Protein AF-0000000067002899 (afdb_homodimer)

Solvent-accessible surface area (backbone atoms only — not comparable to full-atom values): 52891 Å² total; per-residue (Å²): 135,85,89,80,84,75,74,77,74,82,79,77,77,76,77,77,78,76,77,75,75,76,75,76,70,78,66,78,71,70,70,73,76,82,80,70,78,78,73,66,79,92,66,95,46,79,62,50,69,65,54,36,52,55,33,36,68,47,71,32,53,73,74,51,74,51,67,63,47,69,66,50,38,50,33,47,39,71,68,38,50,37,48,44,49,43,53,38,54,72,52,44,56,34,55,41,25,37,50,48,49,56,52,66,69,44,57,66,75,52,40,64,29,68,41,34,34,49,55,49,47,46,43,41,45,46,48,35,68,42,53,81,51,74,78,49,83,57,84,46,70,69,54,44,52,54,49,44,51,48,33,48,47,42,53,59,69,54,65,58,47,66,57,37,43,52,52,29,49,62,75,34,50,89,80,44,57,68,70,56,50,41,52,49,50,54,35,50,53,48,35,44,50,54,54,50,46,44,36,48,30,46,43,38,36,52,57,38,37,33,76,73,31,55,73,66,55,65,63,84,48,36,27,44,60,31,26,55,62,38,39,64,53,59,49,50,52,56,36,46,57,55,48,31,51,52,36,30,71,76,70,70,43,66,64,44,75,45,81,43,72,48,66,78,46,67,38,30,41,49,56,69,60,50,46,53,33,51,37,49,53,45,44,53,36,51,50,33,11,46,76,56,70,31,48,86,55,54,31,39,33,37,31,18,53,29,62,78,32,71,58,23,50,48,57,41,50,44,66,53,53,50,59,82,86,48,64,40,72,27,39,70,65,9,43,50,53,57,68,63,45,82,79,56,78,77,52,60,54,63,42,38,26,37,35,40,30,38,35,44,33,30,48,25,30,30,52,54,76,87,50,57,81,41,61,61,35,67,60,43,56,87,56,70,60,78,59,29,62,57,41,60,64,59,76,86,61,86,74,78,77,56,67,74,56,58,70,63,40,65,65,64,53,56,60,49,35,47,58,48,19,48,57,59,39,49,30,37,42,60,31,36,67,62,53,25,31,68,46,79,47,60,31,31,53,38,13,33,40,34,36,39,34,42,49,39,52,51,76,56,61,63,66,68,68,47,69,26,35,57,52,48,51,51,53,53,51,52,52,56,57,70,73,101,132,95,75,80,80,89,79,82,76,80,81,75,77,78,77,77,77,75,76,76,74,77,76,78,71,80,68,80,72,70,72,72,74,83,80,69,78,77,74,67,78,92,66,94,46,80,63,51,70,65,54,37,52,55,34,36,68,48,72,32,54,72,76,51,73,51,69,64,46,67,69,52,38,51,33,46,38,67,69,38,50,36,49,44,52,42,53,39,53,72,51,44,56,34,56,42,25,36,51,47,51,56,52,64,70,43,58,66,75,50,39,64,30,68,41,34,33,48,54,49,47,46,42,42,44,45,47,34,67,42,52,81,50,74,77,49,83,57,84,45,69,67,52,44,52,54,49,44,50,50,32,46,48,43,55,57,69,54,65,59,47,66,56,38,44,53,53,28,49,62,74,32,50,90,78,46,57,65,68,56,51,43,53,49,50,55,36,50,52,49,35,43,50,53,53,50,46,44,37,48,30,46,45,37,36,51,57,38,37,33,75,71,30,55,73,66,55,63,65,86,49,36,27,45,62,31,27,56,61,40,39,63,53,59,50,50,51,55,36,45,57,54,48,30,50,53,35,30,70,77,71,70,44,66,64,47,75,47,81,42,71,48,66,78,46,65,38,31,41,46,58,70,58,50,47,52,34,51,35,48,53,46,46,52,37,51,49,33,10,47,77,58,69,31,47,85,55,54,31,40,32,37,32,18,53,29,62,79,31,71,58,25,51,48,59,42,50,45,64,52,51,51,57,82,87,48,66,40,72,28,40,70,64,10,46,52,53,56,69,63,46,82,78,55,79,75,53,61,52,64,42,39,25,38,35,39,31,37,36,45,34,30,48,24,29,30,53,54,75,87,49,58,81,41,60,60,35,69,59,43,55,89,56,70,58,76,58,28,62,58,39,60,62,59,76,85,62,86,75,80,76,56,67,73,58,58,72,65,41,66,64,64,53,58,62,51,34,47,59,48,19,48,56,59,37,49,32,38,43,61,32,37,65,60,53,25,30,67,48,80,46,59,30,30,54,39,13,33,40,35,37,41,34,41,49,39,53,52,76,56,61,62,64,68,69,46,70,26,35,58,52,47,52,51,52,52,51,53,53,54,56,70,72,101

Sequence (968 aa):
MLKTALRQRPVRRSFSFLQRRWAWTEGTEQPFPPDNEWSHPPTNATVSDEEIHRLAAKPRRPLTLADLVKHGKPPLRDAALLSSANFTLSLLPARLAHRIQALRNLPFIVVSNPNVSKIYNNYLHSLSTLEPFYKKPIETIEDERKFTDAMADLVRTHSNTIPILAQGFLQCRKYIEPAEVTRFLDQHLRARIGTRLLAEQHLALHMASTADAIKEKPDPTHVGVIDLAVKPADIVRRCEGFVAEVCEYKYGVRPSLVIQGDQAAEFAHIPMHLEYIITELLKNAFRATIESGNEKEAIEITIASAPDVAITKLESLKKMSVSKENSYDFSQEGLEEYCSDADDPMGPLHSAVPCITLRIRDRGGGVPPEALPNIWSYSFTTFNNEEAAAASDGGLGSEDDSGLGVLSSTGADQSSIAGLGYGLPLSRAYAEYFGGGIAVQSMYGWGTDVYLTLQGIASTKEIKEAPTGFEELQMEREKEEQKEMLKTALRQRPVRRSFSFLQRRWAWTEGTEQPFPPDNEWSHPPTNATVSDEEIHRLAAKPRRPLTLADLVKHGKPPLRDAALLSSANFTLSLLPARLAHRIQALRNLPFIVVSNPNVSKIYNNYLHSLSTLEPFYKKPIETIEDERKFTDAMADLVRTHSNTIPILAQGFLQCRKYIEPAEVTRFLDQHLRARIGTRLLAEQHLALHMASTADAIKEKPDPTHVGVIDLAVKPADIVRRCEGFVAEVCEYKYGVRPSLVIQGDQAAEFAHIPMHLEYIITELLKNAFRATIESGNEKEAIEITIASAPDVAITKLESLKKMSVSKENSYDFSQEGLEEYCSDADDPMGPLHSAVPCITLRIRDRGGGVPPEALPNIWSYSFTTFNNEEAAAASDGGLGSEDDSGLGVLSSTGADQSSIAGLGYGLPLSRAYAEYFGGGIAVQSMYGWGTDVYLTLQGIASTKEIKEAPTGFEELQMEREKEEQKE

Structure (mmCIF, N/CA/C/O backbone):
data_AF-0000000067002899-model_v1
#
loop_
_entity.id
_entity.type
_entity.pdbx_description
1 polymer 'Protein-serine/threonine kinase'
#
loop_
_atom_site.group_PDB
_atom_site.id
_atom_site.type_symbol
_atom_site.label_atom_id
_atom_site.label_alt_id
_atom_site.label_comp_id
_atom_site.label_asym_id
_atom_site.label_entity_id
_atom_site.label_seq_id
_atom_site.pdbx_PDB_ins_code
_atom_site.Cartn_x
_atom_site.Cartn_y
_atom_site.Cartn_z
_atom_site.occupancy
_atom_site.B_iso_or_equiv
_atom_site.auth_seq_id
_atom_site.auth_comp_id
_atom_site.auth_asym_id
_atom_site.auth_atom_id
_atom_site.pdbx_PDB_model_num
ATOM 1 N N . MET A 1 1 ? -72.5 -25.75 -1.983 1 19.64 1 MET A N 1
ATOM 2 C CA . MET A 1 1 ? -72.812 -26.047 -3.377 1 19.64 1 MET A CA 1
ATOM 3 C C . MET A 1 1 ? -72.062 -25.125 -4.316 1 19.64 1 MET A C 1
ATOM 5 O O . MET A 1 1 ? -72.25 -25.156 -5.531 1 19.64 1 MET A O 1
ATOM 9 N N . LEU A 1 2 ? -71.438 -24.031 -3.713 1 17.25 2 LEU A N 1
ATOM 10 C CA . LEU A 1 2 ? -71.375 -22.781 -4.465 1 17.25 2 LEU A CA 1
ATOM 11 C C . LEU A 1 2 ? -70.5 -22.922 -5.715 1 17.25 2 LEU A C 1
ATOM 13 O O . LEU A 1 2 ? -69.625 -23.766 -5.758 1 17.25 2 LEU A O 1
ATOM 17 N N . LYS A 1 3 ? -70.25 -21.75 -6.535 1 17.62 3 LYS A N 1
ATOM 18 C CA . LYS A 1 3 ? -70.562 -21.188 -7.844 1 17.62 3 LYS A CA 1
ATOM 19 C C . LYS A 1 3 ? -69.5 -21.453 -8.859 1 17.62 3 LYS A C 1
ATOM 21 O O . LYS A 1 3 ? -68.312 -21.656 -8.484 1 17.62 3 LYS A O 1
ATOM 26 N N . THR A 1 4 ? -69.75 -21.219 -10.07 1 18.64 4 THR A N 1
ATOM 27 C CA . THR A 1 4 ? -69.562 -21.547 -11.477 1 18.64 4 THR A CA 1
ATOM 28 C C . THR A 1 4 ? -68.25 -21 -12 1 18.64 4 THR A C 1
ATOM 30 O O . THR A 1 4 ? -67.5 -21.703 -12.695 1 18.64 4 THR A O 1
ATOM 33 N N . ALA A 1 5 ? -68 -19.641 -12 1 18 5 ALA A N 1
ATOM 34 C CA . ALA A 1 5 ? -68 -18.938 -13.273 1 18 5 ALA A CA 1
ATOM 35 C C . ALA A 1 5 ? -66.625 -18.734 -13.828 1 18 5 ALA A C 1
ATOM 37 O O . ALA A 1 5 ? -65.938 -17.734 -13.516 1 18 5 ALA A O 1
ATOM 38 N N . LEU A 1 6 ? -65.625 -19.672 -13.727 1 20.39 6 LEU A N 1
ATOM 39 C CA . LEU A 1 6 ? -64.188 -19.422 -13.773 1 20.39 6 LEU A CA 1
ATOM 40 C C . LEU A 1 6 ? -63.75 -19.062 -15.195 1 20.39 6 LEU A C 1
ATOM 42 O O . LEU A 1 6 ? -63.219 -19.906 -15.906 1 20.39 6 LEU A O 1
ATOM 46 N N . ARG A 1 7 ? -64.688 -18.391 -15.992 1 20.38 7 ARG A N 1
ATOM 47 C CA . ARG A 1 7 ? -64.625 -18.547 -17.438 1 20.38 7 ARG A CA 1
ATOM 48 C C . ARG A 1 7 ? -63.375 -17.859 -18 1 20.38 7 ARG A C 1
ATOM 50 O O . ARG A 1 7 ? -63.375 -16.656 -18.203 1 20.38 7 ARG A O 1
ATOM 57 N N . GLN A 1 8 ? -62.156 -18 -17.391 1 21.39 8 GLN A N 1
ATOM 58 C CA . GLN A 1 8 ? -61.094 -17 -17.531 1 21.39 8 GLN A CA 1
ATOM 59 C C . GLN A 1 8 ? -60.562 -16.953 -18.969 1 21.39 8 GLN A C 1
ATOM 61 O O . GLN A 1 8 ? -60.094 -17.969 -19.469 1 21.39 8 GLN A O 1
ATOM 66 N N . ARG A 1 9 ? -61.312 -16.266 -19.891 1 21.2 9 ARG A N 1
ATOM 67 C CA . ARG A 1 9 ? -61.156 -16.188 -21.344 1 21.2 9 ARG A CA 1
ATOM 68 C C . ARG A 1 9 ? -59.75 -15.766 -21.734 1 21.2 9 ARG A C 1
ATOM 70 O O . ARG A 1 9 ? -59.188 -14.852 -21.141 1 21.2 9 ARG A O 1
ATOM 77 N N . PRO A 1 10 ? -58.969 -16.531 -22.531 1 25.53 10 PRO A N 1
ATOM 78 C CA . PRO A 1 10 ? -57.562 -16.547 -22.922 1 25.53 10 PRO A CA 1
ATOM 79 C C . PRO A 1 10 ? -57.188 -15.398 -23.875 1 25.53 10 PRO A C 1
ATOM 81 O O . PRO A 1 10 ? -57.562 -15.43 -25.047 1 25.53 10 PRO A O 1
ATOM 84 N N . VAL A 1 11 ? -57.625 -14.078 -23.562 1 21.69 11 VAL A N 1
ATOM 85 C CA . VAL A 1 11 ? -57.688 -13.094 -24.625 1 21.69 11 VAL A CA 1
ATOM 86 C C . VAL A 1 11 ? -56.312 -12.969 -25.281 1 21.69 11 VAL A C 1
ATOM 88 O O . VAL A 1 11 ? -55.281 -12.797 -24.594 1 21.69 11 VAL A O 1
ATOM 91 N N . ARG A 1 12 ? -56.062 -13.453 -26.5 1 22.28 12 ARG A N 1
ATOM 92 C CA . ARG A 1 12 ? -55 -13.641 -27.5 1 22.28 12 ARG A CA 1
ATOM 93 C C . ARG A 1 12 ? -54.438 -12.305 -27.953 1 22.28 12 ARG A C 1
ATOM 95 O O . ARG A 1 12 ? -54.875 -11.75 -28.969 1 22.28 12 ARG A O 1
ATOM 102 N N . ARG A 1 13 ? -54.438 -11.164 -27.156 1 20.89 13 ARG A N 1
ATOM 103 C CA . ARG A 1 13 ? -54.375 -9.883 -27.859 1 20.89 13 ARG A CA 1
ATOM 104 C C . ARG A 1 13 ? -53.094 -9.781 -28.672 1 20.89 13 ARG A C 1
ATOM 106 O O . ARG A 1 13 ? -52 -10.117 -28.172 1 20.89 13 ARG A O 1
ATOM 113 N N . SER A 1 14 ? -53.156 -9.867 -29.953 1 21.91 14 SER A N 1
ATOM 114 C CA . SER A 1 14 ? -52.25 -9.828 -31.094 1 21.91 14 SER A CA 1
ATOM 115 C C . SER A 1 14 ? -51.469 -8.531 -31.125 1 21.91 14 SER A C 1
ATOM 117 O O . SER A 1 14 ? -52 -7.453 -31.359 1 21.91 14 SER A O 1
ATOM 119 N N . PHE A 1 15 ? -50.781 -8.062 -30.078 1 23 15 PHE A N 1
ATOM 120 C CA . PHE A 1 15 ? -50.281 -6.691 -30.047 1 23 15 PHE A CA 1
ATOM 121 C C . PHE A 1 15 ? -49.312 -6.445 -31.219 1 23 15 PHE A C 1
ATOM 123 O O . PHE A 1 15 ? -48.344 -7.176 -31.391 1 23 15 PHE A O 1
ATOM 130 N N . SER A 1 16 ? -49.875 -6.043 -32.344 1 21.66 16 SER A N 1
ATOM 131 C CA . SER A 1 16 ? -49.281 -5.586 -33.625 1 21.66 16 SER A CA 1
ATOM 132 C C . SER A 1 16 ? -48.219 -4.527 -33.375 1 21.66 16 SER A C 1
ATOM 134 O O . SER A 1 16 ? -48.5 -3.484 -32.781 1 21.66 16 SER A O 1
ATOM 136 N N . PHE A 1 17 ? -47 -4.859 -33.094 1 22.67 17 PHE A N 1
ATOM 137 C CA . PHE A 1 17 ? -45.844 -4.059 -32.719 1 22.67 17 PHE A CA 1
ATOM 138 C C . PHE A 1 17 ? -45.469 -3.107 -33.844 1 22.67 17 PHE A C 1
ATOM 140 O O . PHE A 1 17 ? -45 -3.543 -34.906 1 22.67 17 PHE A O 1
ATOM 147 N N . LEU A 1 18 ? -46.406 -2.191 -34.188 1 21.84 18 LEU A N 1
ATOM 148 C CA . LEU A 1 18 ? -46.156 -1.206 -35.219 1 21.84 18 LEU A CA 1
ATOM 149 C C . LEU A 1 18 ? -44.781 -0.559 -35.062 1 21.84 18 LEU A C 1
ATOM 151 O O . LEU A 1 18 ? -44.469 -0.067 -33.969 1 21.84 18 LEU A O 1
ATOM 155 N N . GLN A 1 19 ? -43.812 -0.938 -35.844 1 22.86 19 GLN A N 1
ATOM 156 C CA . GLN A 1 19 ? -42.406 -0.582 -36.031 1 22.86 19 GLN A CA 1
ATOM 157 C C . GLN A 1 19 ? -42.25 0.902 -36.344 1 22.86 19 GLN A C 1
ATOM 159 O O . GLN A 1 19 ? -42.469 1.32 -37.469 1 22.86 19 GLN A O 1
ATOM 164 N N . ARG A 1 20 ? -42.938 1.805 -35.594 1 21.62 20 ARG A N 1
ATOM 165 C CA . ARG A 1 20 ? -42.844 3.188 -36.062 1 21.62 20 ARG A CA 1
ATOM 166 C C . ARG A 1 20 ? -41.406 3.602 -36.25 1 21.62 20 ARG A C 1
ATOM 168 O O . ARG A 1 20 ? -40.594 3.469 -35.312 1 21.62 20 ARG A O 1
ATOM 175 N N . ARG A 1 21 ? -40.938 3.654 -37.469 1 22.97 21 ARG A N 1
ATOM 176 C CA . ARG A 1 21 ? -39.656 4.113 -38.031 1 22.97 21 ARG A CA 1
ATOM 177 C C . ARG A 1 21 ? -39.344 5.539 -37.594 1 22.97 21 ARG A C 1
ATOM 179 O O . ARG A 1 21 ? -40.062 6.477 -37.969 1 22.97 21 ARG A O 1
ATOM 186 N N . TRP A 1 22 ? -39.094 5.816 -36.344 1 24.48 22 TRP A N 1
ATOM 187 C CA . TRP A 1 22 ? -38.938 7.199 -35.938 1 24.48 22 TRP A CA 1
ATOM 188 C C . TRP A 1 22 ? -37.875 7.902 -36.781 1 24.48 22 TRP A C 1
ATOM 190 O O . TRP A 1 22 ? -36.75 7.406 -36.938 1 24.48 22 TRP A O 1
ATOM 200 N N . ALA A 1 23 ? -38.281 8.453 -37.875 1 24.23 23 ALA A N 1
ATOM 201 C CA . ALA A 1 23 ? -37.562 9.312 -38.812 1 24.23 23 ALA A CA 1
ATOM 202 C C . ALA A 1 23 ? -36.688 10.312 -38.062 1 24.23 23 ALA A C 1
ATOM 204 O O . ALA A 1 23 ? -37.188 11.094 -37.25 1 24.23 23 ALA A O 1
ATOM 205 N N . TRP A 1 24 ? -35.5 9.953 -37.812 1 25.31 24 TRP A N 1
ATOM 206 C CA . TRP A 1 24 ? -34.438 10.758 -37.188 1 25.31 24 TRP A CA 1
ATOM 207 C C . TRP A 1 24 ? -34.281 12.094 -37.906 1 25.31 24 TRP A C 1
ATOM 209 O O . TRP A 1 24 ? -33.938 12.133 -39.094 1 25.31 24 TRP A O 1
ATOM 219 N N . THR A 1 25 ? -35.344 12.867 -37.969 1 26.12 25 THR A N 1
ATOM 220 C CA . THR A 1 25 ? -35.125 14.125 -38.656 1 26.12 25 THR A CA 1
ATOM 221 C C . THR A 1 25 ? -33.812 14.781 -38.188 1 26.12 25 THR A C 1
ATOM 223 O O . THR A 1 25 ? -33.562 14.812 -36.969 1 26.12 25 THR A O 1
ATOM 226 N N . GLU A 1 26 ? -32.906 14.953 -39.062 1 28.27 26 GLU A N 1
ATOM 227 C CA . GLU A 1 26 ? -31.609 15.609 -39.062 1 28.27 26 GLU A CA 1
ATOM 228 C C . GLU A 1 26 ? -31.703 17.016 -38.469 1 28.27 26 GLU A C 1
ATOM 230 O O . GLU A 1 26 ? -32 17.969 -39.188 1 28.27 26 GLU A O 1
ATOM 235 N N . GLY A 1 27 ? -32.625 17.219 -37.5 1 26.84 27 GLY A N 1
ATOM 236 C CA . GLY A 1 27 ? -32.719 18.625 -37.156 1 26.84 27 GLY A CA 1
ATOM 237 C C . GLY A 1 27 ? -31.391 19.297 -36.938 1 26.84 27 GLY A C 1
ATOM 238 O O . GLY A 1 27 ? -30.453 18.672 -36.406 1 26.84 27 GLY A O 1
ATOM 239 N N . THR A 1 28 ? -31.094 20.234 -37.781 1 28.92 28 THR A N 1
ATOM 240 C CA . THR A 1 28 ? -29.922 21.125 -37.875 1 28.92 28 THR A CA 1
ATOM 241 C C . THR A 1 28 ? -29.547 21.656 -36.5 1 28.92 28 THR A C 1
ATOM 243 O O . THR A 1 28 ? -30.266 22.484 -35.938 1 28.92 28 THR A O 1
ATOM 246 N N . GLU A 1 29 ? -29.203 20.797 -35.656 1 28.47 29 GLU A N 1
ATOM 247 C CA . GLU A 1 29 ? -28.797 21.266 -34.312 1 28.47 29 GLU A CA 1
ATOM 248 C C . GLU A 1 29 ? -27.891 22.484 -34.406 1 28.47 29 GLU A C 1
ATOM 250 O O . GLU A 1 29 ? -26.844 22.422 -35.062 1 28.47 29 GLU A O 1
ATOM 255 N N . GLN A 1 30 ? -28.484 23.672 -34.5 1 29.7 30 GLN A N 1
ATOM 256 C CA . GLN A 1 30 ? -27.734 24.922 -34.562 1 29.7 30 GLN A CA 1
ATOM 257 C C . GLN A 1 30 ? -26.531 24.875 -33.594 1 29.7 30 GLN A C 1
ATOM 259 O O . GLN A 1 30 ? -26.609 24.344 -32.5 1 29.7 30 GLN A O 1
ATOM 264 N N . PRO A 1 31 ? -25.328 24.953 -34.156 1 30.38 31 PRO A N 1
ATOM 265 C CA . PRO A 1 31 ? -24.094 24.938 -33.344 1 30.38 31 PRO A CA 1
ATOM 266 C C . PRO A 1 31 ? -24.219 25.766 -32.062 1 30.38 31 PRO A C 1
ATOM 268 O O . PRO A 1 31 ? -24.969 26.734 -32.031 1 30.38 31 PRO A O 1
ATOM 271 N N . PHE A 1 32 ? -24.219 25.141 -30.953 1 31.81 32 PHE A N 1
ATOM 272 C CA . PHE A 1 32 ? -24.203 25.922 -29.719 1 31.81 32 PHE A CA 1
ATOM 273 C C . PHE A 1 32 ? -23.375 27.188 -29.875 1 31.81 32 PHE A C 1
ATOM 275 O O . PHE A 1 32 ? -22.312 27.156 -30.5 1 31.81 32 PHE A O 1
ATOM 282 N N . PRO A 1 33 ? -24 28.328 -29.984 1 32.5 33 PRO A N 1
ATOM 283 C CA . PRO A 1 33 ? -23.172 29.5 -30.25 1 32.5 33 PRO A CA 1
ATOM 284 C C . PRO A 1 33 ? -21.844 29.469 -29.5 1 32.5 33 PRO A C 1
ATOM 286 O O . PRO A 1 33 ? -21.75 28.875 -28.438 1 32.5 33 PRO A O 1
ATOM 289 N N . PRO A 1 34 ? -20.703 29.672 -30.25 1 31.36 34 PRO A N 1
ATOM 290 C CA . PRO A 1 34 ? -19.328 29.609 -29.734 1 31.36 34 PRO A CA 1
ATOM 291 C C . PRO A 1 34 ? -19.188 30.172 -28.328 1 31.36 34 PRO A C 1
ATOM 293 O O . PRO A 1 34 ? -18.672 29.5 -27.438 1 31.36 34 PRO A O 1
ATOM 296 N N . ASP A 1 35 ? -18.891 31.516 -28.297 1 31.62 35 ASP A N 1
ATOM 297 C CA . ASP A 1 35 ? -18.156 32.312 -27.328 1 31.62 35 ASP A CA 1
ATOM 298 C C . ASP A 1 35 ? -19.031 32.656 -26.125 1 31.62 35 ASP A C 1
ATOM 300 O O . ASP A 1 35 ? -19.688 33.688 -26.078 1 31.62 35 ASP A O 1
ATOM 304 N N . ASN A 1 36 ? -19.938 31.922 -25.75 1 33.03 36 ASN A N 1
ATOM 305 C CA . ASN A 1 36 ? -20.75 32.438 -24.641 1 33.03 36 ASN A CA 1
ATOM 306 C C . ASN A 1 36 ? -19.859 32.969 -23.5 1 33.03 36 ASN A C 1
ATOM 308 O O . ASN A 1 36 ? -19.078 32.219 -22.922 1 33.03 36 ASN A O 1
ATOM 312 N N . GLU A 1 37 ? -19.547 34.219 -23.391 1 35.59 37 GLU A N 1
ATOM 313 C CA . GLU A 1 37 ? -18.922 34.906 -22.266 1 35.59 37 GLU A CA 1
ATOM 314 C C . GLU A 1 37 ? -19.422 34.375 -20.938 1 35.59 37 GLU A C 1
ATOM 316 O O . GLU A 1 37 ? -20.625 34.375 -20.672 1 35.59 37 GLU A O 1
ATOM 321 N N . TRP A 1 38 ? -18.938 33.375 -20.312 1 40.5 38 TRP A N 1
ATOM 322 C CA . TRP A 1 38 ? -19.141 32.781 -19 1 40.5 38 TRP A CA 1
ATOM 323 C C . TRP A 1 38 ? -19.531 33.844 -17.984 1 40.5 38 TRP A C 1
ATOM 325 O O . TRP A 1 38 ? -18.797 34.812 -17.766 1 40.5 38 TRP A O 1
ATOM 335 N N . SER A 1 39 ? -20.734 34.312 -17.984 1 45.12 39 SER A N 1
ATOM 336 C CA . SER A 1 39 ? -21.094 35.219 -16.891 1 45.12 39 SER A CA 1
ATOM 337 C C . SER A 1 39 ? -20.984 34.531 -15.539 1 45.12 39 SER A C 1
ATOM 339 O O . SER A 1 39 ? -21.609 33.5 -15.32 1 45.12 39 SER A O 1
ATOM 341 N N . HIS A 1 40 ? -19.906 34.656 -14.891 1 52.06 40 HIS A N 1
ATOM 342 C CA . HIS A 1 40 ? -19.734 34.188 -13.516 1 52.06 40 HIS A CA 1
ATOM 343 C C . HIS A 1 40 ? -20.969 34.531 -12.672 1 52.06 40 HIS A C 1
ATOM 345 O O . HIS A 1 40 ? -21.703 35.469 -13 1 52.06 40 HIS A O 1
ATOM 351 N N . PRO A 1 41 ? -21.344 33.688 -11.797 1 48.84 41 PRO A N 1
ATOM 352 C CA . PRO A 1 41 ? -22.453 34.094 -10.93 1 48.84 41 PRO A CA 1
ATOM 353 C C . PRO A 1 41 ? -22.297 35.5 -10.367 1 48.84 41 PRO A C 1
ATOM 355 O O . PRO A 1 41 ? -21.172 35.969 -10.148 1 48.84 41 PRO A O 1
ATOM 358 N N . PRO A 1 42 ? -23.359 36.375 -10.531 1 48.41 42 PRO A N 1
ATOM 359 C CA . PRO A 1 42 ? -23.297 37.75 -10.023 1 48.41 42 PRO A CA 1
ATOM 360 C C . PRO A 1 42 ? -22.781 37.812 -8.586 1 48.41 42 PRO A C 1
ATOM 362 O O . PRO A 1 42 ? -23.078 36.938 -7.777 1 48.41 42 PRO A O 1
ATOM 365 N N . THR A 1 43 ? -21.531 38.375 -8.312 1 57.31 43 THR A N 1
ATOM 366 C CA . THR A 1 43 ? -21 38.469 -6.957 1 57.31 43 THR A CA 1
ATOM 367 C C . THR A 1 43 ? -20.797 39.938 -6.574 1 57.31 43 THR A C 1
ATOM 369 O O . THR A 1 43 ? -20.625 40.781 -7.445 1 57.31 43 THR A O 1
ATOM 372 N N . ASN A 1 44 ? -21.203 40.406 -5.344 1 53.16 44 ASN A N 1
ATOM 373 C CA . ASN A 1 44 ? -20.953 41.719 -4.766 1 53.16 44 ASN A CA 1
ATOM 374 C C . ASN A 1 44 ? -19.484 41.875 -4.387 1 53.16 44 ASN A C 1
ATOM 376 O O . ASN A 1 44 ? -19.141 42.781 -3.613 1 53.16 44 ASN A O 1
ATOM 380 N N . ALA A 1 45 ? -18.641 41.094 -4.996 1 65.62 45 ALA A N 1
ATOM 381 C CA . ALA A 1 45 ? -17.234 41.188 -4.602 1 65.62 45 ALA A CA 1
ATOM 382 C C . ALA A 1 45 ? -16.547 42.375 -5.289 1 65.62 45 ALA A C 1
ATOM 384 O O . ALA A 1 45 ? -16.844 42.688 -6.445 1 65.62 45 ALA A O 1
ATOM 385 N N . THR A 1 46 ? -15.805 43.094 -4.57 1 75.5 46 THR A N 1
ATOM 386 C CA . THR A 1 46 ? -15.102 44.281 -5.016 1 75.5 46 THR A CA 1
ATOM 387 C C . THR A 1 46 ? -13.859 43.906 -5.82 1 75.5 46 THR A C 1
ATOM 389 O O . THR A 1 46 ? -13.352 44.75 -6.594 1 75.5 46 THR A O 1
ATOM 392 N N . VAL A 1 47 ? -13.398 42.688 -5.758 1 83.75 47 VAL A N 1
ATOM 393 C CA . VAL A 1 47 ? -12.141 42.312 -6.406 1 83.75 47 VAL A CA 1
ATOM 394 C C . VAL A 1 47 ? -12.375 42.094 -7.898 1 83.75 47 VAL A C 1
ATOM 396 O O . VAL A 1 47 ? -13.352 41.469 -8.297 1 83.75 47 VAL A O 1
ATOM 399 N N . SER A 1 48 ? -11.5 42.656 -8.703 1 88.38 48 SER A N 1
ATOM 400 C CA . SER A 1 48 ? -11.625 42.562 -10.156 1 88.38 48 SER A CA 1
ATOM 401 C C . SER A 1 48 ? -11.148 41.219 -10.68 1 88.38 48 SER A C 1
ATOM 403 O O . SER A 1 48 ? -10.367 40.531 -10.016 1 88.38 48 SER A O 1
ATOM 405 N N . ASP A 1 49 ? -11.633 40.906 -11.844 1 92.12 49 ASP A N 1
ATOM 406 C CA . ASP A 1 49 ? -11.211 39.688 -12.516 1 92.12 49 ASP A CA 1
ATOM 407 C C . ASP A 1 49 ? -9.719 39.719 -12.836 1 92.12 49 ASP A C 1
ATOM 409 O O . ASP A 1 49 ? -9.047 38.688 -12.781 1 92.12 49 ASP A O 1
ATOM 413 N N . GLU A 1 50 ? -9.281 40.844 -13.141 1 92.5 50 GLU A N 1
ATOM 414 C CA . GLU A 1 50 ? -7.863 41 -13.445 1 92.5 50 GLU A CA 1
ATOM 415 C C . GLU A 1 50 ? -6.996 40.719 -12.227 1 92.5 50 GLU A C 1
ATOM 417 O O . GLU A 1 50 ? -5.949 40.062 -12.336 1 92.5 50 GLU A O 1
ATOM 422 N N . GLU A 1 51 ? -7.5 41.188 -11.172 1 93.5 51 GLU A N 1
ATOM 423 C CA . GLU A 1 51 ? -6.766 40.969 -9.93 1 93.5 51 GLU A CA 1
ATOM 424 C C . GLU A 1 51 ? -6.781 39.469 -9.547 1 93.5 51 GLU A C 1
ATOM 426 O O . GLU A 1 51 ? -5.773 38.938 -9.078 1 93.5 51 GLU A O 1
ATOM 431 N N . ILE A 1 52 ? -7.898 38.875 -9.727 1 95.12 52 ILE A N 1
ATOM 432 C CA . ILE A 1 52 ? -8.016 37.438 -9.445 1 95.12 52 ILE A CA 1
ATOM 433 C C . ILE A 1 52 ? -7.047 36.656 -10.328 1 95.12 52 ILE A C 1
ATOM 435 O O . ILE A 1 52 ? -6.332 35.781 -9.844 1 95.12 52 ILE A O 1
ATOM 439 N N . HIS A 1 53 ? -6.938 37.031 -11.57 1 94.56 53 HIS A N 1
ATOM 440 C CA . HIS A 1 53 ? -6.039 36.375 -12.508 1 94.56 53 HIS A CA 1
ATOM 441 C C . HIS A 1 53 ? -4.582 36.594 -12.125 1 94.56 53 HIS A C 1
ATOM 443 O O . HIS A 1 53 ? -3.766 35.656 -12.203 1 94.56 53 HIS A O 1
ATOM 449 N N . ARG A 1 54 ? -4.34 37.75 -11.773 1 94.75 54 ARG A N 1
ATOM 450 C CA . ARG A 1 54 ? -2.977 38.094 -11.391 1 94.75 54 ARG A CA 1
ATOM 451 C C . ARG A 1 54 ? -2.541 37.312 -10.164 1 94.75 54 ARG A C 1
ATOM 453 O O . ARG A 1 54 ? -1.454 36.719 -10.141 1 94.75 54 ARG A O 1
ATOM 460 N N . LEU A 1 55 ? -3.328 37.312 -9.156 1 94.56 55 LEU A N 1
ATOM 461 C CA . LEU A 1 55 ? -3.016 36.625 -7.906 1 94.56 55 LEU A CA 1
ATOM 462 C C . LEU A 1 55 ? -2.963 35.125 -8.117 1 94.56 55 LEU A C 1
ATOM 464 O O . LEU A 1 55 ? -2.117 34.438 -7.531 1 94.56 55 LEU A O 1
ATOM 468 N N . ALA A 1 56 ? -3.816 34.594 -8.953 1 93.38 56 ALA A N 1
ATOM 469 C CA . ALA A 1 56 ? -3.896 33.156 -9.203 1 93.38 56 ALA A CA 1
ATOM 470 C C . ALA A 1 56 ? -2.66 32.656 -9.945 1 93.38 56 ALA A C 1
ATOM 472 O O . ALA A 1 56 ? -2.316 31.484 -9.875 1 93.38 56 ALA A O 1
ATOM 473 N N . ALA A 1 57 ? -1.995 33.531 -10.609 1 91.12 57 ALA A N 1
ATOM 474 C CA . ALA A 1 57 ? -0.818 33.188 -11.398 1 91.12 57 ALA A CA 1
ATOM 475 C C . ALA A 1 57 ? 0.433 33.125 -10.531 1 91.12 57 ALA A C 1
ATOM 477 O O . ALA A 1 57 ? 1.459 32.562 -10.945 1 91.12 57 ALA A O 1
ATOM 478 N N . LYS A 1 58 ? 0.336 33.625 -9.352 1 91.06 58 LYS A N 1
ATOM 479 C CA . LYS A 1 58 ? 1.486 33.625 -8.445 1 91.06 58 LYS A CA 1
ATOM 480 C C . LYS A 1 58 ? 1.779 32.188 -7.961 1 91.06 58 LYS A C 1
ATOM 482 O O . LYS A 1 58 ? 0.863 31.391 -7.805 1 91.06 58 LYS A O 1
ATOM 487 N N . PRO A 1 59 ? 3.098 31.953 -7.691 1 87.25 59 PRO A N 1
ATOM 488 C CA . PRO A 1 59 ? 3.453 30.641 -7.16 1 87.25 59 PRO A CA 1
ATOM 489 C C . PRO A 1 59 ? 2.873 30.391 -5.77 1 87.25 59 PRO A C 1
ATOM 491 O O . PRO A 1 59 ? 2.824 31.297 -4.941 1 87.25 59 PRO A O 1
ATOM 494 N N . ARG A 1 60 ? 2.402 29.172 -5.574 1 87.75 60 ARG A N 1
ATOM 495 C CA . ARG A 1 60 ? 1.886 28.75 -4.281 1 87.75 60 ARG A CA 1
ATOM 496 C C . ARG A 1 60 ? 2.863 27.797 -3.588 1 87.75 60 ARG A C 1
ATOM 498 O O . ARG A 1 60 ? 3.109 26.688 -4.066 1 87.75 60 ARG A O 1
ATOM 505 N N . ARG A 1 61 ? 3.355 28.266 -2.473 1 82.81 61 ARG A N 1
ATOM 506 C CA . ARG A 1 61 ? 4.32 27.422 -1.767 1 82.81 61 ARG A CA 1
ATOM 507 C C . ARG A 1 61 ? 3.629 26.547 -0.734 1 82.81 61 ARG A C 1
ATOM 509 O O . ARG A 1 61 ? 2.602 26.922 -0.171 1 82.81 61 ARG A O 1
ATOM 516 N N . PRO A 1 62 ? 4.309 25.484 -0.437 1 81.94 62 PRO A N 1
ATOM 517 C CA . PRO A 1 62 ? 3.723 24.609 0.58 1 81.94 62 PRO A CA 1
ATOM 518 C C . PRO A 1 62 ? 3.855 25.172 1.993 1 81.94 62 PRO A C 1
ATOM 520 O O . PRO A 1 62 ? 4.824 25.875 2.293 1 81.94 62 PRO A O 1
ATOM 523 N N . LEU A 1 63 ? 2.834 24.953 2.756 1 88.06 63 LEU A N 1
ATOM 524 C CA . LEU A 1 63 ? 2.885 25.281 4.176 1 88.06 63 LEU A CA 1
ATOM 525 C C . LEU A 1 63 ? 3.42 24.109 4.992 1 88.06 63 LEU A C 1
ATOM 527 O O . LEU A 1 63 ? 2.965 22.969 4.828 1 88.06 63 LEU A O 1
ATOM 531 N N . THR A 1 64 ? 4.422 24.328 5.809 1 86.06 64 THR A N 1
ATOM 532 C CA . THR A 1 64 ? 5 23.281 6.641 1 86.06 64 THR A CA 1
ATOM 533 C C . THR A 1 64 ? 4.703 23.531 8.117 1 86.06 64 THR A C 1
ATOM 535 O O . THR A 1 64 ? 4.352 24.641 8.5 1 86.06 64 THR A O 1
ATOM 538 N N . LEU A 1 65 ? 4.875 22.547 8.906 1 89.31 65 LEU A N 1
ATOM 539 C CA . LEU A 1 65 ? 4.695 22.719 10.352 1 89.31 65 LEU A CA 1
ATOM 540 C C . LEU A 1 65 ? 5.711 23.719 10.906 1 89.31 65 LEU A C 1
ATOM 542 O O . LEU A 1 65 ? 5.398 24.469 11.828 1 89.31 65 LEU A O 1
ATOM 546 N N . ALA A 1 66 ? 6.824 23.719 10.359 1 85.94 66 ALA A N 1
ATOM 547 C CA . ALA A 1 66 ? 7.871 24.641 10.789 1 85.94 66 ALA A CA 1
ATOM 548 C C . ALA A 1 66 ? 7.457 26.078 10.555 1 85.94 66 ALA A C 1
ATOM 550 O O . ALA A 1 66 ? 7.797 26.969 11.344 1 85.94 66 ALA A O 1
ATOM 551 N N . ASP A 1 67 ? 6.777 26.312 9.453 1 89 67 ASP A N 1
ATOM 552 C CA . ASP A 1 67 ? 6.266 27.656 9.148 1 89 67 ASP A CA 1
ATOM 553 C C . ASP A 1 67 ? 5.348 28.156 10.266 1 89 67 ASP A C 1
ATOM 555 O O . ASP A 1 67 ? 5.305 29.344 10.547 1 89 67 ASP A O 1
ATOM 559 N N . LEU A 1 68 ? 4.695 27.297 10.828 1 92.12 68 LEU A N 1
ATOM 560 C CA . LEU A 1 68 ? 3.656 27.656 11.781 1 92.12 68 LEU A CA 1
ATOM 561 C C . LEU A 1 68 ? 4.262 27.969 13.148 1 92.12 68 LEU A C 1
ATOM 563 O O . LEU A 1 68 ? 3.646 28.672 13.961 1 92.12 68 LEU A O 1
ATOM 567 N N . VAL A 1 69 ? 5.492 27.562 13.375 1 90.94 69 VAL A N 1
ATOM 568 C CA . VAL A 1 69 ? 6.066 27.781 14.695 1 90.94 69 VAL A CA 1
ATOM 569 C C . VAL A 1 69 ? 7.164 28.828 14.609 1 90.94 69 VAL A C 1
ATOM 571 O O . VAL A 1 69 ? 7.789 29.172 15.617 1 90.94 69 VAL A O 1
ATOM 574 N N . LYS A 1 70 ? 7.387 29.375 13.539 1 88.12 70 LYS A N 1
ATOM 575 C CA . LYS A 1 70 ? 8.555 30.219 13.312 1 88.12 70 LYS A CA 1
ATOM 576 C C . LYS A 1 70 ? 8.438 31.531 14.078 1 88.12 70 LYS A C 1
ATOM 578 O O . LYS A 1 70 ? 9.445 32.188 14.352 1 88.12 70 LYS A O 1
ATOM 583 N N . HIS A 1 71 ? 7.273 31.969 14.461 1 91 71 HIS A N 1
ATOM 584 C CA . HIS A 1 71 ? 7.109 33.281 15.094 1 91 71 HIS A CA 1
ATOM 585 C C . HIS A 1 71 ? 7.227 33.156 16.609 1 91 71 HIS A C 1
ATOM 587 O O . HIS A 1 71 ? 7.164 34.188 17.312 1 91 71 HIS A O 1
ATOM 593 N N . GLY A 1 72 ? 7.301 31.953 17.094 1 86.81 72 GLY A N 1
ATOM 594 C CA . GLY A 1 72 ? 7.621 31.766 18.5 1 86.81 72 GLY A CA 1
ATOM 595 C C . GLY A 1 72 ? 6.406 31.453 19.344 1 86.81 72 GLY A C 1
ATOM 596 O O . GLY A 1 72 ? 5.285 31.375 18.844 1 86.81 72 GLY A O 1
ATOM 597 N N . LYS A 1 73 ? 6.699 31.344 20.656 1 90.38 73 LYS A N 1
ATOM 598 C CA . LYS A 1 73 ? 5.676 30.984 21.625 1 90.38 73 LYS A CA 1
ATOM 599 C C . LYS A 1 73 ? 4.957 32.219 22.156 1 90.38 73 LYS A C 1
ATOM 601 O O . LYS A 1 73 ? 5.594 33.219 22.469 1 90.38 73 LYS A O 1
ATOM 606 N N . PRO A 1 74 ? 3.658 32.156 22.172 1 91.12 74 PRO A N 1
ATOM 607 C CA . PRO A 1 74 ? 2.92 33.25 22.766 1 91.12 74 PRO A CA 1
ATOM 608 C C . PRO A 1 74 ? 3.1 33.375 24.266 1 91.12 74 PRO A C 1
ATOM 610 O O . PRO A 1 74 ? 3.41 32.344 24.922 1 91.12 74 PRO A O 1
ATOM 613 N N . PRO A 1 75 ? 2.906 34.531 24.891 1 92.69 75 PRO A N 1
ATOM 614 C CA . PRO A 1 75 ? 2.525 35.781 24.25 1 92.69 75 PRO A CA 1
ATOM 615 C C . PRO A 1 75 ? 3.654 36.375 23.406 1 92.69 75 PRO A C 1
ATOM 617 O O . PRO A 1 75 ? 4.809 36.406 23.844 1 92.69 75 PRO A O 1
ATOM 620 N N . LEU A 1 76 ? 3.24 36.938 22.266 1 92.31 76 LEU A N 1
ATOM 621 C CA . LEU A 1 76 ? 4.203 37.5 21.312 1 92.31 76 LEU A CA 1
ATOM 622 C C . LEU A 1 76 ? 4.32 39 21.484 1 92.31 76 LEU A C 1
ATOM 624 O O . LEU A 1 76 ? 3.359 39.656 21.891 1 92.31 76 LEU A O 1
ATOM 628 N N . ARG A 1 77 ? 5.496 39.469 21.094 1 91.94 77 ARG A N 1
ATOM 629 C CA . ARG A 1 77 ? 5.68 40.906 20.984 1 91.94 77 ARG A CA 1
ATOM 630 C C . ARG A 1 77 ? 5.027 41.438 19.703 1 91.94 77 ARG A C 1
ATOM 632 O O . ARG A 1 77 ? 4.656 40.656 18.828 1 91.94 77 ARG A O 1
ATOM 639 N N . ASP A 1 78 ? 4.871 42.719 19.703 1 92.88 78 ASP A N 1
ATOM 640 C CA . ASP A 1 78 ? 4.223 43.344 18.578 1 92.88 78 ASP A CA 1
ATOM 641 C C . ASP A 1 78 ? 4.938 43 17.266 1 92.88 78 ASP A C 1
ATOM 643 O O . ASP A 1 78 ? 4.289 42.719 16.25 1 92.88 78 ASP A O 1
ATOM 647 N N . ALA A 1 79 ? 6.223 42.969 17.344 1 92.94 79 ALA A N 1
ATOM 648 C CA . ALA A 1 79 ? 7 42.719 16.125 1 92.94 79 ALA A CA 1
ATOM 649 C C . ALA A 1 79 ? 6.711 41.344 15.57 1 92.94 79 ALA A C 1
ATOM 651 O O . ALA A 1 79 ? 6.602 41.156 14.359 1 92.94 79 ALA A O 1
ATOM 652 N N . ALA A 1 80 ? 6.578 40.406 16.453 1 94.06 80 ALA A N 1
ATOM 653 C CA . ALA A 1 80 ? 6.309 39.031 16.031 1 94.06 80 ALA A CA 1
ATOM 654 C C . ALA A 1 80 ? 4.887 38.875 15.508 1 94.06 80 ALA A C 1
ATOM 656 O O . ALA A 1 80 ? 4.645 38.125 14.562 1 94.06 80 ALA A O 1
ATOM 657 N N . LEU A 1 81 ? 3.998 39.562 16.109 1 95.5 81 LEU A N 1
ATOM 658 C CA . LEU A 1 81 ? 2.617 39.531 15.641 1 95.5 81 LEU A CA 1
ATOM 659 C C . LEU A 1 81 ? 2.506 40.125 14.242 1 95.5 81 LEU A C 1
ATOM 661 O O . LEU A 1 81 ? 1.774 39.625 13.391 1 95.5 81 LEU A O 1
ATOM 665 N N . LEU A 1 82 ? 3.23 41.25 14.086 1 96.94 82 LEU A N 1
ATOM 666 C CA . LEU A 1 82 ? 3.24 41.906 12.773 1 96.94 82 LEU A CA 1
ATOM 667 C C . LEU A 1 82 ? 3.875 40.969 11.734 1 96.94 82 LEU A C 1
ATOM 669 O O . LEU A 1 82 ? 3.391 40.906 10.602 1 96.94 82 LEU A O 1
ATOM 673 N N . SER A 1 83 ? 4.887 40.344 12.148 1 96 83 SER A N 1
ATOM 674 C CA . SER A 1 83 ? 5.535 39.375 11.25 1 96 83 SER A CA 1
ATOM 675 C C . SER A 1 83 ? 4.59 38.25 10.867 1 96 83 SER A C 1
ATOM 677 O O . SER A 1 83 ? 4.535 37.844 9.703 1 96 83 SER A O 1
ATOM 679 N N . SER A 1 84 ? 3.91 37.688 11.82 1 96.62 84 SER A N 1
ATOM 680 C CA . SER A 1 84 ? 2.928 36.656 11.578 1 96.62 84 SER A CA 1
ATOM 681 C C . SER A 1 84 ? 1.84 37.125 10.617 1 96.62 84 SER A C 1
ATOM 683 O O . SER A 1 84 ? 1.454 36.406 9.703 1 96.62 84 SER A O 1
ATOM 685 N N . ALA A 1 85 ? 1.342 38.281 10.828 1 97.62 85 ALA A N 1
ATOM 686 C CA . ALA A 1 85 ? 0.305 38.875 9.969 1 97.62 85 ALA A CA 1
ATOM 687 C C . ALA A 1 85 ? 0.789 38.969 8.531 1 97.62 85 ALA A C 1
ATOM 689 O O . ALA A 1 85 ? 0.076 38.594 7.594 1 97.62 85 ALA A O 1
ATOM 690 N N . ASN A 1 86 ? 1.953 39.5 8.383 1 97 86 ASN A N 1
ATOM 691 C CA . ASN A 1 86 ? 2.488 39.719 7.039 1 97 86 ASN A CA 1
ATOM 692 C C . ASN A 1 86 ? 2.83 38.375 6.352 1 97 86 ASN A C 1
ATOM 694 O O . ASN A 1 86 ? 2.699 38.281 5.133 1 97 86 ASN A O 1
ATOM 698 N N . PHE A 1 87 ? 3.283 37.469 7.145 1 95.06 87 PHE A N 1
ATOM 699 C CA . PHE A 1 87 ? 3.5 36.156 6.598 1 95.06 87 PHE A CA 1
ATOM 700 C C . PHE A 1 87 ? 2.203 35.562 6.047 1 95.06 87 PHE A C 1
ATOM 702 O O . PHE A 1 87 ? 2.164 35.094 4.91 1 95.06 87 PHE A O 1
ATOM 709 N N . THR A 1 88 ? 1.19 35.594 6.832 1 97 88 THR A N 1
ATOM 710 C CA . THR A 1 88 ? -0.126 35.094 6.441 1 97 88 THR A CA 1
ATOM 711 C C . THR A 1 88 ? -0.618 35.812 5.184 1 97 88 THR A C 1
ATOM 713 O O . THR A 1 88 ? -1.098 35.188 4.246 1 97 88 THR A O 1
ATOM 716 N N . LEU A 1 89 ? -0.449 37.094 5.23 1 96.19 89 LEU A N 1
ATOM 717 C CA . LEU A 1 89 ? -0.9 37.938 4.125 1 96.19 89 LEU A CA 1
ATOM 718 C C . LEU A 1 89 ? -0.135 37.594 2.846 1 96.19 89 LEU A C 1
ATOM 720 O O . LEU A 1 89 ? -0.687 37.688 1.747 1 96.19 89 LEU A O 1
ATOM 724 N N . SER A 1 90 ? 1.054 37.25 2.936 1 93.88 90 SER A N 1
ATOM 725 C CA . SER A 1 90 ? 1.892 36.969 1.772 1 93.88 90 SER A CA 1
ATOM 726 C C . SER A 1 90 ? 1.458 35.719 1.064 1 93.88 90 SER A C 1
ATOM 728 O O . SER A 1 90 ? 1.734 35.531 -0.123 1 93.88 90 SER A O 1
ATOM 730 N N . LEU A 1 91 ? 0.738 34.844 1.718 1 93.5 91 LEU A N 1
ATOM 731 C CA . LEU A 1 91 ? 0.432 33.531 1.146 1 93.5 91 LEU A CA 1
ATOM 732 C C . LEU A 1 91 ? -1.053 33.438 0.821 1 93.5 91 LEU A C 1
ATOM 734 O O . LEU A 1 91 ? -1.429 32.781 -0.156 1 93.5 91 LEU A O 1
ATOM 738 N N . LEU A 1 92 ? -1.907 34 1.484 1 95.56 92 LEU A N 1
ATOM 739 C CA . LEU A 1 92 ? -3.342 33.75 1.501 1 95.56 92 LEU A CA 1
ATOM 740 C C . LEU A 1 92 ? -3.996 34.219 0.207 1 95.56 92 LEU A C 1
ATOM 742 O O . LEU A 1 92 ? -4.812 33.5 -0.378 1 95.56 92 LEU A O 1
ATOM 746 N N . PRO A 1 93 ? -3.67 35.438 -0.26 1 95.62 93 PRO A N 1
ATOM 747 C CA . PRO A 1 93 ? -4.387 35.969 -1.433 1 95.62 93 PRO A CA 1
ATOM 748 C C . PRO A 1 93 ? -4.211 35.062 -2.662 1 95.62 93 PRO A C 1
ATOM 750 O O . PRO A 1 93 ? -5.188 34.781 -3.359 1 95.62 93 PRO A O 1
ATOM 753 N N . ALA A 1 94 ? -3.023 34.625 -2.939 1 94.19 94 ALA A N 1
ATOM 754 C CA . ALA A 1 94 ? -2.779 33.75 -4.09 1 94.19 94 ALA A CA 1
ATOM 755 C C . ALA A 1 94 ? -3.549 32.438 -3.967 1 94.19 94 ALA A C 1
ATOM 757 O O . ALA A 1 94 ? -4.066 31.922 -4.957 1 94.19 94 ALA A O 1
ATOM 758 N N . ARG A 1 95 ? -3.641 31.891 -2.797 1 94.5 95 ARG A N 1
ATOM 759 C CA . ARG A 1 95 ? -4.352 30.641 -2.545 1 94.5 95 ARG A CA 1
ATOM 760 C C . ARG A 1 95 ? -5.852 30.812 -2.783 1 94.5 95 ARG A C 1
ATOM 762 O O . ARG A 1 95 ? -6.48 29.969 -3.416 1 94.5 95 ARG A O 1
ATOM 769 N N . LEU A 1 96 ? -6.363 31.891 -2.303 1 95.88 96 LEU A N 1
ATOM 770 C CA . LEU A 1 96 ? -7.781 32.156 -2.49 1 95.88 96 LEU A CA 1
ATOM 771 C C . LEU A 1 96 ? -8.102 32.375 -3.967 1 95.88 96 LEU A C 1
ATOM 773 O O . LEU A 1 96 ? -9.078 31.828 -4.48 1 95.88 96 LEU A O 1
ATOM 777 N N . ALA A 1 97 ? -7.301 33.125 -4.625 1 95.75 97 ALA A N 1
ATOM 778 C CA . ALA A 1 97 ? -7.516 33.438 -6.039 1 95.75 97 ALA A CA 1
ATOM 779 C C . ALA A 1 97 ? -7.457 32.156 -6.875 1 95.75 97 ALA A C 1
ATOM 781 O O . ALA A 1 97 ? -8.242 31.984 -7.812 1 95.75 97 ALA A O 1
ATOM 782 N N . HIS A 1 98 ? -6.559 31.359 -6.574 1 93.75 98 HIS A N 1
ATOM 783 C CA . HIS A 1 98 ? -6.426 30.109 -7.305 1 93.75 98 HIS A CA 1
ATOM 784 C C . HIS A 1 98 ? -7.676 29.25 -7.148 1 93.75 98 HIS A C 1
ATOM 786 O O . HIS A 1 98 ? -8.109 28.594 -8.102 1 93.75 98 HIS A O 1
ATOM 792 N N . ARG A 1 99 ? -8.25 29.172 -5.977 1 93.81 99 ARG A N 1
ATOM 793 C CA . ARG A 1 99 ? -9.461 28.391 -5.742 1 93.81 99 ARG A CA 1
ATOM 794 C C . ARG A 1 99 ? -10.648 28.984 -6.488 1 93.81 99 ARG A C 1
ATOM 796 O O . ARG A 1 99 ? -11.516 28.266 -6.973 1 93.81 99 ARG A O 1
ATOM 803 N N . ILE A 1 100 ? -10.695 30.266 -6.527 1 95.06 100 ILE A N 1
ATOM 804 C CA . ILE A 1 100 ? -11.734 30.938 -7.305 1 95.06 100 ILE A CA 1
ATOM 805 C C . ILE A 1 100 ? -11.648 30.5 -8.766 1 95.06 100 ILE A C 1
ATOM 807 O O . ILE A 1 100 ? -12.656 30.125 -9.367 1 95.06 100 ILE A O 1
ATOM 811 N N . GLN A 1 101 ? -10.477 30.516 -9.242 1 93.44 101 GLN A N 1
ATOM 812 C CA . GLN A 1 101 ? -10.273 30.109 -10.633 1 93.44 101 GLN A CA 1
ATOM 813 C C . GLN A 1 101 ? -10.656 28.656 -10.836 1 93.44 101 GLN A C 1
ATOM 815 O O . GLN A 1 101 ? -11.234 28.297 -11.859 1 93.44 101 GLN A O 1
ATOM 820 N N . ALA A 1 102 ? -10.289 27.828 -9.938 1 91.94 102 ALA A N 1
ATOM 821 C CA . ALA A 1 102 ? -10.633 26.406 -10.023 1 91.94 102 ALA A CA 1
ATOM 822 C C . ALA A 1 102 ? -12.141 26.219 -10.078 1 91.94 102 ALA A C 1
ATOM 824 O O . ALA A 1 102 ? -12.641 25.375 -10.828 1 91.94 102 ALA A O 1
ATOM 825 N N . LEU A 1 103 ? -12.883 26.953 -9.281 1 93.62 103 LEU A N 1
ATOM 826 C CA . LEU A 1 103 ? -14.336 26.875 -9.281 1 93.62 103 LEU A CA 1
ATOM 827 C C . LEU A 1 103 ? -14.906 27.391 -10.594 1 93.62 103 LEU A C 1
ATOM 829 O O . LEU A 1 103 ? -15.859 26.812 -11.133 1 93.62 103 LEU A O 1
ATOM 833 N N . ARG A 1 104 ? -14.273 28.359 -11.117 1 92.06 104 ARG A N 1
ATOM 834 C CA . ARG A 1 104 ? -14.695 28.938 -12.383 1 92.06 104 ARG A CA 1
ATOM 835 C C . ARG A 1 104 ? -14.492 27.969 -13.539 1 92.06 104 ARG A C 1
ATOM 837 O O . ARG A 1 104 ? -15.172 28.062 -14.562 1 92.06 104 ARG A O 1
ATOM 844 N N . ASN A 1 105 ? -13.586 27.078 -13.398 1 91.56 105 ASN A N 1
ATOM 845 C CA . ASN A 1 105 ? -13.25 26.141 -14.461 1 91.56 105 ASN A CA 1
ATOM 846 C C . ASN A 1 105 ? -14.219 24.953 -14.484 1 91.56 105 ASN A C 1
ATOM 848 O O . ASN A 1 105 ? -14.18 24.141 -15.406 1 91.56 105 ASN A O 1
ATOM 852 N N . LEU A 1 106 ? -15.078 24.891 -13.5 1 92.75 106 LEU A N 1
ATOM 853 C CA . LEU A 1 106 ? -16.109 23.859 -13.523 1 92.75 106 LEU A CA 1
ATOM 854 C C . LEU A 1 106 ? -17.172 24.172 -14.578 1 92.75 106 LEU A C 1
ATOM 856 O O . LEU A 1 106 ? -17.344 25.328 -14.961 1 92.75 106 LEU A O 1
ATOM 860 N N . PRO A 1 107 ? -17.828 23.062 -15.055 1 92.06 107 PRO A N 1
ATOM 861 C CA . PRO A 1 107 ? -18.938 23.328 -15.969 1 92.06 107 PRO A CA 1
ATOM 862 C C . PRO A 1 107 ? -19.969 24.312 -15.391 1 92.06 107 PRO A C 1
ATOM 864 O O . PRO A 1 107 ? -20.25 24.266 -14.195 1 92.06 107 PRO A O 1
ATOM 867 N N . PHE A 1 108 ? -20.578 25.062 -16.25 1 90.06 108 PHE A N 1
ATOM 868 C CA . PHE A 1 108 ? -21.469 26.141 -15.828 1 90.06 108 PHE A CA 1
ATOM 869 C C . PHE A 1 108 ? -22.625 25.594 -14.992 1 90.06 108 PHE A C 1
ATOM 871 O O . PHE A 1 108 ? -23.016 26.188 -13.984 1 90.06 108 PHE A O 1
ATOM 878 N N . ILE A 1 109 ? -23.109 24.469 -15.391 1 90.38 109 ILE A N 1
ATOM 879 C CA . ILE A 1 109 ? -24.25 23.859 -14.719 1 90.38 109 ILE A CA 1
ATOM 880 C C . ILE A 1 109 ? -23.875 23.5 -13.281 1 90.38 109 ILE A C 1
ATOM 882 O O . ILE A 1 109 ? -24.703 23.547 -12.375 1 90.38 109 ILE A O 1
ATOM 886 N N . VAL A 1 110 ? -22.656 23.203 -13.086 1 92.31 110 VAL A N 1
ATOM 887 C CA . VAL A 1 110 ? -22.188 22.797 -11.766 1 92.31 110 VAL A CA 1
ATOM 888 C C . VAL A 1 110 ? -21.969 24.031 -10.891 1 92.31 110 VAL A C 1
ATOM 890 O O . VAL A 1 110 ? -22.406 24.078 -9.742 1 92.31 110 VAL A O 1
ATOM 893 N N . VAL A 1 111 ? -21.328 25.047 -11.469 1 91.44 111 VAL A N 1
ATOM 894 C CA . VAL A 1 111 ? -21.047 26.266 -10.703 1 91.44 111 VAL A CA 1
ATOM 895 C C . VAL A 1 111 ? -22.328 27 -10.383 1 91.44 111 VAL A C 1
ATOM 897 O O . VAL A 1 111 ? -22.422 27.703 -9.367 1 91.44 111 VAL A O 1
ATOM 900 N N . SER A 1 112 ? -23.328 26.734 -11.18 1 92.19 112 SER A N 1
ATOM 901 C CA . SER A 1 112 ? -24.609 27.422 -10.992 1 92.19 112 SER A CA 1
ATOM 902 C C . SER A 1 112 ? -25.438 26.75 -9.906 1 92.19 112 SER A C 1
ATOM 904 O O . SER A 1 112 ? -26.438 27.312 -9.438 1 92.19 112 SER A O 1
ATOM 906 N N . ASN A 1 113 ? -25.016 25.562 -9.602 1 93.94 113 ASN A N 1
ATOM 907 C CA . ASN A 1 113 ? -25.688 24.922 -8.477 1 93.94 113 ASN A CA 1
ATOM 908 C C . ASN A 1 113 ? -25.641 25.797 -7.227 1 93.94 113 ASN A C 1
ATOM 910 O O . ASN A 1 113 ? -24.594 26.359 -6.898 1 93.94 113 ASN A O 1
ATOM 914 N N . PRO A 1 114 ? -26.688 25.938 -6.531 1 94.81 114 PRO A N 1
ATOM 915 C CA . PRO A 1 114 ? -26.75 26.875 -5.395 1 94.81 114 PRO A CA 1
ATOM 916 C C . PRO A 1 114 ? -25.688 26.594 -4.344 1 94.81 114 PRO A C 1
ATOM 918 O O . PRO A 1 114 ? -25.109 27.516 -3.775 1 94.81 114 PRO A O 1
ATOM 921 N N . ASN A 1 115 ? -25.438 25.391 -4.051 1 94.06 115 ASN A N 1
ATOM 922 C CA . ASN A 1 115 ? -24.422 25.031 -3.057 1 94.06 115 ASN A CA 1
ATOM 923 C C . ASN A 1 115 ? -23.016 25.359 -3.545 1 94.06 115 ASN A C 1
ATOM 925 O O . ASN A 1 115 ? -22.234 25.953 -2.809 1 94.06 115 ASN A O 1
ATOM 929 N N . VAL A 1 116 ? -22.734 25.062 -4.75 1 94.56 116 VAL A N 1
ATOM 930 C CA . VAL A 1 116 ? -21.422 25.344 -5.309 1 94.56 116 VAL A CA 1
ATOM 931 C C . VAL A 1 116 ? -21.219 26.844 -5.477 1 94.56 116 VAL A C 1
ATOM 933 O O . VAL A 1 116 ? -20.141 27.375 -5.195 1 94.56 116 VAL A O 1
ATOM 936 N N . SER A 1 117 ? -22.219 27.453 -5.859 1 95.75 117 SER A N 1
ATOM 937 C CA . SER A 1 117 ? -22.188 28.906 -6.02 1 95.75 117 SER A CA 1
ATOM 938 C C . SER A 1 117 ? -21.938 29.609 -4.688 1 95.75 117 SER A C 1
ATOM 940 O O . SER A 1 117 ? -21.266 30.641 -4.637 1 95.75 117 SER A O 1
ATOM 942 N N . LYS A 1 118 ? -22.562 29.078 -3.736 1 95.94 118 LYS A N 1
ATOM 943 C CA . LYS A 1 118 ? -22.328 29.625 -2.404 1 95.94 118 LYS A CA 1
ATOM 944 C C . LYS A 1 118 ? -20.859 29.578 -2.027 1 95.94 118 LYS A C 1
ATOM 946 O O . LYS A 1 118 ? -20.312 30.547 -1.497 1 95.94 118 LYS A O 1
ATOM 951 N N . ILE A 1 119 ? -20.234 28.469 -2.25 1 95.56 119 ILE A N 1
ATOM 952 C CA . ILE A 1 119 ? -18.828 28.312 -1.938 1 95.56 119 ILE A CA 1
ATOM 953 C C . ILE A 1 119 ? -18 29.266 -2.797 1 95.56 119 ILE A C 1
ATOM 955 O O . ILE A 1 119 ? -17.047 29.875 -2.309 1 95.56 119 ILE A O 1
ATOM 959 N N . TYR A 1 120 ? -18.344 29.406 -4.031 1 95.62 120 TYR A N 1
ATOM 960 C CA . TYR A 1 120 ? -17.688 30.359 -4.93 1 95.62 120 TYR A CA 1
ATOM 961 C C . TYR A 1 120 ? -17.75 31.766 -4.371 1 95.62 120 TYR A C 1
ATOM 963 O O . TYR A 1 120 ? -16.734 32.469 -4.301 1 95.62 120 TYR A O 1
ATOM 971 N N . ASN A 1 121 ? -18.859 32.094 -3.936 1 96 121 ASN A N 1
ATOM 972 C CA . ASN A 1 121 ? -19.062 33.438 -3.402 1 96 121 ASN A CA 1
ATOM 973 C C . ASN A 1 121 ? -18.328 33.625 -2.084 1 96 121 ASN A C 1
ATOM 975 O O . ASN A 1 121 ? -17.875 34.75 -1.785 1 96 121 ASN A O 1
ATOM 979 N N . ASN A 1 122 ? -18.281 32.562 -1.332 1 96.44 122 ASN A N 1
ATOM 980 C CA . ASN A 1 122 ? -17.5 32.656 -0.1 1 96.44 122 ASN A CA 1
ATOM 981 C C . ASN A 1 122 ? -16.031 32.969 -0.377 1 96.44 122 ASN A C 1
ATOM 983 O O . ASN A 1 122 ? -15.438 33.812 0.323 1 96.44 122 ASN A O 1
ATOM 987 N N . TYR A 1 123 ? -15.516 32.375 -1.396 1 96.62 123 TYR A N 1
ATOM 988 C CA . TYR A 1 123 ? -14.117 32.625 -1.73 1 96.62 123 TYR A CA 1
ATOM 989 C C . TYR A 1 123 ? -13.945 34.031 -2.273 1 96.62 123 TYR A C 1
ATOM 991 O O . TYR A 1 123 ? -12.961 34.719 -1.957 1 96.62 123 TYR A O 1
ATOM 999 N N . LEU A 1 124 ? -14.883 34.5 -3.023 1 96.44 124 LEU A N 1
ATOM 1000 C CA . LEU A 1 124 ? -14.844 35.875 -3.52 1 96.44 124 LEU A CA 1
ATOM 1001 C C . LEU A 1 124 ? -14.914 36.875 -2.367 1 96.44 124 LEU A C 1
ATOM 1003 O O . LEU A 1 124 ? -14.18 37.875 -2.352 1 96.44 124 LEU A O 1
ATOM 1007 N N . HIS A 1 125 ? -15.75 36.562 -1.513 1 96 125 HIS A N 1
ATOM 1008 C CA . HIS A 1 125 ? -15.906 37.406 -0.334 1 96 125 HIS A CA 1
ATOM 1009 C C . HIS A 1 125 ? -14.609 37.5 0.465 1 96 125 HIS A C 1
ATOM 1011 O O . HIS A 1 125 ? -14.18 38.594 0.851 1 96 125 HIS A O 1
ATOM 1017 N N . SER A 1 126 ? -14.031 36.406 0.709 1 96.69 126 SER A N 1
ATOM 1018 C CA . SER A 1 126 ? -12.805 36.344 1.506 1 96.69 126 SER A CA 1
ATOM 1019 C C . SER A 1 126 ? -11.664 37.094 0.822 1 96.69 126 SER A C 1
ATOM 1021 O O . SER A 1 126 ? -10.906 37.812 1.477 1 96.69 126 SER A O 1
ATOM 1023 N N . LEU A 1 127 ? -11.539 36.938 -0.503 1 96.88 127 LEU A N 1
ATOM 1024 C CA . LEU A 1 127 ? -10.492 37.656 -1.224 1 96.88 127 LEU A CA 1
ATOM 1025 C C . LEU A 1 127 ? -10.758 39.156 -1.198 1 96.88 127 LEU A C 1
ATOM 1027 O O . LEU A 1 127 ? -9.828 39.969 -1.055 1 96.88 127 LEU A O 1
ATOM 1031 N N . SER A 1 128 ? -11.977 39.531 -1.303 1 95.5 128 SER A N 1
ATOM 1032 C CA . SER A 1 128 ? -12.352 40.938 -1.261 1 95.5 128 SER A CA 1
ATOM 1033 C C . SER A 1 128 ? -12.047 41.562 0.1 1 95.5 128 SER A C 1
ATOM 1035 O O . SER A 1 128 ? -11.617 42.719 0.184 1 95.5 128 SER A O 1
ATOM 1037 N N . THR A 1 129 ? -12.312 40.781 1.074 1 94.5 129 THR A N 1
ATOM 1038 C CA . THR A 1 129 ? -12.047 41.219 2.436 1 94.5 129 THR A CA 1
ATOM 1039 C C . THR A 1 129 ? -10.555 41.469 2.645 1 94.5 129 THR A C 1
ATOM 1041 O O . THR A 1 129 ? -10.172 42.344 3.439 1 94.5 129 THR A O 1
ATOM 1044 N N . LEU A 1 130 ? -9.703 40.812 1.87 1 95.38 130 LEU A N 1
ATOM 1045 C CA . LEU A 1 130 ? -8.258 40.906 2.035 1 95.38 130 LEU A CA 1
ATOM 1046 C C . LEU A 1 130 ? -7.684 42 1.149 1 95.38 130 LEU A C 1
ATOM 1048 O O . LEU A 1 130 ? -6.539 42.438 1.333 1 95.38 130 LEU A O 1
ATOM 1052 N N . GLU A 1 131 ? -8.43 42.531 0.248 1 93.12 131 GLU A N 1
ATOM 1053 C CA . GLU A 1 131 ? -7.961 43.438 -0.775 1 93.12 131 GLU A CA 1
ATOM 1054 C C . GLU A 1 131 ? -7.301 44.656 -0.148 1 93.12 131 GLU A C 1
ATOM 1056 O O . GLU A 1 131 ? -6.23 45.094 -0.583 1 93.12 131 GLU A O 1
ATOM 1061 N N . PRO A 1 132 ? -7.855 45.188 0.908 1 91.5 132 PRO A N 1
ATOM 1062 C CA . PRO A 1 132 ? -7.242 46.375 1.502 1 91.5 132 PRO A CA 1
ATOM 1063 C C . PRO A 1 132 ? -5.898 46.094 2.168 1 91.5 132 PRO A C 1
ATOM 1065 O O . PRO A 1 132 ? -5.105 47 2.402 1 91.5 132 PRO A O 1
ATOM 1068 N N . PHE A 1 133 ? -5.629 44.875 2.412 1 93.31 133 PHE A N 1
ATOM 1069 C CA . PHE A 1 133 ? -4.473 44.531 3.234 1 93.31 133 PHE A CA 1
ATOM 1070 C C . PHE A 1 133 ? -3.277 44.188 2.363 1 93.31 133 PHE A C 1
ATOM 1072 O O . PHE A 1 133 ? -2.129 44.312 2.791 1 93.31 133 PHE A O 1
ATOM 1079 N N . TYR A 1 134 ? -3.477 43.594 1.189 1 86.06 134 TYR A N 1
ATOM 1080 C CA . TYR A 1 134 ? -2.305 43.062 0.514 1 86.06 134 TYR A CA 1
ATOM 1081 C C . TYR A 1 134 ? -1.716 44.062 -0.461 1 86.06 134 TYR A C 1
ATOM 1083 O O . TYR A 1 134 ? -0.883 43.719 -1.301 1 86.06 134 TYR A O 1
ATOM 1091 N N . LYS A 1 135 ? -2.139 45.281 -0.382 1 85 135 LYS A N 1
ATOM 1092 C CA . LYS A 1 135 ? -1.557 46.344 -1.169 1 85 135 LYS A CA 1
ATOM 1093 C C . LYS A 1 135 ? -0.391 47 -0.43 1 85 135 LYS A C 1
ATOM 1095 O O . LYS A 1 135 ? 0.481 47.625 -1.051 1 85 135 LYS A O 1
ATOM 1100 N N . LYS A 1 136 ? -0.373 46.969 0.889 1 90.06 136 LYS A N 1
ATOM 1101 C CA . LYS A 1 136 ? 0.713 47.469 1.732 1 90.06 136 LYS A CA 1
ATOM 1102 C C . LYS A 1 136 ? 0.959 46.531 2.914 1 90.06 136 LYS A C 1
ATOM 1104 O O . LYS A 1 136 ? 0.044 45.844 3.367 1 90.06 136 LYS A O 1
ATOM 1109 N N . PRO A 1 137 ? 2.197 46.531 3.355 1 92.94 137 PRO A N 1
ATOM 1110 C CA . PRO A 1 137 ? 2.484 45.719 4.527 1 92.94 137 PRO A CA 1
ATOM 1111 C C . PRO A 1 137 ? 1.773 46.188 5.785 1 92.94 137 PRO A C 1
ATOM 1113 O O . PRO A 1 137 ? 1.474 47.406 5.906 1 92.94 137 PRO A O 1
ATOM 1116 N N . ILE A 1 138 ? 1.47 45.281 6.613 1 96.38 138 ILE A N 1
ATOM 1117 C CA . ILE A 1 138 ? 0.878 45.625 7.906 1 96.38 138 ILE A CA 1
ATOM 1118 C C . ILE A 1 138 ? 1.97 46.062 8.875 1 96.38 138 ILE A C 1
ATOM 1120 O O . ILE A 1 138 ? 2.814 45.25 9.281 1 96.38 138 ILE A O 1
ATOM 1124 N N . GLU A 1 139 ? 1.91 47.281 9.336 1 95.44 139 GLU A N 1
ATOM 1125 C CA . GLU A 1 139 ? 3.037 47.844 10.078 1 95.44 139 GLU A CA 1
ATOM 1126 C C . GLU A 1 139 ? 2.627 48.25 11.492 1 95.44 139 GLU A C 1
ATOM 1128 O O . GLU A 1 139 ? 3.48 48.438 12.359 1 95.44 139 GLU A O 1
ATOM 1133 N N . THR A 1 140 ? 1.346 48.344 11.75 1 95.62 140 THR A N 1
ATOM 1134 C CA . THR A 1 140 ? 0.891 48.781 13.062 1 95.62 140 THR A CA 1
ATOM 1135 C C . THR A 1 140 ? 0.032 47.688 13.719 1 95.62 140 THR A C 1
ATOM 1137 O O . THR A 1 140 ? -0.579 46.875 13.023 1 95.62 140 THR A O 1
ATOM 1140 N N . ILE A 1 141 ? -0.005 47.781 15 1 95.31 141 ILE A N 1
ATOM 1141 C CA . ILE A 1 141 ? -0.786 46.812 15.758 1 95.31 141 ILE A CA 1
ATOM 1142 C C . ILE A 1 141 ? -2.275 47.031 15.516 1 95.31 141 ILE A C 1
ATOM 1144 O O . ILE A 1 141 ? -3.072 46.094 15.531 1 95.31 141 ILE A O 1
ATOM 1148 N N . GLU A 1 142 ? -2.607 48.25 15.305 1 95 142 GLU A N 1
ATOM 1149 C CA . GLU A 1 142 ? -3.994 48.562 14.969 1 95 142 GLU A CA 1
ATOM 1150 C C . GLU A 1 142 ? -4.414 47.875 13.664 1 95 142 GLU A C 1
ATOM 1152 O O . GLU A 1 142 ? -5.5 47.312 13.578 1 95 142 GLU A O 1
ATOM 1157 N N . ASP A 1 143 ? -3.566 48 12.719 1 95.62 143 ASP A N 1
ATOM 1158 C CA . ASP A 1 143 ? -3.828 47.344 11.445 1 95.62 143 ASP A CA 1
ATOM 1159 C C . ASP A 1 143 ? -3.834 45.812 11.609 1 95.62 143 ASP A C 1
ATOM 1161 O O . ASP A 1 143 ? -4.594 45.125 10.938 1 95.62 143 ASP A O 1
ATOM 1165 N N . GLU A 1 144 ? -2.936 45.375 12.438 1 97.06 144 GLU A N 1
ATOM 1166 C CA . GLU A 1 144 ? -2.891 43.969 12.727 1 97.06 144 GLU A CA 1
ATOM 1167 C C . GLU A 1 144 ? -4.203 43.469 13.336 1 97.06 144 GLU A C 1
ATOM 1169 O O . GLU A 1 144 ? -4.684 42.375 13.016 1 97.06 144 GLU A O 1
ATOM 1174 N N . ARG A 1 145 ? -4.812 44.25 14.203 1 96.31 145 ARG A N 1
ATOM 1175 C CA . ARG A 1 145 ? -6.09 43.906 14.82 1 96.31 145 ARG A CA 1
ATOM 1176 C C . ARG A 1 145 ? -7.195 43.812 13.773 1 96.31 145 ARG A C 1
ATOM 1178 O O . ARG A 1 145 ? -8.039 42.906 13.82 1 96.31 145 ARG A O 1
ATOM 1185 N N . LYS A 1 146 ? -7.184 44.75 12.883 1 96.31 146 LYS A N 1
ATOM 1186 C CA . LYS A 1 146 ? -8.148 44.719 11.789 1 96.31 146 LYS A CA 1
ATOM 1187 C C . LYS A 1 146 ? -7.957 43.469 10.922 1 96.31 146 LYS A C 1
ATOM 1189 O O . LYS A 1 146 ? -8.938 42.844 10.484 1 96.31 146 LYS A O 1
ATOM 1194 N N . PHE A 1 147 ? -6.734 43.219 10.703 1 96.94 147 PHE A N 1
ATOM 1195 C CA . PHE A 1 147 ? -6.402 42.031 9.922 1 96.94 147 PHE A CA 1
ATOM 1196 C C . PHE A 1 147 ? -6.867 40.781 10.641 1 96.94 147 PHE A C 1
ATOM 1198 O O . PHE A 1 147 ? -7.375 39.844 10.008 1 96.94 147 PHE A O 1
ATOM 1205 N N . THR A 1 148 ? -6.668 40.688 11.883 1 96.94 148 THR A N 1
ATOM 1206 C CA . THR A 1 148 ? -7.117 39.562 12.695 1 96.94 148 THR A CA 1
ATOM 1207 C C . THR A 1 148 ? -8.625 39.375 12.562 1 96.94 148 THR A C 1
ATOM 1209 O O . THR A 1 148 ? -9.109 38.25 12.492 1 96.94 148 THR A O 1
ATOM 1212 N N . ASP A 1 149 ? -9.344 40.438 12.516 1 96.56 149 ASP A N 1
ATOM 1213 C CA . ASP A 1 149 ? -10.789 40.375 12.312 1 96.56 149 ASP A CA 1
ATOM 1214 C C . ASP A 1 149 ? -11.117 39.781 10.945 1 96.56 149 ASP A C 1
ATOM 1216 O O . ASP A 1 149 ? -12.078 39.031 10.812 1 96.56 149 ASP A O 1
ATOM 1220 N N . ALA A 1 150 ? -10.383 40.188 10.008 1 96.44 150 ALA A N 1
ATOM 1221 C CA . ALA A 1 150 ? -10.562 39.625 8.664 1 96.44 150 ALA A CA 1
ATOM 1222 C C . ALA A 1 150 ? -10.305 38.125 8.656 1 96.44 150 ALA A C 1
ATOM 1224 O O . ALA A 1 150 ? -11 37.375 7.965 1 96.44 150 ALA A O 1
ATOM 1225 N N . MET A 1 151 ? -9.297 37.719 9.398 1 97 151 MET A N 1
ATOM 1226 C CA . MET A 1 151 ? -8.992 36.312 9.5 1 97 151 MET A CA 1
ATOM 1227 C C . MET A 1 151 ? -10.133 35.562 10.172 1 97 151 MET A C 1
ATOM 1229 O O . MET A 1 151 ? -10.484 34.438 9.75 1 97 151 MET A O 1
ATOM 1233 N N . ALA A 1 152 ? -10.641 36.125 11.211 1 96.62 152 ALA A N 1
ATOM 1234 C CA . ALA A 1 152 ? -11.773 35.5 11.891 1 96.62 152 ALA A CA 1
ATOM 1235 C C . ALA A 1 152 ? -12.961 35.344 10.945 1 96.62 152 ALA A C 1
ATOM 1237 O O . ALA A 1 152 ? -13.641 34.312 10.961 1 96.62 152 ALA A O 1
ATOM 1238 N N . ASP A 1 153 ? -13.156 36.344 10.203 1 95.75 153 ASP A N 1
ATOM 1239 C CA . ASP A 1 153 ? -14.227 36.281 9.219 1 95.75 153 ASP A CA 1
ATOM 1240 C C . ASP A 1 153 ? -13.984 35.188 8.188 1 95.75 153 ASP A C 1
ATOM 1242 O O . ASP A 1 153 ? -14.914 34.469 7.809 1 95.75 153 ASP A O 1
ATOM 1246 N N . LEU A 1 154 ? -12.836 35.125 7.719 1 95.94 154 LEU A N 1
ATOM 1247 C CA . LEU A 1 154 ? -12.477 34.094 6.742 1 95.94 154 LEU A CA 1
ATOM 1248 C C . LEU A 1 154 ? -12.742 32.688 7.289 1 95.94 154 LEU A C 1
ATOM 1250 O O . LEU A 1 154 ? -13.352 31.875 6.613 1 95.94 154 LEU A O 1
ATOM 1254 N N . VAL A 1 155 ? -12.297 32.438 8.508 1 95.38 155 VAL A N 1
ATOM 1255 C CA . VAL A 1 155 ? -12.461 31.125 9.133 1 95.38 155 VAL A CA 1
ATOM 1256 C C . VAL A 1 155 ? -13.945 30.812 9.297 1 95.38 155 VAL A C 1
ATOM 1258 O O . VAL A 1 155 ? -14.398 29.703 9.008 1 95.38 155 VAL A O 1
ATOM 1261 N N . ARG A 1 156 ? -14.711 31.766 9.688 1 93.88 156 ARG A N 1
ATOM 1262 C CA . ARG A 1 156 ? -16.141 31.594 9.883 1 93.88 156 ARG A CA 1
ATOM 1263 C C . ARG A 1 156 ? -16.844 31.328 8.555 1 93.88 156 ARG A C 1
ATOM 1265 O O . ARG A 1 156 ? -17.703 30.438 8.461 1 93.88 156 ARG A O 1
ATOM 1272 N N . THR A 1 157 ? -16.484 32.062 7.586 1 94 157 THR A N 1
ATOM 1273 C CA . THR A 1 157 ? -17.094 31.969 6.266 1 94 157 THR A CA 1
ATOM 1274 C C . THR A 1 157 ? -16.906 30.578 5.676 1 94 157 THR A C 1
ATOM 1276 O O . THR A 1 157 ? -17.797 30.062 4.98 1 94 157 THR A O 1
ATOM 1279 N N . HIS A 1 158 ? -15.828 29.938 5.98 1 93.56 158 HIS A N 1
ATOM 1280 C CA . HIS A 1 158 ? -15.492 28.672 5.332 1 93.56 158 HIS A CA 1
ATOM 1281 C C . HIS A 1 158 ? -15.664 27.5 6.289 1 93.56 158 HIS A C 1
ATOM 1283 O O . HIS A 1 158 ? -15.133 26.422 6.047 1 93.56 158 HIS A O 1
ATOM 1289 N N . SER A 1 159 ? -16.375 27.625 7.352 1 89.75 159 SER A N 1
ATOM 1290 C CA . SER A 1 159 ? -16.547 26.594 8.367 1 89.75 159 SER A CA 1
ATOM 1291 C C . SER A 1 159 ? -17.359 25.422 7.824 1 89.75 159 SER A C 1
ATOM 1293 O O . SER A 1 159 ? -17.109 24.266 8.188 1 89.75 159 SER A O 1
ATOM 1295 N N .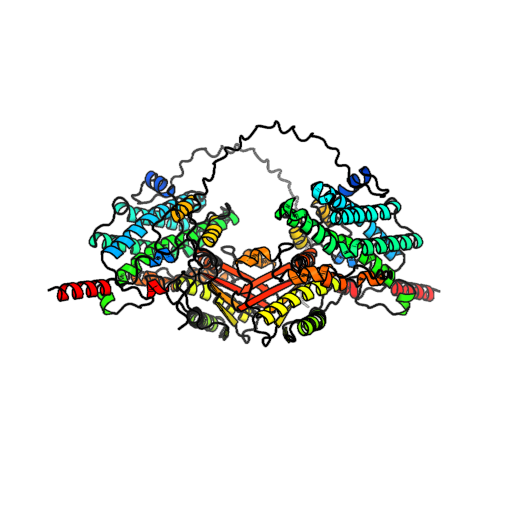 ASN A 1 160 ? -18.266 25.641 6.883 1 88 160 ASN A N 1
ATOM 1296 C CA . ASN A 1 160 ? -19.141 24.594 6.391 1 88 160 ASN A CA 1
ATOM 1297 C C . ASN A 1 160 ? -18.891 24.281 4.918 1 88 160 ASN A C 1
ATOM 1299 O O . ASN A 1 160 ? -19.797 23.844 4.199 1 88 160 ASN A O 1
ATOM 1303 N N . THR A 1 161 ? -17.781 24.5 4.559 1 89.88 161 THR A N 1
ATOM 1304 C CA . THR A 1 161 ? -17.422 24.359 3.148 1 89.88 161 THR A CA 1
ATOM 1305 C C . THR A 1 161 ? -17.625 22.922 2.68 1 89.88 161 THR A C 1
ATOM 1307 O O . THR A 1 161 ? -18.219 22.672 1.633 1 89.88 161 THR A O 1
ATOM 1310 N N . ILE A 1 162 ? -17.234 21.969 3.498 1 84 162 ILE A N 1
ATOM 1311 C CA . ILE A 1 162 ? -17.156 20.578 3.059 1 84 162 ILE A CA 1
ATOM 1312 C C . ILE A 1 162 ? -18.578 20.016 2.885 1 84 162 ILE A C 1
ATOM 1314 O O . ILE A 1 162 ? -18.922 19.531 1.81 1 84 162 ILE A O 1
ATOM 1318 N N . PRO A 1 163 ? -19.469 20.141 3.83 1 83.88 163 PRO A N 1
ATOM 1319 C CA . PRO A 1 163 ? -20.812 19.609 3.641 1 83.88 163 PRO A CA 1
ATOM 1320 C C . PRO A 1 163 ? -21.562 20.312 2.508 1 83.88 163 PRO A C 1
ATOM 1322 O O . PRO A 1 163 ? -22.312 19.656 1.767 1 83.88 163 PRO A O 1
ATOM 1325 N N . ILE A 1 164 ? -21.344 21.562 2.314 1 89.5 164 ILE A N 1
ATOM 1326 C CA . ILE A 1 164 ? -22.031 22.312 1.284 1 89.5 164 ILE A CA 1
ATOM 1327 C C . ILE A 1 164 ? -21.547 21.891 -0.097 1 89.5 164 ILE A C 1
ATOM 1329 O O . ILE A 1 164 ? -22.359 21.672 -1.007 1 89.5 164 ILE A O 1
ATOM 1333 N N . LEU A 1 165 ? -20.297 21.75 -0.219 1 88.75 165 LEU A N 1
ATOM 1334 C CA . LEU A 1 165 ? -19.734 21.297 -1.487 1 88.75 165 LEU A CA 1
ATOM 1335 C C . LEU A 1 165 ? -20.203 19.875 -1.803 1 88.75 165 LEU A C 1
ATOM 1337 O O . LEU A 1 165 ? -20.5 19.562 -2.957 1 88.75 165 LEU A O 1
ATOM 1341 N N . ALA A 1 166 ? -20.188 19.047 -0.797 1 82.5 166 ALA A N 1
ATOM 1342 C CA . ALA A 1 166 ? -20.641 17.672 -0.971 1 82.5 166 ALA A CA 1
ATOM 1343 C C . ALA A 1 166 ? -22.062 17.609 -1.506 1 82.5 166 ALA A C 1
ATOM 1345 O O . ALA A 1 166 ? -22.344 16.875 -2.445 1 82.5 166 ALA A O 1
ATOM 1346 N N . GLN A 1 167 ? -22.906 18.391 -0.997 1 85.25 167 GLN A N 1
ATOM 1347 C CA . GLN A 1 167 ? -24.297 18.453 -1.434 1 85.25 167 GLN A CA 1
ATOM 1348 C C . GLN A 1 167 ? -24.391 18.984 -2.857 1 85.25 167 GLN A C 1
ATOM 1350 O O . GLN A 1 167 ? -25.203 18.5 -3.652 1 85.25 167 GLN A O 1
ATOM 1355 N N . GLY A 1 168 ? -23.641 19.922 -3.113 1 89.56 168 GLY A N 1
ATOM 1356 C CA . GLY A 1 168 ? -23.656 20.484 -4.453 1 89.56 168 GLY A CA 1
ATOM 1357 C C . GLY A 1 168 ? -23.266 19.484 -5.523 1 89.56 168 GLY A C 1
ATOM 1358 O O . GLY A 1 168 ? -23.938 19.375 -6.547 1 89.56 168 GLY A O 1
ATOM 1359 N N . PHE A 1 169 ? -22.281 18.797 -5.273 1 87.62 169 PHE A N 1
ATOM 1360 C CA . PHE A 1 169 ? -21.797 17.844 -6.273 1 87.62 169 PHE A CA 1
ATOM 1361 C C . PHE A 1 169 ? -22.719 16.641 -6.363 1 87.62 169 PHE A C 1
ATOM 1363 O O . PHE A 1 169 ? -22.859 16.031 -7.43 1 87.62 169 PHE A O 1
ATOM 1370 N N . LEU A 1 170 ? -23.266 16.281 -5.25 1 81.88 170 LEU A N 1
ATOM 1371 C CA . LEU A 1 170 ? -24.266 15.211 -5.285 1 81.88 170 LEU A CA 1
ATOM 1372 C C . LEU A 1 170 ? -25.438 15.578 -6.203 1 81.88 170 LEU A C 1
ATOM 1374 O O . LEU A 1 170 ? -25.906 14.742 -6.973 1 81.88 170 LEU A O 1
ATOM 1378 N N . GLN A 1 171 ? -25.828 16.781 -6.148 1 87.31 171 GLN A N 1
ATOM 1379 C CA . GLN A 1 171 ? -26.938 17.266 -6.953 1 87.31 171 GLN A CA 1
ATOM 1380 C C . GLN A 1 171 ? -26.531 17.391 -8.422 1 87.31 171 GLN A C 1
ATOM 1382 O O . GLN A 1 171 ? -27.391 17.375 -9.305 1 87.31 171 GLN A O 1
ATOM 1387 N N . CYS A 1 172 ? -25.281 17.453 -8.625 1 89.38 172 CYS A N 1
ATOM 1388 C CA . CYS A 1 172 ? -24.797 17.656 -9.984 1 89.38 172 CYS A CA 1
ATOM 1389 C C . CYS A 1 172 ? -24.188 16.375 -10.547 1 89.38 172 CYS A C 1
ATOM 1391 O O . CYS A 1 172 ? -23.484 16.406 -11.547 1 89.38 172 CYS A O 1
ATOM 1393 N N . ARG A 1 173 ? -24.469 15.281 -9.992 1 83.62 173 ARG A N 1
ATOM 1394 C CA . ARG A 1 173 ? -23.828 14.016 -10.32 1 83.62 173 ARG A CA 1
ATOM 1395 C C . ARG A 1 173 ? -24.047 13.656 -11.781 1 83.62 173 ARG A C 1
ATOM 1397 O O . ARG A 1 173 ? -23.188 13.008 -12.398 1 83.62 173 ARG A O 1
ATOM 1404 N N . LYS A 1 174 ? -25.047 14.039 -12.391 1 85.88 174 LYS A N 1
ATOM 1405 C CA . LYS A 1 174 ? -25.391 13.695 -13.773 1 85.88 174 LYS A CA 1
ATOM 1406 C C . LYS A 1 174 ? -24.625 14.578 -14.758 1 85.88 174 LYS A C 1
ATOM 1408 O O . LYS A 1 174 ? -24.516 14.242 -15.945 1 85.88 174 LYS A O 1
ATOM 1413 N N . TYR A 1 175 ? -24.109 15.633 -14.258 1 89.56 175 TYR A N 1
ATOM 1414 C CA . TYR A 1 175 ? -23.578 16.641 -15.164 1 89.56 175 TYR A CA 1
ATOM 1415 C C . TYR A 1 175 ? -22.062 16.641 -15.156 1 89.56 175 TYR A C 1
ATOM 1417 O O . TYR A 1 175 ? -21.422 17.391 -15.906 1 89.56 175 TYR A O 1
ATOM 1425 N N . ILE A 1 176 ? -21.484 15.82 -14.312 1 88.5 176 ILE A N 1
ATOM 1426 C CA . ILE A 1 176 ? -20.031 15.797 -14.195 1 88.5 176 ILE A CA 1
ATOM 1427 C C . ILE A 1 176 ? -19.562 14.383 -13.898 1 88.5 176 ILE A C 1
ATOM 1429 O O . ILE A 1 176 ? -20.188 13.656 -13.125 1 88.5 176 ILE A O 1
ATOM 1433 N N . GLU A 1 177 ? -18.5 14.039 -14.555 1 86.69 177 GLU A N 1
ATOM 1434 C CA . GLU A 1 177 ? -17.953 12.703 -14.375 1 86.69 177 GLU A CA 1
ATOM 1435 C C . GLU A 1 177 ? -17.453 12.492 -12.945 1 86.69 177 GLU A C 1
ATOM 1437 O O . GLU A 1 177 ? -16.812 13.383 -12.367 1 86.69 177 GLU A O 1
ATOM 1442 N N . PRO A 1 178 ? -17.703 11.367 -12.398 1 80.62 178 PRO A N 1
ATOM 1443 C CA . PRO A 1 178 ? -17.281 11.086 -11.023 1 80.62 178 PRO A CA 1
ATOM 1444 C C . PRO A 1 178 ? -15.789 11.258 -10.805 1 80.62 178 PRO A C 1
ATOM 1446 O O . PRO A 1 178 ? -15.367 11.742 -9.75 1 80.62 178 PRO A O 1
ATOM 1449 N N . ALA A 1 179 ? -15.07 10.914 -11.773 1 80.38 179 ALA A N 1
ATOM 1450 C CA . ALA A 1 179 ? -13.625 11.039 -11.656 1 80.38 179 ALA A CA 1
ATOM 1451 C C . ALA A 1 179 ? -13.203 12.508 -11.555 1 80.38 179 ALA A C 1
ATOM 1453 O O . ALA A 1 179 ? -12.266 12.844 -10.836 1 80.38 179 ALA A O 1
ATOM 1454 N N . GLU A 1 180 ? -13.938 13.328 -12.242 1 84.19 180 GLU A N 1
ATOM 1455 C CA . GLU A 1 180 ? -13.648 14.758 -12.219 1 84.19 180 GLU A CA 1
ATOM 1456 C C . GLU A 1 180 ? -14.031 15.375 -10.875 1 84.19 180 GLU A C 1
ATOM 1458 O O . GLU A 1 180 ? -13.328 16.25 -10.359 1 84.19 180 GLU A O 1
ATOM 1463 N N . VAL A 1 181 ? -15.125 14.898 -10.383 1 83.81 181 VAL A N 1
ATOM 1464 C CA . VAL A 1 181 ? -15.578 15.375 -9.078 1 83.81 181 VAL A CA 1
ATOM 1465 C C . VAL A 1 181 ? -14.547 15 -8.008 1 83.81 181 VAL A C 1
ATOM 1467 O O . VAL A 1 181 ? -14.188 15.828 -7.172 1 83.81 181 VAL A O 1
ATOM 1470 N N . THR A 1 182 ? -14.094 13.828 -8.117 1 81.38 182 THR A N 1
ATOM 1471 C CA . THR A 1 182 ? -13.125 13.336 -7.148 1 81.38 182 THR A CA 1
ATOM 1472 C C . THR A 1 182 ? -11.828 14.141 -7.223 1 81.38 182 THR A C 1
ATOM 1474 O O . THR A 1 182 ? -11.266 14.523 -6.191 1 81.38 182 THR A O 1
ATOM 1477 N N . ARG A 1 183 ? -11.398 14.383 -8.352 1 83.81 183 ARG A N 1
ATOM 1478 C CA . ARG A 1 183 ? -10.18 15.156 -8.547 1 83.81 183 ARG A CA 1
ATOM 1479 C C . ARG A 1 183 ? -10.336 16.578 -8 1 83.81 183 ARG A C 1
ATOM 1481 O O . ARG A 1 183 ? -9.445 17.078 -7.316 1 83.81 183 ARG A O 1
ATOM 1488 N N . PHE A 1 184 ? -11.422 17.172 -8.305 1 88.06 184 PHE A N 1
ATOM 1489 C CA . PHE A 1 184 ? -11.688 18.531 -7.855 1 88.06 184 PHE A CA 1
ATOM 1490 C C . PHE A 1 184 ? -11.742 18.594 -6.332 1 88.06 184 PHE A C 1
ATOM 1492 O O . PHE A 1 184 ? -11.117 19.469 -5.719 1 88.06 184 PHE A O 1
ATOM 1499 N N . LEU A 1 185 ? -12.5 17.719 -5.824 1 86.19 185 LEU A N 1
ATOM 1500 C CA . LEU A 1 185 ? -12.688 17.719 -4.379 1 86.19 185 LEU A CA 1
ATOM 1501 C C . LEU A 1 185 ? -11.375 17.438 -3.654 1 86.19 185 LEU A C 1
ATOM 1503 O O . LEU A 1 185 ? -11.086 18.062 -2.629 1 86.19 185 LEU A O 1
ATOM 1507 N N . ASP A 1 186 ? -10.648 16.594 -4.105 1 84.56 186 ASP A N 1
ATOM 1508 C CA . ASP A 1 186 ? -9.352 16.281 -3.502 1 84.56 186 ASP A CA 1
ATOM 1509 C C . ASP A 1 186 ? -8.445 17.516 -3.494 1 84.56 186 ASP A C 1
ATOM 1511 O O . ASP A 1 186 ? -7.816 17.828 -2.48 1 84.56 186 ASP A O 1
ATOM 1515 N N . GLN A 1 187 ? -8.438 18.172 -4.57 1 86.56 187 GLN A N 1
ATOM 1516 C CA . GLN A 1 187 ? -7.621 19.375 -4.688 1 86.56 187 GLN A CA 1
ATOM 1517 C C . GLN A 1 187 ? -8.148 20.484 -3.785 1 86.56 187 GLN A C 1
ATOM 1519 O O . GLN A 1 187 ? -7.367 21.188 -3.127 1 86.56 187 GLN A O 1
ATOM 1524 N N . HIS A 1 188 ? -9.383 20.609 -3.857 1 90.31 188 HIS A N 1
ATOM 1525 C CA . HIS A 1 188 ? -10.008 21.672 -3.09 1 90.31 188 HIS A CA 1
ATOM 1526 C C . HIS A 1 188 ? -9.805 21.484 -1.593 1 90.31 188 HIS A C 1
ATOM 1528 O O . HIS A 1 188 ? -9.469 22.422 -0.875 1 90.31 188 HIS A O 1
ATOM 1534 N N . LEU A 1 189 ? -9.961 20.359 -1.162 1 86.88 189 LEU A N 1
ATOM 1535 C CA . LEU A 1 189 ? -9.867 20.078 0.267 1 86.88 189 LEU A CA 1
ATOM 1536 C C . LEU A 1 189 ? -8.43 20.203 0.75 1 86.88 189 LEU A C 1
ATOM 1538 O O . LEU A 1 189 ? -8.18 20.688 1.855 1 86.88 189 LEU A O 1
ATOM 1542 N N . ARG A 1 190 ? -7.492 19.797 0.047 1 87.38 190 ARG A N 1
ATOM 1543 C CA . ARG A 1 190 ? -6.086 19.953 0.408 1 87.38 190 ARG A CA 1
ATOM 1544 C C . ARG A 1 190 ? -5.688 21.422 0.443 1 87.38 190 ARG A C 1
ATOM 1546 O O . ARG A 1 190 ? -4.949 21.859 1.334 1 87.38 190 ARG A O 1
ATOM 1553 N N . ALA A 1 191 ? -6.156 22.125 -0.577 1 89.88 191 ALA A N 1
ATOM 1554 C CA . ALA A 1 191 ? -5.879 23.562 -0.6 1 89.88 191 ALA A CA 1
ATOM 1555 C C . ALA A 1 191 ? -6.484 24.25 0.617 1 89.88 191 ALA A C 1
ATOM 1557 O O . ALA A 1 191 ? -5.887 25.172 1.175 1 89.88 191 ALA A O 1
ATOM 1558 N N . ARG A 1 192 ? -7.594 23.812 0.96 1 91.19 192 ARG A N 1
ATOM 1559 C CA . ARG A 1 192 ? -8.297 24.391 2.1 1 91.19 192 ARG A CA 1
ATOM 1560 C C . ARG A 1 192 ? -7.5 24.219 3.385 1 91.19 192 ARG A C 1
ATOM 1562 O O . ARG A 1 192 ? -7.52 25.078 4.258 1 91.19 192 ARG A O 1
ATOM 1569 N N . ILE A 1 193 ? -6.816 23.141 3.527 1 91.56 193 ILE A N 1
ATOM 1570 C CA . ILE A 1 193 ? -6.062 22.875 4.746 1 91.56 193 ILE A CA 1
ATOM 1571 C C . ILE A 1 193 ? -5.043 23.984 4.984 1 91.56 193 ILE A C 1
ATOM 1573 O O . ILE A 1 193 ? -5.027 24.594 6.051 1 91.56 193 ILE A O 1
ATOM 1577 N N . GLY A 1 194 ? -4.277 24.25 3.961 1 91.75 194 GLY A N 1
ATOM 1578 C CA . GLY A 1 194 ? -3.271 25.297 4.094 1 91.75 194 GLY A CA 1
ATOM 1579 C C . GLY A 1 194 ? -3.865 26.672 4.316 1 91.75 194 GLY A C 1
ATOM 1580 O O . GLY A 1 194 ? -3.379 27.438 5.152 1 91.75 194 GLY A O 1
ATOM 1581 N N . THR A 1 195 ? -4.859 26.953 3.58 1 93.38 195 THR A N 1
ATOM 1582 C CA . THR A 1 195 ? -5.512 28.25 3.666 1 93.38 195 THR A CA 1
ATOM 1583 C C . THR A 1 195 ? -6.113 28.469 5.051 1 93.38 195 THR A C 1
ATOM 1585 O O . THR A 1 195 ? -5.906 29.516 5.668 1 93.38 195 THR A O 1
ATOM 1588 N N . ARG A 1 196 ? -6.785 27.5 5.484 1 93.56 196 ARG A N 1
ATOM 1589 C CA . ARG A 1 196 ? -7.426 27.578 6.793 1 93.56 196 ARG A CA 1
ATOM 1590 C C . ARG A 1 196 ? -6.387 27.672 7.906 1 93.56 196 ARG A C 1
ATOM 1592 O O . ARG A 1 196 ? -6.543 28.453 8.844 1 93.56 196 ARG A O 1
ATOM 1599 N N . LEU A 1 197 ? -5.395 26.922 7.797 1 95.56 197 LEU A N 1
ATOM 1600 C CA . LEU A 1 197 ? -4.363 26.875 8.828 1 95.56 197 LEU A CA 1
ATOM 1601 C C . LEU A 1 197 ? -3.645 28.219 8.93 1 95.56 197 LEU A C 1
ATOM 1603 O O . LEU A 1 197 ? -3.275 28.641 10.023 1 95.56 197 LEU A O 1
ATOM 1607 N N . LEU A 1 198 ? -3.418 28.828 7.816 1 96.06 198 LEU A N 1
ATOM 1608 C CA . LEU A 1 198 ? -2.773 30.141 7.828 1 96.06 198 LEU A CA 1
ATOM 1609 C C . LEU A 1 198 ? -3.578 31.141 8.656 1 96.06 198 LEU A C 1
ATOM 1611 O O . LEU A 1 198 ? -3.029 31.812 9.539 1 96.06 198 LEU A O 1
ATOM 1615 N N . ALA A 1 199 ? -4.805 31.172 8.383 1 97.31 199 ALA A N 1
ATOM 1616 C CA . ALA A 1 199 ? -5.684 32.094 9.086 1 97.31 199 ALA A CA 1
ATOM 1617 C C . ALA A 1 199 ? -5.816 31.719 10.562 1 97.31 199 ALA A C 1
ATOM 1619 O O . ALA A 1 199 ? -5.691 32.562 11.438 1 97.31 199 ALA A O 1
ATOM 1620 N N . GLU A 1 200 ? -6.02 30.469 10.805 1 97.06 200 GLU A N 1
ATOM 1621 C CA . GLU A 1 200 ? -6.227 30 12.172 1 97.06 200 GLU A CA 1
ATOM 1622 C C . GLU A 1 200 ? -4.969 30.188 13.016 1 97.06 200 GLU A C 1
ATOM 1624 O O . GLU A 1 200 ? -5.059 30.469 14.211 1 97.06 200 GLU A O 1
ATOM 1629 N N . GLN A 1 201 ? -3.863 29.969 12.422 1 97.31 201 GLN A N 1
ATOM 1630 C CA . GLN A 1 201 ? -2.604 30.125 13.141 1 97.31 201 GLN A CA 1
ATOM 1631 C C . GLN A 1 201 ? -2.422 31.578 13.617 1 97.31 201 GLN A C 1
ATOM 1633 O O . GLN A 1 201 ? -2.092 31.812 14.781 1 97.31 201 GLN A O 1
ATOM 1638 N N . HIS A 1 202 ? -2.594 32.531 12.727 1 97.69 202 HIS A N 1
ATOM 1639 C CA . HIS A 1 202 ? -2.451 33.906 13.117 1 97.69 202 HIS A CA 1
ATOM 1640 C C . HIS A 1 202 ? -3.467 34.281 14.195 1 97.69 202 HIS A C 1
ATOM 1642 O O . HIS A 1 202 ? -3.129 34.969 15.156 1 97.69 202 HIS A O 1
ATOM 1648 N N . LEU A 1 203 ? -4.672 33.875 13.977 1 96.94 203 LEU A N 1
ATOM 1649 C CA . LEU A 1 203 ? -5.723 34.125 14.961 1 96.94 203 LEU A CA 1
ATOM 1650 C C . LEU A 1 203 ? -5.332 33.594 16.328 1 96.94 203 LEU A C 1
ATOM 1652 O O . LEU A 1 203 ? -5.457 34.281 17.328 1 96.94 203 LEU A O 1
ATOM 1656 N N . ALA A 1 204 ? -4.867 32.375 16.359 1 96.06 204 ALA A N 1
ATOM 1657 C CA . ALA A 1 204 ? -4.496 31.734 17.609 1 96.06 204 ALA A CA 1
ATOM 1658 C C . ALA A 1 204 ? -3.34 32.469 18.297 1 96.06 204 ALA A C 1
ATOM 1660 O O . ALA A 1 204 ? -3.342 32.625 19.516 1 96.06 204 ALA A O 1
ATOM 1661 N N . LEU A 1 205 ? -2.373 32.875 17.516 1 95.62 205 LEU A N 1
ATOM 1662 C CA . LEU A 1 205 ? -1.226 33.594 18.062 1 95.62 205 LEU A CA 1
ATOM 1663 C C . LEU A 1 205 ? -1.65 34.938 18.641 1 95.62 205 LEU A C 1
ATOM 1665 O O . LEU A 1 205 ? -1.21 35.312 19.719 1 95.62 205 LEU A O 1
ATOM 1669 N N . HIS A 1 206 ? -2.475 35.625 17.938 1 95.88 206 HIS A N 1
ATOM 1670 C CA . HIS A 1 206 ? -2.977 36.906 18.406 1 95.88 206 HIS A CA 1
ATOM 1671 C C . HIS A 1 206 ? -3.75 36.75 19.703 1 95.88 206 HIS A C 1
ATOM 1673 O O . HIS A 1 206 ? -3.516 37.5 20.672 1 95.88 206 HIS A O 1
ATOM 1679 N N . MET A 1 207 ? -4.641 35.781 19.766 1 93.88 207 MET A N 1
ATOM 1680 C CA . MET A 1 207 ? -5.508 35.594 20.922 1 93.88 207 MET A CA 1
ATOM 1681 C C . MET A 1 207 ? -4.699 35.188 22.141 1 93.88 207 MET A C 1
ATOM 1683 O O . MET A 1 207 ? -5.055 35.531 23.266 1 93.88 207 MET A O 1
ATOM 1687 N N . ALA A 1 208 ? -3.648 34.531 21.906 1 93.06 208 ALA A N 1
ATOM 1688 C CA . ALA A 1 208 ? -2.799 34.094 23.016 1 93.06 208 ALA A CA 1
ATOM 1689 C C . ALA A 1 208 ? -1.849 35.188 23.453 1 93.06 208 ALA A C 1
ATOM 1691 O O . ALA A 1 208 ? -1.11 35.031 24.438 1 93.06 208 ALA A O 1
ATOM 1692 N N . SER A 1 209 ? -1.884 36.344 22.75 1 92.38 209 SER A N 1
ATOM 1693 C CA . SER A 1 209 ? -0.946 37.406 23.031 1 92.38 209 SER A CA 1
ATOM 1694 C C . SER A 1 209 ? -1.676 38.656 23.516 1 92.38 209 SER A C 1
ATOM 1696 O O . SER A 1 209 ? -1.076 39.719 23.609 1 92.38 209 SER A O 1
ATOM 1698 N N . THR A 1 210 ? -2.932 38.5 23.781 1 89.38 210 THR A N 1
ATOM 1699 C CA . THR A 1 210 ? -3.705 39.594 24.328 1 89.38 210 THR A CA 1
ATOM 1700 C C . THR A 1 210 ? -3.432 39.781 25.812 1 89.38 210 THR A C 1
ATOM 1702 O O . THR A 1 210 ? -2.889 38.875 26.453 1 89.38 210 THR A O 1
ATOM 1705 N N . ALA A 1 211 ? -3.836 40.906 26.312 1 84.75 211 ALA A N 1
ATOM 1706 C CA . ALA A 1 211 ? -3.629 41.188 27.719 1 84.75 211 ALA A CA 1
ATOM 1707 C C . ALA A 1 211 ? -4.363 40.188 28.609 1 84.75 211 ALA A C 1
ATOM 1709 O O . ALA A 1 211 ? -3.83 39.75 29.625 1 84.75 211 ALA A O 1
ATOM 1710 N N . ASP A 1 212 ? -5.523 39.844 28.188 1 86.5 212 ASP A N 1
ATOM 1711 C CA . ASP A 1 212 ? -6.336 38.875 28.953 1 86.5 212 ASP A CA 1
ATOM 1712 C C . ASP A 1 212 ? -5.711 37.5 28.938 1 86.5 212 ASP A C 1
ATOM 1714 O O . ASP A 1 212 ? -5.738 36.781 29.953 1 86.5 212 ASP A O 1
ATOM 1718 N N . ALA A 1 213 ? -5.141 37.125 27.828 1 86.94 213 ALA A N 1
ATOM 1719 C CA . ALA A 1 213 ? -4.527 35.781 27.703 1 86.94 213 ALA A CA 1
ATOM 1720 C C . ALA A 1 213 ? -3.254 35.688 28.531 1 86.94 213 ALA A C 1
ATOM 1722 O O . ALA A 1 213 ? -2.941 34.625 29.078 1 86.94 213 ALA A O 1
ATOM 1723 N N . ILE A 1 214 ? -2.58 36.719 28.609 1 82.94 214 ILE A N 1
ATOM 1724 C CA . ILE A 1 214 ? -1.328 36.781 29.359 1 82.94 214 ILE A CA 1
ATOM 1725 C C . ILE A 1 214 ? -1.604 36.5 30.844 1 82.94 214 ILE A C 1
ATOM 1727 O O . ILE A 1 214 ? -0.836 35.812 31.516 1 82.94 214 ILE A O 1
ATOM 1731 N N . LYS A 1 215 ? -2.666 37 31.25 1 83.81 215 LYS A N 1
ATOM 1732 C CA . LYS A 1 215 ? -3.043 36.812 32.656 1 83.81 215 LYS A CA 1
ATOM 1733 C C . LYS A 1 215 ? -3.363 35.375 32.969 1 83.81 215 LYS A C 1
ATOM 1735 O O . LYS A 1 215 ? -3.125 34.906 34.062 1 83.81 215 LYS A O 1
ATOM 1740 N N . GLU A 1 216 ? -3.875 34.656 32.031 1 84.81 216 GLU A N 1
ATOM 1741 C CA . GLU A 1 216 ? -4.293 33.25 32.219 1 84.81 216 GLU A CA 1
ATOM 1742 C C . GLU A 1 216 ? -3.129 32.312 32 1 84.81 216 GLU A C 1
ATOM 1744 O O . GLU A 1 216 ? -3.273 31.094 32.188 1 84.81 216 GLU A O 1
ATOM 1749 N N . LYS A 1 217 ? -1.978 32.719 31.781 1 79.81 217 LYS A N 1
ATOM 1750 C CA . LYS A 1 217 ? -0.779 31.922 31.531 1 79.81 217 LYS A CA 1
ATOM 1751 C C . LYS A 1 217 ? -1 30.938 30.391 1 79.81 217 LYS A C 1
ATOM 1753 O O . LYS A 1 217 ? -1.509 29.828 30.594 1 79.81 217 LYS A O 1
ATOM 1758 N N . PRO A 1 218 ? -0.653 31.219 29.297 1 78.75 218 PRO A N 1
ATOM 1759 C CA . PRO A 1 218 ? -0.87 30.359 28.125 1 78.75 218 PRO A CA 1
ATOM 1760 C C . PRO A 1 218 ? -0.156 29.016 28.25 1 78.75 218 PRO A C 1
ATOM 1762 O O . PRO A 1 218 ? 0.82 28.891 29 1 78.75 218 PRO A O 1
ATOM 1765 N N . ASP A 1 219 ? -0.76 27.969 27.656 1 84.38 219 ASP A N 1
ATOM 1766 C CA . ASP A 1 219 ? -0.177 26.641 27.609 1 84.38 219 ASP A CA 1
ATOM 1767 C C . ASP A 1 219 ? 1.219 26.672 26.984 1 84.38 219 ASP A C 1
ATOM 1769 O O . ASP A 1 219 ? 1.385 27.062 25.828 1 84.38 219 ASP A O 1
ATOM 1773 N N . PRO A 1 220 ? 2.203 26.234 27.719 1 85.81 220 PRO A N 1
ATOM 1774 C CA . PRO A 1 220 ? 3.592 26.391 27.281 1 85.81 220 PRO A CA 1
ATOM 1775 C C . PRO A 1 220 ? 3.93 25.516 26.078 1 85.81 220 PRO A C 1
ATOM 1777 O O . PRO A 1 220 ? 4.941 25.75 25.406 1 85.81 220 PRO A O 1
ATOM 1780 N N . THR A 1 221 ? 3.145 24.609 25.797 1 90.56 221 THR A N 1
ATOM 1781 C CA . THR A 1 221 ? 3.504 23.719 24.703 1 90.56 221 THR A CA 1
ATOM 1782 C C . THR A 1 221 ? 2.809 24.141 23.406 1 90.56 221 THR A C 1
ATOM 1784 O O . THR A 1 221 ? 3.125 23.625 22.328 1 90.56 221 THR A O 1
ATOM 1787 N N . HIS A 1 222 ? 1.986 25.141 23.547 1 92.5 222 HIS A N 1
ATOM 1788 C CA . HIS A 1 222 ? 1.215 25.5 22.359 1 92.5 222 HIS A CA 1
ATOM 1789 C C . HIS A 1 222 ? 1.813 26.719 21.656 1 92.5 222 HIS A C 1
ATOM 1791 O O . HIS A 1 222 ? 2.168 27.703 22.312 1 92.5 222 HIS A O 1
ATOM 1797 N N . VAL A 1 223 ? 2.014 26.625 20.469 1 93.88 223 VAL A N 1
ATOM 1798 C CA . VAL A 1 223 ? 2.328 27.719 19.562 1 93.88 223 VAL A CA 1
ATOM 1799 C C . VAL A 1 223 ? 1.221 27.875 18.516 1 93.88 223 VAL A C 1
ATOM 1801 O O . VAL A 1 223 ? 1.305 27.297 17.438 1 93.88 223 VAL A O 1
ATOM 1804 N N . GLY A 1 224 ? 0.228 28.703 18.875 1 94.69 224 GLY A N 1
ATOM 1805 C CA . GLY A 1 224 ? -0.949 28.781 18.016 1 94.69 224 GLY A CA 1
ATOM 1806 C C . GLY A 1 224 ? -1.714 27.469 17.938 1 94.69 224 GLY A C 1
ATOM 1807 O O . GLY A 1 224 ? -2.084 26.906 18.969 1 94.69 224 GLY A O 1
ATOM 1808 N N . VAL A 1 225 ? -1.812 26.984 16.703 1 95.62 225 VAL A N 1
ATOM 1809 C CA . VAL A 1 225 ? -2.607 25.781 16.484 1 95.62 225 VAL A CA 1
ATOM 1810 C C . VAL A 1 225 ? -1.735 24.531 16.672 1 95.62 225 VAL A C 1
ATOM 1812 O O . VAL A 1 225 ? -2.238 23.406 16.672 1 95.62 225 VAL A O 1
ATOM 1815 N N . ILE A 1 226 ? -0.492 24.688 16.859 1 95.62 226 ILE A N 1
ATOM 1816 C CA . ILE A 1 226 ? 0.439 23.578 17.016 1 95.62 226 ILE A CA 1
ATOM 1817 C C . ILE A 1 226 ? 0.661 23.281 18.5 1 95.62 226 ILE A C 1
ATOM 1819 O O . ILE A 1 226 ? 0.767 24.203 19.312 1 95.62 226 ILE A O 1
ATOM 1823 N N . ASP A 1 227 ? 0.647 22.109 18.875 1 95.81 227 ASP A N 1
ATOM 1824 C CA . ASP A 1 227 ? 1.14 21.625 20.156 1 95.81 227 ASP A CA 1
ATOM 1825 C C . ASP A 1 227 ? 2.506 20.953 20 1 95.81 227 ASP A C 1
ATOM 1827 O O . ASP A 1 227 ? 2.654 20 19.25 1 95.81 227 ASP A O 1
ATOM 1831 N N . LEU A 1 228 ? 3.486 21.438 20.688 1 93.81 228 LEU A N 1
ATOM 1832 C CA . LEU A 1 228 ? 4.863 20.969 20.547 1 93.81 228 LEU A CA 1
ATOM 1833 C C . LEU A 1 228 ? 5.047 19.625 21.234 1 93.81 228 LEU A C 1
ATOM 1835 O O . LEU A 1 228 ? 6.059 18.953 21.016 1 93.81 228 LEU A O 1
ATOM 1839 N N . ALA A 1 229 ? 4.055 19.203 21.953 1 93.88 229 ALA A N 1
ATOM 1840 C CA . ALA A 1 229 ? 4.172 17.969 22.719 1 93.88 229 ALA A CA 1
ATOM 1841 C C . ALA A 1 229 ? 2.877 17.156 22.656 1 93.88 229 ALA A C 1
ATOM 1843 O O . ALA A 1 229 ? 2.344 16.75 23.688 1 93.88 229 ALA A O 1
ATOM 1844 N N . VAL A 1 230 ? 2.49 16.922 21.453 1 95.38 230 VAL A N 1
ATOM 1845 C CA . VAL A 1 230 ? 1.288 16.125 21.266 1 95.38 230 VAL A CA 1
ATOM 1846 C C . VAL A 1 230 ? 1.566 14.672 21.656 1 95.38 230 VAL A C 1
ATOM 1848 O O . VAL A 1 230 ? 2.596 14.109 21.281 1 95.38 230 VAL A O 1
ATOM 1851 N N . LYS A 1 231 ? 0.682 14.141 22.453 1 96.56 231 LYS A N 1
ATOM 1852 C CA . LYS A 1 231 ? 0.73 12.727 22.797 1 96.56 231 LYS A CA 1
ATOM 1853 C C . LYS A 1 231 ? -0.383 11.953 22.094 1 96.56 231 LYS A C 1
ATOM 1855 O O . LYS A 1 231 ? -1.543 12.008 22.5 1 96.56 231 LYS A O 1
ATOM 1860 N N . PRO A 1 232 ? -0.022 11.133 21.094 1 97.19 232 PRO A N 1
ATOM 1861 C CA . PRO A 1 232 ? -1.054 10.422 20.344 1 97.19 232 PRO A CA 1
ATOM 1862 C C . PRO A 1 232 ? -1.94 9.547 21.219 1 97.19 232 PRO A C 1
ATOM 1864 O O . PRO A 1 232 ? -3.148 9.453 21 1 97.19 232 PRO A O 1
ATOM 1867 N N . ALA A 1 233 ? -1.398 8.938 22.266 1 98.25 233 ALA A N 1
ATOM 1868 C CA . ALA A 1 233 ? -2.162 8.07 23.156 1 98.25 233 ALA A CA 1
ATOM 1869 C C . ALA A 1 233 ? -3.295 8.836 23.828 1 98.25 233 ALA A C 1
ATOM 1871 O O . ALA A 1 233 ? -4.41 8.328 23.969 1 98.25 233 ALA A O 1
ATOM 1872 N N . ASP A 1 234 ? -2.994 10.055 24.234 1 98.06 234 ASP A N 1
ATOM 1873 C CA . ASP A 1 234 ? -4.004 10.891 24.875 1 98.06 234 ASP A CA 1
ATOM 1874 C C . ASP A 1 234 ? -5.117 11.258 23.891 1 98.06 234 ASP A C 1
ATOM 1876 O O . ASP A 1 234 ? -6.297 11.273 24.25 1 98.06 234 ASP A O 1
ATOM 1880 N N . ILE A 1 235 ? -4.723 11.578 22.719 1 98.06 235 ILE A N 1
ATOM 1881 C CA . ILE A 1 235 ? -5.703 11.93 21.703 1 98.06 235 ILE A CA 1
ATOM 1882 C C . ILE A 1 235 ? -6.598 10.727 21.406 1 98.06 235 ILE A C 1
ATOM 1884 O O . ILE A 1 235 ? -7.812 10.867 21.281 1 98.06 235 ILE A O 1
ATOM 1888 N N . VAL A 1 236 ? -6.027 9.523 21.312 1 98.44 236 VAL A N 1
ATOM 1889 C CA . VAL A 1 236 ? -6.781 8.297 21.062 1 98.44 236 VAL A CA 1
ATOM 1890 C C . VAL A 1 236 ? -7.809 8.086 22.172 1 98.44 236 VAL A C 1
ATOM 1892 O O . VAL A 1 236 ? -8.969 7.789 21.906 1 98.44 236 VAL A O 1
ATOM 1895 N N . ARG A 1 237 ? -7.398 8.258 23.406 1 98.12 237 ARG A N 1
ATOM 1896 C CA . ARG A 1 237 ? -8.289 8.039 24.547 1 98.12 237 ARG A CA 1
ATOM 1897 C C . ARG A 1 237 ? -9.453 9.023 24.531 1 98.12 237 ARG A C 1
ATOM 1899 O O . ARG A 1 237 ? -10.602 8.648 24.781 1 98.12 237 ARG A O 1
ATOM 1906 N N . ARG A 1 238 ? -9.172 10.25 24.234 1 97.06 238 ARG A N 1
ATOM 1907 C CA . ARG A 1 238 ? -10.227 11.258 24.141 1 97.06 238 ARG A CA 1
ATOM 1908 C C . ARG A 1 238 ? -11.219 10.906 23.031 1 97.06 238 ARG A C 1
ATOM 1910 O O . ARG A 1 238 ? -12.43 10.977 23.234 1 97.06 238 ARG A O 1
ATOM 1917 N N . CYS A 1 239 ? -10.664 10.562 21.906 1 97.69 239 CYS A N 1
ATOM 1918 C CA . CYS A 1 239 ? -11.523 10.203 20.781 1 97.69 239 CYS A CA 1
ATOM 1919 C C . CYS A 1 239 ? -12.32 8.938 21.078 1 97.69 239 CYS A C 1
ATOM 1921 O O . CYS A 1 239 ? -13.477 8.82 20.688 1 97.69 239 CYS A O 1
ATOM 1923 N N . GLU A 1 240 ? -11.664 7.965 21.75 1 97.75 240 GLU A N 1
ATOM 1924 C CA . GLU A 1 240 ? -12.328 6.734 22.172 1 97.75 240 GLU A CA 1
ATOM 1925 C C . GLU A 1 240 ? -13.602 7.035 22.969 1 97.75 240 GLU A C 1
ATOM 1927 O O . GLU A 1 240 ? -14.648 6.43 22.719 1 97.75 240 GLU A O 1
ATOM 1932 N N . GLY A 1 241 ? -13.484 7.922 23.969 1 95.75 241 GLY A N 1
ATOM 1933 C CA . GLY A 1 241 ? -14.633 8.289 24.781 1 95.75 241 GLY A CA 1
ATOM 1934 C C . GLY A 1 241 ? -15.805 8.812 23.984 1 95.75 241 GLY A C 1
ATOM 1935 O O . GLY A 1 241 ? -16.938 8.352 24.141 1 95.75 241 GLY A O 1
ATOM 1936 N N . PHE A 1 242 ? -15.547 9.617 23.094 1 94.06 242 PHE A N 1
ATOM 1937 C CA . PHE A 1 242 ? -16.562 10.219 22.234 1 94.06 242 PHE A CA 1
ATOM 1938 C C . PHE A 1 242 ? -17.203 9.18 21.328 1 94.06 242 PHE A C 1
ATOM 1940 O O . PHE A 1 242 ? -18.438 9.07 21.266 1 94.06 242 PHE A O 1
ATOM 1947 N N . VAL A 1 243 ? -16.422 8.398 20.594 1 95.81 243 VAL A N 1
ATOM 1948 C CA . VAL A 1 243 ? -16.906 7.422 19.625 1 95.81 243 VAL A CA 1
ATOM 1949 C C . VAL A 1 243 ? -17.672 6.312 20.344 1 95.81 243 VAL A C 1
ATOM 1951 O O . VAL A 1 243 ? -18.688 5.82 19.844 1 95.81 243 VAL A O 1
ATOM 1954 N N . ALA A 1 244 ? -17.188 5.914 21.5 1 95.31 244 ALA A N 1
ATOM 1955 C CA . ALA A 1 244 ? -17.844 4.879 22.281 1 95.31 244 ALA A CA 1
ATOM 1956 C C . ALA A 1 244 ? -19.25 5.324 22.703 1 95.31 244 ALA A C 1
ATOM 1958 O O . ALA A 1 244 ? -20.188 4.523 22.719 1 95.31 244 ALA A O 1
ATOM 1959 N N . GLU A 1 245 ? -19.406 6.574 23.078 1 94.44 245 GLU A N 1
ATOM 1960 C CA . GLU A 1 245 ? -20.703 7.125 23.453 1 94.44 245 GLU A CA 1
ATOM 1961 C C . GLU A 1 245 ? -21.672 7.078 22.281 1 94.44 245 GLU A C 1
ATOM 1963 O O . GLU A 1 245 ? -22.844 6.746 22.453 1 94.44 245 GLU A O 1
ATOM 1968 N N . VAL A 1 246 ? -21.203 7.441 21.156 1 91.62 246 VAL A N 1
ATOM 1969 C CA . VAL A 1 246 ? -22.016 7.406 19.953 1 91.62 246 VAL A CA 1
ATOM 1970 C C . VAL A 1 246 ? -22.469 5.973 19.672 1 91.62 246 VAL A C 1
ATOM 1972 O O . VAL A 1 246 ? -23.625 5.734 19.344 1 91.62 246 VAL A O 1
ATOM 1975 N N . CYS A 1 247 ? -21.547 4.977 19.797 1 93.62 247 CYS A N 1
ATOM 1976 C CA . CYS A 1 247 ? -21.875 3.574 19.547 1 93.62 247 CYS A CA 1
ATOM 1977 C C . CYS A 1 247 ? -22.859 3.057 20.594 1 93.62 247 CYS A C 1
ATOM 1979 O O . CYS A 1 247 ? -23.766 2.285 20.266 1 93.62 247 CYS A O 1
ATOM 1981 N N . GLU A 1 248 ? -22.672 3.467 21.812 1 94.38 248 GLU A N 1
ATOM 1982 C CA . GLU A 1 248 ? -23.594 3.074 22.875 1 94.38 248 GLU A CA 1
ATOM 1983 C C . GLU A 1 248 ? -25.016 3.564 22.578 1 94.38 248 GLU A C 1
ATOM 1985 O O . GLU A 1 248 ? -25.984 2.84 22.797 1 94.38 248 GLU A O 1
ATOM 1990 N N . TYR A 1 249 ? -25.078 4.703 22.109 1 92.5 249 TYR A N 1
ATOM 1991 C CA . TYR A 1 249 ? -26.375 5.297 21.781 1 92.5 249 TYR A CA 1
ATOM 1992 C C . TYR A 1 249 ? -27 4.586 20.594 1 92.5 249 TYR A C 1
ATOM 1994 O O . TYR A 1 249 ? -28.188 4.238 20.625 1 92.5 249 TYR A O 1
ATOM 2002 N N . LYS A 1 250 ? -26.266 4.273 19.578 1 89.75 250 LYS A N 1
ATOM 2003 C CA . LYS A 1 250 ? -26.781 3.746 18.312 1 89.75 250 LYS A CA 1
ATOM 2004 C C . LYS A 1 250 ? -26.984 2.234 18.391 1 89.75 250 LYS A C 1
ATOM 2006 O O . LYS A 1 250 ? -27.953 1.703 17.844 1 89.75 250 LYS A O 1
ATOM 2011 N N . TYR A 1 251 ? -26.031 1.534 19.078 1 92.44 251 TYR A N 1
ATOM 2012 C CA . TYR A 1 251 ? -26.016 0.077 19.016 1 92.44 251 TYR A CA 1
ATOM 2013 C C . TYR A 1 251 ? -26.266 -0.522 20.391 1 92.44 251 TYR A C 1
ATOM 2015 O O . TYR A 1 251 ? -26.484 -1.729 20.531 1 92.44 251 TYR A O 1
ATOM 2023 N N . GLY A 1 252 ? -26.172 0.301 21.438 1 94.44 252 GLY A N 1
ATOM 2024 C CA . GLY A 1 252 ? -26.312 -0.206 22.797 1 94.44 252 GLY A CA 1
ATOM 2025 C C . GLY A 1 252 ? -25.062 -0.93 23.281 1 94.44 252 GLY A C 1
ATOM 2026 O O . GLY A 1 252 ? -25.125 -1.653 24.281 1 94.44 252 GLY A O 1
ATOM 2027 N N . VAL A 1 253 ? -24.031 -0.868 22.531 1 94.81 253 VAL A N 1
ATOM 2028 C CA . VAL A 1 253 ? -22.781 -1.544 22.859 1 94.81 253 VAL A CA 1
ATOM 2029 C C . VAL A 1 253 ? -21.641 -0.527 22.938 1 94.81 253 VAL A C 1
ATOM 2031 O O . VAL A 1 253 ? -21.625 0.442 22.172 1 94.81 253 VAL A O 1
ATOM 2034 N N . ARG A 1 254 ? -20.75 -0.716 23.891 1 93.19 254 ARG A N 1
ATOM 2035 C CA . ARG A 1 254 ? -19.547 0.102 24.016 1 93.19 254 ARG A CA 1
ATOM 2036 C C . ARG A 1 254 ? -18.297 -0.72 23.734 1 93.19 254 ARG A C 1
ATOM 2038 O O . ARG A 1 254 ? -17.844 -1.478 24.594 1 93.19 254 ARG A O 1
ATOM 2045 N N . PRO A 1 255 ? -17.766 -0.62 22.578 1 93 255 PRO A N 1
ATOM 2046 C CA . PRO A 1 255 ? -16.562 -1.398 22.266 1 93 255 PRO A CA 1
ATOM 2047 C C . PRO A 1 255 ? -15.367 -1.025 23.141 1 93 255 PRO A C 1
ATOM 2049 O O . PRO A 1 255 ? -15.328 0.076 23.703 1 93 255 PRO A O 1
ATOM 2052 N N . SER A 1 256 ? -14.461 -1.929 23.281 1 95.62 256 SER A N 1
ATOM 2053 C CA . SER A 1 256 ? -13.25 -1.699 24.062 1 95.62 256 SER A CA 1
ATOM 2054 C C . SER A 1 256 ? -12.047 -1.435 23.156 1 95.62 256 SER A C 1
ATOM 2056 O O . SER A 1 256 ? -12.062 -1.795 21.984 1 95.62 256 SER A O 1
ATOM 2058 N N . LEU A 1 257 ? -11.117 -0.708 23.719 1 97.5 257 LEU A N 1
ATOM 2059 C CA . LEU A 1 257 ? -9.906 -0.334 23 1 97.5 257 LEU A CA 1
ATOM 2060 C C . LEU A 1 257 ? -8.664 -0.52 23.875 1 97.5 257 LEU A C 1
ATOM 2062 O O . LEU A 1 257 ? -8.68 -0.18 25.047 1 97.5 257 LEU A O 1
ATOM 2066 N N . VAL A 1 258 ? -7.629 -1.191 23.344 1 98.19 258 VAL A N 1
ATOM 2067 C CA . VAL A 1 258 ? -6.363 -1.377 24.031 1 98.19 258 VAL A CA 1
ATOM 2068 C C . VAL A 1 258 ? -5.242 -0.67 23.281 1 98.19 258 VAL A C 1
ATOM 2070 O O . VAL A 1 258 ? -5.188 -0.732 22.047 1 98.19 258 VAL A O 1
ATOM 2073 N N . ILE A 1 259 ? -4.395 0.098 23.938 1 98.19 259 ILE A N 1
ATOM 2074 C CA . ILE A 1 259 ? -3.26 0.789 23.328 1 98.19 259 ILE A CA 1
ATOM 2075 C C . ILE A 1 259 ? -1.961 0.082 23.719 1 98.19 259 ILE A C 1
ATOM 2077 O O . ILE A 1 259 ? -1.714 -0.186 24.891 1 98.19 259 ILE A O 1
ATOM 2081 N N . GLN A 1 260 ? -1.175 -0.291 22.703 1 96.25 260 GLN A N 1
ATOM 2082 C CA . GLN A 1 260 ? 0.138 -0.905 22.875 1 96.25 260 GLN A CA 1
ATOM 2083 C C . GLN A 1 260 ? 1.233 -0.039 22.25 1 96.25 260 GLN A C 1
ATOM 2085 O O . GLN A 1 260 ? 0.943 0.951 21.578 1 96.25 260 GLN A O 1
ATOM 2090 N N . GLY A 1 261 ? 2.525 -0.383 22.594 1 95.44 261 GLY A N 1
ATOM 2091 C CA . GLY A 1 261 ? 3.658 0.322 22.016 1 95.44 261 GLY A CA 1
ATOM 2092 C C . GLY A 1 261 ? 4.117 1.5 22.859 1 95.44 261 GLY A C 1
ATOM 2093 O O . GLY A 1 261 ? 4.09 1.44 24.094 1 95.44 261 GLY A O 1
ATOM 2094 N N . ASP A 1 262 ? 4.566 2.51 22.141 1 95.44 262 ASP A N 1
ATOM 2095 C CA . ASP A 1 262 ? 5.141 3.678 22.812 1 95.44 262 ASP A CA 1
ATOM 2096 C C . ASP A 1 262 ? 4.055 4.668 23.219 1 95.44 262 ASP A C 1
ATOM 2098 O O . ASP A 1 262 ? 3.861 5.695 22.562 1 95.44 262 ASP A O 1
ATOM 2102 N N . GLN A 1 263 ? 3.455 4.465 24.375 1 96.56 263 GLN A N 1
ATOM 2103 C CA . GLN A 1 263 ? 2.354 5.297 24.844 1 96.56 263 GLN A CA 1
ATOM 2104 C C . GLN A 1 263 ? 2.855 6.66 25.312 1 96.56 263 GLN A C 1
ATOM 2106 O O . GLN A 1 263 ? 2.066 7.594 25.5 1 96.56 263 GLN A O 1
ATOM 2111 N N . ALA A 1 264 ? 4.176 6.789 25.469 1 95.44 264 ALA A N 1
ATOM 2112 C CA . ALA A 1 264 ? 4.754 8.039 25.953 1 95.44 264 ALA A CA 1
ATOM 2113 C C . ALA A 1 264 ? 5.266 8.891 24.797 1 95.44 264 ALA A C 1
ATOM 2115 O O . ALA A 1 264 ? 5.77 10 25.016 1 95.44 264 ALA A O 1
ATOM 2116 N N . ALA A 1 265 ? 5.09 8.406 23.625 1 93.38 265 ALA A N 1
ATOM 2117 C CA . ALA A 1 265 ? 5.582 9.133 22.453 1 93.38 265 ALA A CA 1
ATOM 2118 C C . ALA A 1 265 ? 5.012 10.555 22.422 1 93.38 265 ALA A C 1
ATOM 2120 O O . ALA A 1 265 ? 3.84 10.766 22.734 1 93.38 265 ALA A O 1
ATOM 2121 N N . GLU A 1 266 ? 5.871 11.547 22.078 1 92.38 266 GLU A N 1
ATOM 2122 C CA . GLU A 1 266 ? 5.496 12.945 21.938 1 92.38 266 GLU A CA 1
ATOM 2123 C C . GLU A 1 266 ? 6.129 13.57 20.688 1 92.38 266 GLU A C 1
ATOM 2125 O O . GLU A 1 266 ? 7.266 13.242 20.344 1 92.38 266 GLU A O 1
ATOM 2130 N N . PHE A 1 267 ? 5.387 14.492 20.047 1 91.31 267 PHE A N 1
ATOM 2131 C CA . PHE A 1 267 ? 5.938 15.211 18.906 1 91.31 267 PHE A CA 1
ATOM 2132 C C . PHE A 1 267 ? 5.117 16.469 18.609 1 91.31 267 PHE A C 1
ATOM 2134 O O . PHE A 1 267 ? 4.016 16.625 19.156 1 91.31 267 PHE A O 1
ATOM 2141 N N . ALA A 1 268 ? 5.664 17.312 17.844 1 92.75 268 ALA A N 1
ATOM 2142 C CA . ALA A 1 268 ? 4.977 18.547 17.5 1 92.75 268 ALA A CA 1
ATOM 2143 C C . ALA A 1 268 ? 4.023 18.328 16.328 1 92.75 268 ALA A C 1
ATOM 2145 O O . ALA A 1 268 ? 4.426 17.812 15.273 1 92.75 268 ALA A O 1
ATOM 2146 N N . HIS A 1 269 ? 2.82 18.641 16.531 1 95.19 269 HIS A N 1
ATOM 2147 C CA . HIS A 1 269 ? 1.815 18.5 15.484 1 95.19 269 HIS A CA 1
ATOM 2148 C C . HIS A 1 269 ? 0.564 19.297 15.812 1 95.19 269 HIS A C 1
ATOM 2150 O O . HIS A 1 269 ? 0.533 20.031 16.812 1 95.19 269 HIS A O 1
ATOM 2156 N N . ILE A 1 270 ? -0.418 19.203 14.875 1 96.56 270 ILE A N 1
ATOM 2157 C CA . ILE A 1 270 ? -1.688 19.906 15.047 1 96.56 270 ILE A CA 1
ATOM 2158 C C . ILE A 1 270 ? -2.715 18.969 15.664 1 96.56 270 ILE A C 1
ATOM 2160 O O . ILE A 1 270 ? -3.281 18.109 14.977 1 96.56 270 ILE A O 1
ATOM 2164 N N . PRO A 1 271 ? -3.055 19.188 16.938 1 96.94 271 PRO A N 1
ATOM 2165 C CA . PRO A 1 271 ? -3.953 18.25 17.625 1 96.94 271 PRO A CA 1
ATOM 2166 C C . PRO A 1 271 ? -5.312 18.125 16.938 1 96.94 271 PRO A C 1
ATOM 2168 O O . PRO A 1 271 ? -5.863 17.031 16.859 1 96.94 271 PRO A O 1
ATOM 2171 N N . MET A 1 272 ? -5.836 19.188 16.469 1 95.19 272 MET A N 1
ATOM 2172 C CA . MET A 1 272 ? -7.156 19.172 15.852 1 95.19 272 MET A CA 1
ATOM 2173 C C . MET A 1 272 ? -7.195 18.234 14.664 1 95.19 272 MET A C 1
ATOM 2175 O O . MET A 1 272 ? -8.18 17.531 14.453 1 95.19 272 MET A O 1
ATOM 2179 N N . HIS A 1 273 ? -6.188 18.234 13.852 1 96.06 273 HIS A N 1
ATOM 2180 C CA . HIS A 1 273 ? -6.117 17.344 12.711 1 96.06 273 HIS A CA 1
ATOM 2181 C C . HIS A 1 273 ? -6.059 15.883 13.156 1 96.06 273 HIS A C 1
ATOM 2183 O O . HIS A 1 273 ? -6.746 15.031 12.594 1 96.06 273 HIS A O 1
ATOM 2189 N N . LEU A 1 274 ? -5.285 15.633 14.148 1 97.44 274 LEU A N 1
ATOM 2190 C CA . LEU A 1 274 ? -5.16 14.266 14.664 1 97.44 274 LEU A CA 1
ATOM 2191 C C . LEU A 1 274 ? -6.488 13.781 15.234 1 97.44 274 LEU A C 1
ATOM 2193 O O . LEU A 1 274 ? -6.871 12.625 15.031 1 97.44 274 LEU A O 1
ATOM 2197 N N . GLU A 1 275 ? -7.109 14.664 15.945 1 97.31 275 GLU A N 1
ATOM 2198 C CA . GLU A 1 275 ? -8.398 14.305 16.531 1 97.31 275 GLU A CA 1
ATOM 2199 C C . GLU A 1 275 ? -9.414 13.945 15.445 1 97.31 275 GLU A C 1
ATOM 2201 O O . GLU A 1 275 ? -10.164 12.977 15.594 1 97.31 275 GLU A O 1
ATOM 2206 N N . TYR A 1 276 ? -9.43 14.711 14.422 1 94.88 276 TYR A N 1
ATOM 2207 C CA . TYR A 1 276 ? -10.336 14.398 13.32 1 94.88 276 TYR A CA 1
ATOM 2208 C C . TYR A 1 276 ? -10.039 13.031 12.734 1 94.88 276 TYR A C 1
ATOM 2210 O O . TYR A 1 276 ? -10.938 12.211 12.555 1 94.88 276 TYR A O 1
ATOM 2218 N N . ILE A 1 277 ? -8.828 12.797 12.391 1 97.44 277 ILE A N 1
ATOM 2219 C CA . ILE A 1 277 ? -8.398 11.57 11.727 1 97.44 277 ILE A CA 1
ATOM 2220 C C . ILE A 1 277 ? -8.727 10.367 12.609 1 97.44 277 ILE A C 1
ATOM 2222 O O . ILE A 1 277 ? -9.367 9.414 12.148 1 97.44 277 ILE A O 1
ATOM 2226 N N . ILE A 1 278 ? -8.312 10.445 13.875 1 98.44 278 ILE A N 1
ATOM 2227 C CA . ILE A 1 278 ? -8.461 9.312 14.781 1 98.44 278 ILE A CA 1
ATOM 2228 C C . ILE A 1 278 ? -9.945 9.055 15.047 1 98.44 278 ILE A C 1
ATOM 2230 O O . ILE A 1 278 ? -10.375 7.898 15.117 1 98.44 278 ILE A O 1
ATOM 2234 N N . THR A 1 279 ? -10.719 10.109 15.164 1 97.31 279 THR A N 1
ATOM 2235 C CA . THR A 1 279 ? -12.156 9.945 15.352 1 97.31 279 THR A CA 1
ATOM 2236 C C . THR A 1 279 ? -12.766 9.188 14.18 1 97.31 279 THR A C 1
ATOM 2238 O O . THR A 1 279 ? -13.531 8.242 14.383 1 97.31 279 THR A O 1
ATOM 2241 N N . GLU A 1 280 ? -12.445 9.602 13 1 95.19 280 GLU A N 1
ATOM 2242 C CA . GLU A 1 280 ? -12.984 8.953 11.812 1 95.19 280 GLU A CA 1
ATOM 2243 C C . GLU A 1 280 ? -12.555 7.492 11.734 1 95.19 280 GLU A C 1
ATOM 2245 O O . GLU A 1 280 ? -13.367 6.621 11.406 1 95.19 280 GLU A O 1
ATOM 2250 N N . LEU A 1 281 ? -11.32 7.246 11.984 1 97.56 281 LEU A N 1
ATOM 2251 C CA . LEU A 1 281 ? -10.805 5.883 11.906 1 97.56 281 LEU A CA 1
ATOM 2252 C C . LEU A 1 281 ? -11.438 5.004 12.984 1 97.56 281 LEU A C 1
ATOM 2254 O O . LEU A 1 281 ? -11.797 3.855 12.711 1 97.56 281 LEU A O 1
ATOM 2258 N N . LEU A 1 282 ? -11.602 5.555 14.172 1 97.75 282 LEU A N 1
ATOM 2259 C CA . LEU A 1 282 ? -12.211 4.785 15.25 1 97.75 282 LEU A CA 1
ATOM 2260 C C . LEU A 1 282 ? -13.688 4.539 14.977 1 97.75 282 LEU A C 1
ATOM 2262 O O . LEU A 1 282 ? -14.211 3.459 15.266 1 97.75 282 LEU A O 1
ATOM 2266 N N . LYS A 1 283 ? -14.359 5.539 14.469 1 95.31 283 LYS A N 1
ATOM 2267 C CA . LYS A 1 283 ? -15.758 5.355 14.102 1 95.31 283 LYS A CA 1
ATOM 2268 C C . LYS A 1 283 ? -15.93 4.164 13.164 1 95.31 283 LYS A C 1
ATOM 2270 O O . LYS A 1 283 ? -16.797 3.322 13.375 1 95.31 283 LYS A O 1
ATOM 2275 N N . ASN A 1 284 ? -15.125 4.082 12.164 1 94 284 ASN A N 1
ATOM 2276 C CA . ASN A 1 284 ? -15.188 2.99 11.195 1 94 284 ASN A CA 1
ATOM 2277 C C . ASN A 1 284 ? -14.844 1.65 11.836 1 94 284 ASN A C 1
ATOM 2279 O O . ASN A 1 284 ? -15.531 0.654 11.617 1 94 284 ASN A O 1
ATOM 2283 N N . ALA A 1 285 ? -13.82 1.641 12.633 1 97.12 285 ALA A N 1
ATOM 2284 C CA . ALA A 1 285 ? -13.367 0.409 13.273 1 97.12 285 ALA A CA 1
ATOM 2285 C C . ALA A 1 285 ? -14.422 -0.109 14.258 1 97.12 285 ALA A C 1
ATOM 2287 O O . ALA A 1 285 ? -14.727 -1.303 14.273 1 97.12 285 ALA A O 1
ATOM 2288 N N . PHE A 1 286 ? -14.984 0.832 15.086 1 96.75 286 PHE A N 1
ATOM 2289 C CA . PHE A 1 286 ? -16 0.463 16.062 1 96.75 286 PHE A CA 1
ATOM 2290 C C . PHE A 1 286 ? -17.25 -0.071 15.391 1 96.75 286 PHE A C 1
ATOM 2292 O O . PHE A 1 286 ? -17.75 -1.135 15.75 1 96.75 286 PHE A O 1
ATOM 2299 N N . ARG A 1 287 ? -17.703 0.65 14.43 1 93.38 287 ARG A N 1
ATOM 2300 C CA . ARG A 1 287 ? -18.906 0.244 13.711 1 93.38 287 ARG A CA 1
ATOM 2301 C C . ARG A 1 287 ? -18.719 -1.126 13.062 1 93.38 287 ARG A C 1
ATOM 2303 O O . ARG A 1 287 ? -19.562 -2.01 13.219 1 93.38 287 ARG A O 1
ATOM 2310 N N . ALA A 1 288 ? -17.625 -1.317 12.32 1 94.62 288 ALA A N 1
ATOM 2311 C CA . ALA A 1 288 ? -17.344 -2.58 11.633 1 94.62 288 ALA A CA 1
ATOM 2312 C C . ALA A 1 288 ? -17.297 -3.738 12.625 1 94.62 288 ALA A C 1
ATOM 2314 O O . ALA A 1 288 ? -17.812 -4.824 12.352 1 94.62 288 ALA A O 1
ATOM 2315 N N . THR A 1 289 ? -16.672 -3.504 13.766 1 96.88 289 THR A N 1
ATOM 2316 C CA . THR A 1 289 ? -16.531 -4.543 14.781 1 96.88 289 THR A CA 1
ATOM 2317 C C . THR A 1 289 ? -17.875 -4.941 15.352 1 96.88 289 THR A C 1
ATOM 2319 O O . THR A 1 289 ? -18.172 -6.129 15.508 1 96.88 289 THR A O 1
ATOM 2322 N N . ILE A 1 290 ? -18.75 -3.967 15.586 1 95.56 290 ILE A N 1
ATOM 2323 C CA . ILE A 1 290 ? -20.078 -4.215 16.125 1 95.56 290 ILE A CA 1
ATOM 2324 C C . ILE A 1 290 ? -20.938 -4.938 15.086 1 95.56 290 ILE A C 1
ATOM 2326 O O . ILE A 1 290 ? -21.562 -5.957 15.391 1 95.56 290 ILE A O 1
ATOM 2330 N N . GLU A 1 291 ? -20.906 -4.457 13.875 1 93.44 291 GLU A N 1
ATOM 2331 C CA . GLU A 1 291 ? -21.766 -4.992 12.812 1 93.44 291 GLU A CA 1
ATOM 2332 C C . GLU A 1 291 ? -21.328 -6.406 12.43 1 93.44 291 GLU A C 1
ATOM 2334 O O . GLU A 1 291 ? -22.141 -7.18 11.898 1 93.44 291 GLU A O 1
ATOM 2339 N N . SER A 1 292 ? -20.094 -6.773 12.68 1 93.12 292 SER A N 1
ATOM 2340 C CA . SER A 1 292 ? -19.594 -8.109 12.367 1 93.12 292 SER A CA 1
ATOM 2341 C C . SER A 1 292 ? -19.859 -9.078 13.508 1 93.12 292 SER A C 1
ATOM 2343 O O . SER A 1 292 ? -19.547 -10.273 13.398 1 93.12 292 SER A O 1
ATOM 2345 N N . GLY A 1 293 ? -20.391 -8.562 14.617 1 93.81 293 GLY A N 1
ATOM 2346 C CA . GLY A 1 293 ? -20.734 -9.406 15.758 1 93.81 293 GLY A CA 1
ATOM 2347 C C . GLY A 1 293 ? -19.547 -9.688 16.656 1 93.81 293 GLY A C 1
ATOM 2348 O O . GLY A 1 293 ? -19.562 -10.648 17.438 1 93.81 293 GLY A O 1
ATOM 2349 N N . ASN A 1 294 ? -18.484 -8.969 16.516 1 95.19 294 ASN A N 1
ATOM 2350 C CA . ASN A 1 294 ? -17.281 -9.188 17.297 1 95.19 294 ASN A CA 1
ATOM 2351 C C . ASN A 1 294 ? -17.078 -8.094 18.344 1 95.19 294 ASN A C 1
ATOM 2353 O O . ASN A 1 294 ? -15.961 -7.652 18.594 1 95.19 294 ASN A O 1
ATOM 2357 N N . GLU A 1 295 ? -18.125 -7.555 18.969 1 92.62 295 GLU A N 1
ATOM 2358 C CA . GLU A 1 295 ? -18.078 -6.426 19.891 1 92.62 295 GLU A CA 1
ATOM 2359 C C . GLU A 1 295 ? -17.297 -6.773 21.141 1 92.62 295 GLU A C 1
ATOM 2361 O O . GLU A 1 295 ? -16.875 -5.883 21.891 1 92.62 295 GLU A O 1
ATOM 2366 N N . LYS A 1 296 ? -17.062 -8.055 21.406 1 93.69 296 LYS A N 1
ATOM 2367 C CA . LYS A 1 296 ? -16.281 -8.469 22.578 1 93.69 296 LYS A CA 1
ATOM 2368 C C . LYS A 1 296 ? -14.789 -8.32 22.328 1 93.69 296 LYS A C 1
ATOM 2370 O O . LYS A 1 296 ? -14 -8.297 23.281 1 93.69 296 LYS A O 1
ATOM 2375 N N . GLU A 1 297 ? -14.43 -8.32 21.094 1 95.25 297 GLU A N 1
ATOM 2376 C CA . GLU A 1 297 ? -13.016 -8.141 20.75 1 95.25 297 GLU A CA 1
ATOM 2377 C C . GLU A 1 297 ? -12.617 -6.668 20.828 1 95.25 297 GLU A C 1
ATOM 2379 O O . GLU A 1 297 ? -13.312 -5.805 20.281 1 95.25 297 GLU A O 1
ATOM 2384 N N . ALA A 1 298 ? -11.539 -6.379 21.5 1 97 298 ALA A N 1
ATOM 2385 C CA . ALA A 1 298 ? -11.078 -5 21.641 1 97 298 ALA A CA 1
ATOM 2386 C C . ALA A 1 298 ? -10.406 -4.512 20.359 1 97 298 ALA A C 1
ATOM 2388 O O . ALA A 1 298 ? -9.727 -5.281 19.688 1 97 298 ALA A O 1
ATOM 2389 N N . ILE A 1 299 ? -10.617 -3.256 20.062 1 97.94 299 ILE A N 1
ATOM 2390 C CA . ILE A 1 299 ? -9.805 -2.604 19.047 1 97.94 299 ILE A CA 1
ATOM 2391 C C . ILE A 1 299 ? -8.383 -2.396 19.562 1 97.94 299 ILE A C 1
ATOM 2393 O O . ILE A 1 299 ? -8.188 -1.912 20.688 1 97.94 299 ILE A O 1
ATOM 2397 N N . GLU A 1 300 ? -7.422 -2.82 18.797 1 98.06 300 GLU A N 1
ATOM 2398 C CA . GLU A 1 300 ? -6.031 -2.693 19.203 1 98.06 300 GLU A CA 1
ATOM 2399 C C . GLU A 1 300 ? -5.352 -1.515 18.516 1 98.06 300 GLU A C 1
ATOM 2401 O O . GLU A 1 300 ? -5.344 -1.426 17.297 1 98.06 300 GLU A O 1
ATOM 2406 N N . ILE A 1 301 ? -4.781 -0.611 19.281 1 98.56 301 ILE A N 1
ATOM 2407 C CA . ILE A 1 301 ? -3.984 0.487 18.734 1 98.56 301 ILE A CA 1
ATOM 2408 C C . ILE A 1 301 ? -2.525 0.316 19.156 1 98.56 301 ILE A C 1
ATOM 2410 O O . ILE A 1 301 ? -2.225 0.14 20.344 1 98.56 301 ILE A O 1
ATOM 2414 N N . THR A 1 302 ? -1.619 0.256 18.203 1 98.31 302 THR A N 1
ATOM 2415 C CA . THR A 1 302 ? -0.185 0.185 18.469 1 98.31 302 THR A CA 1
ATOM 2416 C C . THR A 1 302 ? 0.508 1.473 18.031 1 98.31 302 THR A C 1
ATOM 2418 O O . THR A 1 302 ? 0.331 1.925 16.891 1 98.31 302 THR A O 1
ATOM 2421 N N . ILE A 1 303 ? 1.227 2.082 18.875 1 97.75 303 ILE A N 1
ATOM 2422 C CA . ILE A 1 303 ? 1.948 3.314 18.578 1 97.75 303 ILE A CA 1
ATOM 2423 C C . ILE A 1 303 ? 3.439 3.021 18.453 1 97.75 303 ILE A C 1
ATOM 2425 O O . ILE A 1 303 ? 4.051 2.465 19.375 1 97.75 303 ILE A O 1
ATOM 2429 N N . ALA A 1 304 ? 3.996 3.352 17.312 1 96.06 304 ALA A N 1
ATOM 2430 C CA . ALA A 1 304 ? 5.422 3.184 17.047 1 96.06 304 ALA A CA 1
ATOM 2431 C C . ALA A 1 304 ? 6.102 4.535 16.828 1 96.06 304 ALA A C 1
ATOM 2433 O O . ALA A 1 304 ? 5.648 5.332 16 1 96.06 304 ALA A O 1
ATOM 2434 N N . SER A 1 305 ? 7.152 4.766 17.531 1 91.81 305 SER A N 1
ATOM 2435 C CA . SER A 1 305 ? 7.953 5.973 17.359 1 91.81 305 SER A CA 1
ATOM 2436 C C . SER A 1 305 ? 9.297 5.66 16.703 1 91.81 305 SER A C 1
ATOM 2438 O O . SER A 1 305 ? 10.039 4.805 17.188 1 91.81 305 SER A O 1
ATOM 2440 N N . ALA A 1 306 ? 9.422 6.273 15.531 1 83.44 306 ALA A N 1
ATOM 2441 C CA . ALA A 1 306 ? 10.664 6.027 14.797 1 83.44 306 ALA A CA 1
ATOM 2442 C C . ALA A 1 306 ? 11.812 6.844 15.383 1 83.44 306 ALA A C 1
ATOM 2444 O O . ALA A 1 306 ? 11.617 7.977 15.828 1 83.44 306 ALA A O 1
ATOM 2445 N N . PRO A 1 307 ? 12.914 6.18 15.469 1 67.31 307 PRO A N 1
ATOM 2446 C CA . PRO A 1 307 ? 14.07 7.02 15.789 1 67.31 307 PRO A CA 1
ATOM 2447 C C . PRO A 1 307 ? 14.297 8.125 14.758 1 67.31 307 PRO A C 1
ATOM 2449 O O . PRO A 1 307 ? 13.727 8.086 13.664 1 67.31 307 PRO A O 1
ATOM 2452 N N . ASP A 1 308 ? 14.883 9.234 15.031 1 63.31 308 ASP A N 1
ATOM 2453 C CA . ASP A 1 308 ? 15.133 10.359 14.133 1 63.31 308 ASP A CA 1
ATOM 2454 C C . ASP A 1 308 ? 15.359 9.875 12.703 1 63.31 308 ASP A C 1
ATOM 2456 O O . ASP A 1 308 ? 16.312 9.141 12.43 1 63.31 308 ASP A O 1
ATOM 2460 N N . VAL A 1 309 ? 14.242 9.695 12.086 1 59.78 309 VAL A N 1
ATOM 2461 C CA . VAL A 1 309 ? 14.289 9.219 10.711 1 59.78 309 VAL A CA 1
ATOM 2462 C C . VAL A 1 309 ? 14.93 10.281 9.812 1 59.78 309 VAL A C 1
ATOM 2464 O O . VAL A 1 309 ? 14.664 11.477 9.969 1 59.78 309 VAL A O 1
ATOM 2467 N N . ALA A 1 310 ? 15.859 9.883 9.047 1 55.84 310 ALA A N 1
ATOM 2468 C CA . ALA A 1 310 ? 16.594 10.75 8.133 1 55.84 310 ALA A CA 1
ATOM 2469 C C . ALA A 1 310 ? 15.703 11.219 6.984 1 55.84 310 ALA A C 1
ATOM 2471 O O . ALA A 1 310 ? 16.188 11.828 6.023 1 55.84 310 ALA A O 1
ATOM 2472 N N . ILE A 1 311 ? 14.438 10.961 6.996 1 58.56 311 ILE A N 1
ATOM 2473 C CA . ILE A 1 311 ? 13.711 11.539 5.871 1 58.56 311 ILE A CA 1
ATOM 2474 C C . ILE A 1 311 ? 13.75 13.062 5.965 1 58.56 311 ILE A C 1
ATOM 2476 O O . ILE A 1 311 ? 13.344 13.633 6.977 1 58.56 311 ILE A O 1
ATOM 2480 N N . THR A 1 312 ? 14.406 13.555 4.82 1 61.88 312 THR A N 1
ATOM 2481 C CA . THR A 1 312 ? 14.523 15.008 4.836 1 61.88 312 THR A CA 1
ATOM 2482 C C . THR A 1 312 ? 13.188 15.656 4.508 1 61.88 312 THR A C 1
ATOM 2484 O O . THR A 1 312 ? 12.367 15.078 3.797 1 61.88 312 THR A O 1
ATOM 2487 N N . LYS A 1 313 ? 12.844 16.625 5.066 1 65.06 313 LYS A N 1
ATOM 2488 C CA . LYS A 1 313 ? 11.672 17.469 4.797 1 65.06 313 LYS A CA 1
ATOM 2489 C C . LYS A 1 313 ? 11.492 17.672 3.297 1 65.06 313 LYS A C 1
ATOM 2491 O O . LYS A 1 313 ? 10.367 17.656 2.795 1 65.06 313 LYS A O 1
ATOM 2496 N N . LEU A 1 314 ? 12.57 17.719 2.641 1 67.06 314 LEU A N 1
ATOM 2497 C CA . LEU A 1 314 ? 12.531 17.984 1.207 1 67.06 314 LEU A CA 1
ATOM 2498 C C . LEU A 1 314 ? 11.914 16.812 0.452 1 67.06 314 LEU A C 1
ATOM 2500 O O . LEU A 1 314 ? 11.102 17.016 -0.457 1 67.06 314 LEU A O 1
ATOM 2504 N N . GLU A 1 315 ? 12.234 15.656 0.807 1 68.56 315 GLU A N 1
ATOM 2505 C CA . GLU A 1 315 ? 11.727 14.477 0.118 1 68.56 315 GLU A CA 1
ATOM 2506 C C . GLU A 1 315 ? 10.227 14.312 0.332 1 68.56 315 GLU A C 1
ATOM 2508 O O . GLU A 1 315 ? 9.5 13.945 -0.593 1 68.56 315 GLU A O 1
ATOM 2513 N N . SER A 1 316 ? 9.844 14.641 1.46 1 67.44 316 SER A N 1
ATOM 2514 C CA . SER A 1 316 ? 8.422 14.555 1.768 1 67.44 316 SER A CA 1
ATOM 2515 C C . SER A 1 316 ? 7.617 15.57 0.955 1 67.44 316 SER A C 1
ATOM 2517 O O . SER A 1 316 ? 6.531 15.258 0.468 1 67.44 316 SER A O 1
ATOM 2519 N N . LEU A 1 317 ? 8.203 16.719 0.809 1 68 317 LEU A N 1
ATOM 2520 C CA . LEU A 1 317 ? 7.535 17.781 0.068 1 68 317 LEU A CA 1
ATOM 2521 C C . LEU A 1 317 ? 7.484 17.453 -1.422 1 68 317 LEU A C 1
ATOM 2523 O O . LEU A 1 317 ? 6.484 17.734 -2.088 1 68 317 LEU A O 1
ATOM 2527 N N . LYS A 1 318 ? 8.531 16.812 -1.866 1 65.19 318 LYS A N 1
ATOM 2528 C CA . LYS A 1 318 ? 8.586 16.438 -3.277 1 65.19 318 LYS A CA 1
ATOM 2529 C C . LYS A 1 318 ? 7.543 15.375 -3.607 1 65.19 318 LYS A C 1
ATOM 2531 O O . LYS A 1 318 ? 6.945 15.398 -4.688 1 65.19 318 LYS A O 1
ATOM 2536 N N . LYS A 1 319 ? 7.477 14.57 -2.68 1 61.81 319 LYS A N 1
ATOM 2537 C CA . LYS A 1 319 ? 6.48 13.523 -2.895 1 61.81 319 LYS A CA 1
ATOM 2538 C C . LYS A 1 319 ? 5.082 14.117 -3.029 1 61.81 319 LYS A C 1
ATOM 2540 O O . LYS A 1 319 ? 4.23 13.562 -3.73 1 61.81 319 LYS A O 1
ATOM 2545 N N . MET A 1 320 ? 4.965 15.172 -2.361 1 58 320 MET A N 1
ATOM 2546 C CA . MET A 1 320 ? 3.67 15.844 -2.43 1 58 320 MET A CA 1
ATOM 2547 C C . MET A 1 320 ? 3.549 16.672 -3.709 1 58 320 MET A C 1
ATOM 2549 O O . MET A 1 320 ? 2.441 16.969 -4.148 1 58 320 MET A O 1
ATOM 2553 N N . SER A 1 321 ? 4.754 17.219 -4.184 1 52.5 321 SER A N 1
ATOM 2554 C CA . SER A 1 321 ? 4.754 18.094 -5.348 1 52.5 321 SER A CA 1
ATOM 2555 C C . SER A 1 321 ? 4.555 17.297 -6.637 1 52.5 321 SER A C 1
ATOM 2557 O O . SER A 1 321 ? 4.152 17.859 -7.66 1 52.5 321 SER A O 1
ATOM 2559 N N . VAL A 1 322 ? 4.949 15.977 -6.641 1 43.47 322 VAL A N 1
ATOM 2560 C CA . VAL A 1 322 ? 5.254 15.312 -7.902 1 43.47 322 VAL A CA 1
ATOM 2561 C C . VAL A 1 322 ? 3.967 15.07 -8.688 1 43.47 322 VAL A C 1
ATOM 2563 O O . VAL A 1 322 ? 3.898 15.367 -9.883 1 43.47 322 VAL A O 1
ATOM 2566 N N . SER A 1 323 ? 3.094 14.016 -8.672 1 43.25 323 SER A N 1
ATOM 2567 C CA . SER A 1 323 ? 2.6 13.508 -9.953 1 43.25 323 SER A CA 1
ATOM 2568 C C . SER A 1 323 ? 1.626 14.492 -10.594 1 43.25 323 SER A C 1
ATOM 2570 O O . SER A 1 323 ? 0.936 15.242 -9.891 1 43.25 323 SER A O 1
ATOM 2572 N N . LYS A 1 324 ? 1.803 15.031 -11.812 1 44.5 324 LYS A N 1
ATOM 2573 C CA . LYS A 1 324 ? 0.92 15.734 -12.734 1 44.5 324 LYS A CA 1
ATOM 2574 C C . LYS A 1 324 ? -0.545 15.445 -12.43 1 44.5 324 LYS A C 1
ATOM 2576 O O . LYS A 1 324 ? -1.401 16.328 -12.578 1 44.5 324 LYS A O 1
ATOM 2581 N N . GLU A 1 325 ? -0.771 14.297 -12.109 1 44.56 325 GLU A N 1
ATOM 2582 C CA . GLU A 1 325 ? -2.17 13.914 -11.945 1 44.56 325 GLU A CA 1
ATOM 2583 C C . GLU A 1 325 ? -2.727 14.406 -10.609 1 44.56 325 GLU A C 1
ATOM 2585 O O . GLU A 1 325 ? -3.943 14.523 -10.445 1 44.56 325 GLU A O 1
ATOM 2590 N N . ASN A 1 326 ? -1.822 14.672 -9.625 1 46.16 326 ASN A N 1
ATOM 2591 C CA . ASN A 1 326 ? -2.35 15.172 -8.359 1 46.16 326 ASN A CA 1
ATOM 2592 C C . ASN A 1 326 ? -1.947 16.625 -8.117 1 46.16 326 ASN A C 1
ATOM 2594 O O . ASN A 1 326 ? -0.788 16.906 -7.812 1 46.16 326 ASN A O 1
ATOM 2598 N N . SER A 1 327 ? -2.449 17.531 -8.93 1 52.28 327 SER A N 1
ATOM 2599 C CA . SER A 1 327 ? -2.244 18.969 -8.734 1 52.28 327 SER A CA 1
ATOM 2600 C C . SER A 1 327 ? -2.338 19.359 -7.262 1 52.28 327 SER A C 1
ATOM 2602 O O . SER A 1 327 ? -3.422 19.312 -6.676 1 52.28 327 SER A O 1
ATOM 2604 N N . TYR A 1 328 ? -1.221 19.141 -6.602 1 57.12 328 TYR A N 1
ATOM 2605 C CA . TYR A 1 328 ? -1.211 19.5 -5.191 1 57.12 328 TYR A CA 1
ATOM 2606 C C . TYR A 1 328 ? -1.306 21.016 -5.023 1 57.12 328 TYR A C 1
ATOM 2608 O O . TYR A 1 328 ? -1.178 21.766 -5.992 1 57.12 328 TYR A O 1
ATOM 2616 N N . ASP A 1 329 ? -1.684 21.453 -3.754 1 62.59 329 ASP A N 1
ATOM 2617 C CA . ASP A 1 329 ? -1.88 22.812 -3.262 1 62.59 329 ASP A CA 1
ATOM 2618 C C . ASP A 1 329 ? -0.708 23.719 -3.65 1 62.59 329 ASP A C 1
ATOM 2620 O O . ASP A 1 329 ? -0.894 24.906 -3.916 1 62.59 329 ASP A O 1
ATOM 2624 N N . PHE A 1 330 ? 0.495 23.078 -3.854 1 72.81 330 PHE A N 1
ATOM 2625 C CA . PHE A 1 330 ? 1.633 23.922 -4.18 1 72.81 330 PHE A CA 1
ATOM 2626 C C . PHE A 1 330 ? 2.213 23.562 -5.539 1 72.81 330 PHE A C 1
ATOM 2628 O O . PHE A 1 330 ? 2.002 22.453 -6.031 1 72.81 330 PHE A O 1
ATOM 2635 N N . SER A 1 331 ? 2.74 24.531 -6.18 1 72.31 331 SER A N 1
ATOM 2636 C CA . SER A 1 331 ? 3.354 24.406 -7.496 1 72.31 331 SER A CA 1
ATOM 2637 C C . SER A 1 331 ? 4.848 24.109 -7.383 1 72.31 331 SER A C 1
ATOM 2639 O O . SER A 1 331 ? 5.461 24.375 -6.352 1 72.31 331 SER A O 1
ATOM 2641 N N . GLN A 1 332 ? 5.332 23.578 -8.438 1 73.19 332 GLN A N 1
ATOM 2642 C CA . GLN A 1 332 ? 6.773 23.359 -8.5 1 73.19 332 GLN A CA 1
ATOM 2643 C C . GLN A 1 332 ? 7.539 24.656 -8.297 1 73.19 332 GLN A C 1
ATOM 2645 O O . GLN A 1 332 ? 8.562 24.688 -7.602 1 73.19 332 GLN A O 1
ATOM 2650 N N . GLU A 1 333 ? 7.031 25.641 -8.859 1 75.62 333 GLU A N 1
ATOM 2651 C CA . GLU A 1 333 ? 7.645 26.953 -8.68 1 75.62 333 GLU A CA 1
ATOM 2652 C C . GLU A 1 333 ? 7.586 27.391 -7.219 1 75.62 333 GLU A C 1
ATOM 2654 O O . GLU A 1 333 ? 8.539 27.984 -6.703 1 75.62 333 GLU A O 1
ATOM 2659 N N . GLY A 1 334 ? 6.531 27.078 -6.719 1 77 334 GLY A N 1
ATOM 2660 C CA . GLY A 1 334 ? 6.391 27.391 -5.309 1 77 334 GLY A CA 1
ATOM 2661 C C . GLY A 1 334 ? 7.359 26.641 -4.422 1 77 334 GLY A C 1
ATOM 2662 O O . GLY A 1 334 ? 7.887 27.188 -3.453 1 77 334 GLY A O 1
ATOM 2663 N N . LEU A 1 335 ? 7.59 25.469 -4.785 1 76.5 335 LEU A N 1
ATOM 2664 C CA . LEU A 1 335 ? 8.547 24.656 -4.039 1 76.5 335 LEU A CA 1
ATOM 2665 C C . LEU A 1 335 ? 9.961 25.203 -4.199 1 76.5 335 LEU A C 1
ATOM 2667 O O . LEU A 1 335 ? 10.727 25.25 -3.23 1 76.5 335 LEU A O 1
ATOM 2671 N N . GLU A 1 336 ? 10.297 25.562 -5.336 1 76.56 336 GLU A N 1
ATOM 2672 C CA . GLU A 1 336 ? 11.617 26.125 -5.609 1 76.56 336 GLU A CA 1
ATOM 2673 C C . GLU A 1 336 ? 11.844 27.422 -4.836 1 76.56 336 GLU A C 1
ATOM 2675 O O . GLU A 1 336 ? 12.938 27.641 -4.305 1 76.56 336 GLU A O 1
ATOM 2680 N N . GLU A 1 337 ? 10.852 28.141 -4.824 1 75.44 337 GLU A N 1
ATOM 2681 C CA . GLU A 1 337 ? 10.922 29.391 -4.07 1 75.44 337 GLU A CA 1
ATOM 2682 C C . GLU A 1 337 ? 11.109 29.125 -2.578 1 75.44 337 GLU A C 1
ATOM 2684 O O . GLU A 1 337 ? 11.875 29.812 -1.907 1 75.44 337 GLU A O 1
ATOM 2689 N N . TYR A 1 338 ? 10.445 28.172 -2.193 1 74.88 338 TYR A N 1
ATOM 2690 C CA . TYR A 1 338 ? 10.539 27.812 -0.783 1 74.88 338 TYR A CA 1
ATOM 2691 C C . TYR A 1 338 ? 11.938 27.328 -0.435 1 74.88 338 TYR A C 1
ATOM 2693 O O . TYR A 1 338 ? 12.484 27.688 0.61 1 74.88 338 TYR A O 1
ATOM 2701 N N . CYS A 1 339 ? 12.469 26.562 -1.266 1 72.44 339 CYS A N 1
ATOM 2702 C CA . CYS A 1 339 ? 13.781 25.984 -1.033 1 72.44 339 CYS A CA 1
ATOM 2703 C C . CYS A 1 339 ? 14.875 27.047 -1.133 1 72.44 339 CYS A C 1
ATOM 2705 O O . CYS A 1 339 ? 15.922 26.922 -0.5 1 72.44 339 CYS A O 1
ATOM 2707 N N . SER A 1 340 ? 14.664 27.953 -1.96 1 67 340 SER A N 1
ATOM 2708 C CA . SER A 1 340 ? 15.672 28.984 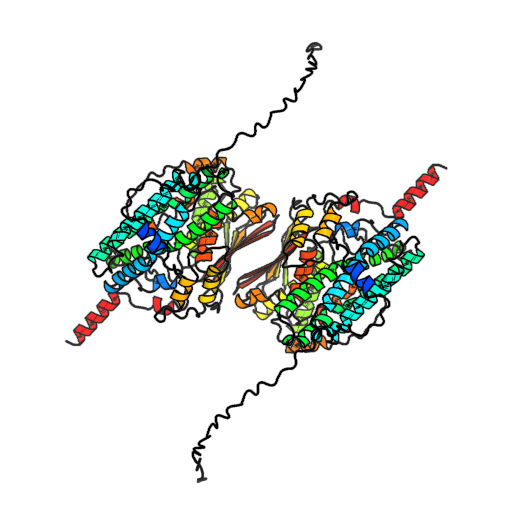-2.199 1 67 340 SER A CA 1
ATOM 2709 C C . SER A 1 340 ? 15.688 30.016 -1.076 1 67 340 SER A C 1
ATOM 2711 O O . SER A 1 340 ? 16.625 30.812 -0.973 1 67 340 SER A O 1
ATOM 2713 N N . ASP A 1 341 ? 14.695 29.922 -0.367 1 63.16 341 ASP A N 1
ATOM 2714 C CA . ASP A 1 341 ? 14.633 30.906 0.71 1 63.16 341 ASP A CA 1
ATOM 2715 C C . ASP A 1 341 ? 15.688 30.609 1.778 1 63.16 341 ASP A C 1
ATOM 2717 O O . ASP A 1 341 ? 15.609 29.609 2.48 1 63.16 341 ASP A O 1
ATOM 2721 N N . ALA A 1 342 ? 16.938 31.156 1.713 1 55.56 342 ALA A N 1
ATOM 2722 C CA . ALA A 1 342 ? 18.125 31 2.561 1 55.56 342 ALA A CA 1
ATOM 2723 C C . ALA A 1 342 ? 17.781 31.266 4.023 1 55.56 342 ALA A C 1
ATOM 2725 O O . ALA A 1 342 ? 18.453 30.766 4.926 1 55.56 342 ALA A O 1
ATOM 2726 N N . ASP A 1 343 ? 16.828 32.094 4.324 1 50.88 343 ASP A N 1
ATOM 2727 C CA . ASP A 1 343 ? 16.625 32.594 5.691 1 50.88 343 ASP A CA 1
ATOM 2728 C C . ASP A 1 343 ? 15.672 31.672 6.453 1 50.88 343 ASP A C 1
ATOM 2730 O O . ASP A 1 343 ? 15.133 32.062 7.492 1 50.88 343 ASP A O 1
ATOM 2734 N N . ASP A 1 344 ? 15.492 30.453 5.945 1 53.41 344 ASP A N 1
ATOM 2735 C CA . ASP A 1 344 ? 14.523 29.641 6.672 1 53.41 344 ASP A CA 1
ATOM 2736 C C . ASP A 1 344 ? 15.117 29.094 7.969 1 53.41 344 ASP A C 1
ATOM 2738 O O . ASP A 1 344 ? 16.062 28.312 7.941 1 53.41 344 ASP A O 1
ATOM 2742 N N . PRO A 1 345 ? 14.82 29.859 9.086 1 47.12 345 PRO A N 1
ATOM 2743 C CA . PRO A 1 345 ? 15.375 29.5 10.383 1 47.12 345 PRO A CA 1
ATOM 2744 C C . PRO A 1 345 ? 15.117 28.031 10.742 1 47.12 345 PRO A C 1
ATOM 2746 O O . PRO A 1 345 ? 15.727 27.5 11.68 1 47.12 345 PRO A O 1
ATOM 2749 N N . MET A 1 346 ? 14.008 27.547 10.289 1 49.97 346 MET A N 1
ATOM 2750 C CA . MET A 1 346 ? 13.492 26.344 10.922 1 49.97 346 MET A CA 1
ATOM 2751 C C . MET A 1 346 ? 14.234 25.094 10.43 1 49.97 346 MET A C 1
ATOM 2753 O O . MET A 1 346 ? 13.812 23.969 10.688 1 49.97 346 MET A O 1
ATOM 2757 N N . GLY A 1 347 ? 15.422 25.297 9.953 1 54.16 347 GLY A N 1
ATOM 2758 C CA . GLY A 1 347 ? 16.359 24.203 9.688 1 54.16 347 GLY A CA 1
ATOM 2759 C C . GLY A 1 347 ? 16.281 23.688 8.266 1 54.16 347 GLY A C 1
ATOM 2760 O O . GLY A 1 347 ? 15.328 24 7.543 1 54.16 347 GLY A O 1
ATOM 2761 N N . PRO A 1 348 ? 17.328 23.047 7.926 1 55.69 348 PRO A N 1
ATOM 2762 C CA . PRO A 1 348 ? 17.531 22.641 6.531 1 55.69 348 PRO A CA 1
ATOM 2763 C C . PRO A 1 348 ? 16.484 21.641 6.051 1 55.69 348 PRO A C 1
ATOM 2765 O O . PRO A 1 348 ? 16.031 20.797 6.824 1 55.69 348 PRO A O 1
ATOM 2768 N N . LEU A 1 349 ? 15.734 22.031 5.016 1 62.66 349 LEU A N 1
ATOM 2769 C CA . LEU A 1 349 ? 14.867 21.109 4.285 1 62.66 349 LEU A CA 1
ATOM 2770 C C . LEU A 1 349 ? 15.438 19.703 4.293 1 62.66 349 LEU A C 1
ATOM 2772 O O . LEU A 1 349 ? 14.703 18.719 4.141 1 62.66 349 LEU A O 1
ATOM 2776 N N . HIS A 1 350 ? 16.578 19.688 4.961 1 62.34 350 HIS A N 1
ATOM 2777 C CA . HIS A 1 350 ? 17.266 18.406 4.867 1 62.34 350 HIS A CA 1
ATOM 2778 C C . HIS A 1 350 ? 17.344 17.719 6.227 1 62.34 350 HIS A C 1
ATOM 2780 O O . HIS A 1 350 ? 17.984 16.672 6.371 1 62.34 350 HIS A O 1
ATOM 2786 N N . SER A 1 351 ? 16.672 18.25 7.227 1 66.56 351 SER A N 1
ATOM 2787 C CA . SER A 1 351 ? 16.781 17.641 8.547 1 66.56 351 SER A CA 1
ATOM 2788 C C . SER A 1 351 ? 15.797 16.469 8.688 1 66.56 351 SER A C 1
ATOM 2790 O O . SER A 1 351 ? 14.727 16.484 8.078 1 66.56 351 SER A O 1
ATOM 2792 N N . ALA A 1 352 ? 16.359 15.477 9.562 1 70.31 352 ALA A N 1
ATOM 2793 C CA . ALA A 1 352 ? 15.508 14.336 9.898 1 70.31 352 ALA A CA 1
ATOM 2794 C C . ALA A 1 352 ? 14.336 14.766 10.773 1 70.31 352 ALA A C 1
ATOM 2796 O O . ALA A 1 352 ? 14.484 15.625 11.648 1 70.31 352 ALA A O 1
ATOM 2797 N N . VAL A 1 353 ? 13.188 14.289 10.516 1 77.06 353 VAL A N 1
ATOM 2798 C CA . VAL A 1 353 ? 11.984 14.648 11.258 1 77.06 353 VAL A CA 1
ATOM 2799 C C . VAL A 1 353 ? 11.438 13.414 11.977 1 77.06 353 VAL A C 1
ATOM 2801 O O . VAL A 1 353 ? 11.531 12.297 11.469 1 77.06 353 VAL A O 1
ATOM 2804 N N . PRO A 1 354 ? 11.016 13.648 13.219 1 82.19 354 PRO A N 1
ATOM 2805 C CA . PRO A 1 354 ? 10.383 12.523 13.914 1 82.19 354 PRO A CA 1
ATOM 2806 C C . PRO A 1 354 ? 9.141 12.008 13.195 1 82.19 354 PRO A C 1
ATOM 2808 O O . PRO A 1 354 ? 8.383 12.789 12.617 1 82.19 354 PRO A O 1
ATOM 2811 N N . CYS A 1 355 ? 9.016 10.672 13.234 1 87.94 355 CYS A N 1
ATOM 2812 C CA . CYS A 1 355 ? 7.871 10.016 12.617 1 87.94 355 CYS A CA 1
ATOM 2813 C C . CYS A 1 355 ? 7.188 9.062 13.602 1 87.94 355 CYS A C 1
ATOM 2815 O O . CYS A 1 355 ? 7.859 8.336 14.328 1 87.94 355 CYS A O 1
ATOM 2817 N N . ILE A 1 356 ? 5.855 9.219 13.727 1 93 356 ILE A N 1
ATOM 2818 C CA . ILE A 1 356 ? 5.062 8.328 14.57 1 93 356 ILE A CA 1
ATOM 2819 C C . ILE A 1 356 ? 4.047 7.574 13.711 1 93 356 ILE A C 1
ATOM 2821 O O . ILE A 1 356 ? 3.418 8.164 12.828 1 93 356 ILE A O 1
ATOM 2825 N N . THR A 1 357 ? 4.016 6.266 13.938 1 95.69 357 THR A N 1
ATOM 2826 C CA . THR A 1 357 ? 3.025 5.449 13.234 1 95.69 357 THR A CA 1
ATOM 2827 C C . THR A 1 357 ? 2.053 4.816 14.227 1 95.69 357 THR A C 1
ATOM 2829 O O . THR A 1 357 ? 2.467 4.273 15.25 1 95.69 357 THR A O 1
ATOM 2832 N N . LEU A 1 358 ? 0.752 4.98 13.977 1 97.94 358 LEU A N 1
ATOM 2833 C CA . LEU A 1 358 ? -0.302 4.309 14.727 1 97.94 358 LEU A CA 1
ATOM 2834 C C . LEU A 1 358 ? -0.952 3.213 13.891 1 97.94 358 LEU A C 1
ATOM 2836 O O . LEU A 1 358 ? -1.315 3.445 12.734 1 97.94 358 LEU A O 1
ATOM 2840 N N . ARG A 1 359 ? -1.004 2.029 14.398 1 98.44 359 ARG A N 1
ATOM 2841 C CA . ARG A 1 359 ? -1.784 0.96 13.781 1 98.44 359 ARG A CA 1
ATOM 2842 C C . ARG A 1 359 ? -3.098 0.744 14.523 1 98.44 359 ARG A C 1
ATOM 2844 O O . ARG A 1 359 ? -3.102 0.525 15.742 1 98.44 359 ARG A O 1
ATOM 2851 N N . ILE A 1 360 ? -4.199 0.88 13.844 1 98.56 360 ILE A N 1
ATOM 2852 C CA . ILE A 1 360 ? -5.531 0.605 14.375 1 98.56 360 ILE A CA 1
ATOM 2853 C C . ILE A 1 360 ? -6.055 -0.706 13.789 1 98.56 360 ILE A C 1
ATOM 2855 O O . ILE A 1 360 ? -6.301 -0.804 12.586 1 98.56 360 ILE A O 1
ATOM 2859 N N . ARG A 1 361 ? -6.223 -1.668 14.664 1 97.81 361 ARG A N 1
ATOM 2860 C CA . ARG A 1 361 ? -6.648 -2.998 14.234 1 97.81 361 ARG A CA 1
ATOM 2861 C C . ARG A 1 361 ? -8.039 -3.326 14.781 1 97.81 361 ARG A C 1
ATOM 2863 O O . ARG A 1 361 ? -8.266 -3.283 15.992 1 97.81 361 ARG A O 1
ATOM 2870 N N . ASP A 1 362 ? -8.938 -3.623 13.891 1 97.94 362 ASP A N 1
ATOM 2871 C CA . ASP A 1 362 ? -10.273 -4.023 14.312 1 97.94 362 ASP A CA 1
ATOM 2872 C C . ASP A 1 362 ? -10.57 -5.465 13.906 1 97.94 362 ASP A C 1
ATOM 2874 O O . ASP A 1 362 ? -9.781 -6.09 13.195 1 97.94 362 ASP A O 1
ATOM 2878 N N . ARG A 1 363 ? -11.57 -6.039 14.492 1 97.06 363 ARG A N 1
ATOM 2879 C CA . ARG A 1 363 ? -12.117 -7.344 14.141 1 97.06 363 ARG A CA 1
ATOM 2880 C C . ARG A 1 363 ? -13.469 -7.195 13.453 1 97.06 363 ARG A C 1
ATOM 2882 O O . ARG A 1 363 ? -14.438 -7.879 13.812 1 97.06 363 ARG A O 1
ATOM 2889 N N . GLY A 1 364 ? -13.484 -6.23 12.453 1 95.38 364 GLY A N 1
ATOM 2890 C CA . GLY A 1 364 ? -14.734 -5.875 11.805 1 95.38 364 GLY A CA 1
ATOM 2891 C C . GLY A 1 364 ? -15.047 -6.734 10.602 1 95.38 364 GLY A C 1
ATOM 2892 O O . GLY A 1 364 ? -15.922 -6.391 9.797 1 95.38 364 GLY A O 1
ATOM 2893 N N . GLY A 1 365 ? -14.328 -7.781 10.383 1 93.38 365 GLY A N 1
ATOM 2894 C CA . GLY A 1 365 ? -14.617 -8.695 9.289 1 93.38 365 GLY A CA 1
ATOM 2895 C C . GLY A 1 365 ? -13.867 -8.352 8.008 1 93.38 365 GLY A C 1
ATOM 2896 O O . GLY A 1 365 ? -13.836 -9.148 7.07 1 93.38 365 GLY A O 1
ATOM 2897 N N . GLY A 1 366 ? -13.25 -7.18 7.969 1 92.69 366 GLY A N 1
ATOM 2898 C CA . GLY A 1 366 ? -12.492 -6.77 6.797 1 92.69 366 GLY A CA 1
ATOM 2899 C C . GLY A 1 366 ? -13.352 -6.098 5.738 1 92.69 366 GLY A C 1
ATOM 2900 O O . GLY A 1 366 ? -14.578 -6.113 5.828 1 92.69 366 GLY A O 1
ATOM 2901 N N . VAL A 1 367 ? -12.719 -5.461 4.773 1 89.56 367 VAL A N 1
ATOM 2902 C CA . VAL A 1 367 ? -13.359 -4.801 3.645 1 89.56 367 VAL A CA 1
ATOM 2903 C C . VAL A 1 367 ? -13.32 -5.719 2.422 1 89.56 367 VAL A C 1
ATOM 2905 O O . VAL A 1 367 ? -12.266 -6.238 2.061 1 89.56 367 VAL A O 1
ATOM 2908 N N . PRO A 1 368 ? -14.438 -5.914 1.838 1 83.81 368 PRO A N 1
ATOM 2909 C CA . PRO A 1 368 ? -14.422 -6.727 0.619 1 83.81 368 PRO A CA 1
ATOM 2910 C C . PRO A 1 368 ? -13.508 -6.145 -0.462 1 83.81 368 PRO A C 1
ATOM 2912 O O . PRO A 1 368 ? -13.445 -4.926 -0.626 1 83.81 368 PRO A O 1
ATOM 2915 N N . PRO A 1 369 ? -12.852 -6.98 -1.176 1 79.06 369 PRO A N 1
ATOM 2916 C CA . PRO A 1 369 ? -11.898 -6.527 -2.193 1 79.06 369 PRO A CA 1
ATOM 2917 C C . PRO A 1 369 ? -12.531 -5.59 -3.217 1 79.06 369 PRO A C 1
ATOM 2919 O O . PRO A 1 369 ? -11.883 -4.66 -3.695 1 79.06 369 PRO A O 1
ATOM 2922 N N . GLU A 1 370 ? -13.742 -5.797 -3.557 1 74.31 370 GLU A N 1
ATOM 2923 C CA . GLU A 1 370 ? -14.422 -4.977 -4.559 1 74.31 370 GLU A CA 1
ATOM 2924 C C . GLU A 1 370 ? -14.641 -3.555 -4.047 1 74.31 370 GLU A C 1
ATOM 2926 O O . GLU A 1 370 ? -14.734 -2.613 -4.836 1 74.31 370 GLU A O 1
ATOM 2931 N N . ALA A 1 371 ? -14.688 -3.447 -2.764 1 82.44 371 ALA A N 1
ATOM 2932 C CA . ALA A 1 371 ? -14.977 -2.146 -2.162 1 82.44 371 ALA A CA 1
ATOM 2933 C C . ALA A 1 371 ? -13.68 -1.382 -1.88 1 82.44 371 ALA A C 1
ATOM 2935 O O . ALA A 1 371 ? -13.695 -0.155 -1.758 1 82.44 371 ALA A O 1
ATOM 2936 N N . LEU A 1 372 ? -12.57 -2.041 -1.786 1 85.19 372 LEU A N 1
ATOM 2937 C CA . LEU A 1 372 ? -11.312 -1.479 -1.316 1 85.19 372 LEU A CA 1
ATOM 2938 C C . LEU A 1 372 ? -10.859 -0.33 -2.213 1 85.19 372 LEU A C 1
ATOM 2940 O O . LEU A 1 372 ? -10.445 0.723 -1.719 1 85.19 372 LEU A O 1
ATOM 2944 N N . PRO A 1 373 ? -11.078 -0.464 -3.492 1 77.5 373 PRO A N 1
ATOM 2945 C CA . PRO A 1 373 ? -10.633 0.641 -4.348 1 77.5 373 PRO A CA 1
ATOM 2946 C C . PRO A 1 373 ? -11.461 1.908 -4.148 1 77.5 373 PRO A C 1
ATOM 2948 O O . PRO A 1 373 ? -11.016 3.004 -4.496 1 77.5 373 PRO A O 1
ATOM 2951 N N . ASN A 1 374 ? -12.617 1.793 -3.537 1 81.44 374 ASN A N 1
ATOM 2952 C CA . ASN A 1 374 ? -13.555 2.904 -3.484 1 81.44 374 ASN A CA 1
ATOM 2953 C C . ASN A 1 374 ? -13.578 3.559 -2.105 1 81.44 374 ASN A C 1
ATOM 2955 O O . ASN A 1 374 ? -14.234 4.582 -1.908 1 81.44 374 ASN A O 1
ATOM 2959 N N . ILE A 1 375 ? -12.789 3.029 -1.237 1 85.19 375 ILE A N 1
ATOM 2960 C CA . ILE A 1 375 ? -12.93 3.498 0.138 1 85.19 375 ILE A CA 1
ATOM 2961 C C . ILE A 1 375 ? -12.43 4.934 0.248 1 85.19 375 ILE A C 1
ATOM 2963 O O . ILE A 1 375 ? -12.781 5.652 1.186 1 85.19 375 ILE A O 1
ATOM 2967 N N . TRP A 1 376 ? -11.609 5.391 -0.742 1 85.12 376 TRP A N 1
ATOM 2968 C CA . TRP A 1 376 ? -11.055 6.738 -0.701 1 85.12 376 TRP A CA 1
ATOM 2969 C C . TRP A 1 376 ? -11.836 7.684 -1.603 1 85.12 376 TRP A C 1
ATOM 2971 O O . TRP A 1 376 ? -11.5 8.867 -1.721 1 85.12 376 TRP A O 1
ATOM 2981 N N . SER A 1 377 ? -12.828 7.121 -2.283 1 81.19 377 SER A N 1
ATOM 2982 C CA . SER A 1 377 ? -13.641 7.949 -3.168 1 81.19 377 SER A CA 1
ATOM 2983 C C . SER A 1 377 ? -14.633 8.789 -2.375 1 81.19 377 SER A C 1
ATOM 2985 O O . SER A 1 377 ? -15.219 8.312 -1.399 1 81.19 377 SER A O 1
ATOM 2987 N N . TYR A 1 378 ? -14.711 10.016 -2.873 1 78.38 378 TYR A N 1
ATOM 2988 C CA . TYR A 1 378 ? -15.688 10.891 -2.236 1 78.38 378 TYR A CA 1
ATOM 2989 C C . TYR A 1 378 ? -17.109 10.43 -2.535 1 78.38 378 TYR A C 1
ATOM 2991 O O . TYR A 1 378 ? -17.406 10.008 -3.654 1 78.38 378 TYR A O 1
ATOM 2999 N N . SER A 1 379 ? -18 10.391 -1.577 1 73.69 379 SER A N 1
ATOM 3000 C CA . SER A 1 379 ? -19.406 10.031 -1.667 1 73.69 379 SER A CA 1
ATOM 3001 C C . SER A 1 379 ? -19.609 8.523 -1.591 1 73.69 379 SER A C 1
ATOM 3003 O O . SER A 1 379 ? -20.719 8.031 -1.726 1 73.69 379 SER A O 1
ATOM 3005 N N . PHE A 1 380 ? -18.5 7.793 -1.608 1 71.88 380 PHE A N 1
ATOM 3006 C CA . PHE A 1 380 ? -18.625 6.367 -1.328 1 71.88 380 PHE A CA 1
ATOM 3007 C C . PHE A 1 380 ? -18.906 6.129 0.15 1 71.88 380 PHE A C 1
ATOM 3009 O O . PHE A 1 380 ? -18.203 6.648 1.015 1 71.88 380 PHE A O 1
ATOM 3016 N N . THR A 1 381 ? -20.031 5.445 0.359 1 69.19 381 THR A N 1
ATOM 3017 C CA . THR A 1 381 ? -20.375 5.125 1.739 1 69.19 381 THR A CA 1
ATOM 3018 C C . THR A 1 381 ? -21.109 3.789 1.815 1 69.19 381 THR A C 1
ATOM 3020 O O . THR A 1 381 ? -21.766 3.377 0.855 1 69.19 381 THR A O 1
ATOM 3023 N N . THR A 1 382 ? -20.797 3.07 2.764 1 59.59 382 THR A N 1
ATOM 3024 C CA . THR A 1 382 ? -21.5 1.818 3.018 1 59.59 382 THR A CA 1
ATOM 3025 C C . THR A 1 382 ? -22.609 2.02 4.059 1 59.59 382 THR A C 1
ATOM 3027 O O . THR A 1 382 ? -23.266 1.06 4.469 1 59.59 382 THR A O 1
ATOM 3030 N N . PHE A 1 383 ? -22.672 3.275 4.434 1 54.38 383 PHE A N 1
ATOM 3031 C CA . PHE A 1 383 ? -23.719 3.611 5.398 1 54.38 383 PHE A CA 1
ATOM 3032 C C . PHE A 1 383 ? -25.094 3.607 4.738 1 54.38 383 PHE A C 1
ATOM 3034 O O . PHE A 1 383 ? -25.219 3.969 3.568 1 54.38 383 PHE A O 1
ATOM 3041 N N . ASN A 1 384 ? -26.031 2.873 5.168 1 50.34 384 ASN A N 1
ATOM 3042 C CA . ASN A 1 384 ? -27.406 2.871 4.645 1 50.34 384 ASN A CA 1
ATOM 3043 C C . ASN A 1 384 ? -27.984 4.281 4.59 1 50.34 384 ASN A C 1
ATOM 3045 O O . ASN A 1 384 ? -27.797 5.07 5.52 1 50.34 384 ASN A O 1
ATOM 3049 N N . ASN A 1 385 ? -28.094 4.852 3.436 1 47.16 385 ASN A N 1
ATOM 3050 C CA . ASN A 1 385 ? -28.578 6.16 3.01 1 47.16 385 ASN A CA 1
ATOM 3051 C C . ASN A 1 385 ? -29.766 6.625 3.859 1 47.16 385 ASN A C 1
ATOM 3053 O O . ASN A 1 385 ? -30 7.824 3.99 1 47.16 385 ASN A O 1
ATOM 3057 N N . GLU A 1 386 ? -30.578 5.945 4.246 1 44.81 386 GLU A N 1
ATOM 3058 C CA . GLU A 1 386 ? -31.75 6.504 4.938 1 44.81 386 GLU A CA 1
ATOM 3059 C C . GLU A 1 386 ? -31.328 7.344 6.137 1 44.81 386 GLU A C 1
ATOM 3061 O O . GLU A 1 386 ? -31.938 8.375 6.426 1 44.81 386 GLU A O 1
ATOM 3066 N N . GLU A 1 387 ? -30.375 7.098 6.766 1 41.66 387 GLU A N 1
ATOM 3067 C CA . GLU A 1 387 ? -29.938 7.848 7.941 1 41.66 387 GLU A CA 1
ATOM 3068 C C . GLU A 1 387 ? -29.031 9.016 7.551 1 41.66 387 GLU A C 1
ATOM 3070 O O . GLU A 1 387 ? -28.875 9.961 8.328 1 41.66 387 GLU A O 1
ATOM 3075 N N . ALA A 1 388 ? -28.406 8.938 6.531 1 44 388 ALA A N 1
ATOM 3076 C CA . ALA A 1 388 ? -27.594 10.062 6.078 1 44 388 ALA A CA 1
ATOM 3077 C C . ALA A 1 388 ? -28.469 11.273 5.746 1 44 388 ALA A C 1
ATOM 3079 O O . ALA A 1 388 ? -28.031 12.414 5.875 1 44 388 ALA A O 1
ATOM 3080 N N . ALA A 1 389 ? -29.578 11.039 5.078 1 42.34 389 ALA A N 1
ATOM 3081 C CA . ALA A 1 389 ? -30.5 12.125 4.766 1 42.34 389 ALA A CA 1
ATOM 3082 C C . ALA A 1 389 ? -30.922 12.859 6.031 1 42.34 389 ALA A C 1
ATOM 3084 O O . ALA A 1 389 ? -31.188 14.07 5.996 1 42.34 389 ALA A O 1
ATOM 3085 N N . ALA A 1 390 ? -30.969 12.258 7.172 1 35.56 390 ALA A N 1
ATOM 3086 C CA . ALA A 1 390 ? -31.484 12.898 8.383 1 35.56 390 ALA A CA 1
ATOM 3087 C C . ALA A 1 390 ? -30.453 13.852 8.977 1 35.56 390 ALA A C 1
ATOM 3089 O O . ALA A 1 390 ? -30.797 14.781 9.695 1 35.56 390 ALA A O 1
ATOM 3090 N N . ALA A 1 391 ? -29.203 13.445 8.812 1 36.91 391 ALA A N 1
ATOM 3091 C CA . ALA A 1 391 ? -28.203 14.297 9.453 1 36.91 391 ALA A CA 1
ATOM 3092 C C . ALA A 1 391 ? -28.062 15.625 8.719 1 36.91 391 ALA A C 1
ATOM 3094 O O . ALA A 1 391 ? -27.562 16.609 9.281 1 36.91 391 ALA A O 1
ATOM 3095 N N . SER A 1 392 ? -28.312 15.547 7.473 1 37.09 392 SER A N 1
ATOM 3096 C CA . SER A 1 392 ? -28.156 16.797 6.727 1 37.09 392 SER A CA 1
ATOM 3097 C C . SER A 1 392 ? -29.188 17.828 7.172 1 37.09 392 SER A C 1
ATOM 3099 O O . SER A 1 392 ? -29.047 19.016 6.883 1 37.09 392 SER A O 1
ATOM 3101 N N . ASP A 1 393 ? -30.359 17.281 7.617 1 31.16 393 ASP A N 1
ATOM 3102 C CA . ASP A 1 393 ? -31.375 18.281 7.945 1 31.16 393 ASP A CA 1
ATOM 3103 C C . ASP A 1 393 ? -31.047 18.984 9.258 1 31.16 393 ASP A C 1
ATOM 3105 O O . ASP A 1 393 ? -31.891 19.688 9.812 1 31.16 393 ASP A O 1
ATOM 3109 N N . GLY A 1 394 ? -30.078 18.484 10.086 1 31.38 394 GLY A N 1
ATOM 3110 C CA . GLY A 1 394 ? -29.938 19.281 11.281 1 31.38 394 GLY A CA 1
ATOM 3111 C C . GLY A 1 394 ? -29.516 20.719 10.992 1 31.38 394 GLY A C 1
ATOM 3112 O O . GLY A 1 394 ? -28.766 20.969 10.047 1 31.38 394 GLY A O 1
ATOM 3113 N N . GLY A 1 395 ? -30.328 21.734 11.508 1 27.36 395 GLY A N 1
ATOM 3114 C CA . GLY A 1 395 ? -30.375 23.188 11.391 1 27.36 395 GLY A CA 1
ATOM 3115 C C . GLY A 1 395 ? -29.047 23.859 11.625 1 27.36 395 GLY A C 1
ATOM 3116 O O . GLY A 1 395 ? -28.281 23.438 12.508 1 27.36 395 GLY A O 1
ATOM 3117 N N . LEU A 1 396 ? -28.516 24.469 10.625 1 31.61 396 LEU A N 1
ATOM 3118 C CA . LEU A 1 396 ? -27.484 25.484 10.469 1 31.61 396 LEU A CA 1
ATOM 3119 C C . LEU A 1 396 ? -27.562 26.5 11.602 1 31.61 396 LEU A C 1
ATOM 3121 O O . LEU A 1 396 ? -26.922 27.547 11.547 1 31.61 396 LEU A O 1
ATOM 3125 N N . GLY A 1 397 ? -28.547 26.406 12.594 1 26.59 397 GLY A N 1
ATOM 3126 C CA . GLY A 1 397 ? -28.828 27.703 13.18 1 26.59 397 GLY A CA 1
ATOM 3127 C C . GLY A 1 397 ? -27.703 28.219 14.055 1 26.59 397 GLY A C 1
ATOM 3128 O O . GLY A 1 397 ? -27.719 29.391 14.453 1 26.59 397 GLY A O 1
ATOM 3129 N N . SER A 1 398 ? -27.141 27.469 15 1 26.92 398 SER A N 1
ATOM 3130 C CA . SER A 1 398 ? -26.766 28.391 16.062 1 26.92 398 SER A CA 1
ATOM 3131 C C . SER A 1 398 ? -25.484 29.125 15.719 1 26.92 398 SER A C 1
ATOM 3133 O O . SER A 1 398 ? -24.469 28.5 15.398 1 26.92 398 SER A O 1
ATOM 3135 N N . GLU A 1 399 ? -25.484 30.406 15.203 1 28.16 399 GLU A N 1
ATOM 3136 C CA . GLU A 1 399 ? -24.594 31.531 14.961 1 28.16 399 GLU A CA 1
ATOM 3137 C C . GLU A 1 399 ? -23.766 31.844 16.203 1 28.16 399 GLU A C 1
ATOM 3139 O O . GLU A 1 399 ? -24.016 32.844 16.891 1 28.16 399 GLU A O 1
ATOM 3144 N N . ASP A 1 400 ? -23.5 31 17.141 1 26.69 400 ASP A N 1
ATOM 3145 C CA . ASP A 1 400 ? -22.781 31.719 18.188 1 26.69 400 ASP A CA 1
ATOM 3146 C C . ASP A 1 400 ? -21.453 32.25 17.672 1 26.69 400 ASP A C 1
ATOM 3148 O O . ASP A 1 400 ? -20.688 31.547 17.031 1 26.69 400 ASP A O 1
ATOM 3152 N N . ASP A 1 401 ? -21.188 33.594 17.562 1 26.12 401 ASP A N 1
ATOM 3153 C CA . ASP A 1 401 ? -20.281 34.656 17.109 1 26.12 401 ASP A CA 1
ATOM 3154 C C . ASP A 1 401 ? -18.891 34.5 17.734 1 26.12 401 ASP A C 1
ATOM 3156 O O . ASP A 1 401 ? -18.031 35.344 17.562 1 26.12 401 ASP A O 1
ATOM 3160 N N . SER A 1 402 ? -18.719 33.844 18.828 1 27.42 402 SER A N 1
ATOM 3161 C CA . SER A 1 402 ? -17.438 34.188 19.422 1 27.42 402 SER A CA 1
ATOM 3162 C C . SER A 1 402 ? -16.281 33.562 18.656 1 27.42 402 SER A C 1
ATOM 3164 O O . SER A 1 402 ? -16.406 32.469 18.109 1 27.42 402 SER A O 1
ATOM 3166 N N . GLY A 1 403 ? -15.312 34.344 18.156 1 29.06 403 GLY A N 1
ATOM 3167 C CA . GLY A 1 403 ? -14.117 34.094 17.375 1 29.06 403 GLY A CA 1
ATOM 3168 C C . GLY A 1 403 ? -13.422 32.781 17.703 1 29.06 403 GLY A C 1
ATOM 3169 O O . GLY A 1 403 ? -12.938 32.094 16.812 1 29.06 403 GLY A O 1
ATOM 3170 N N . LEU A 1 404 ? -13.094 32.625 18.969 1 31.44 404 LEU A N 1
ATOM 3171 C CA . LEU A 1 404 ? -12.328 31.453 19.375 1 31.44 404 LEU A CA 1
ATOM 3172 C C . LEU A 1 404 ? -13.133 30.172 19.188 1 31.44 404 LEU A C 1
ATOM 3174 O O . LEU A 1 404 ? -12.586 29.062 19.266 1 31.44 404 LEU A O 1
ATOM 3178 N N . GLY A 1 405 ? -14.445 30.281 19.281 1 33.44 405 GLY A N 1
ATOM 3179 C CA . GLY A 1 405 ? -15.359 29.156 19.094 1 33.44 405 GLY A CA 1
ATOM 3180 C C . GLY A 1 405 ? -15.258 28.531 17.719 1 33.44 405 GLY A C 1
ATOM 3181 O O . GLY A 1 405 ? -15.75 27.438 17.484 1 33.44 405 GLY A O 1
ATOM 3182 N N . VAL A 1 406 ? -14.891 29.406 16.828 1 34.03 406 VAL A N 1
ATOM 3183 C CA . VAL A 1 406 ? -14.766 28.969 15.438 1 34.03 406 VAL A CA 1
ATOM 3184 C C . VAL A 1 406 ? -13.641 27.953 15.32 1 34.03 406 VAL A C 1
ATOM 3186 O O . VAL A 1 406 ? -13.719 27.016 14.508 1 34.03 406 VAL A O 1
ATOM 3189 N N . LEU A 1 407 ? -12.641 28.125 16.125 1 34.53 407 LEU A N 1
ATOM 3190 C CA . LEU A 1 407 ? -11.539 27.188 15.984 1 34.53 407 LEU A CA 1
ATOM 3191 C C . LEU A 1 407 ? -11.938 25.781 16.453 1 34.53 407 LEU A C 1
ATOM 3193 O O . LEU A 1 407 ? -11.312 24.797 16.062 1 34.53 407 LEU A O 1
ATOM 3197 N N . SER A 1 408 ? -12.758 25.688 17.547 1 33.62 408 SER A N 1
ATOM 3198 C CA . SER A 1 408 ? -13.125 24.391 18.125 1 33.62 408 SER A CA 1
ATOM 3199 C C . SER A 1 408 ? -14.18 23.688 17.281 1 33.62 408 SER A C 1
ATOM 3201 O O . SER A 1 408 ? -14.742 22.672 17.688 1 33.62 408 SER A O 1
ATOM 3203 N N . SER A 1 409 ? -14.711 24.25 16.266 1 35.03 409 SER A N 1
ATOM 3204 C CA . SER A 1 409 ? -15.836 23.688 15.523 1 35.03 409 SER A CA 1
ATOM 3205 C C . SER A 1 409 ? -15.43 22.422 14.797 1 35.03 409 SER A C 1
ATOM 3207 O O . SER A 1 409 ? -16.156 21.922 13.938 1 35.03 409 SER A O 1
ATOM 3209 N N . THR A 1 410 ? -14.336 22.047 15.047 1 38.19 410 THR A N 1
ATOM 3210 C CA . THR A 1 410 ? -14.008 20.797 14.391 1 38.19 410 THR A CA 1
ATOM 3211 C C . THR A 1 410 ? -15.023 19.703 14.758 1 38.19 410 THR A C 1
ATOM 3213 O O . THR A 1 410 ? -15.211 18.75 14.008 1 38.19 410 THR A O 1
ATOM 3216 N N . GLY A 1 411 ? -15.656 19.797 15.938 1 37.75 411 GLY A N 1
ATOM 3217 C CA . GLY A 1 411 ? -16.656 18.828 16.359 1 37.75 411 GLY A CA 1
ATOM 3218 C C . GLY A 1 411 ? -17.922 18.875 15.523 1 37.75 411 GLY A C 1
ATOM 3219 O O . GLY A 1 411 ? -18.562 17.844 15.312 1 37.75 411 GLY A O 1
ATOM 3220 N N . ALA A 1 412 ? -18.484 20.016 15.258 1 36.5 412 ALA A N 1
ATOM 3221 C CA . ALA A 1 412 ? -19.781 20.203 14.609 1 36.5 412 ALA A CA 1
ATOM 3222 C C . ALA A 1 412 ? -19.734 19.719 13.164 1 36.5 412 ALA A C 1
ATOM 3224 O O . ALA A 1 412 ? -20.719 19.156 12.664 1 36.5 412 ALA A O 1
ATOM 3225 N N . ASP A 1 413 ? -18.672 19.859 12.508 1 43.31 413 ASP A N 1
ATOM 3226 C CA . ASP A 1 413 ? -18.531 19.469 11.102 1 43.31 413 ASP A CA 1
ATOM 3227 C C . ASP A 1 413 ? -18.516 17.953 10.953 1 43.31 413 ASP A C 1
ATOM 3229 O O . ASP A 1 413 ? -18.906 17.422 9.906 1 43.31 413 ASP A O 1
ATOM 3233 N N . GLN A 1 414 ? -18.094 17.203 12.023 1 46.47 414 GLN A N 1
ATOM 3234 C CA . GLN A 1 414 ? -17.953 15.758 11.93 1 46.47 414 GLN A CA 1
ATOM 3235 C C . GLN A 1 414 ? -19.297 15.07 11.789 1 46.47 414 GLN A C 1
ATOM 3237 O O . GLN A 1 414 ? -19.438 14.086 11.055 1 46.47 414 GLN A O 1
ATOM 3242 N N . SER A 1 415 ? -20.422 15.703 12.547 1 45.91 415 SER A N 1
ATOM 3243 C CA . SER A 1 415 ? -21.719 15.055 12.508 1 45.91 415 SER A CA 1
ATOM 3244 C C . SER A 1 415 ? -22.406 15.273 11.172 1 45.91 415 SER A C 1
ATOM 3246 O O . SER A 1 415 ? -23.125 14.391 10.68 1 45.91 415 SER A O 1
ATOM 3248 N N . SER A 1 416 ? -22.047 16.391 10.5 1 46.81 416 SER A N 1
ATOM 3249 C CA . SER A 1 416 ? -22.812 16.797 9.328 1 46.81 416 SER A CA 1
ATOM 3250 C C . SER A 1 416 ? -22.344 16.062 8.078 1 46.81 416 SER A C 1
ATOM 3252 O O . SER A 1 416 ? -23.062 15.977 7.086 1 46.81 416 SER A O 1
ATOM 3254 N N . ILE A 1 417 ? -21.172 15.414 8.195 1 52.16 417 ILE A N 1
ATOM 3255 C CA . ILE A 1 417 ? -20.656 14.789 6.984 1 52.16 417 ILE A CA 1
ATOM 3256 C C . ILE A 1 417 ? -20.828 13.273 7.074 1 52.16 417 ILE A C 1
ATOM 3258 O O . ILE A 1 417 ? -20.578 12.555 6.102 1 52.16 417 ILE A O 1
ATOM 3262 N N . ALA A 1 418 ? -21.469 12.938 8.188 1 59.59 418 ALA A N 1
ATOM 3263 C CA . ALA A 1 418 ? -21.625 11.5 8.375 1 59.59 418 ALA A CA 1
ATOM 3264 C C . ALA A 1 418 ? -22.484 10.898 7.27 1 59.59 418 ALA A C 1
ATOM 3266 O O . ALA A 1 418 ? -23.547 11.445 6.926 1 59.59 418 ALA A O 1
ATOM 3267 N N . GLY A 1 419 ? -21.984 9.945 6.668 1 64.56 419 GLY A N 1
ATOM 3268 C CA . GLY A 1 419 ? -22.75 9.227 5.668 1 64.56 419 GLY A CA 1
ATOM 3269 C C . GLY A 1 419 ? -22.547 9.758 4.262 1 64.56 419 GLY A C 1
ATOM 3270 O O . GLY A 1 419 ? -22.984 9.133 3.287 1 64.56 419 GLY A O 1
ATOM 3271 N N . LEU A 1 420 ? -21.875 10.906 4.191 1 68.25 420 LEU A N 1
ATOM 3272 C CA . LEU A 1 420 ? -21.688 11.5 2.869 1 68.25 420 LEU A CA 1
ATOM 3273 C C . LEU A 1 420 ? -20.453 10.93 2.186 1 68.25 420 LEU A C 1
ATOM 3275 O O . LEU A 1 420 ? -20.266 11.102 0.977 1 68.25 420 LEU A O 1
ATOM 3279 N N . GLY A 1 421 ? -19.578 10.211 2.943 1 77.62 421 GLY A N 1
ATOM 3280 C CA . GLY A 1 421 ? -18.422 9.57 2.355 1 77.62 421 GLY A CA 1
ATOM 3281 C C . GLY A 1 421 ? -17.219 10.492 2.219 1 77.62 421 GLY A C 1
ATOM 3282 O O . GLY A 1 421 ? -16.422 10.352 1.292 1 77.62 421 GLY A O 1
ATOM 3283 N N . TYR A 1 422 ? -17.141 11.5 3.15 1 84.19 422 TYR A N 1
ATOM 3284 C CA . TYR A 1 422 ? -16.047 12.461 3.076 1 84.19 422 TYR A CA 1
ATOM 3285 C C . TYR A 1 422 ? -15.055 12.234 4.207 1 84.19 422 TYR A C 1
ATOM 3287 O O . TYR A 1 422 ? -13.938 12.766 4.172 1 84.19 422 TYR A O 1
ATOM 3295 N N . GLY A 1 423 ? -15.398 11.422 5.152 1 87.38 423 GLY A N 1
ATOM 3296 C CA . GLY A 1 423 ? -14.594 11.242 6.352 1 87.38 423 GLY A CA 1
ATOM 3297 C C . GLY A 1 423 ? -13.227 10.656 6.066 1 87.38 423 GLY A C 1
ATOM 3298 O O . GLY A 1 423 ? -12.203 11.266 6.387 1 87.38 423 GLY A O 1
ATOM 3299 N N . LEU A 1 424 ? -13.195 9.531 5.367 1 90.88 424 LEU A N 1
ATOM 3300 C CA . LEU A 1 424 ? -11.938 8.828 5.148 1 90.88 424 LEU A CA 1
ATOM 3301 C C . LEU A 1 424 ? -11.047 9.586 4.172 1 90.88 424 LEU A C 1
ATOM 3303 O O . LEU A 1 424 ? -9.859 9.781 4.43 1 90.88 424 LEU A O 1
ATOM 3307 N N . PRO A 1 425 ? -11.594 10.102 3.115 1 88.88 425 PRO A N 1
ATOM 3308 C CA . PRO A 1 425 ? -10.734 10.867 2.205 1 88.88 425 PRO A CA 1
ATOM 3309 C C . PRO A 1 425 ? -10.164 12.125 2.854 1 88.88 425 PRO A C 1
ATOM 3311 O O . PRO A 1 425 ? -9.008 12.484 2.6 1 88.88 425 PRO A O 1
ATOM 3314 N N . LEU A 1 426 ? -10.945 12.773 3.637 1 90.12 426 LEU A N 1
ATOM 3315 C CA . LEU A 1 426 ? -10.461 13.969 4.316 1 90.12 426 LEU A CA 1
ATOM 3316 C C . LEU A 1 426 ? -9.375 13.617 5.328 1 90.12 426 LEU A C 1
ATOM 3318 O O . LEU A 1 426 ? -8.406 14.359 5.492 1 90.12 426 LEU A O 1
ATOM 3322 N N . SER A 1 427 ? -9.547 12.508 6.02 1 94 427 SER A N 1
ATOM 3323 C CA . SER A 1 427 ? -8.516 12.039 6.941 1 94 427 SER A CA 1
ATOM 3324 C C . SER A 1 427 ? -7.191 11.805 6.219 1 94 427 SER A C 1
ATOM 3326 O O . SER A 1 427 ? -6.133 12.18 6.727 1 94 427 SER A O 1
ATOM 3328 N N . ARG A 1 428 ? -7.309 11.188 5.102 1 92.75 428 ARG A N 1
ATOM 3329 C CA . ARG A 1 428 ? -6.109 10.945 4.309 1 92.75 428 ARG A CA 1
ATOM 3330 C C . ARG A 1 428 ? -5.457 12.258 3.887 1 92.75 428 ARG A C 1
ATOM 3332 O O . ARG A 1 428 ? -4.23 12.383 3.906 1 92.75 428 ARG A O 1
ATOM 3339 N N . ALA A 1 429 ? -6.246 13.266 3.533 1 89.25 429 ALA A N 1
ATOM 3340 C CA . ALA A 1 429 ? -5.727 14.57 3.143 1 89.25 429 ALA A CA 1
ATOM 3341 C C . ALA A 1 429 ? -4.992 15.234 4.301 1 89.25 429 ALA A C 1
ATOM 3343 O O . ALA A 1 429 ? -3.904 15.789 4.121 1 89.25 429 ALA A O 1
ATOM 3344 N N . TYR A 1 430 ? -5.586 15.18 5.473 1 92.38 430 TYR A N 1
ATOM 3345 C CA . TYR A 1 430 ? -4.969 15.766 6.656 1 92.38 430 TYR A CA 1
ATOM 3346 C C . TYR A 1 430 ? -3.627 15.102 6.953 1 92.38 430 TYR A C 1
ATOM 3348 O O . TYR A 1 430 ? -2.646 15.781 7.262 1 92.38 430 TYR A O 1
ATOM 3356 N N . ALA A 1 431 ? -3.578 13.82 6.828 1 92.94 431 ALA A N 1
ATOM 3357 C CA . ALA A 1 431 ? -2.355 13.078 7.133 1 92.94 431 ALA A CA 1
ATOM 3358 C C . ALA A 1 431 ? -1.27 13.367 6.098 1 92.94 431 ALA A C 1
ATOM 3360 O O . ALA A 1 431 ? -0.12 13.641 6.457 1 92.94 431 ALA A O 1
ATOM 3361 N N . GLU A 1 432 ? -1.644 13.414 4.879 1 89.31 432 GLU A N 1
ATOM 3362 C CA . GLU A 1 432 ? -0.686 13.539 3.785 1 89.31 432 GLU A CA 1
ATOM 3363 C C . GLU A 1 432 ? -0.187 14.969 3.648 1 89.31 432 GLU A C 1
ATOM 3365 O O . GLU A 1 432 ? 0.91 15.203 3.139 1 89.31 432 GLU A O 1
ATOM 3370 N N . TYR A 1 433 ? -0.98 15.906 4.082 1 88.19 433 TYR A N 1
ATOM 3371 C CA . TYR A 1 433 ? -0.636 17.312 3.891 1 88.19 433 TYR A CA 1
ATOM 3372 C C . TYR A 1 433 ? 0.734 17.625 4.48 1 88.19 433 TYR A C 1
ATOM 3374 O O . TYR A 1 433 ? 1.486 18.438 3.932 1 88.19 433 TYR A O 1
ATOM 3382 N N . PHE A 1 434 ? 1.099 16.984 5.504 1 87.5 434 PHE A N 1
ATOM 3383 C CA . PHE A 1 434 ? 2.371 17.266 6.16 1 87.5 434 PHE A CA 1
ATOM 3384 C C . PHE A 1 434 ? 3.32 16.078 6.031 1 87.5 434 PHE A C 1
ATOM 3386 O O . PHE A 1 434 ? 4.176 15.875 6.895 1 87.5 434 PHE A O 1
ATOM 3393 N N . GLY A 1 435 ? 3.078 15.281 5.113 1 83 435 GLY A N 1
ATOM 3394 C CA . GLY A 1 435 ? 4.062 14.273 4.758 1 83 435 GLY A CA 1
ATOM 3395 C C . GLY A 1 435 ? 3.74 12.898 5.316 1 83 435 GLY A C 1
ATOM 3396 O O . GLY A 1 435 ? 4.473 11.938 5.078 1 83 435 GLY A O 1
ATOM 3397 N N . GLY A 1 436 ? 2.703 12.742 6.094 1 89.31 436 GLY A N 1
ATOM 3398 C CA . GLY A 1 436 ? 2.268 11.438 6.566 1 89.31 436 GLY A CA 1
ATOM 3399 C C . GLY A 1 436 ? 1.39 10.711 5.57 1 89.31 436 GLY A C 1
ATOM 3400 O O . GLY A 1 436 ? 1.57 10.844 4.359 1 89.31 436 GLY A O 1
ATOM 3401 N N . GLY A 1 437 ? 0.587 9.797 6.145 1 91.25 437 GLY A N 1
ATOM 3402 C CA . GLY A 1 437 ? -0.312 9.055 5.281 1 91.25 437 GLY A CA 1
ATOM 3403 C C . GLY A 1 437 ? -1.114 8 6.02 1 91.25 437 GLY A C 1
ATOM 3404 O O . GLY A 1 437 ? -0.929 7.805 7.223 1 91.25 437 GLY A O 1
ATOM 3405 N N . ILE A 1 438 ? -2.102 7.469 5.293 1 95.06 438 ILE A N 1
ATOM 3406 C CA . ILE A 1 438 ? -2.934 6.395 5.82 1 95.06 438 ILE A CA 1
ATOM 3407 C C . ILE A 1 438 ? -2.879 5.191 4.879 1 95.06 438 ILE A C 1
ATOM 3409 O O . ILE A 1 438 ? -3.043 5.336 3.666 1 95.06 438 ILE A O 1
ATOM 3413 N N . ALA A 1 439 ? -2.561 4.07 5.406 1 94.88 439 ALA A N 1
ATOM 3414 C CA . ALA A 1 439 ? -2.611 2.814 4.66 1 94.88 439 ALA A CA 1
ATOM 3415 C C . ALA A 1 439 ? -3.609 1.846 5.289 1 94.88 439 ALA A C 1
ATOM 3417 O O . ALA A 1 439 ? -3.693 1.739 6.516 1 94.88 439 ALA A O 1
ATOM 3418 N N . VAL A 1 440 ? -4.355 1.189 4.398 1 95.56 440 VAL A N 1
ATOM 3419 C CA . VAL A 1 440 ? -5.371 0.255 4.871 1 95.56 440 VAL A CA 1
ATOM 3420 C C . VAL A 1 440 ? -5.066 -1.147 4.352 1 95.56 440 VAL A C 1
ATOM 3422 O O . VAL A 1 440 ? -4.781 -1.329 3.166 1 95.56 440 VAL A O 1
ATOM 3425 N N . GLN A 1 441 ? -5.008 -2.072 5.23 1 95.31 441 GLN A N 1
ATOM 3426 C CA . GLN A 1 441 ? -4.883 -3.484 4.887 1 95.31 441 GLN A CA 1
ATOM 3427 C C . GLN A 1 441 ? -6.07 -4.289 5.406 1 95.31 441 GLN A C 1
ATOM 3429 O O . GLN A 1 441 ? -6.258 -4.418 6.617 1 95.31 441 GLN A O 1
ATOM 3434 N N . SER A 1 442 ? -6.809 -4.805 4.438 1 94 442 SER A N 1
ATOM 3435 C CA . SER A 1 442 ? -7.992 -5.578 4.801 1 94 442 SER A CA 1
ATOM 3436 C C . SER A 1 442 ? -7.691 -7.074 4.805 1 94 442 SER A C 1
ATOM 3438 O O . SER A 1 442 ? -7.086 -7.594 3.863 1 94 442 SER A O 1
ATOM 3440 N N . MET A 1 443 ? -7.969 -7.723 5.84 1 94.06 443 MET A N 1
ATOM 3441 C CA . MET A 1 443 ? -8.055 -9.18 5.918 1 94.06 443 MET A CA 1
ATOM 3442 C C . MET A 1 443 ? -9.508 -9.641 5.898 1 94.06 443 MET A C 1
ATOM 3444 O O . MET A 1 443 ? -10.094 -9.883 6.949 1 94.06 443 MET A O 1
ATOM 3448 N N . TYR A 1 444 ? -9.977 -9.703 4.641 1 89.88 444 TYR A N 1
ATOM 3449 C CA . TYR A 1 444 ? -11.398 -9.992 4.465 1 89.88 444 TYR A CA 1
ATOM 3450 C C . TYR A 1 444 ? -11.773 -11.305 5.148 1 89.88 444 TYR A C 1
ATOM 3452 O O . TYR A 1 444 ? -11.109 -12.328 4.945 1 89.88 444 TYR A O 1
ATOM 3460 N N . GLY A 1 445 ? -12.758 -11.312 5.914 1 90.75 445 GLY A N 1
ATOM 3461 C CA . GLY A 1 445 ? -13.18 -12.445 6.727 1 90.75 445 GLY A CA 1
ATOM 3462 C C . GLY A 1 445 ? -12.656 -12.383 8.148 1 90.75 445 GLY A C 1
ATOM 3463 O O . GLY A 1 445 ? -13.016 -13.219 8.984 1 90.75 445 GLY A O 1
ATOM 3464 N N . TRP A 1 446 ? -11.852 -11.398 8.484 1 94.88 446 TRP A N 1
ATOM 3465 C CA . TRP A 1 446 ? -11.219 -11.32 9.805 1 94.88 446 TRP A CA 1
ATOM 3466 C C . TRP A 1 446 ? -11.289 -9.898 10.352 1 94.88 446 TRP A C 1
ATOM 3468 O O . TRP A 1 446 ? -11.977 -9.641 11.344 1 94.88 446 TRP A O 1
ATOM 3478 N N . GLY A 1 447 ? -10.688 -8.992 9.711 1 96.5 447 GLY A N 1
ATOM 3479 C CA . GLY A 1 447 ? -10.633 -7.621 10.195 1 96.5 447 GLY A CA 1
ATOM 3480 C C . GLY A 1 447 ? -9.82 -6.707 9.297 1 96.5 447 GLY A C 1
ATOM 3481 O O . GLY A 1 447 ? -9.539 -7.047 8.148 1 96.5 447 GLY A O 1
ATOM 3482 N N . THR A 1 448 ? -9.547 -5.484 9.797 1 97.5 448 THR A N 1
ATOM 3483 C CA . THR A 1 448 ? -8.82 -4.473 9.031 1 97.5 448 THR A CA 1
ATOM 3484 C C . THR A 1 448 ? -7.738 -3.826 9.891 1 97.5 448 THR A C 1
ATOM 3486 O O . THR A 1 448 ? -7.961 -3.539 11.07 1 97.5 448 THR A O 1
ATOM 3489 N N . ASP A 1 449 ? -6.555 -3.678 9.289 1 98.12 449 ASP A N 1
ATOM 3490 C CA . ASP A 1 449 ? -5.477 -2.891 9.875 1 98.12 449 ASP A CA 1
ATOM 3491 C C . ASP A 1 449 ? -5.309 -1.559 9.148 1 98.12 449 ASP A C 1
ATOM 3493 O O . ASP A 1 449 ? -5.121 -1.529 7.934 1 98.12 449 ASP A O 1
ATOM 3497 N N . VAL A 1 450 ? -5.398 -0.513 9.938 1 98.19 450 VAL A N 1
ATOM 3498 C CA . VAL A 1 450 ? -5.164 0.815 9.375 1 98.19 450 VAL A CA 1
ATOM 3499 C C . VAL A 1 450 ? -3.885 1.407 9.969 1 98.19 450 VAL A C 1
ATOM 3501 O O . VAL A 1 450 ? -3.686 1.381 11.188 1 98.19 450 VAL A O 1
ATOM 3504 N N . TYR A 1 451 ? -3.02 1.864 9.094 1 97.56 451 TYR A N 1
ATOM 3505 C CA . TYR A 1 451 ? -1.761 2.471 9.516 1 97.56 451 TYR A CA 1
ATOM 3506 C C . TYR A 1 451 ? -1.771 3.975 9.273 1 97.56 451 TYR A C 1
ATOM 3508 O O . TYR A 1 451 ? -1.881 4.426 8.125 1 97.56 451 TYR A O 1
ATOM 3516 N N . LEU A 1 452 ? -1.688 4.695 10.305 1 97.5 452 LEU A N 1
ATOM 3517 C CA . LEU A 1 452 ? -1.588 6.152 10.25 1 97.5 452 LEU A CA 1
ATOM 3518 C C . LEU A 1 452 ? -0.163 6.609 10.547 1 97.5 452 LEU A C 1
ATOM 3520 O O . LEU A 1 452 ? 0.34 6.418 11.656 1 97.5 452 LEU A O 1
ATOM 3524 N N . THR A 1 453 ? 0.48 7.191 9.555 1 93.75 453 THR A N 1
ATOM 3525 C CA . THR A 1 453 ? 1.818 7.746 9.727 1 93.75 453 THR A CA 1
ATOM 3526 C C . THR A 1 453 ? 1.763 9.266 9.852 1 93.75 453 THR A C 1
ATOM 3528 O O . THR A 1 453 ? 1.09 9.93 9.062 1 93.75 453 THR A O 1
ATOM 3531 N N . LEU A 1 454 ? 2.471 9.758 10.828 1 92.5 454 LEU A N 1
ATOM 3532 C CA . LEU A 1 454 ? 2.527 11.195 11.102 1 92.5 454 LEU A CA 1
ATOM 3533 C C . LEU A 1 454 ? 3.971 11.672 11.188 1 92.5 454 LEU A C 1
ATOM 3535 O O . LEU A 1 454 ? 4.828 10.977 11.742 1 92.5 454 LEU A O 1
ATOM 3539 N N . GLN A 1 455 ? 4.156 12.867 10.633 1 88.19 455 GLN A N 1
ATOM 3540 C CA . GLN A 1 455 ? 5.484 13.469 10.695 1 88.19 455 GLN A CA 1
ATOM 3541 C C . GLN A 1 455 ? 5.465 14.758 11.508 1 88.19 455 GLN A C 1
ATOM 3543 O O . GLN A 1 455 ? 4.547 15.57 11.375 1 88.19 455 GLN A O 1
ATOM 3548 N N . GLY A 1 456 ? 6.457 14.883 12.375 1 88.31 456 GLY A N 1
ATOM 3549 C CA . GLY A 1 456 ? 6.574 16.078 13.203 1 88.31 456 GLY A CA 1
ATOM 3550 C C . GLY A 1 456 ? 7.613 17.047 12.695 1 88.31 456 GLY A C 1
ATOM 3551 O O . GLY A 1 456 ? 7.836 17.156 11.492 1 88.31 456 GLY A O 1
ATOM 3552 N N . ILE A 1 457 ? 8.023 17.938 13.641 1 83.56 457 ILE A N 1
ATOM 3553 C CA . ILE A 1 457 ? 9.047 18.938 13.359 1 83.56 457 ILE A CA 1
ATOM 3554 C C . ILE A 1 457 ? 10.391 18.484 13.914 1 83.56 457 ILE A C 1
ATOM 3556 O O . ILE A 1 457 ? 10.445 17.891 15 1 83.56 457 ILE A O 1
ATOM 3560 N N . ALA A 1 458 ? 11.438 18.766 13.086 1 75.38 458 ALA A N 1
ATOM 3561 C CA . ALA A 1 458 ? 12.773 18.438 13.578 1 75.38 458 ALA A CA 1
ATOM 3562 C C . ALA A 1 458 ? 13.188 19.391 14.703 1 75.38 458 ALA A C 1
ATOM 3564 O O . ALA A 1 458 ? 12.922 20.594 14.648 1 75.38 458 ALA A O 1
ATOM 3565 N N . SER A 1 459 ? 13.812 18.938 15.664 1 71.62 459 SER A N 1
ATOM 3566 C CA . SER A 1 459 ? 14.523 19.703 16.688 1 71.62 459 SER A CA 1
ATOM 3567 C C . SER A 1 459 ? 13.602 20.703 17.375 1 71.62 459 SER A C 1
ATOM 3569 O O . SER A 1 459 ? 13.781 21.922 17.234 1 71.62 459 SER A O 1
ATOM 3571 N N . THR A 1 460 ? 12.625 20.312 18.125 1 76.69 460 THR A N 1
ATOM 3572 C CA . THR A 1 460 ? 11.672 21.188 18.781 1 76.69 460 THR A CA 1
ATOM 3573 C C . THR A 1 460 ? 12.219 21.672 20.125 1 76.69 460 THR A C 1
ATOM 3575 O O . THR A 1 460 ? 11.594 22.5 20.797 1 76.69 460 THR A O 1
ATOM 3578 N N . LYS A 1 461 ? 13.398 21.234 20.406 1 78.25 461 LYS A N 1
ATOM 3579 C CA . LYS A 1 461 ? 13.961 21.594 21.703 1 78.25 461 LYS A CA 1
ATOM 3580 C C . LYS A 1 461 ? 14.234 23.094 21.781 1 78.25 461 LYS A C 1
ATOM 3582 O O . LYS A 1 461 ? 13.945 23.734 22.812 1 78.25 461 LYS A O 1
ATOM 3587 N N . GLU A 1 462 ? 14.703 23.672 20.781 1 76.62 462 GLU A N 1
ATOM 3588 C CA . GLU A 1 462 ? 15.023 25.094 20.75 1 76.62 462 GLU A CA 1
ATOM 3589 C C . GLU A 1 462 ? 13.758 25.938 20.875 1 76.62 462 GLU A C 1
ATOM 3591 O O . GLU A 1 462 ? 13.758 26.984 21.531 1 76.62 462 GLU A O 1
ATOM 3596 N N . ILE A 1 463 ? 12.773 25.469 20.297 1 80.44 463 ILE A N 1
ATOM 3597 C CA . ILE A 1 463 ? 11.508 26.203 20.328 1 80.44 463 ILE A CA 1
ATOM 3598 C C . ILE A 1 463 ? 10.898 26.109 21.719 1 80.44 463 ILE A C 1
ATOM 3600 O O . ILE A 1 463 ? 10.398 27.109 22.25 1 80.44 463 ILE A O 1
ATOM 3604 N N . LYS A 1 464 ? 11.031 24.984 22.297 1 80.88 464 LYS A N 1
ATOM 3605 C CA . LYS A 1 464 ? 10.453 24.75 23.625 1 80.88 464 LYS A CA 1
ATOM 3606 C C . LYS A 1 464 ? 11.164 25.562 24.688 1 80.88 464 LYS A C 1
ATOM 3608 O O . LYS A 1 464 ? 10.531 26.062 25.625 1 80.88 464 LYS A O 1
ATOM 3613 N N . GLU A 1 465 ? 12.383 25.766 24.453 1 82.44 465 GLU A N 1
ATOM 3614 C CA . GLU A 1 465 ? 13.18 26.438 25.484 1 82.44 465 GLU A CA 1
ATOM 3615 C C . GLU A 1 465 ? 13.273 27.938 25.203 1 82.44 465 GLU A C 1
ATOM 3617 O O . GLU A 1 465 ? 13.719 28.703 26.062 1 82.44 465 GLU A O 1
ATOM 3622 N N . ALA A 1 466 ? 12.82 28.328 24.078 1 80.88 466 ALA A N 1
ATOM 3623 C CA . ALA A 1 466 ? 12.898 29.75 23.75 1 80.88 466 ALA A CA 1
ATOM 3624 C C . ALA A 1 466 ? 11.961 30.578 24.625 1 80.88 466 ALA A C 1
ATOM 3626 O O . ALA A 1 466 ? 10.859 30.141 24.938 1 80.88 466 ALA A O 1
ATOM 3627 N N . PRO A 1 467 ? 12.422 31.719 25 1 81.25 467 PRO A N 1
ATOM 3628 C CA . PRO A 1 467 ? 11.555 32.594 25.797 1 81.25 467 PRO A CA 1
ATOM 3629 C C . PRO A 1 467 ? 10.375 33.156 25.016 1 81.25 467 PRO A C 1
ATOM 3631 O O . PRO A 1 467 ? 10.461 33.281 23.781 1 81.25 467 PRO A O 1
ATOM 3634 N N . THR A 1 468 ? 9.359 33.375 25.719 1 82.69 468 THR A N 1
ATOM 3635 C CA . THR A 1 468 ? 8.219 34.031 25.094 1 82.69 468 THR A CA 1
ATOM 3636 C C . THR A 1 468 ? 8.508 35.531 24.875 1 82.69 468 THR A C 1
ATOM 3638 O O . THR A 1 468 ? 9.523 36.031 25.328 1 82.69 468 THR A O 1
ATOM 3641 N N . GLY A 1 469 ? 7.691 36.156 24.062 1 76.12 469 GLY A N 1
ATOM 3642 C CA . GLY A 1 469 ? 7.844 37.594 23.859 1 76.12 469 GLY A CA 1
ATOM 3643 C C . GLY A 1 469 ? 7.793 38.375 25.156 1 76.12 469 GLY A C 1
ATOM 3644 O O . GLY A 1 469 ? 8.547 39.344 25.328 1 76.12 469 GLY A O 1
ATOM 3645 N N . PHE A 1 470 ? 6.992 37.906 26.062 1 76.88 470 PHE A N 1
ATOM 3646 C CA . PHE A 1 470 ? 6.844 38.562 27.359 1 76.88 470 PHE A CA 1
ATOM 3647 C C . PHE A 1 470 ? 8.102 38.406 28.188 1 76.88 470 PHE A C 1
ATOM 3649 O O . PHE A 1 470 ? 8.562 39.344 28.828 1 76.88 470 PHE A O 1
ATOM 3656 N N . GLU A 1 471 ? 8.609 37.219 28.141 1 79.88 471 GLU A N 1
ATOM 3657 C CA . GLU A 1 471 ? 9.828 36.938 28.891 1 79.88 471 GLU A CA 1
ATOM 3658 C C . GLU A 1 471 ? 11.008 37.75 28.359 1 79.88 471 GLU A C 1
ATOM 3660 O O . GLU A 1 471 ? 11.852 38.219 29.125 1 79.88 471 GLU A O 1
ATOM 3665 N N . GLU A 1 472 ? 11.008 37.844 27.125 1 80.38 472 GLU A N 1
ATOM 3666 C CA . GLU A 1 472 ? 12.07 38.625 26.5 1 80.38 472 GLU A CA 1
ATOM 3667 C C . GLU A 1 472 ? 11.992 40.094 26.938 1 80.38 472 GLU A C 1
ATOM 3669 O O . GLU A 1 472 ? 13.023 40.719 27.188 1 80.38 472 GLU A O 1
ATOM 3674 N N . LEU A 1 473 ? 10.859 40.562 27 1 77.44 473 LEU A N 1
ATOM 3675 C CA . LEU A 1 473 ? 10.656 41.969 27.422 1 77.44 473 LEU A CA 1
ATOM 3676 C C . LEU A 1 473 ? 11.078 42.156 28.875 1 77.44 473 LEU A C 1
ATOM 3678 O O . LEU A 1 473 ? 11.68 43.156 29.219 1 77.44 473 LEU A O 1
ATOM 3682 N N . GLN A 1 474 ? 10.805 41.188 29.656 1 78.62 474 GLN A N 1
ATOM 3683 C CA . GLN A 1 474 ? 11.18 41.25 31.062 1 78.62 474 GLN A CA 1
ATOM 3684 C C . GLN A 1 474 ? 12.695 41.219 31.219 1 78.62 474 GLN A C 1
ATOM 3686 O O . GLN A 1 474 ? 13.258 41.938 32.062 1 78.62 474 GLN A O 1
ATOM 3691 N N . MET A 1 475 ? 13.242 40.375 30.422 1 82.31 475 MET A N 1
ATOM 3692 C CA . MET A 1 475 ? 14.695 40.25 30.484 1 82.31 475 MET A CA 1
ATOM 3693 C C . MET A 1 475 ? 15.359 41.562 30.047 1 82.31 475 MET A C 1
ATOM 3695 O O . MET A 1 475 ? 16.375 41.969 30.625 1 82.31 475 MET A O 1
ATOM 3699 N N . GLU A 1 476 ? 14.805 42.156 29.062 1 81 476 GLU A N 1
ATOM 3700 C CA . GLU A 1 476 ? 15.344 43.438 28.594 1 81 476 GLU A CA 1
ATOM 3701 C C . GLU A 1 476 ? 15.164 44.531 29.641 1 81 476 GLU A C 1
ATOM 3703 O O . GLU A 1 476 ? 16.062 45.344 29.828 1 81 476 GLU A O 1
ATOM 3708 N N . ARG A 1 477 ? 14.109 44.531 30.281 1 80.12 477 ARG A N 1
ATOM 3709 C CA . ARG A 1 477 ? 13.859 45.5 31.328 1 80.12 477 ARG A CA 1
ATOM 3710 C C . ARG A 1 477 ? 14.805 45.312 32.5 1 80.12 477 ARG A C 1
ATOM 3712 O O . ARG A 1 477 ? 15.305 46.281 33.062 1 80.12 477 ARG A O 1
ATOM 3719 N N . GLU A 1 478 ? 15.023 44.156 32.844 1 81.44 478 GLU A N 1
ATOM 3720 C CA . GLU A 1 478 ? 15.938 43.844 33.938 1 81.44 478 GLU A CA 1
ATOM 3721 C C . GLU A 1 478 ? 17.359 44.281 33.594 1 81.44 478 GLU A C 1
ATOM 3723 O O . GLU A 1 478 ? 18.094 44.812 34.469 1 81.44 478 GLU A O 1
ATOM 3728 N N . LYS A 1 479 ? 17.859 44.188 32.438 1 83.94 479 LYS A N 1
ATOM 3729 C CA . LYS A 1 479 ? 19.188 44.562 32 1 83.94 479 LYS A CA 1
ATOM 3730 C C . LYS A 1 479 ? 19.344 46.094 32.031 1 83.94 479 LYS A C 1
ATOM 3732 O O . LYS A 1 479 ? 20.391 46.625 32.375 1 83.94 479 LYS A O 1
ATOM 3737 N N . GLU A 1 480 ? 18.281 46.688 31.609 1 76.62 480 GLU A N 1
ATOM 3738 C CA . GLU A 1 480 ? 18.297 48.125 31.625 1 76.62 480 GLU A CA 1
ATOM 3739 C C . GLU A 1 480 ? 18.359 48.688 33.031 1 76.62 480 GLU A C 1
ATOM 3741 O O . GLU A 1 480 ? 19.047 49.656 33.312 1 76.62 480 GLU A O 1
ATOM 3746 N N . GLU A 1 481 ? 17.703 48 33.875 1 77 481 GLU A N 1
ATOM 3747 C CA . GLU A 1 481 ? 17.719 48.438 35.281 1 77 481 G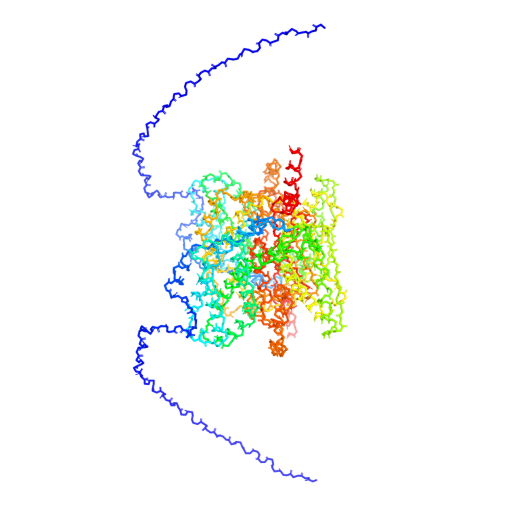LU A CA 1
ATOM 3748 C C . GLU A 1 481 ? 19.078 48.188 35.906 1 77 481 GLU A C 1
ATOM 3750 O O . GLU A 1 481 ? 19.516 48.969 36.781 1 77 481 GLU A O 1
ATOM 3755 N N . GLN A 1 482 ? 19.719 47.188 35.625 1 75.69 482 GLN A N 1
ATOM 3756 C CA . GLN A 1 482 ? 21.047 46.906 36.156 1 75.69 482 GLN A CA 1
ATOM 3757 C C . GLN A 1 482 ? 22.094 47.875 35.656 1 75.69 482 GLN A C 1
ATOM 3759 O O . GLN A 1 482 ? 23.078 48.156 36.312 1 75.69 482 GLN A O 1
ATOM 3764 N N . LYS A 1 483 ? 21.969 48.375 34.531 1 79.5 483 LYS A N 1
ATOM 3765 C CA . LYS A 1 483 ? 22.922 49.344 34 1 79.5 483 LYS A CA 1
ATOM 3766 C C . LYS A 1 483 ? 22.719 50.719 34.625 1 79.5 483 LYS A C 1
ATOM 3768 O O . LYS A 1 483 ? 23.656 51.5 34.688 1 79.5 483 LYS A O 1
ATOM 3773 N N . GLU A 1 484 ? 21.641 50.938 35.094 1 61.19 484 GLU A N 1
ATOM 3774 C CA . GLU A 1 484 ? 21.484 52.188 35.812 1 61.19 484 GLU A CA 1
ATOM 3775 C C . GLU A 1 484 ? 21.891 52.031 37.281 1 61.19 484 GLU A C 1
ATOM 3777 O O . GLU A 1 484 ? 22.453 52.969 37.875 1 61.19 484 GLU A O 1
ATOM 3782 N N . MET B 1 1 ? 63.156 11.891 34.281 1 17.55 1 MET B N 1
ATOM 3783 C CA . MET B 1 1 ? 64.125 12.766 33.594 1 17.55 1 MET B CA 1
ATOM 3784 C C . MET B 1 1 ? 63.688 13.008 32.156 1 17.55 1 MET B C 1
ATOM 3786 O O . MET B 1 1 ? 64.312 13.805 31.453 1 17.55 1 MET B O 1
ATOM 3790 N N . LEU B 1 2 ? 62.906 12.102 31.516 1 15.46 2 LEU B N 1
ATOM 3791 C CA . LEU B 1 2 ? 63.031 11.672 30.125 1 15.46 2 LEU B CA 1
ATOM 3792 C C . LEU B 1 2 ? 62.438 12.695 29.188 1 15.46 2 LEU B C 1
ATOM 3794 O O . LEU B 1 2 ? 61.188 12.758 29.031 1 15.46 2 LEU B O 1
ATOM 3798 N N . LYS B 1 3 ? 62.688 14 29.094 1 19.67 3 LYS B N 1
ATOM 3799 C CA . LYS B 1 3 ? 62.406 15.352 28.641 1 19.67 3 LYS B CA 1
ATOM 3800 C C . LYS B 1 3 ? 62.406 15.438 27.109 1 19.67 3 LYS B C 1
ATOM 3802 O O . LYS B 1 3 ? 61.75 16.297 26.531 1 19.67 3 LYS B O 1
ATOM 3807 N N . THR B 1 4 ? 63.344 14.828 26.328 1 17.42 4 THR B N 1
ATOM 3808 C CA . THR B 1 4 ? 64.062 15.602 25.344 1 17.42 4 THR B CA 1
ATOM 3809 C C . THR B 1 4 ? 63.312 15.727 24.047 1 17.42 4 THR B C 1
ATOM 3811 O O . THR B 1 4 ? 63.25 16.812 23.453 1 17.42 4 THR B O 1
ATOM 3814 N N . ALA B 1 5 ? 63.062 14.719 23.094 1 16.45 5 ALA B N 1
ATOM 3815 C CA . ALA B 1 5 ? 63.812 14.68 21.844 1 16.45 5 ALA B CA 1
ATOM 3816 C C . ALA B 1 5 ? 63.062 15.398 20.734 1 16.45 5 ALA B C 1
ATOM 3818 O O . ALA B 1 5 ? 63.625 16.172 19.969 1 16.45 5 ALA B O 1
ATOM 3819 N N . LEU B 1 6 ? 61.844 14.906 20.156 1 19.44 6 LEU B N 1
ATOM 3820 C CA . LEU B 1 6 ? 61.812 14.539 18.75 1 19.44 6 LEU B CA 1
ATOM 3821 C C . LEU B 1 6 ? 61.344 15.711 17.891 1 19.44 6 LEU B C 1
ATOM 3823 O O . LEU B 1 6 ? 60.312 16.297 18.141 1 19.44 6 LEU B O 1
ATOM 3827 N N . ARG B 1 7 ? 62.188 16.391 17.062 1 20.28 7 ARG B N 1
ATOM 3828 C CA . ARG B 1 7 ? 62.375 17.625 16.297 1 20.28 7 ARG B CA 1
ATOM 3829 C C . ARG B 1 7 ? 61.469 17.656 15.078 1 20.28 7 ARG B C 1
ATOM 3831 O O . ARG B 1 7 ? 61.781 17.094 14.031 1 20.28 7 ARG B O 1
ATOM 3838 N N . GLN B 1 8 ? 60.156 17.25 15.062 1 20.55 8 GLN B N 1
ATOM 3839 C CA . GLN B 1 8 ? 59.5 16.781 13.852 1 20.55 8 GLN B CA 1
ATOM 3840 C C . GLN B 1 8 ? 59.312 17.922 12.859 1 20.55 8 GLN B C 1
ATOM 3842 O O . GLN B 1 8 ? 58.75 18.969 13.211 1 20.55 8 GLN B O 1
ATOM 3847 N N . ARG B 1 9 ? 60.125 18.047 11.742 1 21.44 9 ARG B N 1
ATOM 3848 C CA . ARG B 1 9 ? 60.438 19.016 10.703 1 21.44 9 ARG B CA 1
ATOM 3849 C C . ARG B 1 9 ? 59.188 19.344 9.875 1 21.44 9 ARG B C 1
ATOM 3851 O O . ARG B 1 9 ? 58.5 18.438 9.398 1 21.44 9 ARG B O 1
ATOM 3858 N N . PRO B 1 10 ? 58.688 20.609 9.719 1 24.41 10 PRO B N 1
ATOM 3859 C CA . PRO B 1 10 ? 57.469 21.172 9.148 1 24.41 10 PRO B CA 1
ATOM 3860 C C . PRO B 1 10 ? 57.5 21.219 7.625 1 24.41 10 PRO B C 1
ATOM 3862 O O . PRO B 1 10 ? 57.688 22.297 7.043 1 24.41 10 PRO B O 1
ATOM 3865 N N . VAL B 1 11 ? 57.906 20.125 6.906 1 21.89 11 VAL B N 1
ATOM 3866 C CA . VAL B 1 11 ? 58.312 20.344 5.523 1 21.89 11 VAL B CA 1
ATOM 3867 C C . VAL B 1 11 ? 57.156 20.938 4.73 1 21.89 11 VAL B C 1
ATOM 3869 O O . VAL B 1 11 ? 56.031 20.406 4.738 1 21.89 11 VAL B O 1
ATOM 3872 N N . ARG B 1 12 ? 57.156 22.234 4.332 1 22.2 12 ARG B N 1
ATOM 3873 C CA . ARG B 1 12 ? 56.344 23.219 3.639 1 22.2 12 ARG B CA 1
ATOM 3874 C C . ARG B 1 12 ? 56.125 22.812 2.182 1 22.2 12 ARG B C 1
ATOM 3876 O O . ARG B 1 12 ? 56.938 23.156 1.315 1 22.2 12 ARG B O 1
ATOM 3883 N N . ARG B 1 13 ? 56.031 21.516 1.755 1 20.31 13 ARG B N 1
ATOM 3884 C CA . ARG B 1 13 ? 56.25 21.281 0.334 1 20.31 13 ARG B CA 1
ATOM 3885 C C . ARG B 1 13 ? 55.25 22.016 -0.522 1 20.31 13 ARG B C 1
ATOM 3887 O O . ARG B 1 13 ? 54.031 21.969 -0.231 1 20.31 13 ARG B O 1
ATOM 3894 N N . SER B 1 14 ? 55.625 23.031 -1.229 1 21.89 14 SER B N 1
ATOM 3895 C CA . SER B 1 14 ? 55.031 24.016 -2.133 1 21.89 14 SER B CA 1
ATOM 3896 C C . SER B 1 14 ? 54.406 23.344 -3.34 1 21.89 14 SER B C 1
ATOM 3898 O O . SER B 1 14 ? 55.094 22.891 -4.254 1 21.89 14 SER B O 1
ATOM 3900 N N . PHE B 1 15 ? 53.562 22.266 -3.24 1 22.45 15 PHE B N 1
ATOM 3901 C CA . PHE B 1 15 ? 53.25 21.453 -4.41 1 22.45 15 PHE B CA 1
ATOM 3902 C C . PHE B 1 15 ? 52.531 22.281 -5.465 1 22.45 15 PHE B C 1
ATOM 3904 O O . PHE B 1 15 ? 51.469 22.875 -5.188 1 22.45 15 PHE B O 1
ATOM 3911 N N . SER B 1 16 ? 53.312 22.953 -6.359 1 21.8 16 SER B N 1
ATOM 3912 C CA . SER B 1 16 ? 53 23.719 -7.555 1 21.8 16 SER B CA 1
ATOM 3913 C C . SER B 1 16 ? 52.094 22.938 -8.492 1 21.8 16 SER B C 1
ATOM 3915 O O . SER B 1 16 ? 52.469 21.891 -9.023 1 21.8 16 SER B O 1
ATOM 3917 N N . PHE B 1 17 ? 50.875 22.734 -8.188 1 22.64 17 PHE B N 1
ATOM 3918 C CA . PHE B 1 17 ? 49.906 21.891 -8.883 1 22.64 17 PHE B CA 1
ATOM 3919 C C . PHE B 1 17 ? 49.656 22.375 -10.305 1 22.64 17 PHE B C 1
ATOM 3921 O O . PHE B 1 17 ? 49.125 23.469 -10.508 1 22.64 17 PHE B O 1
ATOM 3928 N N . LEU B 1 18 ? 50.688 22.156 -11.18 1 21.06 18 LEU B N 1
ATOM 3929 C CA . LEU B 1 18 ? 50.688 22.5 -12.594 1 21.06 18 LEU B CA 1
ATOM 3930 C C . LEU B 1 18 ? 49.375 22.062 -13.25 1 21.06 18 LEU B C 1
ATOM 3932 O O . LEU B 1 18 ? 48.906 20.938 -13.07 1 21.06 18 LEU B O 1
ATOM 3936 N N . GLN B 1 19 ? 48.562 22.984 -13.688 1 22.78 19 GLN B N 1
ATOM 3937 C CA . GLN B 1 19 ? 47.25 23.078 -14.344 1 22.78 19 GLN B CA 1
ATOM 3938 C C . GLN B 1 19 ? 47.281 22.438 -15.727 1 22.78 19 GLN B C 1
ATOM 3940 O O . GLN B 1 19 ? 47.656 23.078 -16.703 1 22.78 19 GLN B O 1
ATOM 3945 N N . ARG B 1 20 ? 48 21.297 -15.922 1 22.17 20 ARG B N 1
ATOM 3946 C CA . ARG B 1 20 ? 48.094 20.922 -17.328 1 22.17 20 ARG B CA 1
ATOM 3947 C C . ARG B 1 20 ? 46.719 20.859 -17.984 1 22.17 20 ARG B C 1
ATOM 3949 O O . ARG B 1 20 ? 45.812 20.203 -17.484 1 22.17 20 ARG B O 1
ATOM 3956 N N . ARG B 1 21 ? 46.438 21.766 -18.891 1 22.62 21 ARG B N 1
ATOM 3957 C CA . ARG B 1 21 ? 45.344 22.031 -19.797 1 22.62 21 ARG B CA 1
ATOM 3958 C C . ARG B 1 21 ? 45.094 20.844 -20.734 1 22.62 21 ARG B C 1
ATOM 3960 O O . ARG B 1 21 ? 45.938 20.531 -21.562 1 22.62 21 ARG B O 1
ATOM 3967 N N . TRP B 1 22 ? 44.656 19.688 -20.234 1 24.61 22 TRP B N 1
ATOM 3968 C CA . TRP B 1 22 ? 44.531 18.516 -21.094 1 24.61 22 TRP B CA 1
ATOM 3969 C C . TRP B 1 22 ? 43.719 18.859 -22.344 1 24.61 22 TRP B C 1
ATOM 3971 O O . TRP B 1 22 ? 42.594 19.391 -22.234 1 24.61 22 TRP B O 1
ATOM 3981 N N . ALA B 1 23 ? 44.344 19.297 -23.422 1 24.02 23 ALA B N 1
ATOM 3982 C CA . ALA B 1 23 ? 43.875 19.547 -24.781 1 24.02 23 ALA B CA 1
ATOM 3983 C C . ALA B 1 23 ? 42.969 18.422 -25.25 1 24.02 23 ALA B C 1
ATOM 3985 O O . ALA B 1 23 ? 43.344 17.25 -25.234 1 24.02 23 ALA B O 1
ATOM 3986 N N . TRP B 1 24 ? 41.656 18.625 -25.109 1 25.17 24 TRP B N 1
ATOM 3987 C CA . TRP B 1 24 ? 40.562 17.797 -25.562 1 25.17 24 TRP B CA 1
ATOM 3988 C C . TRP B 1 24 ? 40.688 17.469 -27.047 1 25.17 24 TRP B C 1
ATOM 3990 O O . TRP B 1 24 ? 40.594 18.375 -27.891 1 25.17 24 TRP B O 1
ATOM 4000 N N . THR B 1 25 ? 41.812 16.891 -27.469 1 25.88 25 THR B N 1
ATOM 4001 C CA . THR B 1 25 ? 41.812 16.625 -28.906 1 25.88 25 THR B CA 1
ATOM 4002 C C . THR B 1 25 ? 40.531 15.938 -29.328 1 25.88 25 THR B C 1
ATOM 4004 O O . THR B 1 25 ? 40.031 15.031 -28.641 1 25.88 25 THR B O 1
ATOM 4007 N N . GLU B 1 26 ? 39.781 16.547 -30.219 1 27.78 26 GLU B N 1
ATOM 4008 C CA . GLU B 1 26 ? 38.562 16.25 -30.953 1 27.78 26 GLU B CA 1
ATOM 4009 C C . GLU B 1 26 ? 38.656 14.898 -31.656 1 27.78 26 GLU B C 1
ATOM 4011 O O . GLU B 1 26 ? 39.156 14.805 -32.781 1 27.78 26 GLU B O 1
ATOM 4016 N N . GLY B 1 27 ? 39.375 13.914 -31.062 1 26.7 27 GLY B N 1
ATOM 4017 C CA . GLY B 1 27 ? 39.531 12.758 -31.922 1 26.7 27 GLY B CA 1
ATOM 4018 C C . GLY B 1 27 ? 38.219 12.273 -32.5 1 26.7 27 GLY B C 1
ATOM 4019 O O . GLY B 1 27 ? 37.188 12.336 -31.859 1 26.7 27 GLY B O 1
ATOM 4020 N N . THR B 1 28 ? 38.125 12.32 -33.844 1 28.69 28 THR B N 1
ATOM 4021 C CA . THR B 1 28 ? 37.062 11.922 -34.75 1 28.69 28 THR B CA 1
ATOM 4022 C C . THR B 1 28 ? 36.531 10.547 -34.375 1 28.69 28 THR B C 1
ATOM 4024 O O . THR B 1 28 ? 37.219 9.539 -34.562 1 28.69 28 THR B O 1
ATOM 4027 N N . GLU B 1 29 ? 36 10.414 -33.219 1 28.59 29 GLU B N 1
ATOM 4028 C CA . GLU B 1 29 ? 35.469 9.102 -32.844 1 28.59 29 GLU B CA 1
ATOM 4029 C C . GLU B 1 29 ? 34.625 8.5 -33.969 1 28.59 29 GLU B C 1
ATOM 4031 O O . GLU B 1 29 ? 33.688 9.117 -34.469 1 28.59 29 GLU B O 1
ATOM 4036 N N . GLN B 1 30 ? 35.312 7.719 -34.844 1 30 30 GLN B N 1
ATOM 4037 C CA . GLN B 1 30 ? 34.656 7.031 -35.969 1 30 30 GLN B CA 1
ATOM 4038 C C . GLN B 1 30 ? 33.312 6.422 -35.531 1 30 30 GLN B C 1
ATOM 4040 O O . GLN B 1 30 ? 33.219 5.902 -34.406 1 30 30 GLN B O 1
ATOM 4045 N N . PRO B 1 31 ? 32.219 6.863 -36.125 1 30.45 31 PRO B N 1
ATOM 4046 C CA . PRO B 1 31 ? 30.891 6.348 -35.781 1 30.45 31 PRO B CA 1
ATOM 4047 C C . PRO B 1 31 ? 30.859 4.832 -35.625 1 30.45 31 PRO B C 1
ATOM 4049 O O . PRO B 1 31 ? 31.656 4.129 -36.25 1 30.45 31 PRO B O 1
ATOM 4052 N N . PHE B 1 32 ? 30.672 4.316 -34.438 1 31.67 32 PHE B N 1
ATOM 4053 C CA . PHE B 1 32 ? 30.531 2.875 -34.281 1 31.67 32 PHE B CA 1
ATOM 4054 C C . PHE B 1 32 ? 29.797 2.26 -35.469 1 31.67 32 PHE B C 1
ATOM 4056 O O . PHE B 1 32 ? 28.844 2.834 -35.969 1 31.67 32 PHE B O 1
ATOM 4063 N N . PRO B 1 33 ? 30.5 1.552 -36.312 1 32.28 33 PRO B N 1
ATOM 4064 C CA . PRO B 1 33 ? 29.812 1.069 -37.5 1 32.28 33 PRO B CA 1
ATOM 4065 C C . PRO B 1 33 ? 28.375 0.61 -37.219 1 32.28 33 PRO B C 1
ATOM 4067 O O . PRO B 1 33 ? 28.094 0.179 -36.094 1 32.28 33 PRO B O 1
ATOM 4070 N N . PRO B 1 34 ? 27.375 1.132 -37.969 1 31.55 34 PRO B N 1
ATOM 4071 C CA . PRO B 1 34 ? 25.953 0.892 -37.781 1 31.55 34 PRO B CA 1
ATOM 4072 C C . PRO B 1 34 ? 25.641 -0.55 -37.406 1 31.55 34 PRO B C 1
ATOM 4074 O O . PRO B 1 34 ? 24.938 -0.787 -36.406 1 31.55 34 PRO B O 1
ATOM 4077 N N . ASP B 1 35 ? 25.484 -1.397 -38.469 1 31.7 35 ASP B N 1
ATOM 4078 C CA . ASP B 1 35 ? 24.672 -2.6 -38.625 1 31.7 35 ASP B CA 1
ATOM 4079 C C . ASP B 1 35 ? 25.359 -3.807 -38 1 31.7 35 ASP B C 1
ATOM 4081 O O . ASP B 1 35 ? 26.062 -4.555 -38.656 1 31.7 35 ASP B O 1
ATOM 4085 N N . ASN B 1 36 ? 26.141 -3.717 -37.062 1 33.28 36 ASN B N 1
ATOM 4086 C CA . ASN B 1 36 ? 26.797 -4.949 -36.625 1 33.28 36 ASN B CA 1
ATOM 4087 C C . ASN B 1 36 ? 25.797 -6.09 -36.469 1 33.28 36 ASN B C 1
ATOM 4089 O O . ASN B 1 36 ? 24.875 -6 -35.656 1 33.28 36 ASN B O 1
ATOM 4093 N N . GLU B 1 37 ? 25.562 -6.953 -37.406 1 35.66 37 GLU B N 1
ATOM 4094 C CA . GLU B 1 37 ? 24.844 -8.219 -37.344 1 35.66 37 GLU B CA 1
ATOM 4095 C C . GLU B 1 37 ? 25.109 -8.945 -36.031 1 35.66 37 GLU B C 1
ATOM 4097 O O . GLU B 1 37 ? 26.266 -9.227 -35.688 1 35.66 37 GLU B O 1
ATOM 4102 N N . TRP B 1 38 ? 24.5 -8.719 -34.906 1 40.66 38 TRP B N 1
ATOM 4103 C CA . TRP B 1 38 ? 24.5 -9.367 -33.594 1 40.66 38 TRP B CA 1
ATOM 4104 C C . TRP B 1 38 ? 24.766 -10.859 -33.75 1 40.66 38 TRP B C 1
ATOM 4106 O O . TRP B 1 38 ? 24.047 -11.57 -34.438 1 40.66 38 TRP B O 1
ATOM 4116 N N . SER B 1 39 ? 25.984 -11.281 -33.938 1 45.28 39 SER B N 1
ATOM 4117 C CA . SER B 1 39 ? 26.203 -12.727 -33.875 1 45.28 39 SER B CA 1
ATOM 4118 C C . SER B 1 39 ? 25.844 -13.297 -32.531 1 45.28 39 SER B C 1
ATOM 4120 O O . SER B 1 39 ? 26.344 -12.836 -31.484 1 45.28 39 SER B O 1
ATOM 4122 N N . HIS B 1 40 ? 24.672 -13.773 -32.375 1 52.25 40 HIS B N 1
ATOM 4123 C CA . HIS B 1 40 ? 24.25 -14.477 -31.156 1 52.25 40 HIS B CA 1
ATOM 4124 C C . HIS B 1 40 ? 25.344 -15.438 -30.672 1 52.25 40 HIS B C 1
ATOM 4126 O O . HIS B 1 40 ? 26.188 -15.859 -31.469 1 52.25 40 HIS B O 1
ATOM 4132 N N . PRO B 1 41 ? 25.516 -15.586 -29.438 1 48.72 41 PRO B N 1
ATOM 4133 C CA . PRO B 1 41 ? 26.484 -16.578 -29 1 48.72 41 PRO B CA 1
ATOM 4134 C C . PRO B 1 41 ? 26.344 -17.922 -29.719 1 48.72 41 PRO B C 1
ATOM 4136 O O . PRO B 1 41 ? 25.234 -18.297 -30.109 1 48.72 41 PRO B O 1
ATOM 4139 N N . PRO B 1 42 ? 27.469 -18.453 -30.297 1 47.94 42 PRO B N 1
ATOM 4140 C CA . PRO B 1 42 ? 27.422 -19.719 -31 1 47.94 42 PRO B CA 1
ATOM 4141 C C . PRO B 1 42 ? 26.688 -20.812 -30.219 1 47.94 42 PRO B C 1
ATOM 4143 O O . PRO B 1 42 ? 26.766 -20.859 -28.984 1 47.94 42 PRO B O 1
ATOM 4146 N N . THR B 1 43 ? 25.453 -21.281 -30.641 1 57.28 43 THR B N 1
ATOM 4147 C CA . THR B 1 43 ? 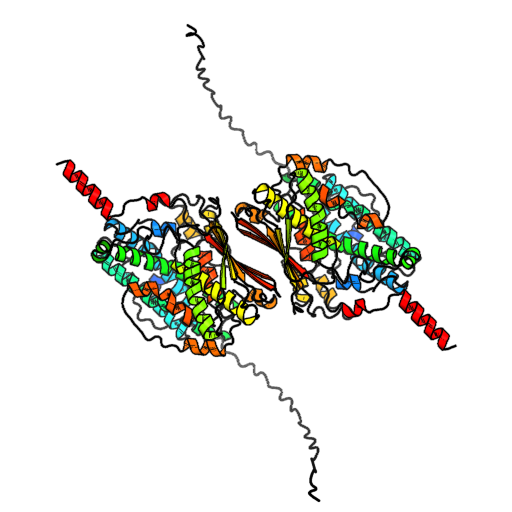24.703 -22.328 -29.953 1 57.28 43 THR B CA 1
ATOM 4148 C C . THR B 1 43 ? 24.562 -23.562 -30.828 1 57.28 43 THR B C 1
ATOM 4150 O O . THR B 1 43 ? 24.594 -23.469 -32.062 1 57.28 43 THR B O 1
ATOM 4153 N N . ASN B 1 44 ? 24.781 -24.812 -30.297 1 53.28 44 ASN B N 1
ATOM 4154 C CA . ASN B 1 44 ? 24.547 -26.094 -30.953 1 53.28 44 ASN B CA 1
ATOM 4155 C C . ASN B 1 44 ? 23.047 -26.391 -31.094 1 53.28 44 ASN B C 1
ATOM 4157 O O . ASN B 1 44 ? 22.656 -27.531 -31.328 1 53.28 44 ASN B O 1
ATOM 4161 N N . ALA B 1 45 ? 22.266 -25.344 -31.031 1 65.38 45 ALA B N 1
ATOM 4162 C CA . ALA B 1 45 ? 20.828 -25.594 -31.078 1 65.38 45 ALA B CA 1
ATOM 4163 C C . ALA B 1 45 ? 20.359 -25.797 -32.531 1 65.38 45 ALA B C 1
ATOM 4165 O O . ALA B 1 45 ? 20.859 -25.141 -33.438 1 65.38 45 ALA B O 1
ATOM 4166 N N . THR B 1 46 ? 19.562 -26.75 -32.719 1 75.44 46 THR B N 1
ATOM 4167 C CA . THR B 1 46 ? 19.047 -27.156 -34.031 1 75.44 46 THR B CA 1
ATOM 4168 C C . THR B 1 46 ? 17.922 -26.219 -34.5 1 75.44 46 THR B C 1
ATOM 4170 O O . THR B 1 46 ? 17.609 -26.156 -35.688 1 75.44 46 THR B O 1
ATOM 4173 N N . VAL B 1 47 ? 17.375 -25.406 -33.625 1 83.81 47 VAL B N 1
ATOM 4174 C CA . VAL B 1 47 ? 16.219 -24.578 -33.969 1 83.81 47 VAL B CA 1
ATOM 4175 C C . VAL B 1 47 ? 16.688 -23.344 -34.719 1 83.81 47 VAL B C 1
ATOM 4177 O O . VAL B 1 47 ? 17.656 -22.688 -34.312 1 83.81 47 VAL B O 1
ATOM 4180 N N . SER B 1 48 ? 16 -23.031 -35.781 1 88.44 48 SER B N 1
ATOM 4181 C CA . SER B 1 48 ? 16.375 -21.906 -36.656 1 88.44 48 SER B CA 1
ATOM 4182 C C . SER B 1 48 ? 15.891 -20.594 -36.062 1 88.44 48 SER B C 1
ATOM 4184 O O . SER B 1 48 ? 14.961 -20.562 -35.25 1 88.44 48 SER B O 1
ATOM 4186 N N . ASP B 1 49 ? 16.547 -19.562 -36.5 1 92.12 49 ASP B N 1
ATOM 4187 C CA . ASP B 1 49 ? 16.156 -18.219 -36.062 1 92.12 49 ASP B CA 1
ATOM 4188 C C . ASP B 1 49 ? 14.742 -17.875 -36.562 1 92.12 49 ASP B C 1
ATOM 4190 O O . ASP B 1 49 ? 13.992 -17.188 -35.875 1 92.12 49 ASP B O 1
ATOM 4194 N N . GLU B 1 50 ? 14.453 -18.359 -37.656 1 92.5 50 GLU B N 1
ATOM 4195 C CA . GLU B 1 50 ? 13.125 -18.109 -38.219 1 92.5 50 GLU B CA 1
ATOM 4196 C C . GLU B 1 50 ? 12.039 -18.766 -37.375 1 92.5 50 GLU B C 1
ATOM 4198 O O . GLU B 1 50 ? 10.984 -18.188 -37.125 1 92.5 50 GLU B O 1
ATOM 4203 N N . GLU B 1 51 ? 12.391 -19.906 -36.969 1 93.5 51 GLU B N 1
ATOM 4204 C CA . GLU B 1 51 ? 11.445 -20.625 -36.125 1 93.5 51 GLU B CA 1
ATOM 4205 C C . GLU B 1 51 ? 11.273 -19.953 -34.75 1 93.5 51 GLU B C 1
ATOM 4207 O O . GLU B 1 51 ? 10.164 -19.875 -34.219 1 93.5 51 GLU B O 1
ATOM 4212 N N . ILE B 1 52 ? 12.359 -19.5 -34.219 1 95.06 52 ILE B N 1
ATOM 4213 C CA . ILE B 1 52 ? 12.305 -18.781 -32.969 1 95.06 52 ILE B CA 1
ATOM 4214 C C . ILE B 1 52 ? 11.445 -17.531 -33.094 1 95.06 52 ILE B C 1
ATOM 4216 O O . ILE B 1 52 ? 10.586 -17.25 -32.25 1 95.06 52 ILE B O 1
ATOM 4220 N N . HIS B 1 53 ? 11.578 -16.828 -34.219 1 94.56 53 HIS B N 1
ATOM 4221 C CA . HIS B 1 53 ? 10.805 -15.625 -34.469 1 94.56 53 HIS B CA 1
ATOM 4222 C C . HIS B 1 53 ? 9.328 -15.945 -34.625 1 94.56 53 HIS B C 1
ATOM 4224 O O . HIS B 1 53 ? 8.461 -15.219 -34.125 1 94.56 53 HIS B O 1
ATOM 4230 N N . ARG B 1 54 ? 9.125 -16.969 -35.312 1 94.75 54 ARG B N 1
ATOM 4231 C CA . ARG B 1 54 ? 7.746 -17.375 -35.562 1 94.75 54 ARG B CA 1
ATOM 4232 C C . ARG B 1 54 ? 7.047 -17.734 -34.25 1 94.75 54 ARG B C 1
ATOM 4234 O O . ARG B 1 54 ? 5.93 -17.281 -34 1 94.75 54 ARG B O 1
ATOM 4241 N N . LEU B 1 55 ? 7.645 -18.547 -33.469 1 94.5 55 LEU B N 1
ATOM 4242 C CA . LEU B 1 55 ? 7.07 -19 -32.219 1 94.5 55 LEU B CA 1
ATOM 4243 C C . LEU B 1 55 ? 6.934 -17.844 -31.234 1 94.5 55 LEU B C 1
ATOM 4245 O O . LEU B 1 55 ? 5.949 -17.766 -30.5 1 94.5 55 LEU B O 1
ATOM 4249 N N . ALA B 1 56 ? 7.887 -16.953 -31.234 1 93.38 56 ALA B N 1
ATOM 4250 C CA . ALA B 1 56 ? 7.895 -15.82 -30.312 1 93.38 56 ALA B CA 1
ATOM 4251 C C . ALA B 1 56 ? 6.766 -14.844 -30.625 1 93.38 56 ALA B C 1
ATOM 4253 O O . ALA B 1 56 ? 6.324 -14.094 -29.766 1 93.38 56 ALA B O 1
ATOM 4254 N N . ALA B 1 57 ? 6.293 -14.859 -31.812 1 91 57 ALA B N 1
ATOM 4255 C CA . ALA B 1 57 ? 5.246 -13.953 -32.25 1 91 57 ALA B CA 1
ATOM 4256 C C . ALA B 1 57 ? 3.863 -14.469 -31.875 1 91 57 ALA B C 1
ATOM 4258 O O . ALA B 1 57 ? 2.883 -13.719 -31.906 1 91 57 ALA B O 1
ATOM 4259 N N . LYS B 1 58 ? 3.793 -15.695 -31.484 1 91.06 58 LYS B N 1
ATOM 4260 C CA . LYS B 1 58 ? 2.512 -16.266 -31.078 1 91.06 58 LYS B CA 1
ATOM 4261 C C . LYS B 1 58 ? 2.033 -15.672 -29.766 1 91.06 58 LYS B C 1
ATOM 4263 O O . LYS B 1 58 ? 2.844 -15.328 -28.891 1 91.06 58 LYS B O 1
ATOM 4268 N N . PRO B 1 59 ? 0.676 -15.617 -29.641 1 87.19 59 PRO B N 1
ATOM 4269 C CA . PRO B 1 59 ? 0.139 -15.117 -28.375 1 87.19 59 PRO B CA 1
ATOM 4270 C C . PRO B 1 59 ? 0.447 -16.031 -27.203 1 87.19 59 PRO B C 1
ATOM 4272 O O . PRO B 1 59 ? 0.418 -17.266 -27.344 1 87.19 59 PRO B O 1
ATOM 4275 N N . ARG B 1 60 ? 0.783 -15.422 -26.094 1 87.62 60 ARG B N 1
ATOM 4276 C CA . ARG B 1 60 ? 1.033 -16.141 -24.844 1 87.62 60 ARG B CA 1
ATOM 4277 C C . ARG B 1 60 ? -0.116 -15.961 -23.859 1 87.62 60 ARG B C 1
ATOM 4279 O O . ARG B 1 60 ? -0.375 -14.844 -23.406 1 87.62 60 ARG B O 1
ATOM 4286 N N . ARG B 1 61 ? -0.758 -17.047 -23.547 1 82.75 61 ARG B N 1
ATOM 4287 C CA . ARG B 1 61 ? -1.889 -16.938 -22.625 1 82.75 61 ARG B CA 1
ATOM 4288 C C . ARG B 1 61 ? -1.449 -17.188 -21.188 1 82.75 61 ARG B C 1
ATOM 4290 O O . ARG B 1 61 ? -0.505 -17.938 -20.938 1 82.75 61 ARG B O 1
ATOM 4297 N N . PRO B 1 62 ? -2.24 -16.656 -20.328 1 81.69 62 PRO B N 1
ATOM 4298 C CA . PRO B 1 62 ? -1.901 -16.891 -18.922 1 81.69 62 PRO B CA 1
ATOM 4299 C C . PRO B 1 62 ? -2.234 -18.297 -18.469 1 81.69 62 PRO B C 1
ATOM 4301 O O . PRO B 1 62 ? -3.178 -18.922 -18.969 1 81.69 62 PRO B O 1
ATOM 4304 N N . LEU B 1 63 ? -1.385 -18.797 -17.625 1 88 63 LEU B N 1
ATOM 4305 C CA . LEU B 1 63 ? -1.655 -20.078 -16.969 1 88 63 LEU B CA 1
ATOM 4306 C C . LEU B 1 63 ? -2.41 -19.859 -15.664 1 88 63 LEU B C 1
ATOM 4308 O O . LEU B 1 63 ? -2.021 -19.031 -14.844 1 88 63 LEU B O 1
ATOM 4312 N N . THR B 1 64 ? -3.521 -20.547 -15.469 1 85.94 64 THR B N 1
ATOM 4313 C CA . THR B 1 64 ? -4.312 -20.422 -14.242 1 85.94 64 THR B CA 1
ATOM 4314 C C . THR B 1 64 ? -4.25 -21.719 -13.438 1 85.94 64 THR B C 1
ATOM 4316 O O . THR B 1 64 ? -3.883 -22.766 -13.961 1 85.94 64 THR B O 1
ATOM 4319 N N . LEU B 1 65 ? -4.625 -21.656 -12.234 1 89.25 65 LEU B N 1
ATOM 4320 C CA . LEU B 1 65 ? -4.68 -22.859 -11.406 1 89.25 65 LEU B CA 1
ATOM 4321 C C . LEU B 1 65 ? -5.695 -23.844 -11.961 1 89.25 65 LEU B C 1
ATOM 4323 O O . LEU B 1 65 ? -5.484 -25.062 -11.883 1 89.25 65 LEU B O 1
ATOM 4327 N N . ALA B 1 66 ? -6.703 -23.359 -12.492 1 85.88 66 ALA B N 1
ATOM 4328 C CA . ALA B 1 66 ? -7.734 -24.203 -13.078 1 85.88 66 ALA B CA 1
ATOM 4329 C C . ALA B 1 66 ? -7.18 -25.016 -14.25 1 85.88 66 ALA B C 1
ATOM 4331 O O . ALA B 1 66 ? -7.574 -26.156 -14.461 1 85.88 66 ALA B O 1
ATOM 4332 N N . ASP B 1 67 ? -6.305 -24.406 -15.016 1 88.94 67 ASP B N 1
ATOM 4333 C CA . ASP B 1 67 ? -5.648 -25.094 -16.125 1 88.94 67 ASP B CA 1
ATOM 4334 C C . ASP B 1 67 ? -4.898 -26.328 -15.625 1 88.94 67 ASP B C 1
ATOM 4336 O O . ASP B 1 67 ? -4.809 -27.328 -16.328 1 88.94 67 ASP B O 1
ATOM 4340 N N . LEU B 1 68 ? -4.414 -26.234 -14.508 1 92.06 68 LEU B N 1
ATOM 4341 C CA . LEU B 1 68 ? -3.529 -27.266 -13.992 1 92.06 68 LEU B CA 1
ATOM 4342 C C . LEU B 1 68 ? -4.332 -28.453 -13.453 1 92.06 68 LEU B C 1
ATOM 4344 O O . LEU B 1 68 ? -3.812 -29.562 -13.367 1 92.06 68 LEU B O 1
ATOM 4348 N N . VAL B 1 69 ? -5.602 -28.25 -13.195 1 90.88 69 VAL B N 1
ATOM 4349 C CA . VAL B 1 69 ? -6.371 -29.328 -12.609 1 90.88 69 VAL B CA 1
ATOM 4350 C C . VAL B 1 69 ? -7.352 -29.891 -13.641 1 90.88 69 VAL B C 1
ATOM 4352 O O . VAL B 1 69 ? -8.117 -30.812 -13.352 1 90.88 69 VAL B O 1
ATOM 4355 N N . LYS B 1 70 ? -7.348 -29.422 -14.773 1 88.06 70 LYS B N 1
ATOM 4356 C CA . LYS B 1 70 ? -8.398 -29.719 -15.742 1 88.06 70 LYS B CA 1
ATOM 4357 C C . LYS B 1 70 ? -8.312 -31.172 -16.219 1 88.06 70 LYS B C 1
ATOM 4359 O O . LYS B 1 70 ? -9.297 -31.734 -16.703 1 88.06 70 LYS B O 1
ATOM 4364 N N . HIS B 1 71 ? -7.195 -31.828 -16.094 1 90.88 71 HIS B N 1
ATOM 4365 C CA . HIS B 1 71 ? -7.043 -33.188 -16.641 1 90.88 71 HIS B CA 1
ATOM 4366 C C . HIS B 1 71 ? -7.43 -34.219 -15.609 1 90.88 71 HIS B C 1
ATOM 4368 O O . HIS B 1 71 ? -7.418 -35.438 -15.906 1 90.88 71 HIS B O 1
ATOM 4374 N N . GLY B 1 72 ? -7.668 -33.781 -14.406 1 86.81 72 GLY B N 1
ATOM 4375 C CA . GLY B 1 72 ? -8.242 -34.688 -13.422 1 86.81 72 GLY B CA 1
ATOM 4376 C C . GLY B 1 72 ? -7.219 -35.219 -12.43 1 86.81 72 GLY B C 1
ATOM 4377 O O . GLY B 1 72 ? -6.035 -34.875 -12.508 1 86.81 72 GLY B O 1
ATOM 4378 N N . LYS B 1 73 ? -7.742 -36.094 -11.562 1 90.31 73 LYS B N 1
ATOM 4379 C CA . LYS B 1 73 ? -6.93 -36.656 -10.492 1 90.31 73 LYS B CA 1
ATOM 4380 C C . LYS B 1 73 ? -6.219 -37.938 -10.961 1 90.31 73 LYS B C 1
ATOM 4382 O O . LYS B 1 73 ? -6.824 -38.781 -11.609 1 90.31 73 LYS B O 1
ATOM 4387 N N . PRO B 1 74 ? -4.957 -38 -10.68 1 91 74 PRO B N 1
ATOM 4388 C CA . PRO B 1 74 ? -4.246 -39.219 -11.008 1 91 74 PRO B CA 1
ATOM 4389 C C . PRO B 1 74 ? -4.676 -40.406 -10.133 1 91 74 PRO B C 1
ATOM 4391 O O . PRO B 1 74 ? -5.164 -40.219 -9.023 1 91 74 PRO B O 1
ATOM 4394 N N . PRO B 1 75 ? -4.504 -41.656 -10.57 1 92.69 75 PRO B N 1
ATOM 4395 C CA . PRO B 1 75 ? -3.924 -42.031 -11.859 1 92.69 75 PRO B CA 1
ATOM 4396 C C . PRO B 1 75 ? -4.844 -41.719 -13.039 1 92.69 75 PRO B C 1
ATOM 4398 O O . PRO B 1 75 ? -6.051 -41.969 -12.969 1 92.69 75 PRO B O 1
ATOM 4401 N N . LEU B 1 76 ? -4.191 -41.25 -14.117 1 92.31 76 LEU B N 1
ATOM 4402 C CA . LEU B 1 76 ? -4.93 -40.844 -15.305 1 92.31 76 LEU B CA 1
ATOM 4403 C C . LEU B 1 76 ? -4.953 -41.969 -16.344 1 92.31 76 LEU B C 1
ATOM 4405 O O . LEU B 1 76 ? -4.027 -42.781 -16.422 1 92.31 76 LEU B O 1
ATOM 4409 N N . ARG B 1 77 ? -6.012 -41.875 -17.125 1 91.94 77 ARG B N 1
ATOM 4410 C CA . ARG B 1 77 ? -6.059 -42.75 -18.312 1 91.94 77 ARG B CA 1
ATOM 4411 C C . ARG B 1 77 ? -5.168 -42.188 -19.422 1 91.94 77 ARG B C 1
ATOM 4413 O O . ARG B 1 77 ? -4.715 -41.031 -19.344 1 91.94 77 ARG B O 1
ATOM 4420 N N . ASP B 1 78 ? -4.926 -43.031 -20.359 1 92.88 78 ASP B N 1
ATOM 4421 C CA . ASP B 1 78 ? -4.043 -42.656 -21.453 1 92.88 78 ASP B CA 1
ATOM 4422 C C . ASP B 1 78 ? -4.551 -41.406 -22.156 1 92.88 78 ASP B C 1
ATOM 4424 O O . ASP B 1 78 ? -3.764 -40.5 -22.484 1 92.88 78 ASP B O 1
ATOM 4428 N N . ALA B 1 79 ? -5.82 -41.344 -22.312 1 92.88 79 ALA B N 1
ATOM 4429 C CA . ALA B 1 79 ? -6.395 -40.219 -23.031 1 92.88 79 ALA B CA 1
ATOM 4430 C C . ALA B 1 79 ? -6.117 -38.906 -22.297 1 92.88 79 ALA B C 1
ATOM 4432 O O . ALA B 1 79 ? -5.812 -37.875 -22.922 1 92.88 79 ALA B O 1
ATOM 4433 N N . ALA B 1 80 ? -6.215 -38.969 -21.016 1 94 80 ALA B N 1
ATOM 4434 C CA . ALA B 1 80 ? -5.988 -37.781 -20.219 1 94 80 ALA B CA 1
ATOM 4435 C C . ALA B 1 80 ? -4.508 -37.375 -20.203 1 94 80 ALA B C 1
ATOM 4437 O O . ALA B 1 80 ? -4.168 -36.188 -20.203 1 94 80 ALA B O 1
ATOM 4438 N N . LEU B 1 81 ? -3.682 -38.344 -20.172 1 95.44 81 LEU B N 1
ATOM 4439 C CA . LEU B 1 81 ? -2.246 -38.094 -20.219 1 95.44 81 LEU B CA 1
ATOM 4440 C C . LEU B 1 81 ? -1.853 -37.438 -21.547 1 95.44 81 LEU B C 1
ATOM 4442 O O . LEU B 1 81 ? -1.033 -36.531 -21.578 1 95.44 81 LEU B O 1
ATOM 4446 N N . LEU B 1 82 ? -2.453 -38 -22.594 1 96.94 82 LEU B N 1
ATOM 4447 C CA . LEU B 1 82 ? -2.193 -37.438 -23.922 1 96.94 82 LEU B CA 1
ATOM 4448 C C . LEU B 1 82 ? -2.707 -36 -24.016 1 96.94 82 LEU B C 1
ATOM 4450 O O . LEU B 1 82 ? -2.045 -35.156 -24.594 1 96.94 82 LEU B O 1
ATOM 4454 N N . SER B 1 83 ? -3.822 -35.812 -23.438 1 95.94 83 SER B N 1
ATOM 4455 C CA . SER B 1 83 ? -4.379 -34.469 -23.406 1 95.94 83 SER B CA 1
ATOM 4456 C C . SER B 1 83 ? -3.475 -33.5 -22.641 1 95.94 83 SER B C 1
ATOM 4458 O O . SER B 1 83 ? -3.252 -32.375 -23.078 1 95.94 83 SER B O 1
ATOM 4460 N N . SER B 1 84 ? -3.01 -33.906 -21.516 1 96.56 84 SER B N 1
ATOM 4461 C CA . SER B 1 84 ? -2.086 -33.125 -20.719 1 96.56 84 SER B CA 1
ATOM 4462 C C . SER B 1 84 ? -0.817 -32.812 -21.5 1 96.56 84 SER B C 1
ATOM 4464 O O . SER B 1 84 ? -0.338 -31.656 -21.484 1 96.56 84 SER B O 1
ATOM 4466 N N . ALA B 1 85 ? -0.27 -33.75 -22.172 1 97.62 85 ALA B N 1
ATOM 4467 C CA . ALA B 1 85 ? 0.938 -33.594 -22.969 1 97.62 85 ALA B CA 1
ATOM 4468 C C . ALA B 1 85 ? 0.715 -32.531 -24.062 1 97.62 85 ALA B C 1
ATOM 4470 O O . ALA B 1 85 ? 1.543 -31.656 -24.266 1 97.62 85 ALA B O 1
ATOM 4471 N N . ASN B 1 86 ? -0.364 -32.656 -24.734 1 97 86 ASN B N 1
ATOM 4472 C CA . ASN B 1 86 ? -0.647 -31.766 -25.844 1 97 86 ASN B CA 1
ATOM 4473 C C . ASN B 1 86 ? -0.966 -30.359 -25.359 1 97 86 ASN B C 1
ATOM 4475 O O . ASN B 1 86 ? -0.642 -29.375 -26.031 1 97 86 ASN B O 1
ATOM 4479 N N . PHE B 1 87 ? -1.621 -30.328 -24.25 1 95.06 87 PHE B N 1
ATOM 4480 C CA . PHE B 1 87 ? -1.845 -29.016 -23.641 1 95.06 87 PHE B CA 1
ATOM 4481 C C . PHE B 1 87 ? -0.52 -28.328 -23.344 1 95.06 87 PHE B C 1
ATOM 4483 O O . PHE B 1 87 ? -0.328 -27.156 -23.703 1 95.06 87 PHE B O 1
ATOM 4490 N N . THR B 1 88 ? 0.346 -29.016 -22.688 1 97 88 THR B N 1
ATOM 4491 C CA . THR B 1 88 ? 1.667 -28.5 -22.359 1 97 88 THR B CA 1
ATOM 4492 C C . THR B 1 88 ? 2.418 -28.062 -23.609 1 97 88 THR B C 1
ATOM 4494 O O . THR B 1 88 ? 2.996 -26.969 -23.656 1 97 88 THR B O 1
ATOM 4497 N N . LEU B 1 89 ? 2.342 -28.906 -24.547 1 96.19 89 LEU B N 1
ATOM 4498 C CA . LEU B 1 89 ? 3.039 -28.672 -25.812 1 96.19 89 LEU B CA 1
ATOM 4499 C C . LEU B 1 89 ? 2.479 -27.438 -26.516 1 96.19 89 LEU B C 1
ATOM 4501 O O . LEU B 1 89 ? 3.215 -26.719 -27.203 1 96.19 89 LEU B O 1
ATOM 4505 N N . SER B 1 90 ? 1.27 -27.203 -26.406 1 93.75 90 SER B N 1
ATOM 4506 C CA . SER B 1 90 ? 0.623 -26.078 -27.094 1 93.75 90 SER B CA 1
ATOM 4507 C C . SER B 1 90 ? 1.069 -24.75 -26.516 1 93.75 90 SER B C 1
ATOM 4509 O O . SER B 1 90 ? 0.981 -23.719 -27.188 1 93.75 90 SER B O 1
ATOM 4511 N N . LEU B 1 91 ? 1.603 -24.734 -25.344 1 93.38 91 LEU B N 1
ATOM 4512 C CA . LEU B 1 91 ? 1.898 -23.469 -24.672 1 93.38 91 LEU B CA 1
ATOM 4513 C C . LEU B 1 91 ? 3.404 -23.266 -24.547 1 93.38 91 LEU B C 1
ATOM 4515 O O . LEU B 1 91 ? 3.889 -22.125 -24.609 1 93.38 91 LEU B O 1
ATOM 4519 N N . LEU B 1 92 ? 4.18 -24.203 -24.406 1 95.56 92 LEU B N 1
ATOM 4520 C CA . LEU B 1 92 ? 5.566 -24.156 -23.953 1 95.56 92 LEU B CA 1
ATOM 4521 C C . LEU B 1 92 ? 6.469 -23.547 -25.031 1 95.56 92 LEU B C 1
ATOM 4523 O O . LEU B 1 92 ? 7.312 -22.703 -24.734 1 95.56 92 LEU B O 1
ATOM 4527 N N . PRO B 1 93 ? 6.324 -23.984 -26.297 1 95.56 93 PRO B N 1
ATOM 4528 C CA . PRO B 1 93 ? 7.266 -23.5 -27.312 1 95.56 93 PRO B CA 1
ATOM 4529 C C . PRO B 1 93 ? 7.238 -21.984 -27.469 1 95.56 93 PRO B C 1
ATOM 4531 O O . PRO B 1 93 ? 8.289 -21.344 -27.531 1 95.56 93 PRO B O 1
ATOM 4534 N N . ALA B 1 94 ? 6.082 -21.391 -27.516 1 94.12 94 ALA B N 1
ATOM 4535 C CA . ALA B 1 94 ? 5.969 -19.938 -27.641 1 94.12 94 ALA B CA 1
ATOM 4536 C C . ALA B 1 94 ? 6.605 -19.234 -26.453 1 94.12 94 ALA B C 1
ATOM 4538 O O . ALA B 1 94 ? 7.242 -18.188 -26.625 1 94.12 94 ALA B O 1
ATOM 4539 N N . ARG B 1 95 ? 6.453 -19.75 -25.281 1 94.44 95 ARG B N 1
ATOM 4540 C CA . ARG B 1 95 ? 7.016 -19.172 -24.062 1 94.44 95 ARG B CA 1
ATOM 4541 C C . ARG B 1 95 ? 8.539 -19.219 -24.094 1 94.44 95 ARG B C 1
ATOM 4543 O O . ARG B 1 95 ? 9.203 -18.234 -23.766 1 94.44 95 ARG B O 1
ATOM 4550 N N . LEU B 1 96 ? 9.039 -20.312 -24.5 1 95.88 96 LEU B N 1
ATOM 4551 C CA . LEU B 1 96 ? 10.492 -20.469 -24.578 1 95.88 96 LEU B CA 1
ATOM 4552 C C . LEU B 1 96 ? 11.07 -19.531 -25.625 1 95.88 96 LEU B C 1
ATOM 4554 O O . LEU B 1 96 ? 12.078 -18.859 -25.391 1 95.88 96 LEU B O 1
ATOM 4558 N N . ALA B 1 97 ? 10.453 -19.469 -26.75 1 95.75 97 ALA B N 1
ATOM 4559 C CA . ALA B 1 97 ? 10.93 -18.625 -27.844 1 95.75 97 ALA B CA 1
ATOM 4560 C C . ALA B 1 97 ? 10.914 -17.156 -27.438 1 95.75 97 ALA B C 1
ATOM 4562 O O . ALA B 1 97 ? 11.836 -16.406 -27.781 1 95.75 97 ALA B O 1
ATOM 4563 N N . HIS B 1 98 ? 9.914 -16.797 -26.812 1 93.69 98 HIS B N 1
ATOM 4564 C CA . HIS B 1 98 ? 9.812 -15.414 -26.359 1 93.69 98 HIS B CA 1
ATOM 4565 C C . HIS B 1 98 ? 10.945 -15.055 -25.406 1 93.69 98 HIS B C 1
ATOM 4567 O O . HIS B 1 98 ? 11.484 -13.945 -25.453 1 93.69 98 HIS B O 1
ATOM 4573 N N . ARG B 1 99 ? 11.305 -15.938 -24.516 1 93.75 99 ARG B N 1
ATOM 4574 C CA . ARG B 1 99 ? 12.398 -15.688 -23.578 1 93.75 99 ARG B CA 1
ATOM 4575 C C . ARG B 1 99 ? 13.734 -15.617 -24.297 1 93.75 99 ARG B C 1
ATOM 4577 O O . ARG B 1 99 ? 14.617 -14.836 -23.922 1 93.75 99 ARG B O 1
ATOM 4584 N N . ILE B 1 100 ? 13.891 -16.438 -25.266 1 95.06 100 ILE B N 1
ATOM 4585 C CA . ILE B 1 100 ? 15.094 -16.375 -26.078 1 95.06 100 ILE B CA 1
ATOM 4586 C C . ILE B 1 100 ? 15.219 -14.984 -26.703 1 95.06 100 ILE B C 1
ATOM 4588 O O . ILE B 1 100 ? 16.281 -14.367 -26.641 1 95.06 100 ILE B O 1
ATOM 4592 N N . GLN B 1 101 ? 14.156 -14.547 -27.234 1 93.5 101 GLN B N 1
ATOM 4593 C CA . GLN B 1 101 ? 14.164 -13.227 -27.859 1 93.5 101 GLN B CA 1
ATOM 4594 C C . GLN B 1 101 ? 14.461 -12.141 -26.828 1 93.5 101 GLN B C 1
ATOM 4596 O O . GLN B 1 101 ? 15.18 -11.18 -27.125 1 93.5 101 GLN B O 1
ATOM 4601 N N . ALA B 1 102 ? 13.883 -12.25 -25.703 1 91.94 102 ALA B N 1
ATOM 4602 C CA . ALA B 1 102 ? 14.125 -11.273 -24.641 1 91.94 102 ALA B CA 1
ATOM 4603 C C . ALA B 1 102 ? 15.609 -11.219 -24.266 1 91.94 102 ALA B C 1
ATOM 4605 O O . ALA B 1 102 ? 16.156 -10.141 -24.047 1 91.94 102 ALA B O 1
ATOM 4606 N N . LEU B 1 103 ? 16.25 -12.359 -24.188 1 93.56 103 LEU B N 1
ATOM 4607 C CA . LEU B 1 103 ? 17.672 -12.422 -23.875 1 93.56 103 LEU B CA 1
ATOM 4608 C C . LEU B 1 103 ? 18.5 -11.82 -25.016 1 93.56 103 LEU B C 1
ATOM 4610 O O . LEU B 1 103 ? 19.484 -11.117 -24.766 1 93.56 103 LEU B O 1
ATOM 4614 N N . ARG B 1 104 ? 18.031 -12.008 -26.172 1 92.19 104 ARG B N 1
ATOM 4615 C CA . ARG B 1 104 ? 18.719 -11.484 -27.359 1 92.19 104 ARG B CA 1
ATOM 4616 C C . ARG B 1 104 ? 18.625 -9.961 -27.406 1 92.19 104 ARG B C 1
ATOM 4618 O O . ARG B 1 104 ? 19.469 -9.305 -28.016 1 92.19 104 ARG B O 1
ATOM 4625 N N . ASN B 1 105 ? 17.656 -9.414 -26.812 1 91.56 105 ASN B N 1
ATOM 4626 C CA . ASN B 1 105 ? 17.438 -7.977 -26.844 1 91.56 105 ASN B CA 1
ATOM 4627 C C . ASN B 1 105 ? 18.297 -7.254 -25.812 1 91.56 105 ASN B C 1
ATOM 4629 O O . ASN B 1 105 ? 18.359 -6.023 -25.797 1 91.56 105 ASN B O 1
ATOM 4633 N N . LEU B 1 106 ? 18.969 -8 -24.969 1 92.81 106 LEU B N 1
ATOM 4634 C CA . LEU B 1 106 ? 19.906 -7.387 -24.047 1 92.81 106 LEU B CA 1
ATOM 4635 C C . LEU B 1 106 ? 21.156 -6.891 -24.781 1 92.81 106 LEU B C 1
ATOM 4637 O O . LEU B 1 106 ? 21.484 -7.383 -25.859 1 92.81 106 LEU B O 1
ATOM 4641 N N . PRO B 1 107 ? 21.812 -5.844 -24.141 1 91.94 107 PRO B N 1
ATOM 4642 C CA . PRO B 1 107 ? 23.078 -5.43 -24.75 1 91.94 107 PRO B CA 1
ATOM 4643 C C . PRO B 1 107 ? 24.047 -6.59 -24.922 1 91.94 107 PRO B C 1
ATOM 4645 O O . PRO B 1 107 ? 24.125 -7.48 -24.078 1 91.94 107 PRO B O 1
ATOM 4648 N N . PHE B 1 108 ? 24.859 -6.504 -25.938 1 90.12 108 PHE B N 1
ATOM 4649 C CA . PHE B 1 108 ? 25.75 -7.598 -26.328 1 90.12 108 PHE B CA 1
ATOM 4650 C C . PHE B 1 108 ? 26.703 -7.945 -25.172 1 90.12 108 PHE B C 1
ATOM 4652 O O . PHE B 1 108 ? 26.938 -9.117 -24.906 1 90.12 108 PHE B O 1
ATOM 4659 N N . ILE B 1 109 ? 27.156 -6.941 -24.516 1 90.38 109 ILE B N 1
ATOM 4660 C CA . ILE B 1 109 ? 28.125 -7.141 -23.438 1 90.38 109 ILE B CA 1
ATOM 4661 C C . ILE B 1 109 ? 27.484 -7.934 -22.297 1 90.38 109 ILE B C 1
ATOM 4663 O O . ILE B 1 109 ? 28.141 -8.719 -21.625 1 90.38 109 ILE B O 1
ATOM 4667 N N . VAL B 1 110 ? 26.234 -7.801 -22.156 1 92.25 110 VAL B N 1
ATOM 4668 C CA . VAL B 1 110 ? 25.516 -8.484 -21.094 1 92.25 110 VAL B CA 1
ATOM 4669 C C . VAL B 1 110 ? 25.25 -9.938 -21.5 1 92.25 110 VAL B C 1
ATOM 4671 O O . VAL B 1 110 ? 25.484 -10.859 -20.703 1 92.25 110 VAL B O 1
ATOM 4674 N N . VAL B 1 111 ? 24.797 -10.117 -22.719 1 91.44 111 VAL B N 1
ATOM 4675 C CA . VAL B 1 111 ? 24.469 -11.469 -23.188 1 91.44 111 VAL B CA 1
ATOM 4676 C C . VAL B 1 111 ? 25.734 -12.297 -23.312 1 91.44 111 VAL B C 1
ATOM 4678 O O . VAL B 1 111 ? 25.703 -13.523 -23.156 1 91.44 111 VAL B O 1
ATOM 4681 N N . SER B 1 112 ? 26.828 -11.602 -23.484 1 92.19 112 SER B N 1
ATOM 4682 C CA . SER B 1 112 ? 28.094 -12.297 -23.656 1 92.19 112 SER B CA 1
ATOM 4683 C C . SER B 1 112 ? 28.688 -12.727 -22.312 1 92.19 112 SER B C 1
ATOM 4685 O O . SER B 1 112 ? 29.625 -13.523 -22.266 1 92.19 112 SER B O 1
ATOM 4687 N N . ASN B 1 113 ? 28.125 -12.125 -21.281 1 93.94 113 ASN B N 1
ATOM 4688 C CA . ASN B 1 113 ? 28.547 -12.602 -19.969 1 93.94 113 ASN B CA 1
ATOM 4689 C C . ASN B 1 113 ? 28.344 -14.109 -19.828 1 93.94 113 ASN B C 1
ATOM 4691 O O . ASN B 1 113 ? 27.297 -14.641 -20.219 1 93.94 113 ASN B O 1
ATOM 4695 N N . PRO B 1 114 ? 29.281 -14.82 -19.312 1 94.88 114 PRO B N 1
ATOM 4696 C CA . PRO B 1 114 ? 29.219 -16.281 -19.266 1 94.88 114 PRO B CA 1
ATOM 4697 C C . PRO B 1 114 ? 27.969 -16.797 -18.562 1 94.88 114 PRO B C 1
ATOM 4699 O O . PRO B 1 114 ? 27.375 -17.797 -19 1 94.88 114 PRO B O 1
ATOM 4702 N N . ASN B 1 115 ? 27.578 -16.203 -17.516 1 94.12 115 ASN B N 1
ATOM 4703 C CA . ASN B 1 115 ? 26.391 -16.641 -16.781 1 94.12 115 ASN B CA 1
ATOM 4704 C C . ASN B 1 115 ? 25.125 -16.391 -17.578 1 94.12 115 ASN B C 1
ATOM 4706 O O . ASN B 1 115 ? 24.266 -17.266 -17.688 1 94.12 115 ASN B O 1
ATOM 4710 N N . VAL B 1 116 ? 25.016 -15.266 -18.188 1 94.5 116 VAL B N 1
ATOM 4711 C CA . VAL B 1 116 ? 23.844 -14.922 -18.984 1 94.5 116 VAL B CA 1
ATOM 4712 C C . VAL B 1 116 ? 23.797 -15.773 -20.25 1 94.5 116 VAL B C 1
ATOM 4714 O O . VAL B 1 116 ? 22.734 -16.25 -20.641 1 94.5 116 VAL B O 1
ATOM 4717 N N . SER B 1 117 ? 24.891 -15.977 -20.766 1 95.75 117 SER B N 1
ATOM 4718 C CA . SER B 1 117 ? 25 -16.797 -21.969 1 95.75 117 SER B CA 1
ATOM 4719 C C . SER B 1 117 ? 24.578 -18.234 -21.672 1 95.75 117 SER B C 1
ATOM 4721 O O . SER B 1 117 ? 23.969 -18.906 -22.516 1 95.75 117 SER B O 1
ATOM 4723 N N . LYS B 1 118 ? 24.984 -18.656 -20.562 1 95.88 118 LYS B N 1
ATOM 4724 C CA . LYS B 1 118 ? 24.578 -20 -20.156 1 95.88 118 LYS B CA 1
ATOM 4725 C C . LYS B 1 118 ? 23.047 -20.125 -20.125 1 95.88 118 LYS B C 1
ATOM 4727 O O . LYS B 1 118 ? 22.5 -21.125 -20.609 1 95.88 118 LYS B O 1
ATOM 4732 N N . ILE B 1 119 ? 22.406 -19.188 -19.547 1 95.56 119 ILE B N 1
ATOM 4733 C CA . ILE B 1 119 ? 20.953 -19.203 -19.469 1 95.56 119 ILE B CA 1
ATOM 4734 C C . ILE B 1 119 ? 20.359 -19.125 -20.875 1 95.56 119 ILE B C 1
ATOM 4736 O O . ILE B 1 119 ? 19.391 -19.828 -21.188 1 95.56 119 ILE B O 1
ATOM 4740 N N . TYR B 1 120 ? 20.922 -18.328 -21.719 1 95.56 120 TYR B N 1
ATOM 4741 C CA . TYR B 1 120 ? 20.5 -18.219 -23.109 1 95.56 120 TYR B CA 1
ATOM 4742 C C . TYR B 1 120 ? 20.578 -19.578 -23.797 1 95.56 120 TYR B C 1
ATOM 4744 O O . TYR B 1 120 ? 19.625 -20.016 -24.453 1 95.56 120 TYR B O 1
ATOM 4752 N N . ASN B 1 121 ? 21.609 -20.203 -23.578 1 95.94 121 ASN B N 1
ATOM 4753 C CA . ASN B 1 121 ? 21.828 -21.5 -24.203 1 95.94 121 ASN B CA 1
ATOM 4754 C C . ASN B 1 121 ? 20.891 -22.562 -23.625 1 95.94 121 ASN B C 1
ATOM 4756 O O . ASN B 1 121 ? 20.469 -23.484 -24.344 1 95.94 121 ASN B O 1
ATOM 4760 N N . ASN B 1 122 ? 20.625 -22.438 -22.359 1 96.44 122 ASN B N 1
ATOM 4761 C CA . ASN B 1 122 ? 19.656 -23.344 -21.75 1 96.44 122 ASN B CA 1
ATOM 4762 C C . ASN B 1 122 ? 18.297 -23.234 -22.438 1 96.44 122 ASN B C 1
ATOM 4764 O O . ASN B 1 122 ? 17.656 -24.25 -22.703 1 96.44 122 ASN B O 1
ATOM 4768 N N . TYR B 1 123 ? 17.922 -22.031 -22.719 1 96.62 123 TYR B N 1
ATOM 4769 C CA . TYR B 1 123 ? 16.625 -21.844 -23.359 1 96.62 123 TYR B CA 1
ATOM 4770 C C . TYR B 1 123 ? 16.656 -22.359 -24.797 1 96.62 123 TYR B C 1
ATOM 4772 O O . TYR B 1 123 ? 15.68 -22.953 -25.266 1 96.62 123 TYR B O 1
ATOM 4780 N N . LEU B 1 124 ? 17.734 -22.172 -25.469 1 96.38 124 LEU B N 1
ATOM 4781 C CA . LEU B 1 124 ? 17.891 -22.703 -26.812 1 96.38 124 LEU B CA 1
ATOM 4782 C C . LEU B 1 124 ? 17.844 -24.219 -26.812 1 96.38 124 LEU B C 1
ATOM 4784 O O . LEU B 1 124 ? 17.188 -24.828 -27.672 1 96.38 124 LEU B O 1
ATOM 4788 N N . HIS B 1 125 ? 18.484 -24.719 -25.891 1 96 125 HIS B N 1
ATOM 4789 C CA . HIS B 1 125 ? 18.516 -26.172 -25.734 1 96 125 HIS B CA 1
ATOM 4790 C C . HIS B 1 125 ? 17.109 -26.719 -25.5 1 96 125 HIS B C 1
ATOM 4792 O O . HIS B 1 125 ? 16.703 -27.688 -26.141 1 96 125 HIS B O 1
ATOM 4798 N N . SER B 1 126 ? 16.406 -26.141 -24.625 1 96.69 126 SER B N 1
ATOM 4799 C CA . SER B 1 126 ? 15.07 -26.609 -24.281 1 96.69 126 SER B CA 1
ATOM 4800 C C . SER B 1 126 ? 14.125 -26.5 -25.469 1 96.69 126 SER B C 1
ATOM 4802 O O . SER B 1 126 ? 13.32 -27.406 -25.719 1 96.69 126 SER B O 1
ATOM 4804 N N . LEU B 1 127 ? 14.203 -25.391 -26.234 1 96.88 127 LEU B N 1
ATOM 4805 C CA . LEU B 1 127 ? 13.359 -25.25 -27.406 1 96.88 127 LEU B CA 1
ATOM 4806 C C . LEU B 1 127 ? 13.727 -26.281 -28.469 1 96.88 127 LEU B C 1
ATOM 4808 O O . LEU B 1 127 ? 12.852 -26.844 -29.125 1 96.88 127 LEU B O 1
ATOM 4812 N N . SER B 1 128 ? 14.969 -26.547 -28.609 1 95.44 128 SER B N 1
ATOM 4813 C CA . SER B 1 128 ? 15.445 -27.547 -29.578 1 95.44 128 SER B CA 1
ATOM 4814 C C . SER B 1 128 ? 14.961 -28.938 -29.203 1 95.44 128 SER B C 1
ATOM 4816 O O . SER B 1 128 ? 14.617 -29.734 -30.094 1 95.44 128 SER B O 1
ATOM 4818 N N . THR B 1 129 ? 14.992 -29.172 -27.953 1 94.44 129 THR B N 1
ATOM 4819 C CA . THR B 1 129 ? 14.539 -30.469 -27.469 1 94.44 129 THR B CA 1
ATOM 4820 C C . THR B 1 129 ? 13.055 -30.672 -27.766 1 94.44 129 THR B C 1
ATOM 4822 O O . THR B 1 129 ? 12.609 -31.812 -27.969 1 94.44 129 THR B O 1
ATOM 4825 N N . LEU B 1 130 ? 12.297 -29.594 -27.906 1 95.38 130 LEU B N 1
ATOM 4826 C CA . LEU B 1 130 ? 10.859 -29.672 -28.125 1 95.38 130 LEU B CA 1
ATOM 4827 C C . LEU B 1 130 ? 10.531 -29.688 -29.609 1 95.38 130 LEU B C 1
ATOM 4829 O O . LEU B 1 130 ? 9.406 -30.016 -30 1 95.38 130 LEU B O 1
ATOM 4833 N N . GLU B 1 131 ? 11.469 -29.406 -30.453 1 93.19 131 GLU B N 1
ATOM 4834 C CA . GLU B 1 131 ? 11.25 -29.219 -31.875 1 93.19 131 GLU B CA 1
ATOM 4835 C C . GLU B 1 131 ? 10.586 -30.438 -32.5 1 93.19 131 GLU B C 1
ATOM 4837 O O . GLU B 1 131 ? 9.641 -30.312 -33.281 1 93.19 131 GLU B O 1
ATOM 4842 N N . PRO B 1 132 ? 10.984 -31.625 -32.125 1 91.5 132 PRO B N 1
ATOM 4843 C CA . PRO B 1 132 ? 10.367 -32.812 -32.75 1 91.5 132 PRO B CA 1
ATOM 4844 C C . PRO B 1 132 ? 8.914 -33 -32.312 1 91.5 132 PRO B C 1
ATOM 4846 O O . PRO B 1 132 ? 8.164 -33.719 -33 1 91.5 132 PRO B O 1
ATOM 4849 N N . PHE B 1 133 ? 8.516 -32.375 -31.312 1 93.31 133 PHE B N 1
ATOM 4850 C CA . PHE B 1 133 ? 7.219 -32.656 -30.719 1 93.31 133 PHE B CA 1
ATOM 4851 C C . PHE B 1 133 ? 6.16 -31.688 -31.219 1 93.31 133 PHE B C 1
ATOM 4853 O O . PHE B 1 133 ? 4.969 -32 -31.234 1 93.31 133 PHE B O 1
ATOM 4860 N N . TYR B 1 134 ? 6.508 -30.438 -31.5 1 86.06 134 TYR B N 1
ATOM 4861 C CA . TYR B 1 134 ? 5.43 -29.484 -31.719 1 86.06 134 TYR B CA 1
ATOM 4862 C C . TYR B 1 134 ? 5.094 -29.375 -33.219 1 86.06 134 TYR B C 1
ATOM 4864 O O . TYR B 1 134 ? 4.391 -28.453 -33.625 1 86.06 134 TYR B O 1
ATOM 4872 N N . LYS B 1 135 ? 5.582 -30.266 -33.969 1 85.06 135 LYS B N 1
ATOM 4873 C CA . LYS B 1 135 ? 5.223 -30.344 -35.375 1 85.06 135 LYS B CA 1
ATOM 4874 C C . LYS B 1 135 ? 4 -31.234 -35.594 1 85.06 135 LYS B C 1
ATOM 4876 O O . LYS B 1 135 ? 3.293 -31.094 -36.594 1 85.06 135 LYS B O 1
ATOM 4881 N N . LYS B 1 136 ? 3.76 -32.188 -34.719 1 90 136 LYS B N 1
ATOM 4882 C CA . LYS B 1 136 ? 2.59 -33.062 -34.75 1 90 136 LYS B CA 1
ATOM 4883 C C . LYS B 1 136 ? 2.074 -33.312 -33.312 1 90 136 LYS B C 1
ATOM 4885 O O . LYS B 1 136 ? 2.842 -33.25 -32.375 1 90 136 LYS B O 1
ATOM 4890 N N . PRO B 1 137 ? 0.788 -33.562 -33.281 1 92.81 137 PRO B N 1
ATOM 4891 C CA . PRO B 1 137 ? 0.24 -33.844 -31.953 1 92.81 137 PRO B CA 1
ATOM 4892 C C . PRO B 1 137 ? 0.759 -35.188 -31.391 1 92.81 137 PRO B C 1
ATOM 4894 O O . PRO B 1 137 ? 1.125 -36.094 -32.156 1 92.81 137 PRO B O 1
ATOM 4897 N N . ILE B 1 138 ? 0.85 -35.219 -30.109 1 96.31 138 ILE B N 1
ATOM 4898 C CA . ILE B 1 138 ? 1.235 -36.438 -29.422 1 96.31 138 ILE B CA 1
ATOM 4899 C C . ILE B 1 138 ? 0.031 -37.375 -29.328 1 96.31 138 ILE B C 1
ATOM 4901 O O . ILE B 1 138 ? -0.927 -37.094 -28.609 1 96.31 138 ILE B O 1
ATOM 4905 N N . GLU B 1 139 ? 0.099 -38.562 -29.938 1 95.38 139 GLU B N 1
ATOM 4906 C CA . GLU B 1 139 ? -1.092 -39.375 -30.062 1 95.38 139 GLU B CA 1
ATOM 4907 C C . GLU B 1 139 ? -0.898 -40.719 -29.391 1 95.38 139 GLU B C 1
ATOM 4909 O O . GLU B 1 139 ? -1.87 -41.438 -29.125 1 95.38 139 GLU B O 1
ATOM 4914 N N . THR B 1 140 ? 0.33 -41.094 -29.094 1 95.62 140 THR B N 1
ATOM 4915 C CA . THR B 1 140 ? 0.587 -42.375 -28.484 1 95.62 140 THR B CA 1
ATOM 4916 C C . THR B 1 140 ? 1.235 -42.219 -27.109 1 95.62 140 THR B C 1
ATOM 4918 O O . THR B 1 140 ? 1.887 -41.219 -26.844 1 95.62 140 THR B O 1
ATOM 4921 N N . ILE B 1 141 ? 1.056 -43.25 -26.344 1 95.25 141 ILE B N 1
ATOM 4922 C CA . ILE B 1 141 ? 1.62 -43.25 -25 1 95.25 141 ILE B CA 1
ATOM 4923 C C . ILE B 1 141 ? 3.143 -43.312 -25.078 1 95.25 141 ILE B C 1
ATOM 4925 O O . ILE B 1 141 ? 3.848 -42.781 -24.234 1 95.25 141 ILE B O 1
ATOM 4929 N N . GLU B 1 142 ? 3.609 -43.969 -26.047 1 95 142 GLU B N 1
ATOM 4930 C CA . GLU B 1 142 ? 5.051 -44.031 -26.266 1 95 142 GLU B CA 1
ATOM 4931 C C . GLU B 1 142 ? 5.633 -42.656 -26.531 1 95 142 GLU B C 1
ATOM 4933 O O . GLU B 1 142 ? 6.664 -42.281 -25.969 1 95 142 GLU B O 1
ATOM 4938 N N . ASP B 1 143 ? 4.973 -41.969 -27.375 1 95.5 143 ASP B N 1
ATOM 4939 C CA . ASP B 1 143 ? 5.395 -40.594 -27.641 1 95.5 143 ASP B CA 1
ATOM 4940 C C . ASP B 1 143 ? 5.254 -39.719 -26.406 1 95.5 143 ASP B C 1
ATOM 4942 O O . ASP B 1 143 ? 6.059 -38.812 -26.172 1 95.5 143 ASP B O 1
ATOM 4946 N N . GLU B 1 144 ? 4.191 -39.969 -25.703 1 97.06 144 GLU B N 1
ATOM 4947 C CA . GLU B 1 144 ? 3.986 -39.25 -24.469 1 97.06 144 GLU B CA 1
ATOM 4948 C C . GLU B 1 144 ? 5.133 -39.5 -23.484 1 97.06 144 GLU B C 1
ATOM 4950 O O . GLU B 1 144 ? 5.578 -38.562 -22.797 1 97.06 144 GLU B O 1
ATOM 4955 N N . ARG B 1 145 ? 5.648 -40.688 -23.391 1 96.31 145 ARG B N 1
ATOM 4956 C CA . ARG B 1 145 ? 6.77 -41.031 -22.531 1 96.31 145 ARG B CA 1
ATOM 4957 C C . ARG B 1 145 ? 8.031 -40.281 -22.953 1 96.31 145 ARG B C 1
ATOM 4959 O O . ARG B 1 145 ? 8.781 -39.781 -22.109 1 96.31 145 ARG B O 1
ATOM 4966 N N . LYS B 1 146 ? 8.242 -40.219 -24.219 1 96.31 146 LYS B N 1
ATOM 4967 C CA . LYS B 1 146 ? 9.375 -39.469 -24.734 1 96.31 146 LYS B CA 1
ATOM 4968 C C . LYS B 1 146 ? 9.242 -37.969 -24.391 1 96.31 146 LYS B C 1
ATOM 4970 O O . LYS B 1 146 ? 10.227 -37.312 -24.062 1 96.31 146 LYS B O 1
ATOM 4975 N N . PHE B 1 147 ? 8.062 -37.562 -24.562 1 97.12 147 PHE B N 1
ATOM 4976 C CA . PHE B 1 147 ? 7.777 -36.188 -24.234 1 97.12 147 PHE B CA 1
ATOM 4977 C C . PHE B 1 147 ? 8.016 -35.906 -22.75 1 97.12 147 PHE B C 1
ATOM 4979 O O . PHE B 1 147 ? 8.555 -34.875 -22.375 1 97.12 147 PHE B O 1
ATOM 4986 N N . THR B 1 148 ? 7.602 -36.781 -21.922 1 96.88 148 THR B N 1
ATOM 4987 C CA . THR B 1 148 ? 7.82 -36.656 -20.484 1 96.88 148 THR B CA 1
ATOM 4988 C C . THR B 1 148 ? 9.305 -36.562 -20.172 1 96.88 148 THR B C 1
ATOM 4990 O O . THR B 1 148 ? 9.703 -35.812 -19.281 1 96.88 148 THR B O 1
ATOM 4993 N N . ASP B 1 149 ? 10.109 -37.281 -20.875 1 96.56 149 ASP B N 1
ATOM 4994 C CA . ASP B 1 149 ? 11.555 -37.188 -20.703 1 96.56 149 ASP B CA 1
ATOM 4995 C C . ASP B 1 149 ? 12.062 -35.812 -21.078 1 96.56 149 ASP B C 1
ATOM 4997 O O . ASP B 1 149 ? 12.969 -35.281 -20.438 1 96.56 149 ASP B O 1
ATOM 5001 N N . ALA B 1 150 ? 11.531 -35.312 -22.109 1 96.38 150 ALA B N 1
ATOM 5002 C CA . ALA B 1 150 ? 11.898 -33.969 -22.531 1 96.38 150 ALA B CA 1
ATOM 5003 C C . ALA B 1 150 ? 11.523 -32.938 -21.453 1 96.38 150 ALA B C 1
ATOM 5005 O O . ALA B 1 150 ? 12.266 -31.984 -21.219 1 96.38 150 ALA B O 1
ATOM 5006 N N . MET B 1 151 ? 10.383 -33.156 -20.859 1 97 151 MET B N 1
ATOM 5007 C CA . MET B 1 151 ? 9.953 -32.281 -19.781 1 97 151 MET B CA 1
ATOM 5008 C C . MET B 1 151 ? 10.898 -32.375 -18.594 1 97 151 MET B C 1
ATOM 5010 O O . MET B 1 151 ? 11.234 -31.344 -17.969 1 97 151 MET B O 1
ATOM 5014 N N . ALA B 1 152 ? 11.258 -33.562 -18.25 1 96.56 152 ALA B N 1
ATOM 5015 C CA . ALA B 1 152 ? 12.211 -33.75 -17.172 1 96.56 152 ALA B CA 1
ATOM 5016 C C . ALA B 1 152 ? 13.523 -33.031 -17.453 1 96.56 152 ALA B C 1
ATOM 5018 O O . ALA B 1 152 ? 14.109 -32.406 -16.562 1 96.56 152 ALA B O 1
ATOM 5019 N N . ASP B 1 153 ? 13.922 -33.125 -18.641 1 95.75 153 ASP B N 1
ATOM 5020 C CA . ASP B 1 153 ? 15.148 -32.469 -19.062 1 95.75 153 ASP B CA 1
ATOM 5021 C C . ASP B 1 153 ? 15 -30.938 -18.938 1 95.75 153 ASP B C 1
ATOM 5023 O O . ASP B 1 153 ? 15.914 -30.266 -18.484 1 95.75 153 ASP B O 1
ATOM 5027 N N . LEU B 1 154 ? 13.945 -30.453 -19.375 1 95.88 154 LEU B N 1
ATOM 5028 C CA . LEU B 1 154 ? 13.672 -29.031 -19.312 1 95.88 154 LEU B CA 1
ATOM 5029 C C . LEU B 1 154 ? 13.734 -28.531 -17.875 1 95.88 154 LEU B C 1
ATOM 5031 O O . LEU B 1 154 ? 14.391 -27.531 -17.578 1 95.88 154 LEU B O 1
ATOM 5035 N N . VAL B 1 155 ? 13.07 -29.234 -16.953 1 95.25 155 VAL B N 1
ATOM 5036 C CA . VAL B 1 155 ? 13.023 -28.844 -15.547 1 95.25 155 VAL B CA 1
ATOM 5037 C C . VAL B 1 155 ? 14.43 -28.875 -14.961 1 95.25 155 VAL B C 1
ATOM 5039 O O . VAL B 1 155 ? 14.836 -27.953 -14.242 1 95.25 155 VAL B O 1
ATOM 5042 N N . ARG B 1 156 ? 15.188 -29.859 -15.289 1 93.88 156 ARG B N 1
ATOM 5043 C CA . ARG B 1 156 ? 16.547 -30 -14.789 1 93.88 156 ARG B CA 1
ATOM 5044 C C . ARG B 1 156 ? 17.453 -28.891 -15.32 1 93.88 156 ARG B C 1
ATOM 5046 O O . ARG B 1 156 ? 18.234 -28.312 -14.57 1 93.88 156 ARG B O 1
ATOM 5053 N N . THR B 1 157 ? 17.312 -28.609 -16.547 1 93.94 157 THR B N 1
ATOM 5054 C CA . THR B 1 157 ? 18.141 -27.609 -17.219 1 93.94 157 THR B CA 1
ATOM 5055 C C . THR B 1 157 ? 17.938 -26.234 -16.594 1 93.94 157 THR B C 1
ATOM 5057 O O . THR B 1 157 ? 18.891 -25.453 -16.5 1 93.94 157 THR B O 1
ATOM 5060 N N . HIS B 1 158 ? 16.766 -25.969 -16.109 1 93.56 158 HIS B N 1
ATOM 5061 C CA . HIS B 1 158 ? 16.453 -24.625 -15.641 1 93.56 158 HIS B CA 1
ATOM 5062 C C . HIS B 1 158 ? 16.375 -24.578 -14.117 1 93.56 158 HIS B C 1
ATOM 5064 O O . HIS B 1 158 ? 15.805 -23.641 -13.555 1 93.56 158 HIS B O 1
ATOM 5070 N N . SER B 1 159 ? 16.906 -25.516 -13.414 1 89.88 159 SER B N 1
ATOM 5071 C CA . SER B 1 159 ? 16.828 -25.609 -11.961 1 89.88 159 SER B CA 1
ATOM 5072 C C . SER B 1 159 ? 17.625 -24.5 -11.289 1 89.88 159 SER B C 1
ATOM 5074 O O . SER B 1 159 ? 17.234 -24 -10.234 1 89.88 159 SER B O 1
ATOM 5076 N N . ASN B 1 160 ? 18.688 -24 -11.914 1 88 160 ASN B N 1
ATOM 5077 C CA . ASN B 1 160 ? 19.562 -23 -11.289 1 88 160 ASN B CA 1
ATOM 5078 C C . ASN B 1 160 ? 19.531 -21.688 -12.055 1 88 160 ASN B C 1
ATOM 5080 O O . ASN B 1 160 ? 20.516 -20.938 -12.039 1 88 160 ASN B O 1
ATOM 5084 N N . THR B 1 161 ? 18.516 -21.453 -12.625 1 89.94 161 THR B N 1
ATOM 5085 C CA . THR B 1 161 ? 18.391 -20.281 -13.484 1 89.94 161 THR B CA 1
ATOM 5086 C C . THR B 1 161 ? 18.562 -19 -12.68 1 89.94 161 THR B C 1
ATOM 5088 O O . THR B 1 161 ? 19.312 -18.109 -13.07 1 89.94 161 THR B O 1
ATOM 5091 N N . ILE B 1 162 ? 17.969 -18.953 -11.508 1 84.12 162 ILE B N 1
ATOM 5092 C CA . ILE B 1 162 ? 17.875 -17.703 -10.758 1 84.12 162 ILE B CA 1
ATOM 5093 C C . ILE B 1 162 ? 19.25 -17.312 -10.219 1 84.12 162 ILE B C 1
ATOM 5095 O O . ILE B 1 162 ? 19.734 -16.219 -10.477 1 84.12 162 ILE B O 1
ATOM 5099 N N . PRO B 1 163 ? 19.969 -18.172 -9.547 1 83.94 163 PRO B N 1
ATOM 5100 C CA . PRO B 1 163 ? 21.297 -17.781 -9.047 1 83.94 163 PRO B CA 1
ATOM 5101 C C . PRO B 1 163 ? 22.281 -17.453 -10.164 1 83.94 163 PRO B C 1
ATOM 5103 O O . PRO B 1 163 ? 23.094 -16.531 -10.031 1 83.94 163 PRO B O 1
ATOM 5106 N N . ILE B 1 164 ? 22.188 -18.125 -11.258 1 89.5 164 ILE B N 1
ATOM 5107 C CA . ILE B 1 164 ? 23.109 -17.906 -12.375 1 89.5 164 ILE B CA 1
ATOM 5108 C C . ILE B 1 164 ? 22.828 -16.547 -13.023 1 89.5 164 ILE B C 1
ATOM 5110 O O . ILE B 1 164 ? 23.766 -15.789 -13.312 1 89.5 164 ILE B O 1
ATOM 5114 N N . LEU B 1 165 ? 21.594 -16.281 -13.211 1 88.69 165 LEU B N 1
ATOM 5115 C CA . LEU B 1 165 ? 21.234 -14.992 -13.781 1 88.69 165 LEU B CA 1
ATOM 5116 C C . LEU B 1 165 ? 21.641 -13.852 -12.844 1 88.69 165 LEU B C 1
ATOM 5118 O O . LEU B 1 165 ? 22.094 -12.805 -13.297 1 88.69 165 LEU B O 1
ATOM 5122 N N . ALA B 1 166 ? 21.391 -14.055 -11.586 1 82.62 166 ALA B N 1
ATOM 5123 C CA . ALA B 1 166 ? 21.75 -13.047 -10.594 1 82.62 166 ALA B CA 1
ATOM 5124 C C . ALA B 1 166 ? 23.234 -12.719 -10.648 1 82.62 166 ALA B C 1
ATOM 5126 O O . ALA B 1 166 ? 23.625 -11.547 -10.648 1 82.62 166 ALA B O 1
ATOM 5127 N N . GLN B 1 167 ? 24.031 -13.688 -10.758 1 85.38 167 GLN B N 1
ATOM 5128 C CA . GLN B 1 167 ? 25.484 -13.508 -10.844 1 85.38 167 GLN B CA 1
ATOM 5129 C C . GLN B 1 167 ? 25.875 -12.805 -12.141 1 85.38 167 GLN B C 1
ATOM 5131 O O . GLN B 1 167 ? 26.75 -11.945 -12.148 1 85.38 167 GLN B O 1
ATOM 5136 N N . GLY B 1 168 ? 25.25 -13.164 -13.133 1 89.56 168 GLY B N 1
ATOM 5137 C CA . GLY B 1 168 ? 25.516 -12.539 -14.422 1 89.56 168 GLY B CA 1
ATOM 5138 C C . GLY B 1 168 ? 25.25 -11.047 -14.422 1 89.56 168 GLY B C 1
ATOM 5139 O O . GLY B 1 168 ? 26.078 -10.258 -14.883 1 89.56 168 GLY B O 1
ATOM 5140 N N . PHE B 1 169 ? 24.188 -10.695 -13.906 1 87.56 169 PHE B N 1
ATOM 5141 C CA . PHE B 1 169 ? 23.812 -9.281 -13.93 1 87.56 169 PHE B CA 1
ATOM 5142 C C . PHE B 1 169 ? 24.641 -8.492 -12.922 1 87.56 169 PHE B C 1
ATOM 5144 O O . PHE B 1 169 ? 24.906 -7.305 -13.133 1 87.56 169 PHE B O 1
ATOM 5151 N N . LEU B 1 170 ? 24.969 -9.133 -11.844 1 81.69 170 LEU B N 1
ATOM 5152 C CA . LEU B 1 170 ? 25.875 -8.477 -10.898 1 81.69 170 LEU B CA 1
ATOM 5153 C C . LEU B 1 170 ? 27.203 -8.133 -11.57 1 81.69 170 LEU B C 1
ATOM 5155 O O . LEU B 1 170 ? 27.734 -7.043 -11.352 1 81.69 170 LEU B O 1
ATOM 5159 N N . GLN B 1 171 ? 27.656 -8.984 -12.359 1 87.25 171 GLN B N 1
ATOM 5160 C CA . GLN B 1 171 ? 28.922 -8.797 -13.062 1 87.25 171 GLN B CA 1
ATOM 5161 C C . GLN B 1 171 ? 28.797 -7.75 -14.164 1 87.25 171 GLN B C 1
ATOM 5163 O O . GLN B 1 171 ? 29.781 -7.148 -14.578 1 87.25 171 GLN B O 1
ATOM 5168 N N . CYS B 1 172 ? 27.594 -7.539 -14.555 1 89.31 172 CYS B N 1
ATOM 5169 C CA . CYS B 1 172 ? 27.375 -6.617 -15.664 1 89.31 172 CYS B CA 1
ATOM 5170 C C . CYS B 1 172 ? 26.781 -5.305 -15.164 1 89.31 172 CYS B C 1
ATOM 5172 O O . CYS B 1 172 ? 26.234 -4.527 -15.953 1 89.31 172 CYS B O 1
ATOM 5174 N N . ARG B 1 173 ? 26.875 -5.027 -13.945 1 83.56 173 ARG B N 1
ATOM 5175 C CA . ARG B 1 173 ? 26.203 -3.895 -13.32 1 83.56 173 ARG B CA 1
ATOM 5176 C C . ARG B 1 173 ? 26.641 -2.578 -13.953 1 83.56 173 ARG B C 1
ATOM 5178 O O . ARG B 1 173 ? 25.859 -1.624 -14.016 1 83.56 173 ARG B O 1
ATOM 5185 N N . LYS B 1 174 ? 27.75 -2.461 -14.469 1 85.94 174 LYS B N 1
ATOM 5186 C CA . LYS B 1 174 ? 28.297 -1.233 -15.047 1 85.94 174 LYS B CA 1
ATOM 5187 C C . LYS B 1 174 ? 27.781 -1.018 -16.469 1 85.94 174 LYS B C 1
ATOM 5189 O O . LYS B 1 174 ? 27.859 0.093 -17 1 85.94 174 LYS B O 1
ATOM 5194 N N . TYR B 1 175 ? 27.281 -2.055 -17.016 1 89.5 175 TYR B N 1
ATOM 5195 C CA . TYR B 1 175 ? 26.984 -2.002 -18.453 1 89.5 175 TYR B CA 1
ATOM 5196 C C . TYR B 1 175 ? 25.484 -1.878 -18.703 1 89.5 175 TYR B C 1
ATOM 5198 O O . TYR B 1 175 ? 25.047 -1.759 -19.844 1 89.5 175 TYR B O 1
ATOM 5206 N N . ILE B 1 176 ? 24.719 -1.927 -17.641 1 88.62 176 ILE B N 1
ATOM 5207 C CA . ILE B 1 176 ? 23.266 -1.881 -17.797 1 88.62 176 ILE B CA 1
ATOM 5208 C C . ILE B 1 176 ? 22.641 -1.134 -16.625 1 88.62 176 ILE B C 1
ATOM 5210 O O . ILE B 1 176 ? 23.078 -1.293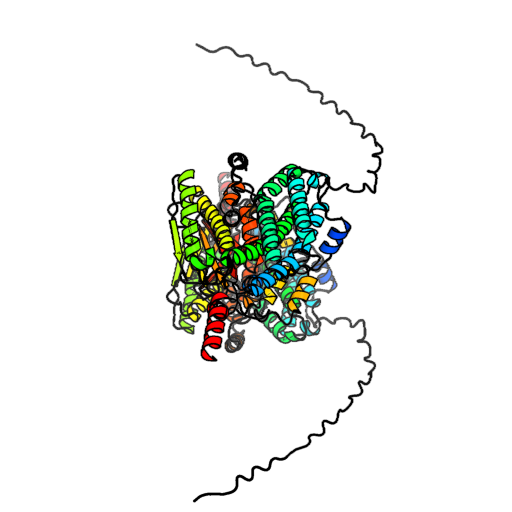 -15.484 1 88.62 176 ILE B O 1
ATOM 5214 N N . GLU B 1 177 ? 21.672 -0.33 -16.969 1 86.69 177 GLU B N 1
ATOM 5215 C CA . GLU B 1 177 ? 21 0.459 -15.945 1 86.69 177 GLU B CA 1
ATOM 5216 C C . GLU B 1 177 ? 20.25 -0.437 -14.961 1 86.69 177 GLU B C 1
ATOM 5218 O O . GLU B 1 177 ? 19.594 -1.4 -15.367 1 86.69 177 GLU B O 1
ATOM 5223 N N . PRO B 1 178 ? 20.328 -0.128 -13.727 1 80.69 178 PRO B N 1
ATOM 5224 C CA . PRO B 1 178 ? 19.656 -0.937 -12.703 1 80.69 178 PRO B CA 1
ATOM 5225 C C . PRO B 1 178 ? 18.172 -1.097 -12.945 1 80.69 178 PRO B C 1
ATOM 5227 O O . PRO B 1 178 ? 17.609 -2.17 -12.703 1 80.69 178 PRO B O 1
ATOM 5230 N N . ALA B 1 179 ? 17.594 -0.086 -13.43 1 80.44 179 ALA B N 1
ATOM 5231 C CA . ALA B 1 179 ? 16.172 -0.147 -13.695 1 80.44 179 ALA B CA 1
ATOM 5232 C C . ALA B 1 179 ? 15.852 -1.15 -14.797 1 80.44 179 ALA B C 1
ATOM 5234 O O . ALA B 1 179 ? 14.836 -1.846 -14.742 1 80.44 179 ALA B O 1
ATOM 5235 N N . GLU B 1 180 ? 16.734 -1.229 -15.727 1 84.12 180 GLU B N 1
ATOM 5236 C CA . GLU B 1 180 ? 16.562 -2.17 -16.828 1 84.12 180 GLU B CA 1
ATOM 5237 C C . GLU B 1 180 ? 16.766 -3.609 -16.359 1 84.12 180 GLU B C 1
ATOM 5239 O O . GLU B 1 180 ? 16.031 -4.512 -16.797 1 84.12 180 GLU B O 1
ATOM 5244 N N . VAL B 1 181 ? 17.719 -3.756 -15.508 1 83.81 181 VAL B N 1
ATOM 5245 C CA . VAL B 1 181 ? 17.969 -5.078 -14.953 1 83.81 181 VAL B CA 1
ATOM 5246 C C . VAL B 1 181 ? 16.75 -5.551 -14.156 1 83.81 181 VAL B C 1
ATOM 5248 O O . VAL B 1 181 ? 16.312 -6.695 -14.297 1 83.81 181 VAL B O 1
ATOM 5251 N N . THR B 1 182 ? 16.234 -4.656 -13.422 1 81.38 182 THR B N 1
ATOM 5252 C CA . THR B 1 182 ? 15.078 -4.98 -12.594 1 81.38 182 THR B CA 1
ATOM 5253 C C . THR B 1 182 ? 13.883 -5.355 -13.469 1 81.38 182 THR B C 1
ATOM 5255 O O . THR B 1 182 ? 13.188 -6.336 -13.188 1 81.38 182 THR B O 1
ATOM 5258 N N . ARG B 1 183 ? 13.664 -4.645 -14.445 1 83.88 183 ARG B N 1
ATOM 5259 C CA . ARG B 1 183 ? 12.562 -4.914 -15.359 1 83.88 183 ARG B CA 1
ATOM 5260 C C . ARG B 1 183 ? 12.734 -6.266 -16.047 1 83.88 183 ARG B C 1
ATOM 5262 O O . ARG B 1 183 ? 11.781 -7.047 -16.141 1 83.88 183 ARG B O 1
ATOM 5269 N N . PHE B 1 184 ? 13.898 -6.512 -16.5 1 88.12 184 PHE B N 1
ATOM 5270 C CA . PHE B 1 184 ? 14.18 -7.77 -17.188 1 88.12 184 PHE B CA 1
ATOM 5271 C C . PHE B 1 184 ? 13.977 -8.953 -16.25 1 88.12 184 PHE B C 1
ATOM 5273 O O . PHE B 1 184 ? 13.328 -9.938 -16.609 1 88.12 184 PHE B O 1
ATOM 5280 N N . LEU B 1 185 ? 14.578 -8.812 -15.133 1 86.06 185 LEU B N 1
ATOM 5281 C CA . LEU B 1 185 ? 14.516 -9.914 -14.172 1 86.06 185 LEU B CA 1
ATOM 5282 C C . LEU B 1 185 ? 13.078 -10.164 -13.727 1 86.06 185 LEU B C 1
ATOM 5284 O O . LEU B 1 185 ? 12.664 -11.312 -13.578 1 86.06 185 LEU B O 1
ATOM 5288 N N . ASP B 1 186 ? 12.367 -9.211 -13.508 1 84.5 186 ASP B N 1
ATOM 5289 C CA . ASP B 1 186 ? 10.969 -9.359 -13.117 1 84.5 186 ASP B CA 1
ATOM 5290 C C . ASP B 1 186 ? 10.18 -10.109 -14.18 1 84.5 186 ASP B C 1
ATOM 5292 O O . ASP B 1 186 ? 9.414 -11.023 -13.867 1 84.5 186 ASP B O 1
ATOM 5296 N N . GLN B 1 187 ? 10.406 -9.734 -15.359 1 86.56 187 GLN B N 1
ATOM 5297 C CA . GLN B 1 187 ? 9.719 -10.383 -16.469 1 86.56 187 GLN B CA 1
ATOM 5298 C C . GLN B 1 187 ? 10.164 -11.828 -16.641 1 86.56 187 GLN B C 1
ATOM 5300 O O . GLN B 1 187 ? 9.344 -12.719 -16.859 1 86.56 187 GLN B O 1
ATOM 5305 N N . HIS B 1 188 ? 11.406 -11.945 -16.547 1 90.31 188 HIS B N 1
ATOM 5306 C CA . HIS B 1 188 ? 11.977 -13.273 -16.75 1 90.31 188 HIS B CA 1
ATOM 5307 C C . HIS B 1 188 ? 11.5 -14.242 -15.672 1 90.31 188 HIS B C 1
ATOM 5309 O O . HIS B 1 188 ? 11.117 -15.375 -15.977 1 90.31 188 HIS B O 1
ATOM 5315 N N . LEU B 1 189 ? 11.5 -13.844 -14.539 1 86.94 189 LEU B N 1
ATOM 5316 C CA . LEU B 1 189 ? 11.141 -14.719 -13.43 1 86.94 189 LEU B CA 1
ATOM 5317 C C . LEU B 1 189 ? 9.648 -15.047 -13.453 1 86.94 189 LEU B C 1
ATOM 5319 O O . LEU B 1 189 ? 9.258 -16.172 -13.156 1 86.94 189 LEU B O 1
ATOM 5323 N N . ARG B 1 190 ? 8.82 -14.195 -13.758 1 87.38 190 ARG B N 1
ATOM 5324 C CA . ARG B 1 190 ? 7.391 -14.453 -13.883 1 87.38 190 ARG B CA 1
ATOM 5325 C C . ARG B 1 190 ? 7.105 -15.422 -15.023 1 87.38 190 ARG B C 1
ATOM 5327 O O . ARG B 1 190 ? 6.266 -16.312 -14.898 1 87.38 190 ARG B O 1
ATOM 5334 N N . ALA B 1 191 ? 7.789 -15.141 -16.125 1 89.88 191 ALA B N 1
ATOM 5335 C CA . ALA B 1 191 ? 7.629 -16.047 -17.25 1 89.88 191 ALA B CA 1
ATOM 5336 C C . ALA B 1 191 ? 8.07 -17.469 -16.891 1 89.88 191 ALA B C 1
ATOM 5338 O O . ALA B 1 191 ? 7.461 -18.438 -17.328 1 89.88 191 ALA B O 1
ATOM 5339 N N . ARG B 1 192 ? 9.07 -17.516 -16.156 1 91.19 192 ARG B N 1
ATOM 5340 C CA . ARG B 1 192 ? 9.617 -18.797 -15.734 1 91.19 192 ARG B CA 1
ATOM 5341 C C . ARG B 1 192 ? 8.594 -19.594 -14.914 1 91.19 192 ARG B C 1
ATOM 5343 O O . ARG B 1 192 ? 8.531 -20.812 -15 1 91.19 192 ARG B O 1
ATOM 5350 N N . ILE B 1 193 ? 7.82 -18.938 -14.141 1 91.5 193 ILE B N 1
ATOM 5351 C CA . ILE B 1 193 ? 6.852 -19.609 -13.281 1 91.5 193 ILE B CA 1
ATOM 5352 C C . ILE B 1 193 ? 5.895 -20.438 -14.133 1 91.5 193 ILE B C 1
ATOM 5354 O O . ILE B 1 193 ? 5.742 -21.641 -13.914 1 91.5 193 ILE B O 1
ATOM 5358 N N . GLY B 1 194 ? 5.344 -19.797 -15.125 1 91.75 194 GLY B N 1
ATOM 5359 C CA . GLY B 1 194 ? 4.414 -20.5 -15.992 1 91.75 194 GLY B CA 1
ATOM 5360 C C . GLY B 1 194 ? 5.066 -21.625 -16.781 1 91.75 194 GLY B C 1
ATOM 5361 O O . GLY B 1 194 ? 4.508 -22.719 -16.891 1 91.75 194 GLY B O 1
ATOM 5362 N N . THR B 1 195 ? 6.188 -21.344 -17.281 1 93.38 195 THR B N 1
ATOM 5363 C CA . THR B 1 195 ? 6.914 -22.312 -18.094 1 93.38 195 THR B CA 1
ATOM 5364 C C . THR B 1 195 ? 7.281 -23.531 -17.266 1 93.38 195 THR B C 1
ATOM 5366 O O . THR B 1 195 ? 7.055 -24.672 -17.672 1 93.38 195 THR B O 1
ATOM 5369 N N . ARG B 1 196 ? 7.797 -23.281 -16.141 1 93.5 196 ARG B N 1
ATOM 5370 C CA . ARG B 1 196 ? 8.203 -24.359 -15.258 1 93.5 196 ARG B CA 1
ATOM 5371 C C . ARG B 1 196 ? 7.004 -25.172 -14.789 1 93.5 196 ARG B C 1
ATOM 5373 O O . ARG B 1 196 ? 7.055 -26.406 -14.742 1 93.5 196 ARG B O 1
ATOM 5380 N N . LEU B 1 197 ? 5.992 -24.516 -14.469 1 95.5 197 LEU B N 1
ATOM 5381 C CA . LEU B 1 197 ? 4.801 -25.188 -13.945 1 95.5 197 LEU B CA 1
ATOM 5382 C C . LEU B 1 197 ? 4.18 -26.094 -15.008 1 95.5 197 LEU B C 1
ATOM 5384 O O . LEU B 1 197 ? 3.67 -27.172 -14.688 1 95.5 197 LEU B O 1
ATOM 5388 N N . LEU B 1 198 ? 4.199 -25.641 -16.219 1 96.06 198 LEU B N 1
ATOM 5389 C CA . LEU B 1 198 ? 3.668 -26.453 -17.297 1 96.06 198 LEU B CA 1
ATOM 5390 C C . LEU B 1 198 ? 4.391 -27.797 -17.375 1 96.06 198 LEU B C 1
ATOM 5392 O O . LEU B 1 198 ? 3.754 -28.859 -17.406 1 96.06 198 LEU B O 1
ATOM 5396 N N . ALA B 1 199 ? 5.645 -27.719 -17.375 1 97.31 199 ALA B N 1
ATOM 5397 C CA . ALA B 1 199 ? 6.461 -28.922 -17.453 1 97.31 199 ALA B CA 1
ATOM 5398 C C . ALA B 1 199 ? 6.309 -29.781 -16.203 1 97.31 199 ALA B C 1
ATOM 5400 O O . ALA B 1 199 ? 6.098 -31 -16.297 1 97.31 199 ALA B O 1
ATOM 5401 N N . GLU B 1 200 ? 6.371 -29.172 -15.078 1 97.06 200 GLU B N 1
ATOM 5402 C CA . GLU B 1 200 ? 6.301 -29.891 -13.812 1 97.06 200 GLU B CA 1
ATOM 5403 C C . GLU B 1 200 ? 4.938 -30.547 -13.625 1 97.06 200 GLU B C 1
ATOM 5405 O O . GLU B 1 200 ? 4.84 -31.641 -13.062 1 97.06 200 GLU B O 1
ATOM 5410 N N . GLN B 1 201 ? 3.932 -29.875 -14.031 1 97.25 201 GLN B N 1
ATOM 5411 C CA . GLN B 1 201 ? 2.584 -30.422 -13.906 1 97.25 201 GLN B CA 1
ATOM 5412 C C . GLN B 1 201 ? 2.434 -31.703 -14.711 1 97.25 201 GLN B C 1
ATOM 5414 O O . GLN B 1 201 ? 1.927 -32.719 -14.195 1 97.25 201 GLN B O 1
ATOM 5419 N N . HIS B 1 202 ? 2.834 -31.672 -15.961 1 97.69 202 HIS B N 1
ATOM 5420 C CA . HIS B 1 202 ? 2.734 -32.875 -16.766 1 97.69 202 HIS B CA 1
ATOM 5421 C C . HIS B 1 202 ? 3.574 -34 -16.188 1 97.69 202 HIS B C 1
ATOM 5423 O O . HIS B 1 202 ? 3.127 -35.156 -16.141 1 97.69 202 HIS B O 1
ATOM 5429 N N . LEU B 1 203 ? 4.762 -33.656 -15.805 1 96.88 203 LEU B N 1
ATOM 5430 C CA . LEU B 1 203 ? 5.645 -34.656 -15.188 1 96.88 203 LEU B CA 1
ATOM 5431 C C . LEU B 1 203 ? 4.984 -35.281 -13.969 1 96.88 203 LEU B C 1
ATOM 5433 O O . LEU B 1 203 ? 4.984 -36.5 -13.828 1 96.88 203 LEU B O 1
ATOM 5437 N N . ALA B 1 204 ? 4.43 -34.469 -13.133 1 96 204 ALA B N 1
ATOM 5438 C CA . ALA B 1 204 ? 3.799 -34.969 -11.898 1 96 204 ALA B CA 1
ATOM 5439 C C . ALA B 1 204 ? 2.602 -35.844 -12.203 1 96 204 ALA B C 1
ATOM 5441 O O . ALA B 1 204 ? 2.41 -36.875 -11.562 1 96 204 ALA B O 1
ATOM 5442 N N . LEU B 1 205 ? 1.814 -35.469 -13.18 1 95.62 205 LEU B N 1
ATOM 5443 C CA . LEU B 1 205 ? 0.648 -36.25 -13.555 1 95.62 205 LEU B CA 1
ATOM 5444 C C . LEU B 1 205 ? 1.068 -37.625 -14.117 1 95.62 205 LEU B C 1
ATOM 5446 O O . LEU B 1 205 ? 0.481 -38.625 -13.781 1 95.62 205 LEU B O 1
ATOM 5450 N N . HIS B 1 206 ? 2.051 -37.594 -14.938 1 95.81 206 HIS B N 1
ATOM 5451 C CA . HIS B 1 206 ? 2.562 -38.844 -15.516 1 95.81 206 HIS B CA 1
ATOM 5452 C C . HIS B 1 206 ? 3.088 -39.781 -14.43 1 95.81 206 HIS B C 1
ATOM 5454 O O . HIS B 1 206 ? 2.752 -40.969 -14.414 1 95.81 206 HIS B O 1
ATOM 5460 N N . MET B 1 207 ? 3.887 -39.25 -13.523 1 93.81 207 MET B N 1
ATOM 5461 C CA . MET B 1 207 ? 4.527 -40.062 -12.492 1 93.81 207 MET B CA 1
ATOM 5462 C C . MET B 1 207 ? 3.492 -40.625 -11.539 1 93.81 207 MET B C 1
ATOM 5464 O O . MET B 1 207 ? 3.678 -41.75 -11.023 1 93.81 207 MET B O 1
ATOM 5468 N N . ALA B 1 208 ? 2.453 -39.969 -11.375 1 92.94 208 ALA B N 1
ATOM 5469 C CA . ALA B 1 208 ? 1.398 -40.438 -10.477 1 92.94 208 ALA B CA 1
ATOM 5470 C C . ALA B 1 208 ? 0.475 -41.406 -11.188 1 92.94 208 ALA B C 1
ATOM 5472 O O . ALA B 1 208 ? -0.434 -41.969 -10.57 1 92.94 208 ALA B O 1
ATOM 5473 N N . SER B 1 209 ? 0.707 -41.625 -12.484 1 92.31 209 SER B N 1
ATOM 5474 C CA . SER B 1 209 ? -0.183 -42.469 -13.266 1 92.31 209 SER B CA 1
ATOM 5475 C C . SER B 1 209 ? 0.547 -43.719 -13.773 1 92.31 209 SER B C 1
ATOM 5477 O O . SER B 1 209 ? 0.019 -44.469 -14.609 1 92.31 209 SER B O 1
ATOM 5479 N N . THR B 1 210 ? 1.72 -43.906 -13.258 1 89.31 210 THR B N 1
ATOM 5480 C CA . THR B 1 210 ? 2.471 -45.094 -13.609 1 89.31 210 THR B CA 1
ATOM 5481 C C . THR B 1 210 ? 1.961 -46.312 -12.82 1 89.31 210 THR B C 1
ATOM 5483 O O . THR B 1 210 ? 1.252 -46.156 -11.828 1 89.31 210 THR B O 1
ATOM 5486 N N . ALA B 1 211 ? 2.367 -47.438 -13.273 1 84.75 211 ALA B N 1
ATOM 5487 C CA . ALA B 1 211 ? 1.948 -48.688 -12.617 1 84.75 211 ALA B CA 1
ATOM 5488 C C . ALA B 1 211 ? 2.443 -48.75 -11.18 1 84.75 211 ALA B C 1
ATOM 5490 O O . ALA B 1 211 ? 1.713 -49.156 -10.281 1 84.75 211 ALA B O 1
ATOM 5491 N N . ASP B 1 212 ? 3.633 -48.281 -10.992 1 86.44 212 ASP B N 1
ATOM 5492 C CA . ASP B 1 212 ? 4.23 -48.312 -9.656 1 86.44 212 ASP B CA 1
ATOM 5493 C C . ASP B 1 212 ? 3.512 -47.312 -8.727 1 86.44 212 ASP B C 1
ATOM 5495 O O . ASP B 1 212 ? 3.316 -47.625 -7.547 1 86.44 212 ASP B O 1
ATOM 5499 N N . ALA B 1 213 ? 3.113 -46.219 -9.25 1 86.75 213 ALA B N 1
ATOM 5500 C CA . ALA B 1 213 ? 2.436 -45.188 -8.453 1 86.75 213 ALA B CA 1
ATOM 5501 C C . ALA B 1 213 ? 1.035 -45.656 -8.055 1 86.75 213 ALA B C 1
ATOM 5503 O O . ALA B 1 213 ? 0.558 -45.344 -6.965 1 86.75 213 ALA B O 1
ATOM 5504 N N . ILE B 1 214 ? 0.435 -46.344 -8.891 1 82.94 214 ILE B N 1
ATOM 5505 C CA . ILE B 1 214 ? -0.919 -46.812 -8.641 1 82.94 214 ILE B CA 1
ATOM 5506 C C . ILE B 1 214 ? -0.915 -47.781 -7.457 1 82.94 214 ILE B C 1
ATOM 5508 O O . ILE B 1 214 ? -1.833 -47.781 -6.633 1 82.94 214 ILE B O 1
ATOM 5512 N N . LYS B 1 215 ? 0.097 -48.469 -7.379 1 84.12 215 LYS B N 1
ATOM 5513 C CA . LYS B 1 215 ? 0.216 -49.438 -6.289 1 84.12 215 LYS B CA 1
ATOM 5514 C C . LYS B 1 215 ? 0.369 -48.75 -4.945 1 84.12 215 LYS B C 1
ATOM 5516 O O . LYS B 1 215 ? -0.089 -49.25 -3.918 1 84.12 215 LYS B O 1
ATOM 5521 N N . GLU B 1 216 ? 0.964 -47.625 -4.91 1 84.81 216 GLU B N 1
ATOM 5522 C CA . GLU B 1 216 ? 1.238 -46.875 -3.682 1 84.81 216 GLU B CA 1
ATOM 5523 C C . GLU B 1 216 ? 0.063 -45.969 -3.303 1 84.81 216 GLU B C 1
ATOM 5525 O O . GLU B 1 216 ? 0.086 -45.312 -2.258 1 84.81 216 GLU B O 1
ATOM 5530 N N . LYS B 1 217 ? -1.014 -46.031 -3.928 1 79.94 217 LYS B N 1
ATOM 5531 C CA . LYS B 1 217 ? -2.209 -45.219 -3.689 1 79.94 217 LYS B CA 1
ATOM 5532 C C . LYS B 1 217 ? -1.873 -43.719 -3.66 1 79.94 217 LYS B C 1
ATOM 5534 O O . LYS B 1 217 ? -1.509 -43.188 -2.613 1 79.94 217 LYS B O 1
ATOM 5539 N N . PRO B 1 218 ? -1.995 -43.062 -4.648 1 78.88 218 PRO B N 1
ATOM 5540 C CA . PRO B 1 218 ? -1.651 -41.656 -4.723 1 78.88 218 PRO B CA 1
ATOM 5541 C C . PRO B 1 218 ? -2.477 -40.781 -3.762 1 78.88 218 PRO B C 1
ATOM 5543 O O . PRO B 1 218 ? -3.57 -41.188 -3.357 1 78.88 218 PRO B O 1
ATOM 5546 N N . ASP B 1 219 ? -1.865 -39.688 -3.271 1 84.25 219 ASP B N 1
ATOM 5547 C CA . ASP B 1 219 ? -2.531 -38.75 -2.4 1 84.25 219 ASP B CA 1
ATOM 5548 C C . ASP B 1 219 ? -3.797 -38.188 -3.055 1 84.25 219 ASP B C 1
ATOM 5550 O O . ASP B 1 219 ? -3.736 -37.594 -4.129 1 84.25 219 ASP B O 1
ATOM 5554 N N . PRO B 1 220 ? -4.926 -38.375 -2.432 1 85.88 220 PRO B N 1
ATOM 5555 C CA . PRO B 1 220 ? -6.203 -38.031 -3.062 1 85.88 220 PRO B CA 1
ATOM 5556 C C . PRO B 1 220 ? -6.402 -36.531 -3.24 1 85.88 220 PRO B C 1
ATOM 5558 O O . PRO B 1 220 ? -7.273 -36.125 -4.004 1 85.88 220 PRO B O 1
ATOM 5561 N N . THR B 1 221 ? -5.652 -35.781 -2.619 1 90.62 221 THR B N 1
ATOM 5562 C CA . THR B 1 221 ? -5.887 -34.344 -2.719 1 90.62 221 THR B CA 1
ATOM 5563 C C . THR B 1 221 ? -4.953 -33.719 -3.744 1 90.62 221 THR B C 1
ATOM 5565 O O . THR B 1 221 ? -5.117 -32.562 -4.102 1 90.62 221 THR B O 1
ATOM 5568 N N . HIS B 1 222 ? -4.086 -34.531 -4.27 1 92.5 222 HIS B N 1
ATOM 5569 C CA . HIS B 1 222 ? -3.1 -33.969 -5.168 1 92.5 222 HIS B CA 1
ATOM 5570 C C . HIS B 1 222 ? -3.473 -34.188 -6.629 1 92.5 222 HIS B C 1
ATOM 5572 O O . HIS B 1 222 ? -3.855 -35.312 -7.004 1 92.5 222 HIS B O 1
ATOM 5578 N N . VAL B 1 223 ? -3.467 -33.219 -7.359 1 93.94 223 VAL B N 1
ATOM 5579 C CA . VAL B 1 223 ? -3.535 -33.25 -8.82 1 93.94 223 VAL B CA 1
ATOM 5580 C C . VAL B 1 223 ? -2.258 -32.656 -9.406 1 93.94 223 VAL B C 1
ATOM 5582 O O . VAL B 1 223 ? -2.197 -31.453 -9.688 1 93.94 223 VAL B O 1
ATOM 5585 N N . GLY B 1 224 ? -1.29 -33.531 -9.625 1 94.69 224 GLY B N 1
ATOM 5586 C CA . GLY B 1 224 ? 0.017 -33.031 -10.031 1 94.69 224 GLY B CA 1
ATOM 5587 C C . GLY B 1 224 ? 0.682 -32.188 -8.977 1 94.69 224 GLY B C 1
ATOM 5588 O O . GLY B 1 224 ? 0.828 -32.594 -7.824 1 94.69 224 GLY B O 1
ATOM 5589 N N . VAL B 1 225 ? 0.954 -30.938 -9.391 1 95.62 225 VAL B N 1
ATOM 5590 C CA . VAL B 1 225 ? 1.681 -30.031 -8.492 1 95.62 225 VAL B CA 1
ATOM 5591 C C . VAL B 1 225 ? 0.695 -29.297 -7.594 1 95.62 225 VAL B C 1
ATOM 5593 O O . VAL B 1 225 ? 1.102 -28.594 -6.668 1 95.62 225 VAL B O 1
ATOM 5596 N N . ILE B 1 226 ? -0.548 -29.438 -7.793 1 95.62 226 ILE B N 1
ATOM 5597 C CA . ILE B 1 226 ? -1.574 -28.75 -7.023 1 95.62 226 ILE B CA 1
ATOM 5598 C C . ILE B 1 226 ? -2.07 -29.641 -5.891 1 95.62 226 ILE B C 1
ATOM 5600 O O . ILE B 1 226 ? -2.244 -30.859 -6.078 1 95.62 226 ILE B O 1
ATOM 5604 N N . ASP B 1 227 ? -2.209 -29.141 -4.773 1 95.81 227 ASP B N 1
ATOM 5605 C CA . ASP B 1 227 ? -2.951 -29.75 -3.668 1 95.81 227 ASP B CA 1
ATOM 5606 C C . ASP B 1 227 ? -4.32 -29.078 -3.502 1 95.81 227 ASP B C 1
ATOM 5608 O O . ASP B 1 227 ? -4.41 -27.875 -3.295 1 95.81 227 ASP B O 1
ATOM 5612 N N . LEU B 1 228 ? -5.363 -29.844 -3.598 1 93.75 228 LEU B N 1
ATOM 5613 C CA . LEU B 1 228 ? -6.727 -29.328 -3.57 1 93.75 228 LEU B CA 1
ATOM 5614 C C . LEU B 1 228 ? -7.129 -28.922 -2.154 1 93.75 228 LEU B C 1
ATOM 5616 O O . LEU B 1 228 ? -8.141 -28.25 -1.958 1 93.75 228 LEU B O 1
ATOM 5620 N N . ALA B 1 229 ? -6.312 -29.281 -1.198 1 93.88 229 ALA B N 1
ATOM 5621 C CA . ALA B 1 229 ? -6.652 -29.016 0.198 1 93.88 229 ALA B CA 1
ATOM 5622 C C . ALA B 1 229 ? -5.438 -28.547 0.983 1 93.88 229 ALA B C 1
ATOM 5624 O O . ALA B 1 229 ? -5.121 -29.078 2.045 1 93.88 229 ALA B O 1
ATOM 5625 N N . VAL B 1 230 ? -4.863 -27.531 0.447 1 95.38 230 VAL B N 1
ATOM 5626 C CA . VAL B 1 230 ? -3.711 -26.938 1.13 1 95.38 230 VAL B CA 1
ATOM 5627 C C . VAL B 1 230 ? -4.164 -26.266 2.418 1 95.38 230 VAL B C 1
ATOM 5629 O O . VAL B 1 230 ? -5.156 -25.516 2.422 1 95.38 230 VAL B O 1
ATOM 5632 N N . LYS B 1 231 ? -3.475 -26.562 3.475 1 96.56 231 LYS B N 1
ATOM 5633 C CA . LYS B 1 231 ? -3.691 -25.891 4.746 1 96.56 231 LYS B CA 1
ATOM 5634 C C . LYS B 1 231 ? -2.539 -24.938 5.062 1 96.56 231 LYS B C 1
ATOM 5636 O O . LYS B 1 231 ? -1.465 -25.375 5.484 1 96.56 231 LYS B O 1
ATOM 5641 N N . PRO B 1 232 ? -2.791 -23.625 4.977 1 97.19 232 PRO B N 1
ATOM 5642 C CA . PRO B 1 232 ? -1.703 -22.672 5.199 1 97.19 232 PRO B CA 1
ATOM 5643 C C . PRO B 1 232 ? -1.051 -22.828 6.57 1 97.19 232 PRO B C 1
ATOM 5645 O O . PRO B 1 232 ? 0.168 -22.688 6.699 1 97.19 232 PRO B O 1
ATOM 5648 N N . ALA B 1 233 ? -1.807 -23.172 7.605 1 98.25 233 ALA B N 1
ATOM 5649 C CA . ALA B 1 233 ? -1.277 -23.328 8.961 1 98.25 233 ALA B CA 1
ATOM 5650 C C . ALA B 1 233 ? -0.22 -24.422 9.008 1 98.25 233 ALA B C 1
ATOM 5652 O O . ALA B 1 233 ? 0.814 -24.266 9.656 1 98.25 233 ALA B O 1
ATOM 5653 N N . ASP B 1 234 ? -0.481 -25.484 8.297 1 98.06 234 ASP B N 1
ATOM 5654 C CA . ASP B 1 234 ? 0.468 -26.594 8.258 1 98.06 234 ASP B CA 1
ATOM 5655 C C . ASP B 1 234 ? 1.757 -26.188 7.543 1 98.06 234 ASP B C 1
ATOM 5657 O O . ASP B 1 234 ? 2.852 -26.562 7.969 1 98.06 234 ASP B O 1
ATOM 5661 N N . ILE B 1 235 ? 1.588 -25.5 6.488 1 98.06 235 ILE B N 1
ATOM 5662 C CA . ILE B 1 235 ? 2.75 -25.047 5.734 1 98.06 235 ILE B CA 1
ATOM 5663 C C . ILE B 1 235 ? 3.588 -24.109 6.598 1 98.06 235 ILE B C 1
ATOM 5665 O O . ILE B 1 235 ? 4.816 -24.203 6.617 1 98.06 235 ILE B O 1
ATOM 5669 N N . VAL B 1 236 ? 2.949 -23.203 7.344 1 98.5 236 VAL B N 1
ATOM 5670 C CA . VAL B 1 236 ? 3.635 -22.266 8.227 1 98.5 236 VAL B CA 1
ATOM 5671 C C . VAL B 1 236 ? 4.441 -23.031 9.273 1 98.5 236 VAL B C 1
ATOM 5673 O O . VAL B 1 236 ? 5.609 -22.719 9.516 1 98.5 236 VAL B O 1
ATOM 5676 N N . ARG B 1 237 ? 3.844 -24.031 9.859 1 98.12 237 ARG B N 1
ATOM 5677 C CA . ARG B 1 237 ? 4.508 -24.812 10.906 1 98.12 237 ARG B CA 1
ATOM 5678 C C . ARG B 1 237 ? 5.73 -25.531 10.352 1 98.12 237 ARG B C 1
ATOM 5680 O O . ARG B 1 237 ? 6.781 -25.578 11 1 98.12 237 ARG B O 1
ATOM 5687 N N . ARG B 1 238 ? 5.594 -26.109 9.203 1 97.12 238 ARG B N 1
ATOM 5688 C CA . ARG B 1 238 ? 6.723 -26.781 8.57 1 97.12 238 ARG B CA 1
ATOM 5689 C C . ARG B 1 238 ? 7.859 -25.812 8.297 1 97.12 238 ARG B C 1
ATOM 5691 O O . ARG B 1 238 ? 9.023 -26.109 8.578 1 97.12 238 ARG B O 1
ATOM 5698 N N . CYS B 1 239 ? 7.484 -24.688 7.723 1 97.69 239 CYS B N 1
ATOM 5699 C CA . CYS B 1 239 ? 8.492 -23.672 7.418 1 97.69 239 CYS B CA 1
ATOM 5700 C C . CYS B 1 239 ? 9.125 -23.125 8.695 1 97.69 239 CYS B C 1
ATOM 5702 O O . CYS B 1 239 ? 10.32 -22.844 8.727 1 97.69 239 CYS B O 1
ATOM 5704 N N . GLU B 1 240 ? 8.289 -22.938 9.75 1 97.75 240 GLU B N 1
ATOM 5705 C CA . GLU B 1 240 ? 8.781 -22.484 11.047 1 97.75 240 GLU B CA 1
ATOM 5706 C C . GLU B 1 240 ? 9.914 -23.375 11.555 1 97.75 240 GLU B C 1
ATOM 5708 O O . GLU B 1 240 ? 10.938 -22.891 12.023 1 97.75 240 GLU B O 1
ATOM 5713 N N . GLY B 1 241 ? 9.703 -24.703 11.516 1 95.81 241 GLY B N 1
ATOM 5714 C CA . GLY B 1 241 ? 10.711 -25.656 11.961 1 95.81 241 GLY B CA 1
ATOM 5715 C C . GLY B 1 241 ? 12.047 -25.484 11.25 1 95.81 241 GLY B C 1
ATOM 5716 O O . GLY B 1 241 ? 13.094 -25.406 11.898 1 95.81 241 GLY B O 1
ATOM 5717 N N . PHE B 1 242 ? 12 -25.328 10.031 1 94.12 242 PHE B N 1
ATOM 5718 C CA . PHE B 1 242 ? 13.195 -25.188 9.203 1 94.12 242 PHE B CA 1
ATOM 5719 C C . PHE B 1 242 ? 13.898 -23.859 9.516 1 94.12 242 PHE B C 1
ATOM 5721 O O . PHE B 1 242 ? 15.109 -23.844 9.758 1 94.12 242 PHE B O 1
ATOM 5728 N N . VAL B 1 243 ? 13.195 -22.734 9.5 1 95.81 243 VAL B N 1
ATOM 5729 C CA . VAL B 1 243 ? 13.773 -21.406 9.688 1 95.81 243 VAL B CA 1
ATOM 5730 C C . VAL B 1 243 ? 14.312 -21.266 11.109 1 95.81 243 VAL B C 1
ATOM 5732 O O . VAL B 1 243 ? 15.359 -20.656 11.328 1 95.81 243 VAL B O 1
ATOM 5735 N N . ALA B 1 244 ? 13.602 -21.828 12.062 1 95.31 244 ALA B N 1
ATOM 5736 C CA . ALA B 1 244 ? 14.039 -21.797 13.453 1 95.31 244 ALA B CA 1
ATOM 5737 C C . ALA B 1 244 ? 15.375 -22.516 13.625 1 95.31 244 ALA B C 1
ATOM 5739 O O . ALA B 1 244 ? 16.234 -22.062 14.391 1 95.31 244 ALA B O 1
ATOM 5740 N N . GLU B 1 245 ? 15.562 -23.625 12.953 1 94.44 245 GLU B N 1
ATOM 5741 C CA . GLU B 1 245 ? 16.812 -24.359 13 1 94.44 245 GLU B CA 1
ATOM 5742 C C . GLU B 1 245 ? 17.969 -23.531 12.445 1 94.44 245 GLU B C 1
ATOM 5744 O O . GLU B 1 245 ? 19.078 -23.531 13.008 1 94.44 245 GLU B O 1
ATOM 5749 N N . VAL B 1 246 ? 17.703 -22.906 11.383 1 91.62 246 VAL B N 1
ATOM 5750 C CA . VAL B 1 246 ? 18.719 -22.047 10.773 1 91.62 246 VAL B CA 1
ATOM 5751 C C . VAL B 1 246 ? 19.094 -20.922 11.75 1 91.62 246 VAL B C 1
ATOM 5753 O O . VAL B 1 246 ? 20.281 -20.609 11.914 1 91.62 246 VAL B O 1
ATOM 5756 N N . CYS B 1 247 ? 18.109 -20.281 12.422 1 93.62 247 CYS B N 1
ATOM 5757 C CA . CYS B 1 247 ? 18.359 -19.203 13.375 1 93.62 247 CYS B CA 1
ATOM 5758 C C . CYS B 1 247 ? 19.109 -19.719 14.594 1 93.62 247 CYS B C 1
ATOM 5760 O O . CYS B 1 247 ? 20 -19.031 15.117 1 93.62 247 CYS B O 1
ATOM 5762 N N . GLU B 1 248 ? 18.75 -20.891 15.031 1 94.38 248 GLU B N 1
ATOM 5763 C CA . GLU B 1 248 ? 19.438 -21.5 16.156 1 94.38 248 GLU B CA 1
ATOM 5764 C C . GLU B 1 248 ? 20.922 -21.703 15.844 1 94.38 248 GLU B C 1
ATOM 5766 O O . GLU B 1 248 ? 21.781 -21.469 16.688 1 94.38 248 GLU B O 1
ATOM 5771 N N . TYR B 1 249 ? 21.156 -22.109 14.703 1 92.5 249 TYR B N 1
ATOM 5772 C CA . TYR B 1 249 ? 22.531 -22.359 14.266 1 92.5 249 TYR B CA 1
ATOM 5773 C C . TYR B 1 249 ? 23.297 -21.047 14.148 1 92.5 249 TYR B C 1
ATOM 5775 O O . TYR B 1 249 ? 24.422 -20.938 14.633 1 92.5 249 TYR B O 1
ATOM 5783 N N . LYS B 1 250 ? 22.703 -20.016 13.602 1 89.75 250 LYS B N 1
ATOM 5784 C CA . LYS B 1 250 ? 23.406 -18.781 13.281 1 89.75 250 LYS B CA 1
ATOM 5785 C C . LYS B 1 250 ? 23.469 -17.859 14.492 1 89.75 250 LYS B C 1
ATOM 5787 O O . LYS B 1 250 ? 24.469 -17.172 14.711 1 89.75 250 LYS B O 1
ATOM 5792 N N . TYR B 1 251 ? 22.359 -17.828 15.289 1 92.38 251 TYR B N 1
ATOM 5793 C CA . TYR B 1 251 ? 22.25 -16.828 16.344 1 92.38 251 TYR B CA 1
ATOM 5794 C C . TYR B 1 251 ? 22.203 -17.484 17.719 1 92.38 251 TYR B C 1
ATOM 5796 O O . TYR B 1 251 ? 22.297 -16.797 18.75 1 92.38 251 TYR B O 1
ATOM 5804 N N . GLY B 1 252 ? 22 -18.797 17.75 1 94.5 252 GLY B N 1
ATOM 5805 C CA . GLY B 1 252 ? 21.859 -19.484 19.031 1 94.5 252 GLY B CA 1
ATOM 5806 C C . GLY B 1 252 ? 20.5 -19.266 19.672 1 94.5 252 GLY B C 1
ATOM 5807 O O . GLY B 1 252 ? 20.328 -19.547 20.859 1 94.5 252 GLY B O 1
ATOM 5808 N N . VAL B 1 253 ? 19.609 -18.656 18.969 1 94.88 253 VAL B N 1
ATOM 5809 C CA . VAL B 1 253 ? 18.281 -18.359 19.469 1 94.88 253 VAL B CA 1
ATOM 5810 C C . VAL B 1 253 ? 17.234 -19 18.562 1 94.88 253 VAL B C 1
ATOM 5812 O O . VAL B 1 253 ? 17.422 -19.078 17.344 1 94.88 253 VAL B O 1
ATOM 5815 N N . ARG B 1 254 ? 16.172 -19.516 19.156 1 93.19 254 ARG B N 1
ATOM 5816 C CA . ARG B 1 254 ? 15.031 -20.062 18.422 1 93.19 254 ARG B CA 1
ATOM 5817 C C . ARG B 1 254 ? 13.781 -19.219 18.656 1 93.19 254 ARG B C 1
ATOM 5819 O O . ARG B 1 254 ? 13.133 -19.328 19.688 1 93.19 254 ARG B O 1
ATOM 5826 N N . PRO B 1 255 ? 13.461 -18.359 17.734 1 92.94 255 PRO B N 1
ATOM 5827 C CA . PRO B 1 255 ? 12.273 -17.516 17.906 1 92.94 255 PRO B CA 1
ATOM 5828 C C . PRO B 1 255 ? 10.984 -18.328 18 1 92.94 255 PRO B C 1
ATOM 5830 O O . PRO B 1 255 ? 10.938 -19.469 17.516 1 92.94 255 PRO B O 1
ATOM 5833 N N . SER B 1 256 ? 10.008 -17.766 18.609 1 95.62 256 SER B N 1
ATOM 5834 C CA . SER B 1 256 ? 8.703 -18.406 18.734 1 95.62 256 SER B CA 1
ATOM 5835 C C . SER B 1 256 ? 7.695 -17.812 17.75 1 95.62 256 SER B C 1
ATOM 5837 O O . SER B 1 256 ? 7.883 -16.688 17.266 1 95.62 256 SER B O 1
ATOM 5839 N N . LEU B 1 257 ? 6.734 -18.641 17.422 1 97.5 257 LEU B N 1
ATOM 5840 C CA . LEU B 1 257 ? 5.703 -18.25 16.469 1 97.5 257 LEU B CA 1
ATOM 5841 C C . LEU B 1 257 ? 4.324 -18.688 16.953 1 97.5 257 LEU B C 1
ATOM 5843 O O . LEU B 1 257 ? 4.156 -19.797 17.453 1 97.5 257 LEU B O 1
ATOM 5847 N N . VAL B 1 258 ? 3.348 -17.766 16.938 1 98.25 258 VAL B N 1
ATOM 5848 C CA . VAL B 1 258 ? 1.97 -18.062 17.312 1 98.25 258 VAL B CA 1
ATOM 5849 C C . VAL B 1 258 ? 1.056 -17.875 16.094 1 98.25 258 VAL B C 1
ATOM 5851 O O . VAL B 1 258 ? 1.203 -16.906 15.344 1 98.25 258 VAL B O 1
ATOM 5854 N N . ILE B 1 259 ? 0.164 -18.812 15.805 1 98.19 259 ILE B N 1
ATOM 5855 C CA . ILE B 1 259 ? -0.791 -18.734 14.703 1 98.19 259 ILE B CA 1
ATOM 5856 C C . ILE B 1 259 ? -2.188 -18.453 15.25 1 98.19 259 ILE B C 1
ATOM 5858 O O . ILE B 1 259 ? -2.652 -19.125 16.172 1 98.19 259 ILE B O 1
ATOM 5862 N N . GLN B 1 260 ? -2.812 -17.375 14.75 1 96.19 260 GLN B N 1
ATOM 5863 C CA . GLN B 1 260 ? -4.176 -17 15.086 1 96.19 260 GLN B CA 1
ATOM 5864 C C . GLN B 1 260 ? -5.082 -17.031 13.859 1 96.19 260 GLN B C 1
ATOM 5866 O O . GLN B 1 260 ? -4.605 -17.219 12.734 1 96.19 260 GLN B O 1
ATOM 5871 N N . GLY B 1 261 ? -6.426 -16.938 14.109 1 95.44 261 GLY B N 1
ATOM 5872 C CA . GLY B 1 261 ? -7.387 -16.891 13.023 1 95.44 261 GLY B CA 1
ATOM 5873 C C . GLY B 1 261 ? -7.891 -18.266 12.609 1 95.44 261 GLY B C 1
ATOM 5874 O O . GLY B 1 261 ? -8.078 -19.141 13.445 1 95.44 261 GLY B O 1
ATOM 5875 N N . ASP B 1 262 ? -8.133 -18.375 11.312 1 95.44 262 ASP B N 1
ATOM 5876 C CA . ASP B 1 262 ? -8.719 -19.594 10.766 1 95.44 262 ASP B CA 1
ATOM 5877 C C . ASP B 1 262 ? -7.641 -20.641 10.477 1 95.44 262 ASP B C 1
ATOM 5879 O O . ASP B 1 262 ? -7.254 -20.828 9.32 1 95.44 262 ASP B O 1
ATOM 5883 N N . GLN B 1 263 ? -7.277 -21.422 11.484 1 96.56 263 GLN B N 1
ATOM 5884 C CA . GLN B 1 263 ? -6.207 -22.406 11.352 1 96.56 263 GLN B CA 1
ATOM 5885 C C . GLN B 1 263 ? -6.672 -23.609 10.547 1 96.56 263 GLN B C 1
ATOM 5887 O O . GLN B 1 263 ? -5.855 -24.422 10.102 1 96.56 263 GLN B O 1
ATOM 5892 N N . ALA B 1 264 ? -7.984 -23.703 10.32 1 95.44 264 ALA B N 1
ATOM 5893 C CA . ALA B 1 264 ? -8.539 -24.844 9.594 1 95.44 264 ALA B CA 1
ATOM 5894 C C . ALA B 1 264 ? -8.781 -24.5 8.125 1 95.44 264 ALA B C 1
ATOM 5896 O O . ALA B 1 264 ? -9.227 -25.344 7.352 1 95.44 264 ALA B O 1
ATOM 5897 N N . ALA B 1 265 ? -8.445 -23.328 7.766 1 93.38 265 ALA B N 1
ATOM 5898 C CA . ALA B 1 265 ? -8.672 -22.906 6.387 1 93.38 265 ALA B CA 1
ATOM 5899 C C . ALA B 1 265 ? -7.996 -23.844 5.398 1 93.38 265 ALA B C 1
ATOM 5901 O O . ALA B 1 265 ? -6.879 -24.312 5.641 1 93.38 265 ALA B O 1
ATOM 5902 N N . GLU B 1 266 ? -8.711 -24.172 4.285 1 92.44 266 GLU B N 1
ATOM 5903 C CA . GLU B 1 266 ? -8.211 -25.016 3.209 1 92.44 266 GLU B CA 1
ATOM 5904 C C . GLU B 1 266 ? -8.57 -24.453 1.841 1 92.44 266 GLU B C 1
ATOM 5906 O O . GLU B 1 266 ? -9.648 -23.875 1.665 1 92.44 266 GLU B O 1
ATOM 5911 N N . PHE B 1 267 ? -7.66 -24.641 0.87 1 91.31 267 PHE B N 1
ATOM 5912 C CA . PHE B 1 267 ? -7.949 -24.234 -0.498 1 91.31 267 PHE B CA 1
ATOM 5913 C C . PHE B 1 267 ? -6.992 -24.891 -1.479 1 91.31 267 PHE B C 1
ATOM 5915 O O . PHE B 1 267 ? -5.988 -25.484 -1.074 1 91.31 267 PHE B O 1
ATOM 5922 N N . ALA B 1 268 ? -7.328 -24.828 -2.699 1 92.69 268 ALA B N 1
ATOM 5923 C CA . ALA B 1 268 ? -6.492 -25.438 -3.734 1 92.69 268 ALA B CA 1
ATOM 5924 C C . ALA B 1 268 ? -5.375 -24.484 -4.156 1 92.69 268 ALA B C 1
ATOM 5926 O O . ALA B 1 268 ? -5.633 -23.328 -4.512 1 92.69 268 ALA B O 1
ATOM 5927 N N . HIS B 1 269 ? -4.211 -24.938 -4.051 1 95.19 269 HIS B N 1
ATOM 5928 C CA . HIS B 1 269 ? -3.057 -24.141 -4.445 1 95.19 269 HIS B CA 1
ATOM 5929 C C . HIS B 1 269 ? -1.82 -25.016 -4.629 1 95.19 269 HIS B C 1
ATOM 5931 O O . HIS B 1 269 ? -1.904 -26.234 -4.543 1 95.19 269 HIS B O 1
ATOM 5937 N N . ILE B 1 270 ? -0.712 -24.328 -5.004 1 96.62 270 ILE B N 1
ATOM 5938 C CA . ILE B 1 270 ? 0.56 -25.016 -5.199 1 96.62 270 ILE B CA 1
ATOM 5939 C C . ILE B 1 270 ? 1.391 -24.938 -3.922 1 96.62 270 ILE B C 1
ATOM 5941 O O . ILE B 1 270 ? 1.991 -23.906 -3.623 1 96.62 270 ILE B O 1
ATOM 5945 N N . PRO B 1 271 ? 1.526 -26.062 -3.203 1 97 271 PRO B N 1
ATOM 5946 C CA . PRO B 1 271 ? 2.219 -26.031 -1.913 1 97 271 PRO B CA 1
ATOM 5947 C C . PRO B 1 271 ? 3.662 -25.547 -2.025 1 97 271 PRO B C 1
ATOM 5949 O O . PRO B 1 271 ? 4.133 -24.797 -1.168 1 97 271 PRO B O 1
ATOM 5952 N N . MET B 1 272 ? 4.348 -25.938 -3.027 1 95.25 272 MET B N 1
ATOM 5953 C CA . MET B 1 272 ? 5.75 -25.562 -3.199 1 95.25 272 MET B CA 1
ATOM 5954 C C . MET B 1 272 ? 5.914 -24.047 -3.246 1 95.25 272 MET B C 1
ATOM 5956 O O . MET B 1 272 ? 6.867 -23.516 -2.684 1 95.25 272 MET B O 1
ATOM 5960 N N . HIS B 1 273 ? 5.055 -23.375 -3.945 1 96.06 273 HIS B N 1
ATOM 5961 C CA . HIS B 1 273 ? 5.109 -21.922 -4.02 1 96.06 273 HIS B CA 1
ATOM 5962 C C . HIS B 1 273 ? 4.859 -21.281 -2.652 1 96.06 273 HIS B C 1
ATOM 5964 O O . HIS B 1 273 ? 5.57 -20.359 -2.254 1 96.06 273 HIS B O 1
ATOM 5970 N N . LEU B 1 274 ? 3.918 -21.797 -1.959 1 97.44 274 LEU B N 1
ATOM 5971 C CA . LEU B 1 274 ? 3.6 -21.281 -0.634 1 97.44 274 LEU B CA 1
ATOM 5972 C C . LEU B 1 274 ? 4.766 -21.484 0.326 1 97.44 274 LEU B C 1
ATOM 5974 O O . LEU B 1 274 ? 5.086 -20.609 1.123 1 97.44 274 LEU B O 1
ATOM 5978 N N . GLU B 1 275 ? 5.324 -22.641 0.231 1 97.31 275 GLU B N 1
ATOM 5979 C CA . GLU B 1 275 ? 6.465 -22.953 1.092 1 97.31 275 GLU B CA 1
ATOM 5980 C C . GLU B 1 275 ? 7.617 -21.984 0.842 1 97.31 275 GLU B C 1
ATOM 5982 O O . GLU B 1 275 ? 8.258 -21.516 1.786 1 97.31 275 GLU B O 1
ATOM 5987 N N . TYR B 1 276 ? 7.875 -21.719 -0.374 1 94.88 276 TYR B N 1
ATOM 5988 C CA . TYR B 1 276 ? 8.93 -20.766 -0.697 1 94.88 276 TYR B CA 1
ATOM 5989 C C . TYR B 1 276 ? 8.625 -19.406 -0.105 1 94.88 276 TYR B C 1
ATOM 5991 O O . TYR B 1 276 ? 9.484 -18.797 0.551 1 94.88 276 TYR B O 1
ATOM 5999 N N . ILE B 1 277 ? 7.473 -18.891 -0.359 1 97.44 277 ILE B N 1
ATOM 6000 C CA . ILE B 1 277 ? 7.07 -17.562 0.062 1 97.44 277 ILE B CA 1
ATOM 6001 C C . ILE B 1 277 ? 7.152 -17.453 1.583 1 97.44 277 ILE B C 1
ATOM 6003 O O . ILE B 1 277 ? 7.785 -16.531 2.111 1 97.44 277 ILE B O 1
ATOM 6007 N N . ILE B 1 278 ? 6.543 -18.422 2.264 1 98.44 278 ILE B N 1
ATOM 6008 C CA . ILE B 1 278 ? 6.445 -18.359 3.717 1 98.44 278 ILE B CA 1
ATOM 6009 C C . ILE B 1 278 ? 7.836 -18.5 4.332 1 98.44 278 ILE B C 1
ATOM 6011 O O . ILE B 1 278 ? 8.156 -17.828 5.316 1 98.44 278 ILE B O 1
ATOM 6015 N N . THR B 1 279 ? 8.648 -19.359 3.756 1 97.38 279 THR B N 1
ATOM 6016 C CA . THR B 1 279 ? 10.016 -19.5 4.246 1 97.38 279 THR B CA 1
ATOM 6017 C C . THR B 1 279 ? 10.766 -18.172 4.168 1 97.38 279 THR B C 1
ATOM 6019 O O . THR B 1 279 ? 11.406 -17.75 5.137 1 97.38 279 THR B O 1
ATOM 6022 N N . GLU B 1 280 ? 10.672 -17.547 3.045 1 95.25 280 GLU B N 1
ATOM 6023 C CA . GLU B 1 280 ? 11.359 -16.266 2.855 1 95.25 280 GLU B CA 1
ATOM 6024 C C . GLU B 1 280 ? 10.844 -15.211 3.828 1 95.25 280 GLU B C 1
ATOM 6026 O O . GLU B 1 280 ? 11.633 -14.461 4.41 1 95.25 280 GLU B O 1
ATOM 6031 N N . LEU B 1 281 ? 9.562 -15.133 3.965 1 97.56 281 LEU B N 1
ATOM 6032 C CA . LEU B 1 281 ? 8.961 -14.141 4.848 1 97.56 281 LEU B CA 1
ATOM 6033 C C . LEU B 1 281 ? 9.336 -14.406 6.301 1 97.56 281 LEU B C 1
ATOM 6035 O O . LEU B 1 281 ? 9.648 -13.477 7.047 1 97.56 281 LEU B O 1
ATOM 6039 N N . LEU B 1 282 ? 9.344 -15.672 6.68 1 97.75 282 LEU B N 1
ATOM 6040 C CA . LEU B 1 282 ? 9.703 -16.031 8.047 1 97.75 282 LEU B CA 1
ATOM 6041 C C . LEU B 1 282 ? 11.18 -15.773 8.305 1 97.75 282 LEU B C 1
ATOM 6043 O O . LEU B 1 282 ? 11.562 -15.32 9.391 1 97.75 282 LEU B O 1
ATOM 6047 N N . LYS B 1 283 ? 12 -16.109 7.34 1 95.25 283 LYS B N 1
ATOM 6048 C CA . LYS B 1 283 ? 13.43 -15.82 7.484 1 95.25 283 LYS B CA 1
ATOM 6049 C C . LYS B 1 283 ? 13.664 -14.344 7.805 1 95.25 283 LYS B C 1
ATOM 6051 O O . LYS B 1 283 ? 14.422 -14.016 8.719 1 95.25 283 LYS B O 1
ATOM 6056 N N . ASN B 1 284 ? 13.023 -13.477 7.098 1 94 284 ASN B N 1
ATOM 6057 C CA . ASN B 1 284 ? 13.172 -12.039 7.301 1 94 284 ASN B CA 1
ATOM 6058 C C . ASN B 1 284 ? 12.617 -11.609 8.656 1 94 284 ASN B C 1
ATOM 6060 O O . ASN B 1 284 ? 13.25 -10.844 9.375 1 94 284 ASN B O 1
ATOM 6064 N N . ALA B 1 285 ? 11.477 -12.117 8.992 1 97.12 285 ALA B N 1
ATOM 6065 C CA . ALA B 1 285 ? 10.836 -11.758 10.25 1 97.12 285 ALA B CA 1
ATOM 6066 C C . ALA B 1 285 ? 11.656 -12.227 11.445 1 97.12 285 ALA B C 1
ATOM 6068 O O . ALA B 1 285 ? 11.859 -11.477 12.398 1 97.12 285 ALA B O 1
ATOM 6069 N N . PHE B 1 286 ? 12.148 -13.508 11.367 1 96.75 286 PHE B N 1
ATOM 6070 C CA . PHE B 1 286 ? 12.945 -14.078 12.445 1 96.75 286 PHE B CA 1
ATOM 6071 C C . PHE B 1 286 ? 14.25 -13.312 12.625 1 96.75 286 PHE B C 1
ATOM 6073 O O . PHE B 1 286 ? 14.602 -12.922 13.734 1 96.75 286 PHE B O 1
ATOM 6080 N N . ARG B 1 287 ? 14.914 -13.109 11.555 1 93.38 287 ARG B N 1
ATOM 6081 C CA . ARG B 1 287 ? 16.188 -12.398 11.594 1 93.38 287 ARG B CA 1
ATOM 6082 C C . ARG B 1 287 ? 16 -11 12.18 1 93.38 287 ARG B C 1
ATOM 6084 O O . ARG B 1 287 ? 16.734 -10.594 13.078 1 93.38 287 ARG B O 1
ATOM 6091 N N . ALA B 1 288 ? 15.031 -10.227 11.656 1 94.62 288 ALA B N 1
ATOM 6092 C CA . ALA B 1 288 ? 14.789 -8.859 12.109 1 94.62 288 ALA B CA 1
ATOM 6093 C C . ALA B 1 288 ? 14.469 -8.836 13.602 1 94.62 288 ALA B C 1
ATOM 6095 O O . ALA B 1 288 ? 14.945 -7.957 14.328 1 94.62 288 ALA B O 1
ATOM 6096 N N . THR B 1 289 ? 13.688 -9.789 14.055 1 96.88 289 THR B N 1
ATOM 6097 C CA . THR B 1 289 ? 13.289 -9.852 15.461 1 96.88 289 THR B CA 1
ATOM 6098 C C . THR B 1 289 ? 14.492 -10.125 16.359 1 96.88 289 THR B C 1
ATOM 6100 O O . THR B 1 289 ? 14.656 -9.484 17.391 1 96.88 289 THR B O 1
ATOM 6103 N N . ILE B 1 290 ? 15.375 -11.016 15.922 1 95.56 290 ILE B N 1
ATOM 6104 C CA . ILE B 1 290 ? 16.578 -11.359 16.688 1 95.56 290 ILE B CA 1
ATOM 6105 C C . ILE B 1 290 ? 17.531 -10.18 16.703 1 95.56 290 ILE B C 1
ATOM 6107 O O . ILE B 1 290 ? 18.016 -9.781 17.766 1 95.56 290 ILE B O 1
ATOM 6111 N N . GLU B 1 291 ? 17.75 -9.594 15.562 1 93.44 291 GLU B N 1
ATOM 6112 C CA . GLU B 1 291 ? 18.734 -8.516 15.43 1 93.44 291 GLU B CA 1
ATOM 6113 C C . GLU B 1 291 ? 18.266 -7.258 16.156 1 93.44 291 GLU B C 1
ATOM 6115 O O . GLU B 1 291 ? 19.078 -6.414 16.531 1 93.44 291 GLU B O 1
ATOM 6120 N N . SER B 1 292 ? 16.969 -7.102 16.391 1 93.19 292 SER B N 1
ATOM 6121 C CA . SER B 1 292 ? 16.438 -5.945 17.094 1 93.19 292 SER B CA 1
ATOM 6122 C C . SER B 1 292 ? 16.422 -6.18 18.609 1 93.19 292 SER B C 1
ATOM 6124 O O . SER B 1 292 ? 16.047 -5.289 19.375 1 93.19 292 SER B O 1
ATOM 6126 N N . GLY B 1 293 ? 16.812 -7.395 19.031 1 93.88 293 GLY B N 1
ATOM 6127 C CA . GLY B 1 293 ? 16.875 -7.715 20.438 1 93.88 293 GLY B CA 1
ATOM 6128 C C . GLY B 1 293 ? 15.539 -8.109 21.031 1 93.88 293 GLY B C 1
ATOM 6129 O O . GLY B 1 293 ? 15.344 -8.047 22.25 1 93.88 293 GLY B O 1
ATOM 6130 N N . ASN B 1 294 ? 14.578 -8.398 20.219 1 95.19 294 ASN B N 1
ATOM 6131 C CA . ASN B 1 294 ? 13.242 -8.742 20.672 1 95.19 294 ASN B CA 1
ATOM 6132 C C . ASN B 1 294 ? 12.953 -10.234 20.5 1 95.19 294 ASN B C 1
ATOM 6134 O O . ASN B 1 294 ? 11.836 -10.617 20.141 1 95.19 294 ASN B O 1
ATOM 6138 N N . GLU B 1 295 ? 13.914 -11.117 20.672 1 92.62 295 GLU B N 1
ATOM 6139 C CA . GLU B 1 295 ? 13.797 -12.555 20.422 1 92.62 295 GLU B CA 1
ATOM 6140 C C . GLU B 1 295 ? 12.773 -13.195 21.344 1 92.62 295 GLU B C 1
ATOM 6142 O O . GLU B 1 295 ? 12.312 -14.305 21.078 1 92.62 295 GLU B O 1
ATOM 6147 N N . LYS B 1 296 ? 12.398 -12.531 22.422 1 93.62 296 LYS B N 1
ATOM 6148 C CA . LYS B 1 296 ? 11.414 -13.07 23.359 1 93.62 296 LYS B CA 1
ATOM 6149 C C . LYS B 1 296 ? 10 -12.867 22.828 1 93.62 296 LYS B C 1
ATOM 6151 O O . LYS B 1 296 ? 9.062 -13.531 23.281 1 93.62 296 LYS B O 1
ATOM 6156 N N . GLU B 1 297 ? 9.859 -11.906 21.969 1 95.25 297 GLU B N 1
ATOM 6157 C CA . GLU B 1 297 ? 8.547 -11.664 21.375 1 95.25 297 GLU B CA 1
ATOM 6158 C C . GLU B 1 297 ? 8.258 -12.656 20.25 1 95.25 297 GLU B C 1
ATOM 6160 O O . GLU B 1 297 ? 9.094 -12.867 19.375 1 95.25 297 GLU B O 1
ATOM 6165 N N . ALA B 1 298 ? 7.102 -13.281 20.297 1 97 298 ALA B N 1
ATOM 6166 C CA . ALA B 1 298 ? 6.73 -14.258 19.281 1 97 298 ALA B CA 1
ATOM 6167 C C . ALA B 1 298 ? 6.328 -13.57 17.984 1 97 298 ALA B C 1
ATOM 6169 O O . ALA B 1 298 ? 5.715 -12.5 18 1 97 298 ALA B O 1
ATOM 6170 N N . ILE B 1 299 ? 6.684 -14.188 16.875 1 97.94 299 ILE B N 1
ATOM 6171 C CA . ILE B 1 299 ? 6.109 -13.797 15.594 1 97.94 299 ILE B CA 1
ATOM 6172 C C . ILE B 1 299 ? 4.641 -14.211 15.539 1 97.94 299 ILE B C 1
ATOM 6174 O O . ILE B 1 299 ? 4.301 -15.352 15.859 1 97.94 299 ILE B O 1
ATOM 6178 N N . GLU B 1 300 ? 3.801 -13.273 15.188 1 98.06 300 GLU B N 1
ATOM 6179 C CA . GLU B 1 300 ? 2.373 -13.562 15.125 1 98.06 300 GLU B CA 1
ATOM 6180 C C . GLU B 1 300 ? 1.915 -13.773 13.688 1 98.06 300 GLU B C 1
ATOM 6182 O O . GLU B 1 300 ? 2.133 -12.914 12.828 1 98.06 300 GLU B O 1
ATOM 6187 N N . ILE B 1 301 ? 1.289 -14.891 13.398 1 98.56 301 ILE B N 1
ATOM 6188 C CA . ILE B 1 301 ? 0.685 -15.148 12.102 1 98.56 301 ILE B CA 1
ATOM 6189 C C . ILE B 1 301 ? -0.833 -15.234 12.242 1 98.56 301 ILE B C 1
ATOM 6191 O O . I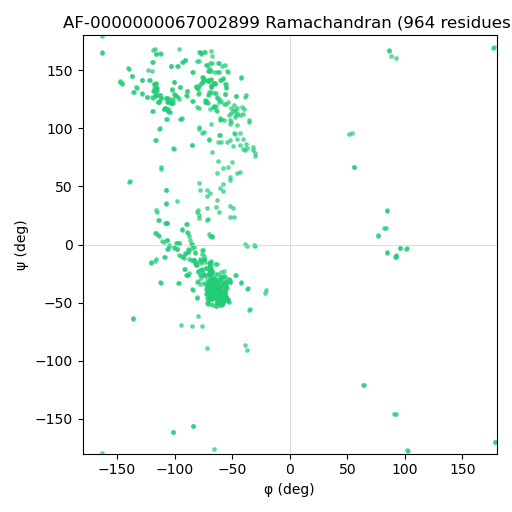LE B 1 301 ? -1.341 -15.992 13.078 1 98.56 301 ILE B O 1
ATOM 6195 N N . THR B 1 302 ? -1.566 -14.422 11.523 1 98.31 302 THR B N 1
ATOM 6196 C CA . THR B 1 302 ? -3.025 -14.453 11.5 1 98.31 302 THR B CA 1
ATOM 6197 C C . THR B 1 302 ? -3.531 -14.914 10.133 1 98.31 302 THR B C 1
ATOM 6199 O O . THR B 1 302 ? -3.133 -14.375 9.102 1 98.31 302 THR B O 1
ATOM 6202 N N . ILE B 1 303 ? -4.34 -15.906 10.109 1 97.81 303 ILE B N 1
ATOM 6203 C CA . ILE B 1 303 ? -4.902 -16.438 8.867 1 97.81 303 ILE B CA 1
ATOM 6204 C C . ILE B 1 303 ? -6.367 -16.031 8.75 1 97.81 303 ILE B C 1
ATOM 6206 O O . ILE B 1 303 ? -7.168 -16.297 9.648 1 97.81 303 ILE B O 1
ATOM 6210 N N . ALA B 1 304 ? -6.691 -15.352 7.676 1 96 304 ALA B N 1
ATOM 6211 C CA . ALA B 1 304 ? -8.055 -14.93 7.387 1 96 304 ALA B CA 1
ATOM 6212 C C . ALA B 1 304 ? -8.578 -15.602 6.121 1 96 304 ALA B C 1
ATOM 6214 O O . ALA B 1 304 ? -7.938 -15.547 5.07 1 96 304 ALA B O 1
ATOM 6215 N N . SER B 1 305 ? -9.711 -16.203 6.223 1 91.88 305 SER B N 1
ATOM 6216 C CA . SER B 1 305 ? -10.375 -16.812 5.078 1 91.88 305 SER B CA 1
ATOM 6217 C C . SER B 1 305 ? -11.609 -16.016 4.66 1 91.88 305 SER B C 1
ATOM 6219 O O . SER B 1 305 ? -12.492 -15.758 5.48 1 91.88 305 SER B O 1
ATOM 6221 N N . ALA B 1 306 ? -11.484 -15.531 3.418 1 83.25 306 ALA B N 1
ATOM 6222 C CA . ALA B 1 306 ? -12.602 -14.727 2.92 1 83.25 306 ALA B CA 1
ATOM 6223 C C . ALA B 1 306 ? -13.758 -15.609 2.469 1 83.25 306 ALA B C 1
ATOM 6225 O O . ALA B 1 306 ? -13.547 -16.703 1.933 1 83.25 306 ALA B O 1
ATOM 6226 N N . PRO B 1 307 ? -14.906 -15.18 2.852 1 67.12 307 PRO B N 1
ATOM 6227 C CA . PRO B 1 307 ? -16.031 -15.875 2.221 1 67.12 307 PRO B CA 1
ATOM 6228 C C . PRO B 1 307 ? -15.977 -15.805 0.696 1 67.12 307 PRO B C 1
ATOM 6230 O O . PRO B 1 307 ? -15.242 -14.992 0.133 1 67.12 307 PRO B O 1
ATOM 6233 N N . ASP B 1 308 ? -16.531 -16.688 -0.086 1 63.25 308 ASP B N 1
ATOM 6234 C CA . ASP B 1 308 ? -16.547 -16.734 -1.545 1 63.25 308 ASP B CA 1
ATOM 6235 C C . ASP B 1 308 ? -16.547 -15.328 -2.141 1 63.25 308 ASP B C 1
ATOM 6237 O O . ASP B 1 308 ? -17.5 -14.57 -1.937 1 63.25 308 ASP B O 1
ATOM 6241 N N . VAL B 1 309 ? -15.367 -14.828 -2.176 1 59.56 309 VAL B N 1
ATOM 6242 C CA . VAL B 1 309 ? -15.203 -13.477 -2.713 1 59.56 309 VAL B CA 1
ATOM 6243 C C . VAL B 1 309 ? -15.594 -13.461 -4.188 1 59.56 309 VAL B C 1
ATOM 6245 O O . VAL B 1 309 ? -15.266 -14.383 -4.938 1 59.56 309 VAL B O 1
ATOM 6248 N N . ALA B 1 310 ? -16.406 -12.531 -4.555 1 55.97 310 ALA B N 1
ATOM 6249 C CA . ALA B 1 310 ? -16.891 -12.359 -5.918 1 55.97 310 ALA B CA 1
ATOM 6250 C C . ALA B 1 310 ? -15.789 -11.883 -6.848 1 55.97 310 ALA B C 1
ATOM 6252 O O . ALA B 1 310 ? -16.047 -11.5 -7.992 1 55.97 310 ALA B O 1
ATOM 6253 N N . ILE B 1 311 ? -14.562 -11.852 -6.445 1 58.34 311 ILE B N 1
ATOM 6254 C CA . ILE B 1 311 ? -13.617 -11.438 -7.473 1 58.34 311 ILE B CA 1
ATOM 6255 C C . ILE B 1 311 ? -13.555 -12.5 -8.57 1 58.34 311 ILE B C 1
ATOM 6257 O O . ILE B 1 311 ? -13.297 -13.68 -8.289 1 58.34 311 ILE B O 1
ATOM 6261 N N . THR B 1 312 ? -13.969 -11.906 -9.773 1 61.62 312 THR B N 1
ATOM 6262 C CA . THR B 1 312 ? -13.969 -12.859 -10.883 1 61.62 312 THR B CA 1
ATOM 6263 C C . THR B 1 312 ? -12.547 -13.156 -11.344 1 61.62 312 THR B C 1
ATOM 6265 O O . THR B 1 312 ? -11.664 -12.305 -11.234 1 61.62 312 THR B O 1
ATOM 6268 N N . LYS B 1 313 ? -12.242 -14.258 -11.648 1 65.06 313 LYS B N 1
ATOM 6269 C CA . LYS B 1 313 ? -10.984 -14.703 -12.242 1 65.06 313 LYS B CA 1
ATOM 6270 C C . LYS B 1 313 ? -10.523 -13.734 -13.336 1 65.06 313 LYS B C 1
ATOM 6272 O O . LYS B 1 313 ? -9.328 -13.438 -13.445 1 65.06 313 LYS B O 1
ATOM 6277 N N . LEU B 1 314 ? -11.461 -13.172 -13.961 1 66.5 314 LEU B N 1
ATOM 6278 C CA . LEU B 1 314 ? -11.148 -12.281 -15.078 1 66.5 314 LEU B CA 1
ATOM 6279 C C . LEU B 1 314 ? -10.508 -10.992 -14.578 1 66.5 314 LEU B C 1
ATOM 6281 O O . LEU B 1 314 ? -9.539 -10.5 -15.172 1 66.5 314 LEU B O 1
ATOM 6285 N N . GLU B 1 315 ? -10.961 -10.477 -13.547 1 68.38 315 GLU B N 1
ATOM 6286 C CA . GLU B 1 315 ? -10.438 -9.227 -13.016 1 68.38 315 GLU B CA 1
ATOM 6287 C C . GLU B 1 315 ? -9.008 -9.391 -12.508 1 68.38 315 GLU B C 1
ATOM 6289 O O . GLU B 1 315 ? -8.164 -8.516 -12.703 1 68.38 315 GLU B O 1
ATOM 6294 N N . SER B 1 316 ? -8.797 -10.484 -11.969 1 67.06 316 SER B N 1
ATOM 6295 C CA . SER B 1 316 ? -7.457 -10.766 -11.469 1 67.06 316 SER B CA 1
ATOM 6296 C C . SER B 1 316 ? -6.457 -10.898 -12.609 1 67.06 316 SER B C 1
ATOM 6298 O O . SER B 1 316 ? -5.324 -10.414 -12.508 1 67.06 316 SER B O 1
ATOM 6300 N N . LEU B 1 317 ? -6.922 -11.484 -13.656 1 67.88 317 LEU B N 1
ATOM 6301 C CA . LEU B 1 317 ? -6.062 -11.688 -14.82 1 67.88 317 LEU B CA 1
ATOM 6302 C C . LEU B 1 317 ? -5.777 -10.367 -15.523 1 67.88 317 LEU B C 1
ATOM 6304 O O . LEU B 1 317 ? -4.656 -10.133 -15.984 1 67.88 317 LEU B O 1
ATOM 6308 N N . LYS B 1 318 ? -6.773 -9.516 -15.5 1 65 318 LYS B N 1
ATOM 6309 C CA . LYS B 1 318 ? -6.613 -8.211 -16.141 1 65 318 LYS B CA 1
ATOM 6310 C C . LYS B 1 318 ? -5.602 -7.352 -15.383 1 65 318 LYS B C 1
ATOM 6312 O O . LYS B 1 318 ? -4.828 -6.613 -15.992 1 65 318 LYS B O 1
ATOM 6317 N N . LYS B 1 319 ? -5.738 -7.523 -14.18 1 61.56 319 LYS B N 1
ATOM 6318 C CA . LYS B 1 319 ? -4.797 -6.758 -13.367 1 61.56 319 LYS B CA 1
ATOM 6319 C C . LYS B 1 319 ? -3.357 -7.164 -13.672 1 61.56 319 LYS B C 1
ATOM 6321 O O . LYS B 1 319 ? -2.441 -6.344 -13.562 1 61.56 319 LYS B O 1
ATOM 6326 N N . MET B 1 320 ? -3.266 -8.359 -14.016 1 57.59 320 MET B N 1
ATOM 6327 C CA . MET B 1 320 ? -1.936 -8.859 -14.352 1 57.59 320 MET B CA 1
ATOM 6328 C C . MET B 1 320 ? -1.541 -8.445 -15.766 1 57.59 320 MET B C 1
ATOM 6330 O O . MET B 1 320 ? -0.355 -8.398 -16.094 1 57.59 320 MET B O 1
ATOM 6334 N N . SER B 1 321 ? -2.58 -8.32 -16.688 1 52.38 321 SER B N 1
ATOM 6335 C CA . SER B 1 321 ? -2.324 -8.039 -18.094 1 52.38 321 SER B CA 1
ATOM 6336 C C . SER B 1 321 ? -1.98 -6.566 -18.297 1 52.38 321 SER B C 1
ATOM 6338 O O . SER B 1 321 ? -1.298 -6.219 -19.266 1 52.38 321 SER B O 1
ATOM 6340 N N . VAL B 1 322 ? -2.529 -5.648 -17.406 1 43.88 322 VAL B N 1
ATOM 6341 C CA . VAL B 1 322 ? -2.707 -4.266 -17.828 1 43.88 322 VAL B CA 1
ATOM 6342 C C . VAL B 1 322 ? -1.36 -3.543 -17.812 1 43.88 322 VAL B C 1
ATOM 6344 O O . VAL B 1 322 ? -1.129 -2.633 -18.609 1 43.88 322 VAL B O 1
ATOM 6347 N N . SER B 1 323 ? -0.617 -3.174 -16.797 1 42.97 323 SER B N 1
ATOM 6348 C CA . SER B 1 323 ? 0.074 -1.914 -17.047 1 42.97 323 SER B CA 1
ATOM 6349 C C . SER B 1 323 ? 1.154 -2.08 -18.109 1 42.97 323 SER B C 1
ATOM 6351 O O . SER B 1 323 ? 1.772 -3.143 -18.219 1 42.97 323 SER B O 1
ATOM 6353 N N . LYS B 1 324 ? 1.151 -1.465 -19.281 1 44.38 324 LYS B N 1
ATOM 6354 C CA . LYS B 1 324 ? 2.174 -1.266 -20.297 1 44.38 324 LYS B CA 1
ATOM 6355 C C . LYS B 1 324 ? 3.574 -1.41 -19.719 1 44.38 324 LYS B C 1
ATOM 6357 O O . LYS B 1 324 ? 4.48 -1.924 -20.375 1 44.38 324 LYS B O 1
ATOM 6362 N N . GLU B 1 325 ? 3.734 -0.896 -18.625 1 44.31 325 GLU B N 1
ATOM 6363 C CA . GLU B 1 325 ? 5.078 -0.874 -18.062 1 44.31 325 GLU B CA 1
ATOM 6364 C C . GLU B 1 325 ? 5.473 -2.244 -17.516 1 44.31 325 GLU B C 1
ATOM 6366 O O . GLU B 1 325 ? 6.656 -2.523 -17.312 1 44.31 325 GLU B O 1
ATOM 6371 N N . ASN B 1 326 ? 4.465 -3.115 -17.219 1 45.75 326 ASN B N 1
ATOM 6372 C CA . ASN B 1 326 ? 4.828 -4.434 -16.719 1 45.75 326 ASN B CA 1
ATOM 6373 C C . ASN B 1 326 ? 4.488 -5.535 -17.719 1 45.75 326 ASN B C 1
ATOM 6375 O O . ASN B 1 326 ? 3.322 -5.906 -17.875 1 45.75 326 ASN B O 1
ATOM 6379 N N . SER B 1 327 ? 5.148 -5.539 -18.875 1 51.84 327 SER B N 1
ATOM 6380 C CA . SER B 1 327 ? 5.039 -6.613 -19.859 1 51.84 327 SER B CA 1
ATOM 6381 C C . SER B 1 327 ? 4.957 -7.977 -19.172 1 51.84 327 SER B C 1
ATOM 6383 O O . SER B 1 327 ? 5.945 -8.469 -18.625 1 51.84 327 SER B O 1
ATOM 6385 N N . TYR B 1 328 ? 3.744 -8.266 -18.734 1 56.88 328 TYR B N 1
ATOM 6386 C CA . TYR B 1 328 ? 3.557 -9.547 -18.047 1 56.88 328 TYR B CA 1
ATOM 6387 C C . TYR B 1 328 ? 3.719 -10.711 -19.016 1 56.88 328 TYR B C 1
ATOM 6389 O O . TYR B 1 328 ? 3.811 -10.5 -20.234 1 56.88 328 TYR B O 1
ATOM 6397 N N . ASP B 1 329 ? 3.857 -11.938 -18.453 1 62.31 329 ASP B N 1
ATOM 6398 C CA . ASP B 1 329 ? 4.035 -13.258 -19.047 1 62.31 329 ASP B CA 1
ATOM 6399 C C . ASP B 1 329 ? 3.033 -13.484 -20.188 1 62.31 329 ASP B C 1
ATOM 6401 O O . ASP B 1 329 ? 3.344 -14.156 -21.172 1 62.31 329 ASP B O 1
ATOM 6405 N N . PHE B 1 330 ? 1.87 -12.781 -20.109 1 72.75 330 PHE B N 1
ATOM 6406 C CA . PHE B 1 330 ? 0.885 -13.016 -21.156 1 72.75 330 PHE B CA 1
ATOM 6407 C C . PHE B 1 330 ? 0.521 -11.719 -21.859 1 72.75 330 PHE B C 1
ATOM 6409 O O . PHE B 1 330 ? 0.732 -10.633 -21.312 1 72.75 330 PHE B O 1
ATOM 6416 N N . SER B 1 331 ? 0.186 -11.852 -23.094 1 72.31 331 SER B N 1
ATOM 6417 C CA . SER B 1 331 ? -0.204 -10.742 -23.953 1 72.31 331 SER B CA 1
ATOM 6418 C C . SER B 1 331 ? -1.712 -10.516 -23.906 1 72.31 331 SER B C 1
ATOM 6420 O O . SER B 1 331 ? -2.471 -11.414 -23.531 1 72.31 331 SER B O 1
ATOM 6422 N N . GLN B 1 332 ? -2.057 -9.344 -24.266 1 73 332 GLN B N 1
ATOM 6423 C CA . GLN B 1 332 ? -3.477 -9.039 -24.391 1 73 332 GLN B CA 1
ATOM 6424 C C . GLN B 1 332 ? -4.168 -9.992 -25.344 1 73 332 GLN B C 1
ATOM 6426 O O . GLN B 1 332 ? -5.289 -10.445 -25.094 1 73 332 GLN B O 1
ATOM 6431 N N . GLU B 1 333 ? -3.5 -10.258 -26.359 1 75.5 333 GLU B N 1
ATOM 6432 C CA . GLU B 1 333 ? -4.039 -11.211 -27.312 1 75.5 333 GLU B CA 1
ATOM 6433 C C . GLU B 1 333 ? -4.199 -12.594 -26.688 1 75.5 333 GLU B C 1
ATOM 6435 O O . GLU B 1 333 ? -5.184 -13.289 -26.953 1 75.5 333 GLU B O 1
ATOM 6440 N N . GLY B 1 334 ? -3.273 -12.844 -25.953 1 77 334 GLY B N 1
ATOM 6441 C CA . GLY B 1 334 ? -3.348 -14.117 -25.266 1 77 334 GLY B CA 1
ATOM 6442 C C . GLY B 1 334 ? -4.508 -14.203 -24.281 1 77 334 GLY B C 1
ATOM 6443 O O . GLY B 1 334 ? -5.145 -15.25 -24.156 1 77 334 GLY B O 1
ATOM 6444 N N . LEU B 1 335 ? -4.746 -13.133 -23.672 1 76.69 335 LEU B N 1
ATOM 6445 C CA . LEU B 1 335 ? -5.871 -13.078 -22.734 1 76.69 335 LEU B CA 1
ATOM 6446 C C . LEU B 1 335 ? -7.195 -13.211 -23.484 1 76.69 335 LEU B C 1
ATOM 6448 O O . LEU B 1 335 ? -8.109 -13.906 -23.031 1 76.69 335 LEU B O 1
ATOM 6452 N N . GLU B 1 336 ? -7.316 -12.578 -24.562 1 76.44 336 GLU B N 1
ATOM 6453 C CA . GLU B 1 336 ? -8.531 -12.633 -25.359 1 76.44 336 GLU B CA 1
ATOM 6454 C C . GLU B 1 336 ? -8.789 -14.047 -25.875 1 76.44 336 GLU B C 1
ATOM 6456 O O . GLU B 1 336 ? -9.93 -14.508 -25.875 1 76.44 336 GLU B O 1
ATOM 6461 N N . GLU B 1 337 ? -7.766 -14.617 -26.234 1 75.31 337 GLU B N 1
ATOM 6462 C CA . GLU B 1 337 ? -7.871 -16 -26.688 1 75.31 337 GLU B CA 1
ATOM 6463 C C . GLU B 1 337 ? -8.328 -16.922 -25.562 1 75.31 337 GLU B C 1
ATOM 6465 O O . GLU B 1 337 ? -9.148 -17.812 -25.781 1 75.31 337 GLU B O 1
ATOM 6470 N N . TYR B 1 338 ? -7.801 -16.625 -24.5 1 74.75 338 TYR B N 1
ATOM 6471 C CA . TYR B 1 338 ? -8.156 -17.438 -23.344 1 74.75 338 TYR B CA 1
ATOM 6472 C C . TYR B 1 338 ? -9.633 -17.266 -22.984 1 74.75 338 TYR B C 1
ATOM 6474 O O . TYR B 1 338 ? -10.32 -18.234 -22.688 1 74.75 338 TYR B O 1
ATOM 6482 N N . CYS B 1 339 ? -10.062 -16.094 -23.031 1 72.5 339 CYS B N 1
ATOM 6483 C CA . CYS B 1 339 ? -11.438 -15.781 -22.656 1 72.5 339 CYS B CA 1
ATOM 6484 C C . CYS B 1 339 ? -12.422 -16.312 -23.703 1 72.5 339 CYS B C 1
ATOM 6486 O O . CYS B 1 339 ? -13.57 -16.625 -23.375 1 72.5 339 CYS B O 1
ATOM 6488 N N . SER B 1 340 ? -12.016 -16.328 -24.875 1 66.69 340 SER B N 1
ATOM 6489 C CA . SER B 1 340 ? -12.898 -16.75 -25.969 1 66.69 340 SER B CA 1
ATOM 6490 C C . SER B 1 340 ? -13.03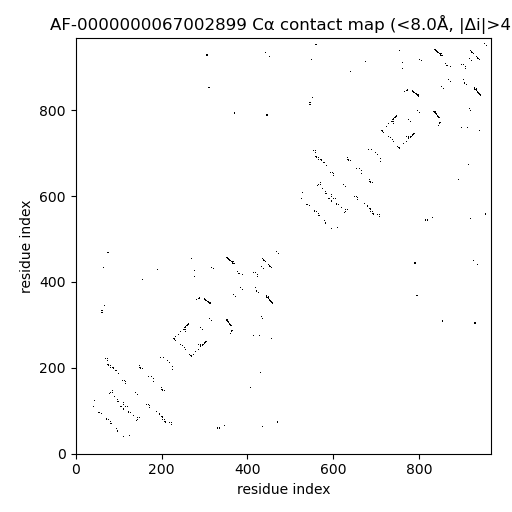1 -18.266 -26.016 1 66.69 340 SER B C 1
ATOM 6492 O O . SER B 1 340 ? -13.891 -18.797 -26.734 1 66.69 340 SER B O 1
ATOM 6494 N N . ASP B 1 341 ? -12.195 -18.797 -25.312 1 63.31 341 ASP B N 1
ATOM 6495 C CA . ASP B 1 341 ? -12.25 -20.25 -25.344 1 63.31 341 ASP B CA 1
ATOM 6496 C C . ASP B 1 341 ? -13.5 -20.781 -24.641 1 63.31 341 ASP B C 1
ATOM 6498 O O . ASP B 1 341 ? -13.633 -20.672 -23.422 1 63.31 341 ASP B O 1
ATOM 6502 N N . ALA B 1 342 ? -14.656 -20.984 -25.328 1 56 342 ALA B N 1
ATOM 6503 C CA . ALA B 1 342 ? -15.977 -21.438 -24.875 1 56 342 ALA B CA 1
ATOM 6504 C C . ALA B 1 342 ? -15.883 -22.734 -24.078 1 56 342 ALA B C 1
ATOM 6506 O O . ALA B 1 342 ? -16.734 -23.016 -23.234 1 56 342 ALA B O 1
ATOM 6507 N N . ASP B 1 343 ? -14.945 -23.578 -24.359 1 51.75 343 ASP B N 1
ATOM 6508 C CA . ASP B 1 343 ? -14.93 -24.922 -23.797 1 51.75 343 ASP B CA 1
ATOM 6509 C C . ASP B 1 343 ? -14.18 -24.953 -22.469 1 51.75 343 ASP B C 1
ATOM 6511 O O . ASP B 1 343 ? -13.789 -26.031 -22 1 51.75 343 ASP B O 1
ATOM 6515 N N . ASP B 1 344 ? -13.992 -23.812 -21.875 1 53.97 344 ASP B N 1
ATOM 6516 C CA . ASP B 1 344 ? -13.211 -23.875 -20.641 1 53.97 344 ASP B CA 1
ATOM 6517 C C . ASP B 1 344 ? -14.031 -24.453 -19.5 1 53.97 344 ASP B C 1
ATOM 6519 O O . ASP B 1 344 ? -15.016 -23.844 -19.062 1 53.97 344 ASP B O 1
ATOM 6523 N N . PRO B 1 345 ? -13.844 -25.797 -19.281 1 48.34 345 PRO B N 1
ATOM 6524 C CA . PRO B 1 345 ? -14.617 -26.5 -18.25 1 48.34 345 PRO B CA 1
ATOM 6525 C C . PRO B 1 345 ? -14.539 -25.812 -16.891 1 48.34 345 PRO B C 1
ATOM 6527 O O . PRO B 1 345 ? -15.32 -26.125 -15.992 1 48.34 345 PRO B O 1
ATOM 6530 N N . MET B 1 346 ? -13.422 -25.203 -16.641 1 50.66 346 MET B N 1
ATOM 6531 C CA . MET B 1 346 ? -13.109 -24.906 -15.25 1 50.66 346 MET B CA 1
ATOM 6532 C C . MET B 1 346 ? -13.883 -23.688 -14.773 1 50.66 346 MET B C 1
ATOM 6534 O O . MET B 1 346 ? -13.602 -23.141 -13.703 1 50.66 346 MET B O 1
ATOM 6538 N N . GLY B 1 347 ? -14.977 -23.438 -15.391 1 54.19 347 GLY B N 1
ATOM 6539 C CA . GLY B 1 347 ? -15.938 -22.453 -14.922 1 54.19 347 GLY B CA 1
ATOM 6540 C C . GLY B 1 347 ? -15.664 -21.047 -15.438 1 54.19 347 GLY B C 1
ATOM 6541 O O . GLY B 1 347 ? -14.578 -20.781 -15.969 1 54.19 347 GLY B O 1
ATOM 6542 N N . PRO B 1 348 ? -16.656 -20.281 -15.344 1 55.88 348 PRO B N 1
ATOM 6543 C CA . PRO B 1 348 ? -16.641 -18.953 -15.969 1 55.88 348 PRO B CA 1
ATOM 6544 C C . PRO B 1 348 ? -15.609 -18.031 -15.344 1 55.88 348 PRO B C 1
ATOM 6546 O O . PRO B 1 348 ? -15.367 -18.094 -14.133 1 55.88 348 PRO B O 1
ATOM 6549 N N . LEU B 1 349 ? -14.648 -17.578 -16.156 1 62.91 349 LEU B N 1
ATOM 6550 C CA . LEU B 1 349 ? -13.734 -16.5 -15.789 1 62.91 349 LEU B CA 1
ATOM 6551 C C . LEU B 1 349 ? -14.406 -15.523 -14.828 1 62.91 349 LEU B C 1
ATOM 6553 O O . LEU B 1 349 ? -13.719 -14.828 -14.07 1 62.91 349 LEU B O 1
ATOM 6557 N N . HIS B 1 350 ? -15.656 -15.898 -14.594 1 62.5 350 HIS B N 1
ATOM 6558 C CA . HIS B 1 350 ? -16.422 -14.922 -13.828 1 62.5 350 HIS B CA 1
ATOM 6559 C C . HIS B 1 350 ? -16.797 -15.469 -12.453 1 62.5 350 HIS B C 1
ATOM 6561 O O . HIS B 1 350 ? -17.531 -14.828 -11.703 1 62.5 350 HIS B O 1
ATOM 6567 N N . SER B 1 351 ? -16.281 -16.625 -12.094 1 67.12 351 SER B N 1
ATOM 6568 C CA . SER B 1 351 ? -16.672 -17.188 -10.805 1 67.12 351 SER B CA 1
ATOM 6569 C C . SER B 1 351 ? -15.82 -16.625 -9.672 1 67.12 351 SER B C 1
ATOM 6571 O O . SER B 1 351 ? -14.664 -16.25 -9.883 1 67.12 351 SER B O 1
ATOM 6573 N N . ALA B 1 352 ? -16.578 -16.562 -8.469 1 70.19 352 ALA B N 1
ATOM 6574 C CA . ALA B 1 352 ? -15.891 -16.141 -7.258 1 70.19 352 ALA B CA 1
ATOM 6575 C C . ALA B 1 352 ? -14.859 -17.172 -6.816 1 70.19 352 ALA B C 1
ATOM 6577 O O . ALA B 1 352 ? -15.094 -18.375 -6.934 1 70.19 352 ALA B O 1
ATOM 6578 N N . VAL B 1 353 ? -13.727 -16.75 -6.43 1 77.06 353 VAL B N 1
ATOM 6579 C CA . VAL B 1 353 ? -12.641 -17.641 -6.016 1 77.06 353 VAL B CA 1
ATOM 6580 C C . VAL B 1 353 ? -12.32 -17.406 -4.539 1 77.06 353 VAL B C 1
ATOM 6582 O O . VAL B 1 353 ? -12.406 -16.281 -4.047 1 77.06 353 VAL B O 1
ATOM 6585 N N . PRO B 1 354 ? -12.086 -18.516 -3.848 1 82.19 354 PRO B N 1
ATOM 6586 C CA . PRO B 1 354 ? -11.672 -18.359 -2.453 1 82.19 354 PRO B CA 1
ATOM 6587 C C . PRO B 1 354 ? -10.367 -17.578 -2.314 1 82.19 354 PRO B C 1
ATOM 6589 O O . PRO B 1 354 ? -9.461 -17.719 -3.145 1 82.19 354 PRO B O 1
ATOM 6592 N N . CYS B 1 355 ? -10.359 -16.75 -1.268 1 87.94 355 CYS B N 1
ATOM 6593 C CA . CYS B 1 355 ? -9.18 -15.945 -0.98 1 87.94 355 CYS B CA 1
ATOM 6594 C C . CYS B 1 355 ? -8.75 -16.109 0.473 1 87.94 355 CYS B C 1
ATOM 6596 O O . CYS B 1 355 ? -9.586 -16.125 1.374 1 87.94 355 CYS B O 1
ATOM 6598 N N . ILE B 1 356 ? -7.449 -16.391 0.664 1 93 356 ILE B N 1
ATOM 6599 C CA . ILE B 1 356 ? -6.879 -16.5 2.004 1 93 356 ILE B CA 1
ATOM 6600 C C . ILE B 1 356 ? -5.793 -15.438 2.188 1 93 356 ILE B C 1
ATOM 6602 O O . ILE B 1 356 ? -4.98 -15.211 1.287 1 93 356 ILE B O 1
ATOM 6606 N N . THR B 1 357 ? -5.898 -14.75 3.324 1 95.69 357 THR B N 1
ATOM 6607 C CA . THR B 1 357 ? -4.875 -13.766 3.656 1 95.69 357 THR B CA 1
ATOM 6608 C C . THR B 1 357 ? -4.137 -14.164 4.934 1 95.69 357 THR B C 1
ATOM 6610 O O . THR B 1 357 ? -4.762 -14.539 5.926 1 95.69 357 THR B O 1
ATOM 6613 N N . LEU B 1 358 ? -2.807 -14.188 4.867 1 97.94 358 LEU B N 1
ATOM 6614 C CA . LEU B 1 358 ? -1.95 -14.383 6.031 1 97.94 358 LEU B CA 1
ATOM 6615 C C . LEU B 1 358 ? -1.255 -13.086 6.422 1 97.94 358 LEU B C 1
ATOM 6617 O O . LEU B 1 358 ? -0.679 -12.398 5.57 1 97.94 358 LEU B O 1
ATOM 6621 N N . ARG B 1 359 ? -1.393 -12.688 7.648 1 98.44 359 ARG B N 1
ATOM 6622 C CA . ARG B 1 359 ? -0.604 -11.586 8.188 1 98.44 359 ARG B CA 1
ATOM 6623 C C . ARG B 1 359 ? 0.542 -12.102 9.047 1 98.44 359 ARG B C 1
ATOM 6625 O O . ARG B 1 359 ? 0.321 -12.867 9.992 1 98.44 359 ARG B O 1
ATOM 6632 N N . ILE B 1 360 ? 1.752 -11.766 8.695 1 98.56 360 ILE B N 1
ATOM 6633 C CA . ILE B 1 360 ? 2.949 -12.086 9.469 1 98.56 360 ILE B CA 1
ATOM 6634 C C . ILE B 1 360 ? 3.465 -10.828 10.164 1 98.56 360 ILE B C 1
ATOM 6636 O O . ILE B 1 360 ? 3.898 -9.883 9.508 1 98.56 360 ILE B O 1
ATOM 6640 N N . ARG B 1 361 ? 3.41 -10.859 11.469 1 97.75 361 ARG B N 1
ATOM 6641 C CA . ARG B 1 361 ? 3.799 -9.695 12.266 1 97.75 361 ARG B CA 1
ATOM 6642 C C . ARG B 1 361 ? 5.047 -9.992 13.094 1 97.75 361 ARG B C 1
ATOM 6644 O O . ARG B 1 361 ? 5.07 -10.953 13.875 1 97.75 361 ARG B O 1
ATOM 6651 N N . ASP B 1 362 ? 6.066 -9.203 12.898 1 97.94 362 ASP B N 1
ATOM 6652 C CA . ASP B 1 362 ? 7.273 -9.367 13.695 1 97.94 362 ASP B CA 1
ATOM 6653 C C . ASP B 1 362 ? 7.523 -8.133 14.562 1 97.94 362 ASP B C 1
ATOM 6655 O O . ASP B 1 362 ? 6.816 -7.133 14.445 1 97.94 362 ASP B O 1
ATOM 6659 N N . ARG B 1 363 ? 8.359 -8.273 15.539 1 97.06 363 ARG B N 1
ATOM 6660 C CA . ARG B 1 363 ? 8.859 -7.188 16.375 1 97.06 363 ARG B CA 1
ATOM 6661 C C . ARG B 1 363 ? 10.32 -6.871 16.062 1 97.06 363 ARG B C 1
ATOM 6663 O O . ARG B 1 363 ? 11.148 -6.77 16.969 1 97.06 363 ARG B O 1
ATOM 6670 N N . GLY B 1 364 ? 10.57 -6.758 14.695 1 95.38 364 GLY B N 1
ATOM 6671 C CA . GLY B 1 364 ? 11.945 -6.605 14.234 1 95.38 364 GLY B CA 1
ATOM 6672 C C . GLY B 1 364 ? 12.391 -5.156 14.156 1 95.38 364 GLY B C 1
ATOM 6673 O O . GLY B 1 364 ? 13.406 -4.848 13.531 1 95.38 364 GLY B O 1
ATOM 6674 N N . GLY B 1 365 ? 11.633 -4.258 14.68 1 93.44 365 GLY B N 1
ATOM 6675 C CA . GLY B 1 365 ? 12.023 -2.857 14.703 1 93.44 365 GLY B CA 1
ATOM 6676 C C . GLY B 1 365 ? 11.531 -2.076 13.508 1 93.44 365 GLY B C 1
ATOM 6677 O O . GLY B 1 365 ? 11.594 -0.845 13.492 1 93.44 365 GLY B O 1
ATOM 6678 N N . GLY B 1 366 ? 11.016 -2.773 12.492 1 92.75 366 GLY B N 1
ATOM 6679 C CA . GLY B 1 366 ? 10.508 -2.109 11.305 1 92.75 366 GLY B CA 1
ATOM 6680 C C . GLY B 1 366 ? 11.586 -1.827 10.273 1 92.75 366 GLY B C 1
ATOM 6681 O O . GLY B 1 366 ? 12.773 -1.993 10.547 1 92.75 366 GLY B O 1
ATOM 6682 N N . VAL B 1 367 ? 11.18 -1.465 9.078 1 89.69 367 VAL B N 1
ATOM 6683 C CA . VAL B 1 367 ? 12.062 -1.104 7.973 1 89.69 367 VAL B CA 1
ATOM 6684 C C . VAL B 1 367 ? 12.156 0.416 7.863 1 89.69 367 VAL B C 1
ATOM 6686 O O . VAL B 1 367 ? 11.133 1.109 7.84 1 89.69 367 VAL B O 1
ATOM 6689 N N . PRO B 1 368 ? 13.344 0.896 7.828 1 83.94 368 PRO B N 1
ATOM 6690 C CA . PRO B 1 368 ? 13.469 2.344 7.648 1 83.94 368 PRO B CA 1
ATOM 6691 C C . PRO B 1 368 ? 12.797 2.838 6.363 1 83.94 368 PRO B C 1
ATOM 6693 O O . PRO B 1 368 ? 12.859 2.158 5.336 1 83.94 368 PRO B O 1
ATOM 6696 N N . PRO B 1 369 ? 12.203 3.963 6.406 1 79.31 369 PRO B N 1
ATOM 6697 C CA . PRO B 1 369 ? 11.477 4.496 5.25 1 79.31 369 PRO B CA 1
ATOM 6698 C C . PRO B 1 369 ? 12.352 4.598 4 1 79.31 369 PRO B C 1
ATOM 6700 O O . PRO B 1 369 ? 11.859 4.391 2.887 1 79.31 369 PRO B O 1
ATOM 6703 N N . GLU B 1 370 ? 13.586 4.895 4.148 1 74.38 370 GLU B N 1
ATOM 6704 C CA . GLU B 1 370 ? 14.484 5.047 3.006 1 74.38 370 GLU B CA 1
ATOM 6705 C C . GLU B 1 370 ? 14.727 3.711 2.309 1 74.38 370 GLU B C 1
ATOM 6707 O O . GLU B 1 370 ? 15.023 3.672 1.114 1 74.38 370 GLU B O 1
ATOM 6712 N N . ALA B 1 371 ? 14.562 2.68 3.062 1 82.69 371 ALA B N 1
ATOM 6713 C CA . ALA B 1 371 ? 14.836 1.35 2.523 1 82.69 371 ALA B CA 1
ATOM 6714 C C . ALA B 1 371 ? 13.578 0.733 1.913 1 82.69 371 ALA B C 1
ATOM 6716 O O . ALA B 1 371 ? 13.672 -0.168 1.076 1 82.69 371 ALA B O 1
ATOM 6717 N N . LEU B 1 372 ? 12.422 1.18 2.275 1 85.38 372 LEU B N 1
ATOM 6718 C CA . LEU B 1 372 ? 11.148 0.555 1.94 1 85.38 372 LEU B CA 1
ATOM 6719 C C . LEU B 1 372 ? 10.945 0.5 0.43 1 85.38 372 LEU B C 1
ATOM 6721 O O . LEU B 1 372 ? 10.539 -0.532 -0.111 1 85.38 372 LEU B O 1
ATOM 6725 N N . PRO B 1 373 ? 11.367 1.538 -0.264 1 77.62 373 PRO B N 1
ATOM 6726 C CA . PRO B 1 373 ? 11.156 1.479 -1.713 1 77.62 373 PRO B CA 1
ATOM 6727 C C . PRO B 1 373 ? 12.039 0.433 -2.393 1 77.62 373 PRO B C 1
ATOM 6729 O O . PRO B 1 373 ? 11.734 0.002 -3.51 1 77.62 373 PRO B O 1
ATOM 6732 N N . ASN B 1 374 ? 13.062 -0.036 -1.716 1 81.38 374 ASN B N 1
ATOM 6733 C CA . ASN B 1 374 ? 14.062 -0.881 -2.352 1 81.38 374 ASN B CA 1
ATOM 6734 C C . ASN B 1 374 ? 13.898 -2.346 -1.953 1 81.38 374 ASN B C 1
ATOM 6736 O O . ASN B 1 374 ? 14.594 -3.219 -2.48 1 81.38 374 ASN B O 1
ATOM 6740 N N . ILE B 1 375 ? 12.945 -2.588 -1.131 1 85.38 375 ILE B N 1
ATOM 6741 C CA . ILE B 1 375 ? 12.883 -3.934 -0.573 1 85.38 375 ILE B CA 1
ATOM 6742 C C . ILE B 1 375 ? 12.484 -4.926 -1.661 1 85.38 375 ILE B C 1
ATOM 6744 O O . ILE B 1 375 ? 12.734 -6.129 -1.535 1 85.38 375 ILE B O 1
ATOM 6748 N N . TRP B 1 376 ? 11.891 -4.43 -2.771 1 85.19 376 TRP B N 1
ATOM 6749 C CA . TRP B 1 376 ? 11.438 -5.305 -3.846 1 85.19 376 TRP B CA 1
ATOM 6750 C C . TRP B 1 376 ? 12.438 -5.32 -4.996 1 85.19 376 TRP B C 1
ATOM 6752 O O . TRP B 1 376 ? 12.219 -5.98 -6.012 1 85.19 376 TRP B O 1
ATOM 6762 N N . SER B 1 377 ? 13.477 -4.504 -4.848 1 81.12 377 SER B N 1
ATOM 6763 C CA . SER B 1 377 ? 14.484 -4.453 -5.898 1 81.12 377 SER B CA 1
ATOM 6764 C C . SER B 1 377 ? 15.391 -5.68 -5.852 1 81.12 377 SER B C 1
ATOM 6766 O O . SER B 1 377 ? 15.766 -6.141 -4.77 1 81.12 377 SER B O 1
ATOM 6768 N N . TYR B 1 378 ? 15.656 -6.125 -7.09 1 78.44 378 TYR B N 1
ATOM 6769 C CA . TYR B 1 378 ? 16.578 -7.25 -7.172 1 78.44 378 TYR B CA 1
ATOM 6770 C C . TYR B 1 378 ? 17.984 -6.836 -6.777 1 78.44 378 TYR B C 1
ATOM 6772 O O . TYR B 1 378 ? 18.438 -5.742 -7.125 1 78.44 378 TYR B O 1
ATOM 6780 N N . SER B 1 379 ? 18.688 -7.594 -5.988 1 73.69 379 SER B N 1
ATOM 6781 C CA . SER B 1 379 ? 20.062 -7.402 -5.539 1 73.69 379 SER B CA 1
ATOM 6782 C C . SER B 1 379 ? 20.125 -6.477 -4.328 1 73.69 379 SER B C 1
ATOM 6784 O O . SER B 1 379 ? 21.219 -6.133 -3.859 1 73.69 379 SER B O 1
ATOM 6786 N N . PHE B 1 380 ? 18.984 -5.895 -3.971 1 72.62 380 PHE B N 1
ATOM 6787 C CA . PHE B 1 380 ? 18.953 -5.176 -2.703 1 72.62 380 PHE B CA 1
ATOM 6788 C C . PHE B 1 380 ? 18.969 -6.148 -1.529 1 72.62 380 PHE B C 1
ATOM 6790 O O . PHE B 1 380 ? 18.156 -7.078 -1.485 1 72.62 380 PHE B O 1
ATOM 6797 N N . THR B 1 381 ? 19.984 -5.941 -0.681 1 69.56 381 THR B N 1
ATOM 6798 C CA . THR B 1 381 ? 20.062 -6.793 0.503 1 69.56 381 THR B CA 1
ATOM 6799 C C . THR B 1 381 ? 20.656 -6.027 1.678 1 69.56 381 THR B C 1
ATOM 6801 O O . THR B 1 381 ? 21.438 -5.086 1.483 1 69.56 381 THR B O 1
ATOM 6804 N N . THR B 1 382 ? 20.141 -6.246 2.779 1 59.88 382 THR B N 1
ATOM 6805 C CA . THR B 1 382 ? 20.688 -5.672 4 1 59.88 382 THR B CA 1
ATOM 6806 C C . THR B 1 382 ? 21.609 -6.672 4.707 1 59.88 382 THR B C 1
ATOM 6808 O O . THR B 1 382 ? 22.109 -6.402 5.801 1 59.88 382 THR B O 1
ATOM 6811 N N . PHE B 1 383 ? 21.703 -7.789 4.023 1 55.47 383 PHE B N 1
ATOM 6812 C CA . PHE B 1 383 ? 22.594 -8.82 4.566 1 55.47 383 PHE B CA 1
ATOM 6813 C C . PHE B 1 383 ? 24.047 -8.43 4.379 1 55.47 383 PHE B C 1
ATOM 6815 O O . PHE B 1 383 ? 24.406 -7.801 3.383 1 55.47 383 PHE B O 1
ATOM 6822 N N . ASN B 1 384 ? 24.844 -8.359 5.371 1 50.59 384 ASN B N 1
ATOM 6823 C CA . ASN B 1 384 ? 26.266 -8.07 5.266 1 50.59 384 ASN B CA 1
ATOM 6824 C C . ASN B 1 384 ? 26.953 -8.992 4.262 1 50.59 384 ASN B C 1
ATOM 6826 O O . ASN B 1 384 ? 26.672 -10.188 4.219 1 50.59 384 ASN B O 1
ATOM 6830 N N . ASN B 1 385 ? 27.328 -8.469 3.102 1 47.31 385 ASN B N 1
ATOM 6831 C CA . ASN B 1 385 ? 27.969 -9.039 1.922 1 47.31 385 ASN B CA 1
ATOM 6832 C C . ASN B 1 385 ? 29.016 -10.086 2.305 1 47.31 385 ASN B C 1
ATOM 6834 O O . ASN B 1 385 ? 29.312 -10.992 1.521 1 47.31 385 ASN B O 1
ATOM 6838 N N . GLU B 1 386 ? 29.734 -10 3.217 1 45.12 386 GLU B N 1
ATOM 6839 C CA . GLU B 1 386 ? 30.797 -10.977 3.43 1 45.12 386 GLU B CA 1
ATOM 6840 C C . GLU B 1 386 ? 30.234 -12.398 3.488 1 45.12 386 GLU B C 1
ATOM 6842 O O . GLU B 1 386 ? 30.859 -13.336 3.004 1 45.12 386 GLU B O 1
ATOM 6847 N N . GLU B 1 387 ? 29.141 -12.633 3.93 1 41.31 387 GLU B N 1
ATOM 6848 C CA . GLU B 1 387 ? 28.578 -13.977 4.031 1 41.31 387 GLU B CA 1
ATOM 6849 C C . GLU B 1 387 ? 27.859 -14.375 2.74 1 41.31 387 GLU B C 1
ATOM 6851 O O . GLU B 1 387 ? 27.641 -15.555 2.49 1 41.31 387 GLU B O 1
ATOM 6856 N N . ALA B 1 388 ? 27.438 -13.508 2.041 1 40.88 388 ALA B N 1
ATOM 6857 C CA . ALA B 1 388 ? 26.828 -13.844 0.758 1 40.88 388 ALA B CA 1
ATOM 6858 C C . ALA B 1 388 ? 27.844 -14.461 -0.194 1 40.88 388 ALA B C 1
ATOM 6860 O O . ALA B 1 388 ? 27.5 -15.328 -1.003 1 40.88 388 ALA B O 1
ATOM 6861 N N . ALA B 1 389 ? 29.016 -13.867 -0.236 1 40.94 389 ALA B N 1
ATOM 6862 C CA . ALA B 1 389 ? 30.094 -14.414 -1.068 1 40.94 389 ALA B CA 1
ATOM 6863 C C . ALA B 1 389 ? 30.359 -15.875 -0.728 1 40.94 389 ALA B C 1
ATOM 6865 O O . ALA B 1 389 ? 30.891 -16.625 -1.554 1 40.94 389 ALA B O 1
ATOM 6866 N N . ALA B 1 390 ? 30.266 -16.156 0.524 1 37.75 390 ALA B N 1
ATOM 6867 C CA . ALA B 1 390 ? 30.578 -17.516 0.93 1 37.75 390 ALA B CA 1
ATOM 6868 C C . ALA B 1 390 ? 29.531 -18.5 0.405 1 37.75 390 ALA B C 1
ATOM 6870 O O . ALA B 1 390 ? 29.766 -19.703 0.386 1 37.75 390 ALA B O 1
ATOM 6871 N N . ALA B 1 391 ? 28.375 -17.969 0.427 1 35.72 391 ALA B N 1
ATOM 6872 C CA . ALA B 1 391 ? 27.281 -18.875 0.049 1 35.72 391 ALA B CA 1
ATOM 6873 C C . ALA B 1 391 ? 27.344 -19.219 -1.438 1 35.72 391 ALA B C 1
ATOM 6875 O O . ALA B 1 391 ? 26.75 -20.203 -1.883 1 35.72 391 ALA B O 1
ATOM 6876 N N . SER B 1 392 ? 27.844 -18.297 -2.154 1 35.12 392 SER B N 1
ATOM 6877 C CA . SER B 1 392 ? 27.891 -18.516 -3.598 1 35.12 392 SER B CA 1
ATOM 6878 C C . SER B 1 392 ? 28.844 -19.656 -3.957 1 35.12 392 SER B C 1
ATOM 6880 O O . SER B 1 392 ? 28.812 -20.156 -5.082 1 35.12 392 SER B O 1
ATOM 6882 N N . ASP B 1 393 ? 29.859 -19.75 -3.084 1 31.73 393 ASP B N 1
ATOM 6883 C CA . ASP B 1 393 ? 30.844 -20.734 -3.488 1 31.73 393 ASP B CA 1
ATOM 6884 C C . ASP B 1 393 ? 30.312 -22.156 -3.283 1 31.73 393 ASP B C 1
ATOM 6886 O O . ASP B 1 393 ? 31.062 -23.125 -3.395 1 31.73 393 ASP B O 1
ATOM 6890 N N . GLY B 1 394 ? 29.234 -22.312 -2.529 1 32.72 394 GLY B N 1
ATOM 6891 C CA . GLY B 1 394 ? 28.953 -23.734 -2.41 1 32.72 394 GLY B CA 1
ATOM 6892 C C . GLY B 1 394 ? 28.703 -24.406 -3.746 1 32.72 394 GLY B C 1
ATOM 6893 O O . GLY B 1 394 ? 28.094 -23.812 -4.641 1 32.72 394 GLY B O 1
ATOM 6894 N N . GLY B 1 395 ? 29.484 -25.453 -4.047 1 27.84 395 GLY B N 1
ATOM 6895 C CA . GLY B 1 395 ? 29.656 -26.312 -5.207 1 27.84 395 GLY B CA 1
ATOM 6896 C C . GLY B 1 395 ? 28.344 -26.891 -5.719 1 27.84 395 GLY B C 1
ATOM 6897 O O . GLY B 1 395 ? 27.484 -27.281 -4.93 1 27.84 395 GLY B O 1
ATOM 6898 N N . LEU B 1 396 ? 27.969 -26.484 -6.875 1 32.34 396 LEU B N 1
ATOM 6899 C CA . LEU B 1 396 ? 27 -26.969 -7.859 1 32.34 396 LEU B CA 1
ATOM 6900 C C . LEU B 1 396 ? 27.031 -28.484 -7.934 1 32.34 396 LEU B C 1
ATOM 6902 O O . LEU B 1 396 ? 26.438 -29.078 -8.844 1 32.34 396 LEU B O 1
ATOM 6906 N N . GLY B 1 397 ? 27.859 -29.234 -7.172 1 26.88 397 GLY B N 1
ATOM 6907 C CA . GLY B 1 397 ? 28.141 -30.531 -7.781 1 26.88 397 GLY B CA 1
ATOM 6908 C C . GLY B 1 397 ? 26.953 -31.484 -7.73 1 26.88 397 GLY B C 1
ATOM 6909 O O . GLY B 1 397 ? 27.016 -32.594 -8.273 1 26.88 397 GLY B O 1
ATOM 6910 N N . SER B 1 398 ? 26.203 -31.609 -6.652 1 27.89 398 SER B N 1
ATOM 6911 C CA . SER B 1 398 ? 25.75 -33 -6.703 1 27.89 398 SER B CA 1
ATOM 6912 C C . SER B 1 398 ? 24.594 -33.156 -7.691 1 27.89 398 SER B C 1
ATOM 6914 O O . SER B 1 398 ? 23.594 -32.438 -7.613 1 27.89 398 SER B O 1
ATOM 6916 N N . GLU B 1 399 ? 24.781 -33.656 -8.945 1 28.25 399 GLU B N 1
ATOM 6917 C CA . GLU B 1 399 ? 24.047 -34.156 -10.094 1 28.25 399 GLU B CA 1
ATOM 6918 C C . GLU B 1 399 ? 23.047 -35.25 -9.68 1 28.25 399 GLU B C 1
ATOM 6920 O O . GLU B 1 399 ? 23.25 -36.406 -9.945 1 28.25 399 GLU B O 1
ATOM 6925 N N . ASP B 1 400 ? 22.562 -35.375 -8.5 1 27.16 400 ASP B N 1
ATOM 6926 C CA . ASP B 1 400 ? 21.75 -36.594 -8.477 1 27.16 400 ASP B CA 1
ATOM 6927 C C . ASP B 1 400 ? 20.547 -36.469 -9.414 1 27.16 400 ASP B C 1
ATOM 6929 O O . ASP B 1 400 ? 19.859 -35.438 -9.406 1 27.16 400 ASP B O 1
ATOM 6933 N N . ASP B 1 401 ? 20.375 -37.25 -10.516 1 26.42 401 ASP B N 1
ATOM 6934 C CA . ASP B 1 401 ? 19.641 -37.531 -11.742 1 26.42 401 ASP B CA 1
ATOM 6935 C C . ASP B 1 401 ? 18.172 -37.781 -11.461 1 26.42 401 ASP B C 1
ATOM 6937 O O . ASP B 1 401 ? 17.406 -38.156 -12.359 1 26.42 401 ASP B O 1
ATOM 6941 N N . SER B 1 402 ? 17.75 -38.188 -10.305 1 28.11 402 SER B N 1
ATOM 6942 C CA . SER B 1 402 ? 16.422 -38.781 -10.422 1 28.11 402 SER B CA 1
ATOM 6943 C C . SER B 1 402 ? 15.352 -37.719 -10.633 1 28.11 402 SER B C 1
ATOM 6945 O O . SER B 1 402 ? 15.492 -36.594 -10.141 1 28.11 402 SER B O 1
ATOM 6947 N N . GLY B 1 403 ? 14.555 -37.781 -11.672 1 29.38 403 GLY B N 1
ATOM 6948 C CA . GLY B 1 403 ? 13.484 -36.938 -12.195 1 29.38 403 GLY B CA 1
ATOM 6949 C C . GLY B 1 403 ? 12.648 -36.281 -11.109 1 29.38 403 GLY B C 1
ATOM 6950 O O . GLY B 1 403 ? 12.266 -35.125 -11.219 1 29.38 403 GLY B O 1
ATOM 6951 N N . LEU B 1 404 ? 12.094 -37.125 -10.242 1 31.86 404 LEU B N 1
ATOM 6952 C CA . LEU B 1 404 ? 11.18 -36.625 -9.227 1 31.86 404 LEU B CA 1
ATOM 6953 C C . LEU B 1 404 ? 11.914 -35.719 -8.234 1 31.86 404 LEU B C 1
ATOM 6955 O O . LEU B 1 404 ? 11.281 -35 -7.441 1 31.86 404 LEU B O 1
ATOM 6959 N N . GLY B 1 405 ? 13.188 -36 -8.023 1 33.66 405 GLY B N 1
ATOM 6960 C CA . GLY B 1 405 ? 14.031 -35.188 -7.152 1 33.66 405 GLY B CA 1
ATOM 6961 C C . GLY B 1 405 ? 14.133 -33.75 -7.57 1 33.66 405 GLY B C 1
ATOM 6962 O O . GLY B 1 405 ? 14.57 -32.906 -6.793 1 33.66 405 GLY B O 1
ATOM 6963 N N . VAL B 1 406 ? 14 -33.625 -8.867 1 34.41 406 VAL B N 1
ATOM 6964 C CA . VAL B 1 406 ? 14.094 -32.281 -9.438 1 34.41 406 VAL B CA 1
ATOM 6965 C C . VAL B 1 406 ? 12.93 -31.422 -8.938 1 34.41 406 VAL B C 1
ATOM 6967 O O . VAL B 1 406 ? 13.086 -30.219 -8.734 1 34.41 406 VAL B O 1
ATOM 6970 N N . LEU B 1 407 ? 11.82 -32.062 -8.734 1 34.91 407 LEU B N 1
ATOM 6971 C CA . LEU B 1 407 ? 10.688 -31.25 -8.305 1 34.91 407 LEU B CA 1
ATOM 6972 C C . LEU B 1 407 ? 10.898 -30.719 -6.895 1 34.91 407 LEU B C 1
ATOM 6974 O O . LEU B 1 407 ? 10.281 -29.719 -6.504 1 34.91 407 LEU B O 1
ATOM 6978 N N . SER B 1 408 ? 11.5 -31.562 -5.984 1 33.78 408 SER B N 1
ATOM 6979 C CA . SER B 1 408 ? 11.656 -31.172 -4.586 1 33.78 408 SER B CA 1
ATOM 6980 C C . SER B 1 408 ? 12.789 -30.156 -4.418 1 33.78 408 SER B C 1
ATOM 6982 O O . SER B 1 408 ? 13.188 -29.844 -3.293 1 33.78 408 SER B O 1
ATOM 6984 N N . SER B 1 409 ? 13.531 -29.812 -5.406 1 35.03 409 SER B N 1
ATOM 6985 C CA . SER B 1 409 ? 14.719 -28.969 -5.262 1 35.03 409 SER B CA 1
ATOM 6986 C C . SER B 1 409 ? 14.336 -27.547 -4.844 1 35.03 409 SER B C 1
ATOM 6988 O O . SER B 1 409 ? 15.164 -26.641 -4.898 1 35.03 409 SER B O 1
ATOM 6990 N N . THR B 1 410 ? 13.188 -27.422 -4.586 1 38.19 410 THR B N 1
ATOM 6991 C CA . THR B 1 410 ? 12.883 -26.078 -4.121 1 38.19 410 THR B CA 1
ATOM 6992 C C . THR B 1 410 ? 13.727 -25.719 -2.904 1 38.19 410 THR B C 1
ATOM 6994 O O . THR B 1 410 ? 13.961 -24.531 -2.629 1 38.19 410 THR B O 1
ATOM 6997 N N . GLY B 1 411 ? 14.164 -26.703 -2.117 1 37.72 411 GLY B N 1
ATOM 6998 C CA . GLY B 1 411 ? 15 -26.453 -0.954 1 37.72 411 GLY B CA 1
ATOM 6999 C C . GLY B 1 411 ? 16.391 -25.938 -1.312 1 37.72 411 GLY B C 1
ATOM 7000 O O . GLY B 1 411 ? 16.984 -25.156 -0.566 1 37.72 411 GLY B O 1
ATOM 7001 N N . ALA B 1 412 ? 17.078 -26.531 -2.262 1 36.88 412 ALA B N 1
ATOM 7002 C CA . ALA B 1 412 ? 18.469 -26.266 -2.607 1 36.88 412 ALA B CA 1
ATOM 7003 C C . ALA B 1 412 ? 18.625 -24.859 -3.174 1 36.88 412 ALA B C 1
ATOM 7005 O O . ALA B 1 412 ? 19.625 -24.188 -2.91 1 36.88 412 ALA B O 1
ATOM 7006 N N . ASP B 1 413 ? 17.688 -24.375 -3.869 1 43.44 413 ASP B N 1
ATOM 7007 C CA . ASP B 1 413 ? 17.734 -23.062 -4.496 1 43.44 413 ASP B CA 1
ATOM 7008 C C . ASP B 1 413 ? 17.641 -21.953 -3.451 1 43.44 413 ASP B C 1
ATOM 7010 O O . ASP B 1 413 ? 18.188 -20.859 -3.646 1 43.44 413 ASP B O 1
ATOM 7014 N N . GLN B 1 414 ? 17 -22.234 -2.268 1 46.31 414 GLN B N 1
ATOM 7015 C CA . GLN B 1 414 ? 16.766 -21.203 -1.268 1 46.31 414 GLN B CA 1
ATOM 7016 C C . GLN B 1 414 ? 18.062 -20.75 -0.621 1 46.31 414 GLN B C 1
ATOM 7018 O O . GLN B 1 414 ? 18.234 -19.562 -0.326 1 46.31 414 GLN B O 1
ATOM 7023 N N . SER B 1 415 ? 19.062 -21.828 -0.416 1 45.66 415 SER B N 1
ATOM 7024 C CA . SER B 1 415 ? 20.312 -21.469 0.266 1 45.66 415 SER B CA 1
ATOM 7025 C C . SER B 1 415 ? 21.234 -20.672 -0.646 1 45.66 415 SER B C 1
ATOM 7027 O O . SER B 1 415 ? 21.953 -19.781 -0.183 1 45.66 415 SER B O 1
ATOM 7029 N N . SER B 1 416 ? 21.078 -20.891 -1.983 1 47 416 SER B N 1
ATOM 7030 C CA . SER B 1 416 ? 22.047 -20.344 -2.914 1 47 416 SER B CA 1
ATOM 7031 C C . SER B 1 416 ? 21.75 -18.875 -3.252 1 47 416 SER B C 1
ATOM 7033 O O . SER B 1 416 ? 22.609 -18.141 -3.715 1 47 416 SER B O 1
ATOM 7035 N N . ILE B 1 417 ? 20.531 -18.453 -2.887 1 51.84 417 ILE B N 1
ATOM 7036 C CA . ILE B 1 417 ? 20.188 -17.094 -3.289 1 51.84 417 ILE B CA 1
ATOM 7037 C C . ILE B 1 417 ? 20.219 -16.172 -2.074 1 51.84 417 ILE B C 1
ATOM 7039 O O . ILE B 1 417 ? 20.078 -14.945 -2.207 1 51.84 417 ILE B O 1
ATOM 7043 N N . ALA B 1 418 ? 20.625 -16.828 -0.99 1 59.91 418 ALA B N 1
ATOM 7044 C CA . ALA B 1 418 ? 20.641 -16.016 0.228 1 59.91 418 ALA B CA 1
ATOM 7045 C C . ALA B 1 418 ? 21.625 -14.867 0.111 1 59.91 418 ALA B C 1
ATOM 7047 O O . ALA B 1 418 ? 22.75 -15.055 -0.341 1 59.91 418 ALA B O 1
ATOM 7048 N N . GLY B 1 419 ? 21.156 -13.75 0.343 1 64.75 419 GLY B N 1
ATOM 7049 C CA . GLY B 1 419 ? 22.031 -12.586 0.364 1 64.75 419 GLY B CA 1
ATOM 7050 C C . GLY B 1 419 ? 22.125 -11.883 -0.974 1 64.75 419 GLY B C 1
ATOM 7051 O O . GLY B 1 419 ? 22.672 -10.781 -1.065 1 64.75 419 GLY B O 1
ATOM 7052 N N . LEU B 1 420 ? 21.547 -12.547 -1.988 1 68.31 420 LEU B N 1
ATOM 7053 C CA . LEU B 1 420 ? 21.641 -11.938 -3.314 1 68.31 420 LEU B CA 1
ATOM 7054 C C . LEU B 1 420 ? 20.5 -10.961 -3.547 1 68.31 420 LEU B C 1
ATOM 7056 O O . LEU B 1 420 ? 20.547 -10.156 -4.484 1 68.31 420 LEU B O 1
ATOM 7060 N N . GLY B 1 421 ? 19.453 -10.977 -2.674 1 77.62 421 GLY B N 1
ATOM 7061 C CA . GLY B 1 421 ? 18.359 -10.023 -2.773 1 77.62 421 GLY B CA 1
ATOM 7062 C C . GLY B 1 421 ? 17.297 -10.445 -3.756 1 77.62 421 GLY B C 1
ATOM 7063 O O . GLY B 1 421 ? 16.656 -9.602 -4.395 1 77.62 421 GLY B O 1
ATOM 7064 N N . TYR B 1 422 ? 17.125 -11.797 -3.92 1 84.5 422 TYR B N 1
ATOM 7065 C CA . TYR B 1 422 ? 16.141 -12.289 -4.867 1 84.5 422 TYR B CA 1
ATOM 7066 C C . TYR B 1 422 ? 14.953 -12.906 -4.141 1 84.5 422 TYR B C 1
ATOM 7068 O O . TYR B 1 422 ? 13.898 -13.141 -4.742 1 84.5 422 TYR B O 1
ATOM 7076 N N . GLY B 1 423 ? 15.07 -13.102 -2.861 1 87.5 423 GLY B N 1
ATOM 7077 C CA . GLY B 1 423 ? 14.062 -13.82 -2.092 1 87.5 423 GLY B CA 1
ATOM 7078 C C . GLY B 1 423 ? 12.719 -13.117 -2.068 1 87.5 423 GLY B C 1
ATOM 7079 O O . GLY B 1 423 ? 11.711 -13.68 -2.488 1 87.5 423 GLY B O 1
ATOM 7080 N N . LEU B 1 424 ? 12.719 -11.844 -1.676 1 90.88 424 LEU B N 1
ATOM 7081 C CA . LEU B 1 424 ? 11.461 -11.125 -1.502 1 90.88 424 LEU B CA 1
ATOM 7082 C C . LEU B 1 424 ? 10.812 -10.82 -2.85 1 90.88 424 LEU B C 1
ATOM 7084 O O . LEU B 1 424 ? 9.617 -11.062 -3.037 1 90.88 424 LEU B O 1
ATOM 7088 N N . PRO B 1 425 ? 11.57 -10.414 -3.822 1 88.94 425 PRO B N 1
ATOM 7089 C CA . PRO B 1 425 ? 10.945 -10.164 -5.125 1 88.94 425 PRO B CA 1
ATOM 7090 C C . PRO B 1 425 ? 10.367 -11.438 -5.75 1 88.94 425 PRO B C 1
ATOM 7092 O O . PRO B 1 425 ? 9.305 -11.391 -6.375 1 88.94 425 PRO B O 1
ATOM 7095 N N . LEU B 1 426 ? 11.055 -12.508 -5.602 1 90.25 426 LEU B N 1
ATOM 7096 C CA . LEU B 1 426 ? 10.555 -13.766 -6.145 1 90.25 426 LEU B CA 1
ATOM 7097 C C . LEU B 1 426 ? 9.289 -14.203 -5.414 1 90.25 426 LEU B C 1
ATOM 7099 O O . LEU B 1 426 ? 8.367 -14.742 -6.031 1 90.25 426 LEU B O 1
ATOM 7103 N N . SER B 1 427 ? 9.258 -14.008 -4.113 1 94.12 427 SER B N 1
ATOM 7104 C CA . SER B 1 427 ? 8.055 -14.305 -3.348 1 94.12 427 SER B CA 1
ATOM 7105 C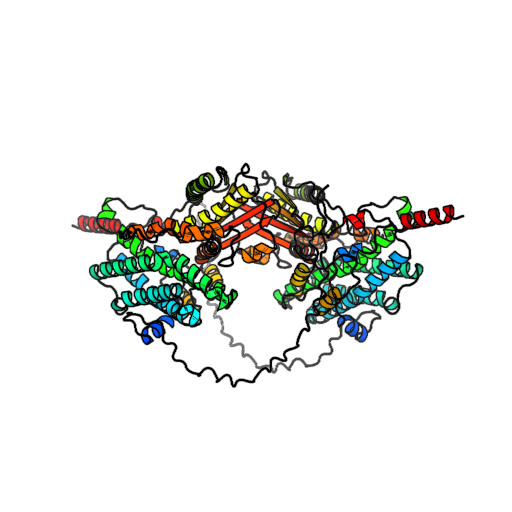 C . SER B 1 427 ? 6.859 -13.516 -3.865 1 94.12 427 SER B C 1
ATOM 7107 O O . SER B 1 427 ? 5.758 -14.055 -3.998 1 94.12 427 SER B O 1
ATOM 7109 N N . ARG B 1 428 ? 7.113 -12.273 -4.094 1 92.81 428 ARG B N 1
ATOM 7110 C CA . ARG B 1 428 ? 6.051 -11.43 -4.629 1 92.81 428 ARG B CA 1
ATOM 7111 C C . ARG B 1 428 ? 5.586 -11.93 -5.992 1 92.81 428 ARG B C 1
ATOM 7113 O O . ARG B 1 428 ? 4.387 -11.938 -6.281 1 92.81 428 ARG B O 1
ATOM 7120 N N . ALA B 1 429 ? 6.5 -12.375 -6.836 1 89.25 429 ALA B N 1
ATOM 7121 C CA . ALA B 1 429 ? 6.152 -12.906 -8.156 1 89.25 429 ALA B CA 1
ATOM 7122 C C . ALA B 1 429 ? 5.281 -14.156 -8.031 1 89.25 429 ALA B C 1
ATOM 7124 O O . ALA B 1 429 ? 4.285 -14.297 -8.742 1 89.25 429 ALA B O 1
ATOM 7125 N N . TYR B 1 430 ? 5.676 -15.047 -7.141 1 92.44 430 TYR B N 1
ATOM 7126 C CA . TYR B 1 430 ? 4.91 -16.266 -6.926 1 92.44 430 TYR B CA 1
ATOM 7127 C C . TYR B 1 430 ? 3.492 -15.953 -6.465 1 92.44 430 TYR B C 1
ATOM 7129 O O . TYR B 1 430 ? 2.527 -16.547 -6.945 1 92.44 430 TYR B O 1
ATOM 7137 N N . ALA B 1 431 ? 3.359 -15.008 -5.594 1 93 431 ALA B N 1
ATOM 7138 C CA . ALA B 1 431 ? 2.049 -14.656 -5.055 1 93 431 ALA B CA 1
ATOM 7139 C C . ALA B 1 431 ? 1.183 -13.992 -6.121 1 93 431 ALA B C 1
ATOM 7141 O O . ALA B 1 431 ? 0.015 -14.344 -6.293 1 93 431 ALA B O 1
ATOM 7142 N N . GLU B 1 432 ? 1.757 -13.133 -6.867 1 89.38 432 GLU B N 1
ATOM 7143 C CA . GLU B 1 432 ? 1.013 -12.32 -7.828 1 89.38 432 GLU B CA 1
ATOM 7144 C C . GLU B 1 432 ? 0.657 -13.125 -9.07 1 89.38 432 GLU B C 1
ATOM 7146 O O . GLU B 1 432 ? -0.313 -12.812 -9.766 1 89.38 432 GLU B O 1
ATOM 7151 N N . TYR B 1 433 ? 1.429 -14.125 -9.367 1 88.19 433 TYR B N 1
ATOM 7152 C CA . TYR B 1 433 ? 1.231 -14.883 -10.602 1 88.19 433 TYR B CA 1
ATOM 7153 C C . TYR B 1 433 ? -0.192 -15.422 -10.68 1 88.19 433 TYR B C 1
ATOM 7155 O O . TYR B 1 433 ? -0.774 -15.484 -11.766 1 88.19 433 TYR B O 1
ATOM 7163 N N . PHE B 1 434 ? -0.767 -15.734 -9.617 1 87.5 434 PHE B N 1
ATOM 7164 C CA . PHE B 1 434 ? -2.105 -16.312 -9.625 1 87.5 434 PHE B CA 1
ATOM 7165 C C . PHE B 1 434 ? -3.109 -15.367 -8.977 1 87.5 434 PHE B C 1
ATOM 7167 O O . PHE B 1 434 ? -4.113 -15.805 -8.414 1 87.5 434 PHE B O 1
ATOM 7174 N N . GLY B 1 435 ? -2.783 -14.164 -8.922 1 83.19 435 GLY B N 1
ATOM 7175 C CA . GLY B 1 435 ? -3.768 -13.156 -8.562 1 83.19 435 GLY B CA 1
ATOM 7176 C C . GLY B 1 435 ? -3.648 -12.695 -7.121 1 83.19 435 GLY B C 1
ATOM 7177 O O . GLY B 1 435 ? -4.406 -11.828 -6.676 1 83.19 435 GLY B O 1
ATOM 7178 N N . GLY B 1 436 ? -2.768 -13.25 -6.34 1 89.38 436 GLY B N 1
ATOM 7179 C CA . GLY B 1 436 ? -2.52 -12.781 -4.988 1 89.38 436 GLY B CA 1
ATOM 7180 C C . GLY B 1 436 ? -1.544 -11.625 -4.926 1 89.38 436 GLY B C 1
ATOM 7181 O O . GLY B 1 436 ? -1.5 -10.797 -5.84 1 89.38 436 GLY B O 1
ATOM 7182 N N . GLY B 1 437 ? -0.932 -11.516 -3.738 1 91.31 437 GLY B N 1
ATOM 7183 C CA . GLY B 1 437 ? 0.041 -10.453 -3.58 1 91.31 437 GLY B CA 1
ATOM 7184 C C . GLY B 1 437 ? 0.621 -10.375 -2.182 1 91.31 437 GLY B C 1
ATOM 7185 O O . GLY B 1 437 ? 0.217 -11.125 -1.294 1 91.31 437 GLY B O 1
ATOM 7186 N N . ILE B 1 438 ? 1.668 -9.547 -2.078 1 95.19 438 ILE B N 1
ATOM 7187 C CA . ILE B 1 438 ? 2.311 -9.297 -0.792 1 95.19 438 ILE B CA 1
ATOM 7188 C C . ILE B 1 438 ? 2.326 -7.801 -0.504 1 95.19 438 ILE B C 1
ATOM 7190 O O . ILE B 1 438 ? 2.709 -7 -1.361 1 95.19 438 ILE B O 1
ATOM 7194 N N . ALA B 1 439 ? 1.833 -7.43 0.619 1 94.94 439 ALA B N 1
ATOM 7195 C CA . ALA B 1 439 ? 1.909 -6.051 1.091 1 94.94 439 ALA B CA 1
ATOM 7196 C C . ALA B 1 439 ? 2.707 -5.957 2.389 1 94.94 439 ALA B C 1
ATOM 7198 O O . ALA B 1 439 ? 2.57 -6.809 3.27 1 94.94 439 ALA B O 1
ATOM 7199 N N . VAL B 1 440 ? 3.547 -4.922 2.434 1 95.69 440 VAL B N 1
ATOM 7200 C CA . VAL B 1 440 ? 4.395 -4.738 3.607 1 95.69 440 VAL B CA 1
ATOM 7201 C C . VAL B 1 440 ? 4.074 -3.402 4.273 1 95.69 440 VAL B C 1
ATOM 7203 O O . VAL B 1 440 ? 3.979 -2.373 3.6 1 95.69 440 VAL B O 1
ATOM 7206 N N . GLN B 1 441 ? 3.789 -3.451 5.516 1 95.25 441 GLN B N 1
ATOM 7207 C CA . GLN B 1 441 ? 3.613 -2.252 6.328 1 95.25 441 GLN B CA 1
ATOM 7208 C C . GLN B 1 441 ? 4.633 -2.205 7.465 1 95.25 441 GLN B C 1
ATOM 7210 O O . GLN B 1 441 ? 4.598 -3.039 8.375 1 95.25 441 GLN B O 1
ATOM 7215 N N . SER B 1 442 ? 5.492 -1.2 7.352 1 94 442 SER B N 1
ATOM 7216 C CA . SER B 1 442 ? 6.531 -1.052 8.367 1 94 442 SER B CA 1
ATOM 7217 C C . SER B 1 442 ? 6.121 -0.044 9.438 1 94 442 SER B C 1
ATOM 7219 O O . SER B 1 442 ? 5.648 1.05 9.117 1 94 442 SER B O 1
ATOM 7221 N N . MET B 1 443 ? 6.148 -0.417 10.641 1 94.12 443 MET B N 1
ATOM 7222 C CA . MET B 1 443 ? 6.105 0.478 11.789 1 94.12 443 MET B CA 1
ATOM 7223 C C . MET B 1 443 ? 7.5 0.684 12.375 1 94.12 443 MET B C 1
ATOM 7225 O O . MET B 1 443 ? 7.879 0.021 13.344 1 94.12 443 MET B O 1
ATOM 7229 N N . TYR B 1 444 ? 8.18 1.629 11.688 1 90.06 444 TYR B N 1
ATOM 7230 C CA . TYR B 1 444 ? 9.578 1.843 12.039 1 90.06 444 TYR B CA 1
ATOM 7231 C C . TYR B 1 444 ? 9.734 2.168 13.516 1 90.06 444 TYR B C 1
ATOM 7233 O O . TYR B 1 444 ? 9.039 3.041 14.039 1 90.06 444 TYR B O 1
ATOM 7241 N N . GLY B 1 445 ? 10.57 1.527 14.188 1 90.81 445 GLY B N 1
ATOM 7242 C CA . GLY B 1 445 ? 10.758 1.635 15.625 1 90.81 445 GLY B CA 1
ATOM 7243 C C . GLY B 1 445 ? 10.008 0.572 16.406 1 90.81 445 GLY B C 1
ATOM 7244 O O . GLY B 1 445 ? 10.156 0.472 17.625 1 90.81 445 GLY B O 1
ATOM 7245 N N . TRP B 1 446 ? 9.234 -0.277 15.75 1 94.94 446 TRP B N 1
ATOM 7246 C CA . TRP B 1 446 ? 8.398 -1.261 16.422 1 94.94 446 TRP B CA 1
ATOM 7247 C C . TRP B 1 446 ? 8.484 -2.615 15.734 1 94.94 446 TRP B C 1
ATOM 7249 O O . TRP B 1 446 ? 9.016 -3.576 16.297 1 94.94 446 TRP B O 1
ATOM 7259 N N . GLY B 1 447 ? 8.062 -2.684 14.555 1 96.56 447 GLY B N 1
ATOM 7260 C CA . GLY B 1 447 ? 8.039 -3.943 13.828 1 96.56 447 GLY B CA 1
ATOM 7261 C C . GLY B 1 447 ? 7.461 -3.814 12.43 1 96.56 447 GLY B C 1
ATOM 7262 O O . GLY B 1 447 ? 7.34 -2.705 11.898 1 96.56 447 GLY B O 1
ATOM 7263 N N . THR B 1 448 ? 7.211 -4.973 11.766 1 97.5 448 THR B N 1
ATOM 7264 C CA . THR B 1 448 ? 6.707 -5.008 10.398 1 97.5 448 THR B CA 1
ATOM 7265 C C . THR B 1 448 ? 5.543 -5.992 10.281 1 97.5 448 THR B C 1
ATOM 7267 O O . THR B 1 448 ? 5.582 -7.078 10.859 1 97.5 448 THR B O 1
ATOM 7270 N N . ASP B 1 449 ? 4.492 -5.539 9.594 1 98.19 449 ASP B N 1
ATOM 7271 C CA . ASP B 1 449 ? 3.395 -6.418 9.195 1 98.19 449 ASP B CA 1
ATOM 7272 C C . ASP B 1 449 ? 3.459 -6.734 7.703 1 98.19 449 ASP B C 1
ATOM 7274 O O . ASP B 1 449 ? 3.488 -5.828 6.871 1 98.19 449 ASP B O 1
ATOM 7278 N N . VAL B 1 450 ? 3.49 -8.023 7.438 1 98.19 450 VAL B N 1
ATOM 7279 C CA . VAL B 1 450 ? 3.459 -8.461 6.047 1 98.19 450 VAL B CA 1
ATOM 7280 C C . VAL B 1 450 ? 2.148 -9.195 5.766 1 98.19 450 VAL B C 1
ATOM 7282 O O . VAL B 1 450 ? 1.742 -10.07 6.535 1 98.19 450 VAL B O 1
ATOM 7285 N N . TYR B 1 451 ? 1.477 -8.773 4.715 1 97.56 451 TYR B N 1
ATOM 7286 C CA . TYR B 1 451 ? 0.216 -9.391 4.316 1 97.56 451 TYR B CA 1
ATOM 7287 C C . TYR B 1 451 ? 0.385 -10.195 3.037 1 97.56 451 TYR B C 1
ATOM 7289 O O . TYR B 1 451 ? 0.72 -9.648 1.986 1 97.56 451 TYR B O 1
ATOM 7297 N N . LEU B 1 452 ? 0.192 -11.438 3.139 1 97.5 452 LEU B N 1
ATOM 7298 C CA . LEU B 1 452 ? 0.214 -12.352 2.002 1 97.5 452 LEU B CA 1
ATOM 7299 C C . LEU B 1 452 ? -1.2 -12.766 1.604 1 97.5 452 LEU B C 1
ATOM 7301 O O . LEU B 1 452 ? -1.896 -13.43 2.373 1 97.5 452 LEU B O 1
ATOM 7305 N N . THR B 1 453 ? -1.615 -12.352 0.427 1 93.75 453 THR B N 1
ATOM 7306 C CA . THR B 1 453 ? -2.916 -12.742 -0.105 1 93.75 453 THR B CA 1
ATOM 7307 C C . THR B 1 453 ? -2.764 -13.844 -1.154 1 93.75 453 THR B C 1
ATOM 7309 O O . THR B 1 453 ? -1.916 -13.742 -2.045 1 93.75 453 THR B O 1
ATOM 7312 N N . LEU B 1 454 ? -3.586 -14.836 -1.021 1 92.5 454 LEU B N 1
ATOM 7313 C CA . LEU B 1 454 ? -3.576 -15.977 -1.929 1 92.5 454 LEU B CA 1
ATOM 7314 C C . LEU B 1 454 ? -4.973 -16.25 -2.475 1 92.5 454 LEU B C 1
ATOM 7316 O O . LEU B 1 454 ? -5.965 -16.141 -1.747 1 92.5 454 LEU B O 1
ATOM 7320 N N . GLN B 1 455 ? -4.973 -16.609 -3.756 1 88.19 455 GLN B N 1
ATOM 7321 C CA . GLN B 1 455 ? -6.242 -16.953 -4.395 1 88.19 455 GLN B CA 1
ATOM 7322 C C . GLN B 1 455 ? -6.262 -18.406 -4.832 1 88.19 455 GLN B C 1
ATOM 7324 O O . GLN B 1 455 ? -5.273 -18.922 -5.363 1 88.19 455 GLN B O 1
ATOM 7329 N N . GLY B 1 456 ? -7.371 -19.062 -4.539 1 88.31 456 GLY B N 1
ATOM 7330 C CA . GLY B 1 456 ? -7.535 -20.453 -4.914 1 88.31 456 GLY B CA 1
ATOM 7331 C C . GLY B 1 456 ? -8.391 -20.641 -6.152 1 88.31 456 GLY B C 1
ATOM 7332 O O . GLY B 1 456 ? -8.391 -19.797 -7.047 1 88.31 456 GLY B O 1
ATOM 7333 N N . ILE B 1 457 ? -8.883 -21.906 -6.266 1 83.69 457 ILE B N 1
ATOM 7334 C CA . ILE B 1 457 ? -9.758 -22.281 -7.371 1 83.69 457 ILE B CA 1
ATOM 7335 C C . ILE B 1 457 ? -11.211 -22.281 -6.898 1 83.69 457 ILE B C 1
ATOM 7337 O O . ILE B 1 457 ? -11.508 -22.719 -5.777 1 83.69 457 ILE B O 1
ATOM 7341 N N . ALA B 1 458 ? -12.078 -21.766 -7.832 1 75.44 458 ALA B N 1
ATOM 7342 C CA . ALA B 1 458 ? -13.5 -21.828 -7.508 1 75.44 458 ALA B CA 1
ATOM 7343 C C . ALA B 1 458 ? -14.023 -23.25 -7.57 1 75.44 458 ALA B C 1
ATOM 7345 O O . ALA B 1 458 ? -13.664 -24.016 -8.469 1 75.44 458 ALA B O 1
ATOM 7346 N N . SER B 1 459 ? -14.852 -23.641 -6.73 1 71.69 459 SER B N 1
ATOM 7347 C CA . SER B 1 459 ? -15.664 -24.844 -6.777 1 71.69 459 SER B CA 1
ATOM 7348 C C . SER B 1 459 ? -14.797 -26.094 -6.93 1 71.69 459 SER B C 1
ATOM 7350 O O . SER B 1 459 ? -14.867 -26.797 -7.945 1 71.69 459 SER B O 1
ATOM 7352 N N . THR B 1 460 ? -14 -26.453 -5.98 1 76.62 460 THR B N 1
ATOM 7353 C CA . THR B 1 460 ? -13.109 -27.609 -6.051 1 76.62 460 THR B CA 1
ATOM 7354 C C . THR B 1 460 ? -13.836 -28.891 -5.641 1 76.62 460 THR B C 1
ATOM 7356 O O . THR B 1 460 ? -13.273 -29.984 -5.703 1 76.62 460 THR B O 1
ATOM 7359 N N . LYS B 1 461 ? -15.062 -28.719 -5.328 1 78.12 461 LYS B N 1
ATOM 7360 C CA . LYS B 1 461 ? -15.812 -29.875 -4.859 1 78.12 461 LYS B CA 1
ATOM 7361 C C . LYS B 1 461 ? -15.969 -30.922 -5.969 1 78.12 461 LYS B C 1
ATOM 7363 O O . LYS B 1 461 ? -15.812 -32.125 -5.734 1 78.12 461 LYS B O 1
ATOM 7368 N N . GLU B 1 462 ? -16.219 -30.516 -7.121 1 76.69 462 GLU B N 1
ATOM 7369 C CA . GLU B 1 462 ? -16.422 -31.422 -8.25 1 76.69 462 GLU B CA 1
ATOM 7370 C C . GLU B 1 462 ? -15.125 -32.156 -8.586 1 76.69 462 GLU B C 1
ATOM 7372 O O . GLU B 1 462 ? -15.156 -33.344 -8.945 1 76.69 462 GLU B O 1
ATOM 7377 N N . ILE B 1 463 ? -14.102 -31.484 -8.438 1 80.5 463 ILE B N 1
ATOM 7378 C CA . ILE B 1 463 ? -12.812 -32.094 -8.742 1 80.5 463 ILE B CA 1
ATOM 7379 C C . ILE B 1 463 ? -12.461 -33.125 -7.672 1 80.5 463 ILE B C 1
ATOM 7381 O O . ILE B 1 463 ? -11.984 -34.219 -7.988 1 80.5 463 ILE B O 1
ATOM 7385 N N . LYS B 1 464 ? -12.781 -32.781 -6.488 1 80.88 464 LYS B N 1
ATOM 7386 C CA . LYS B 1 464 ? -12.461 -33.656 -5.359 1 80.88 464 LYS B CA 1
ATOM 7387 C C . LYS B 1 464 ? -13.281 -34.938 -5.41 1 80.88 464 LYS B C 1
ATOM 7389 O O . LYS B 1 464 ? -12.773 -36.031 -5.066 1 80.88 464 LYS B O 1
ATOM 7394 N N . GLU B 1 465 ? -14.414 -34.812 -5.906 1 82.44 465 GLU B N 1
ATOM 7395 C CA . GLU B 1 465 ? -15.328 -35.969 -5.891 1 82.44 465 GLU B CA 1
ATOM 7396 C C . GLU B 1 465 ? -15.25 -36.75 -7.195 1 82.44 465 GLU B C 1
ATOM 7398 O O . GLU B 1 465 ? -15.773 -37.844 -7.289 1 82.44 465 GLU B O 1
ATOM 7403 N N . ALA B 1 466 ? -14.586 -36.188 -8.141 1 81.12 466 ALA B N 1
ATOM 7404 C CA . ALA B 1 466 ? -14.5 -36.875 -9.43 1 81.12 466 ALA B CA 1
ATOM 7405 C C . ALA B 1 466 ? -13.664 -38.156 -9.328 1 81.12 466 ALA B C 1
ATOM 7407 O O . ALA B 1 466 ? -12.664 -38.188 -8.602 1 81.12 466 ALA B O 1
ATOM 7408 N N . PRO B 1 467 ? -14.078 -39.156 -10.031 1 81.25 467 PRO B N 1
ATOM 7409 C CA . PRO B 1 467 ? -13.297 -40.406 -10.008 1 81.25 467 PRO B CA 1
ATOM 7410 C C . PRO B 1 467 ? -11.961 -40.25 -10.727 1 81.25 467 PRO B C 1
ATOM 7412 O O . PRO B 1 467 ? -11.828 -39.438 -11.641 1 81.25 467 PRO B O 1
ATOM 7415 N N . THR B 1 468 ? -11.062 -41.031 -10.273 1 82.75 468 THR B N 1
ATOM 7416 C CA . THR B 1 468 ? -9.781 -41.094 -10.977 1 82.75 468 THR B CA 1
ATOM 7417 C C . THR B 1 468 ? -9.914 -41.875 -12.281 1 82.75 468 THR B C 1
ATOM 7419 O O . THR B 1 468 ? -10.945 -42.469 -12.539 1 82.75 468 THR B O 1
ATOM 7422 N N . GLY B 1 469 ? -8.922 -41.75 -13.125 1 76.06 469 GLY B N 1
ATOM 7423 C CA . GLY B 1 469 ? -8.93 -42.531 -14.352 1 76.06 469 GLY B CA 1
ATOM 7424 C C . GLY B 1 469 ? -9.039 -44 -14.102 1 76.06 469 GLY B C 1
ATOM 7425 O O . GLY B 1 469 ? -9.734 -44.719 -14.836 1 76.06 469 GLY B O 1
ATOM 7426 N N . PHE B 1 470 ? -8.438 -44.438 -13.039 1 77.06 470 PHE B N 1
ATOM 7427 C CA . PHE B 1 470 ? -8.469 -45.875 -12.672 1 77.06 470 PHE B CA 1
ATOM 7428 C C . PHE B 1 470 ? -9.867 -46.281 -12.219 1 77.06 470 PHE B C 1
ATOM 7430 O O . PHE B 1 470 ? -10.359 -47.344 -12.609 1 77.06 470 PHE B O 1
ATOM 7437 N N . GLU B 1 471 ? -10.445 -45.438 -11.445 1 79.94 471 GLU B N 1
ATOM 7438 C CA . GLU B 1 471 ? -11.797 -45.719 -10.969 1 79.94 471 GLU B CA 1
ATOM 7439 C C . GLU B 1 471 ? -12.797 -45.75 -12.117 1 79.94 471 GLU B C 1
ATOM 7441 O O . GLU B 1 471 ? -13.719 -46.562 -12.125 1 79.94 471 GLU B O 1
ATOM 7446 N N . GLU B 1 472 ? -12.57 -44.875 -12.984 1 80.75 472 GLU B N 1
ATOM 7447 C CA . GLU B 1 472 ? -13.438 -44.844 -14.156 1 80.75 472 GLU B CA 1
ATOM 7448 C C . GLU B 1 472 ? -13.336 -46.156 -14.961 1 80.75 472 GLU B C 1
ATOM 7450 O O . GLU B 1 472 ? -14.336 -46.656 -15.438 1 80.75 472 GLU B O 1
ATOM 7455 N N . LEU B 1 473 ? -12.188 -46.594 -15.086 1 77.44 473 LEU B N 1
ATOM 7456 C CA . LEU B 1 473 ? -11.961 -47.844 -15.812 1 77.44 473 LEU B CA 1
ATOM 7457 C C . LEU B 1 473 ? -12.609 -49.031 -15.102 1 77.44 473 LEU B C 1
ATOM 7459 O O . LEU B 1 473 ? -13.188 -49.906 -15.742 1 77.44 473 LEU B O 1
ATOM 7463 N N . GLN B 1 474 ? -12.547 -49 -13.828 1 79.19 474 GLN B N 1
ATOM 7464 C CA . GLN B 1 474 ? -13.156 -50.094 -13.047 1 79.19 474 GLN B CA 1
ATOM 7465 C C . GLN B 1 474 ? -14.68 -50.062 -13.164 1 79.19 474 GLN B C 1
ATOM 7467 O O . GLN B 1 474 ? -15.312 -51.094 -13.273 1 79.19 474 GLN B O 1
ATOM 7472 N N . MET B 1 475 ? -15.148 -48.875 -13.133 1 82.38 475 MET B N 1
ATOM 7473 C CA . MET B 1 475 ? -16.594 -48.719 -13.266 1 82.38 475 MET B CA 1
ATOM 7474 C C . MET B 1 475 ? -17.078 -49.188 -14.633 1 82.38 475 MET B C 1
ATOM 7476 O O . MET B 1 475 ? -18.141 -49.812 -14.734 1 82.38 475 MET B O 1
ATOM 7480 N N . GLU B 1 476 ? -16.297 -48.906 -15.617 1 81.12 476 GLU B N 1
ATOM 7481 C CA . GLU B 1 476 ? -16.656 -49.344 -16.969 1 81.12 476 GLU B CA 1
ATOM 7482 C C . GLU B 1 476 ? -16.578 -50.875 -17.078 1 81.12 476 GLU B C 1
ATOM 7484 O O . GLU B 1 476 ? -17.422 -51.5 -17.734 1 81.12 476 GLU B O 1
ATOM 7489 N N . ARG B 1 477 ? -15.641 -51.406 -16.469 1 80.25 477 ARG B N 1
ATOM 7490 C CA . ARG B 1 477 ? -15.492 -52.875 -16.484 1 80.25 477 ARG B CA 1
ATOM 7491 C C . ARG B 1 477 ? -16.641 -53.562 -15.75 1 80.25 477 ARG B C 1
ATOM 7493 O O . ARG B 1 477 ? -17.156 -54.562 -16.203 1 80.25 477 ARG B O 1
ATOM 7500 N N . GLU B 1 478 ? -17 -53.031 -14.695 1 81.56 478 GLU B N 1
ATOM 7501 C CA . GLU B 1 478 ? -18.109 -53.594 -13.93 1 81.56 478 GLU B CA 1
ATOM 7502 C C . GLU B 1 478 ? -19.422 -53.5 -14.711 1 81.56 478 GLU B C 1
ATOM 7504 O O . GLU B 1 478 ? -20.234 -54.438 -14.68 1 81.56 478 GLU B O 1
ATOM 7509 N N . LYS B 1 479 ? -19.719 -52.5 -15.445 1 84.06 479 LYS B N 1
ATOM 7510 C CA . LYS B 1 479 ? -20.922 -52.344 -16.25 1 84.06 479 LYS B CA 1
ATOM 7511 C C . LYS B 1 479 ? -20.953 -53.344 -17.406 1 84.06 479 LYS B C 1
ATOM 7513 O O . LYS B 1 479 ? -22.016 -53.875 -17.75 1 84.06 479 LYS B O 1
ATOM 7518 N N . GLU B 1 480 ? -19.797 -53.531 -17.938 1 76.69 480 GLU B N 1
ATOM 7519 C CA . GLU B 1 480 ? -19.719 -54.5 -19.016 1 76.69 480 GLU B CA 1
ATOM 7520 C C . GLU B 1 480 ? -19.969 -55.906 -18.516 1 76.69 480 GLU B C 1
ATOM 7522 O O . GLU B 1 480 ? -20.609 -56.719 -19.203 1 76.69 480 GLU B O 1
ATOM 7527 N N . GLU B 1 481 ? -19.516 -56.156 -17.391 1 77.12 481 GLU B N 1
ATOM 7528 C CA . GLU B 1 481 ? -19.734 -57.469 -16.812 1 77.12 481 GLU B CA 1
ATOM 7529 C C . GLU B 1 481 ? -21.203 -57.688 -16.453 1 77.12 481 GLU B C 1
ATOM 7531 O O . GLU B 1 481 ? -21.719 -58.812 -16.547 1 77.12 481 GLU B O 1
ATOM 7536 N N . GLN B 1 482 ? -21.859 -56.75 -15.984 1 75.56 482 GLN B N 1
ATOM 7537 C CA . GLN B 1 482 ? -23.281 -56.875 -15.633 1 75.56 482 GLN B CA 1
ATOM 7538 C C . GLN B 1 482 ? -24.141 -57.062 -16.875 1 75.56 482 GLN B C 1
ATOM 7540 O O . GLN B 1 482 ? -25.203 -57.656 -16.828 1 75.56 482 GLN B O 1
ATOM 7545 N N . LYS B 1 483 ? -23.812 -56.562 -17.938 1 79.38 483 LYS B N 1
ATOM 7546 C CA . LYS B 1 483 ? -24.562 -56.719 -19.188 1 79.38 483 LYS B CA 1
ATOM 7547 C C . LYS B 1 483 ? -24.359 -58.094 -19.781 1 79.38 483 LYS B C 1
ATOM 7549 O O . LYS B 1 483 ? -25.234 -58.625 -20.469 1 79.38 483 LYS B O 1
ATOM 7554 N N . GLU B 1 484 ? -23.359 -58.656 -19.469 1 61.66 484 GLU B N 1
ATOM 7555 C CA . GLU B 1 484 ? -23.203 -60.031 -19.922 1 61.66 484 GLU B CA 1
ATOM 7556 C C . GLU B 1 484 ? -23.875 -61.031 -18.953 1 61.66 484 GLU B C 1
ATOM 7558 O O . GLU B 1 484 ? -24.438 -62.031 -19.359 1 61.66 484 GLU B O 1
#

Radius of gyration: 35.15 Å; Cα contacts (8 Å, |Δi|>4): 1455; chains: 2; bounding box: 137×112×75 Å

InterPro domains:
  IPR003594 Histidine kinase/HSP90-like ATPase domain [PF02518] (356-454)
  IPR003594 Histidine kinase/HSP90-like ATPase domain [SM00387] (269-458)
  IPR004358 Signal transduction histidine kinase-related protein, C-terminal [PR00344] (356-370)
  IPR004358 Signal transduction histidine kinase-related protein, C-terminal [PR00344] (418-436)
  IPR004358 Signal transduction histidine kinase-related protein, C-terminal [PR00344] (442-455)
  IPR005467 Histidine kinase domain [PS50109] (271-458)
  IPR018955 Branched-chain alpha-ketoacid dehydrogenase kinase/Pyruvate dehydrogenase kinase, N-terminal [PF10436] (62-227)
  IPR036784 Alpha-ketoacid/pyruvate dehydrogenase kinase, N-terminal domain superfamily [G3DSA:1.20.140.20] (39-215)
  IPR036784 Alpha-ketoacid/pyruvate dehydrogenase kinase, N-terminal domain superfamily [SSF69012] (51-206)
  IPR036890 Histidine kinase/HSP90-like ATPase superfamily [G3DSA:3.30.565.10] (229-466)
  IPR036890 Histidine kinase/HSP90-like ATPase superfamily [SSF55874] (227-454)
  IPR039028 PDK/BCKDK protein kinase [PTHR11947] (46-462)

pLDDT: mean 78.33, std 23.41, range [15.46, 98.56]

Nearest PDB structures (foldseek):
  6lio-assembly1_A  TM=8.873E-01  e=8.651E-18  Homo sapiens
  6lio-assembly1_B  TM=8.661E-01  e=3.463E-18  Homo sapiens
  6lin-assembly1_B  TM=8.196E-01  e=9.859E-18  Homo sapiens
  6lin-assembly1_A  TM=8.715E-01  e=7.651E-17  Homo sapiens
  2pnr-assembly2_E  TM=8.603E-01  e=1.183E-16  Homo sapiens

Organism: NCBI:txid86049

Foldseek 3Di:
DDDDDPVVDPPPPPPPPPPPPPPPPPPPPPPPDPDPPLPQPDAPFPDDPVNLVVLLPDFAAADALLNLCVLFAPPADPVSLLVLLQVLLVHQLNLLSNLLVLLSPDPSVLCPQPLNVLLSNLSSNLNSLSVVDNVDRDDDVVSSVSSLVSLLSNLVSCLQNVLSSLVSCVVCVVPDPLVVSQLSSLQVLLSCVVNNCSSQSSNQNVVCNDPVNVVVPDDLQDRRQKGAWDQLLVLLVVLLVVLQVVCCVVPVARAAADEEEDRRDTGIDGSLLSNLLSNLVVNVQCVLCVVQVNSVDHKYKYKDKDDQAQPQLLVLVCVQADDPSRNHSGHPVNHVVVQPPPPSVLDHSRGRWIKMKMKIKHFSQWDDPVCVVCLLRFQDDPPDPVVLVVQQPPDPDDPPPDSVVSVVCSPVNSSNCPNRSVRNNSSQSSQSSNRWGKDKDTPHRTIIMIMTMHTHGPDCPCSSPDDHNVVVVVVVVVVVVVVD/DPPDDDPPDPPPPPPPVPPPPPPPPPPPPPPPDPDPPLPQPDAPFPDDPVNLVVLLPDFAAADALLNLCVLFAPPADPVSLLVLLQVLLVHQLNLLSNLLVLLSPDPSVLCPQPLNVLLSNLSSNLNSLCVVDNVDRDDDVVSSVSSLVSLLSNLVSCLQNVLSSLVSCVVCVVPDPLVVSQLSVLQVLLSCVRNNCSSQSSNQNVVCNDPVNVVVPDDLQDRGQKGAWDQLLVLLVVLLVVLQVVCCVPPVARAAADEEEDRRDTGMDGSLLSNLLSNLVVNVQCVLCVVQVNSVDHKYKYKDKDDQAQPQLLVLVCVQADDPSRNHSGHPVNHVVVQPPPPSVLDHSRGRWIKMKMKIKHFSQWDDPVCVVCLLRFQDDPPDPVVLVVQQPPDPDDPPPDSVVSVVCSPVNSSNCPNRSVRNNSSQSSQSSNRWGKDKDTPHRTIIMIMTMHTHGPDCPCSSPDDHNVVVVVVVVVVVVVVD

Secondary structure (DSSP, 8-state):
---------------------------------S--------------HHHHHHHHTS--PPP-HHHHHTT-SSSPPHHHHHHHHHHHHHHHHHHHHHHHHHHHTS-HHHHTSHHHHHHHHHHHHHHHHHTTTTTS---SHHHHHHHHHHHHHHHHHTTTHHHHHHHHHHHTTTTS-HHHHHHHHHHHHHHHHHHHHHHHHHHHHHHTTSHHHHHT---TTEETTEEEEE-HHHHHHHHHHHHHHHHHHHHS----EEEEE-TT--EEE-HHHHHHHHHHHHHHHHHHHHHTT-TTSPEEEEEEE-SSEEEEHHHHHHHHH--TTS--SS-HHHHHHHHH-TT-TT--TT-EE-EEEEEEEE-S----TTTGGGTTSTT---S-HHHHHHHHTS--------THHHHTTHHHHHHHTTTTT-HHHHHHHHHHHTT-EEEEEEETTTEEEEEEEEE--S-THHHHHSPPHHHHHHHHHHHHHHH-/---------------------------------S--------------HHHHHHHHTS--PPP-HHHHHTT-SSSPPHHHHHHHHHHHHHHHHHHHHHHHHHHHTS-HHHHTSHHHHHHHHHHHHHHHHHTTTTTS---SHHHHHHHHHHHHHHHHHTTTHHHHHHHHHHHTTTTS-HHHHHHHHHHHHHHHHHHHHHHHHHHHHHHTTSHHHHHT---TTEETTEEEEE-HHHHHHHHHHHHHHHHHHHHS----EEEEE-TT--EEE-HHHHHHHHHHHHHHHHHHHHHTT-TTSPEEEEEEE-SSEEEEHHHHHHHHH--TTS--SS-HHHHHHHHH-TT-TT--TTSEE-EEEEEEEE-S----TTTGGGTTSTT---S-HHHHHHHTTS--------THHHHTTHHHHHHHTTTTT-HHHHHHHHHHHTT-EEEEEEETTTEEEEEEEEE--S-THHHHHSPPHHHHHHHHHHHHHHH-